Protein AF-A0A849WAS5-F1 (afdb_monomer)

Nearest PDB structures (foldseek):
  2dcj-assembly1_B  TM=5.323E-01  e=9.219E-03  Bacillus sp. 41M-1
  6kka-assembly2_B  TM=5.221E-01  e=2.713E-02  Bacillus sp. 41M-1
  7uvl-assembly1_H  TM=2.691E-01  e=4.162E-03  Homo sapiens
  8ema-assembly1_A  TM=2.869E-01  e=2.633E-01  Mus musculus

Sequence (795 aa):
MKKNVLWMLIVFSLVPLLAQEYVEVNFEKNPFATNPSQWKTGGTKNWQWNSGILISGAIENSSETWMEFEANVGDGKFSFGYSISSEKSCDLLIFSIDNQDMFVTSGENQDRLEFSIAITKGQHKFRWLYKKDLTKSEGDDKVHILWIKYPIIASTHSTSFTPTNSTTVSNIRFGLLQYQDNESLFSWGNDDHIVNTFETIFVNGIFEDTQEDITIEPALPAHIFLVNGLSFSLNTKEKKASFSFSFIVGPQYNQAKVFFPIHVKKNTKILKTYNFEAPFDKVDISRRYLQQEKILSSKKFNYASQEELDSFLDKFPDSEFAPVVFRFRLEYCRNFRDEILKKLPAEQEAREKELIKAINVYNEFIKKYPGKLLTRIAIHECFELYTMVGRISFYNNFIQRYPYMEHSLVAKEHIKMLLYSLVCTENTVDAYEKFIQIYPEESFYRTRCIALAQQKAIEEEQNQIDQILKKALAKNTVPSIQPLIEENTRNKRANAILSEIYKIIEEYNKMQVSEKVQKYLTDNRIERITQIIRTVYPDTSAMSAILLIQRLQDIIQLTQETQKMMQKLHDETLHTMGNYFQTLNNDLKKNFQSVEDRLTQINQNINSLHEHLNAVHLDIQKRFDNVDQKLEKINADVQNINQKLDIIDNRLQDIDKKVQEGFAQVNKKLDTGMEKIGTYFQTLHGDLENINQGMLKLDNGLAQLNTQNKEFLRQNAQIYTQLEKMNSLYAGYQKYDSSSDLKCSIGNTVGNLLELGVSSIPVAGPILSKVAAPVLGWLGNKVTDGASALWNKIF

Mean predicted aligned error: 24.7 Å

Radius of gyration: 73.23 Å; Cα contacts (8 Å, |Δi|>4): 700; chains: 1; bounding box: 164×85×246 Å

Structure (mmCIF, N/CA/C/O backbone):
data_AF-A0A849WAS5-F1
#
_entry.id   AF-A0A849WAS5-F1
#
loop_
_atom_site.group_PDB
_atom_site.id
_atom_site.type_symbol
_atom_site.label_atom_id
_atom_site.label_alt_id
_atom_site.label_comp_id
_atom_site.label_asym_id
_atom_site.label_entity_id
_atom_site.label_seq_id
_atom_site.pdbx_PDB_ins_code
_atom_site.Cartn_x
_atom_site.Cartn_y
_atom_site.Cartn_z
_atom_site.occupancy
_atom_site.B_iso_or_equiv
_atom_site.auth_seq_id
_atom_site.auth_comp_id
_atom_site.auth_asym_id
_atom_site.auth_atom_id
_atom_site.pdbx_PDB_model_num
ATOM 1 N N . MET A 1 1 ? -52.855 14.511 -8.056 1.00 36.88 1 MET A N 1
ATOM 2 C CA . MET A 1 1 ? -52.023 13.603 -8.885 1.00 36.88 1 MET A CA 1
ATOM 3 C C . MET A 1 1 ? -50.645 14.244 -8.993 1.00 36.88 1 MET A C 1
ATOM 5 O O . MET A 1 1 ? -50.593 15.370 -9.436 1.00 36.88 1 MET A O 1
ATOM 9 N N . LYS A 1 2 ? -49.510 13.711 -8.549 1.00 33.03 2 LYS A N 1
ATOM 10 C CA . LYS A 1 2 ? -49.072 12.331 -8.365 1.00 33.03 2 LYS A CA 1
ATOM 11 C C . LYS A 1 2 ? -48.227 12.266 -7.083 1.00 33.03 2 LYS A C 1
ATOM 13 O O . LYS A 1 2 ? -47.079 12.689 -7.070 1.00 33.03 2 LYS A O 1
ATOM 18 N N . LYS A 1 3 ? -48.791 11.667 -6.034 1.00 30.19 3 LYS A N 1
ATOM 19 C CA . LYS A 1 3 ? -48.075 11.165 -4.848 1.00 30.19 3 LYS A CA 1
ATOM 20 C C . LYS A 1 3 ? -47.324 9.843 -5.141 1.00 30.19 3 LYS A C 1
ATOM 22 O O . LYS A 1 3 ? -46.893 9.179 -4.215 1.00 30.19 3 LYS A O 1
ATOM 27 N N . ASN A 1 4 ? -47.125 9.494 -6.422 1.00 36.72 4 ASN A N 1
ATOM 28 C CA . ASN A 1 4 ? -46.640 8.180 -6.876 1.00 36.72 4 ASN A CA 1
ATOM 29 C C . ASN A 1 4 ? -45.385 8.230 -7.774 1.00 36.72 4 ASN A C 1
ATOM 31 O O . ASN A 1 4 ? -45.127 7.274 -8.490 1.00 36.72 4 ASN A O 1
ATOM 35 N N . VAL A 1 5 ? -44.599 9.314 -7.776 1.00 30.38 5 VAL A N 1
ATOM 36 C CA . VAL A 1 5 ? -43.290 9.321 -8.485 1.00 30.38 5 VAL A CA 1
ATOM 37 C C . VAL A 1 5 ? -42.114 9.494 -7.519 1.00 30.38 5 VAL A C 1
ATOM 39 O O . VAL A 1 5 ? -41.016 9.021 -7.788 1.00 30.38 5 VAL A O 1
ATOM 42 N N . LEU A 1 6 ? -42.363 10.036 -6.322 1.00 27.62 6 LEU A N 1
ATOM 43 C CA . LEU A 1 6 ? -41.356 10.148 -5.262 1.00 27.62 6 LEU A CA 1
ATOM 44 C C . LEU A 1 6 ? -40.989 8.786 -4.631 1.00 27.62 6 LEU A C 1
ATOM 46 O O . LEU A 1 6 ? -39.930 8.657 -4.036 1.00 27.62 6 LEU A O 1
ATOM 50 N N . TRP A 1 7 ? -41.817 7.754 -4.834 1.00 26.08 7 TRP A N 1
ATOM 51 C CA . TRP A 1 7 ? -41.510 6.362 -4.474 1.00 26.08 7 TRP A CA 1
ATOM 52 C C . TRP A 1 7 ? -40.754 5.584 -5.568 1.00 26.08 7 TRP A C 1
ATOM 54 O O . TRP A 1 7 ? -40.262 4.496 -5.298 1.00 26.08 7 TRP A O 1
ATOM 64 N N . MET A 1 8 ? -40.603 6.137 -6.781 1.00 25.42 8 MET A N 1
ATOM 65 C CA . MET A 1 8 ? -39.796 5.526 -7.854 1.00 25.42 8 MET A CA 1
ATOM 66 C C . MET A 1 8 ? -38.346 6.037 -7.876 1.00 25.42 8 MET A C 1
ATOM 68 O O . MET A 1 8 ? -37.469 5.366 -8.406 1.00 25.42 8 MET A O 1
ATOM 72 N N . LEU A 1 9 ? -38.073 7.190 -7.253 1.00 26.81 9 LEU A N 1
ATOM 73 C CA . LEU A 1 9 ? -36.722 7.759 -7.133 1.00 26.81 9 LEU A CA 1
ATOM 74 C C . LEU A 1 9 ? -35.932 7.239 -5.919 1.00 26.81 9 LEU A C 1
ATOM 76 O O . LEU A 1 9 ? -34.750 7.534 -5.796 1.00 26.81 9 LEU A O 1
ATOM 80 N N . ILE A 1 10 ? -36.556 6.420 -5.066 1.00 29.23 10 ILE A N 1
ATOM 81 C CA . ILE A 1 10 ? -35.903 5.741 -3.930 1.00 29.23 10 ILE A CA 1
ATOM 82 C C . ILE A 1 10 ? -35.351 4.351 -4.333 1.00 29.23 10 ILE A C 1
ATOM 84 O O . ILE A 1 10 ? -34.718 3.683 -3.527 1.00 29.23 10 ILE A O 1
ATOM 88 N N . VAL A 1 11 ? -35.496 3.922 -5.597 1.00 28.52 11 VAL A N 1
ATOM 89 C CA . VAL A 1 11 ? -35.016 2.595 -6.055 1.00 28.52 11 VAL A CA 1
ATOM 90 C C . VAL A 1 11 ? -33.770 2.646 -6.961 1.00 28.52 11 VAL A C 1
ATOM 92 O O . VAL A 1 11 ? -33.215 1.604 -7.274 1.00 28.52 11 VAL A O 1
ATOM 95 N N . PHE A 1 12 ? -33.229 3.817 -7.318 1.00 26.47 12 PHE A N 1
ATOM 96 C CA . PHE A 1 12 ? -31.961 3.889 -8.079 1.00 26.47 12 PHE A CA 1
ATOM 97 C C . PHE A 1 12 ? -30.915 4.845 -7.488 1.00 26.47 12 PHE A C 1
ATOM 99 O O . PHE A 1 12 ? -30.078 5.398 -8.196 1.00 26.47 12 PHE A O 1
ATOM 106 N N . SER A 1 13 ? -30.907 5.005 -6.165 1.00 32.69 13 SER A N 1
ATOM 107 C CA . SER A 1 13 ? -29.723 5.483 -5.450 1.00 32.69 13 SER A CA 1
ATOM 108 C C . SER A 1 13 ? -28.845 4.292 -5.053 1.00 32.69 13 SER A C 1
ATOM 110 O O . SER A 1 13 ? -28.955 3.806 -3.932 1.00 32.69 13 SER A O 1
ATOM 112 N N . LEU A 1 14 ? -27.975 3.821 -5.950 1.00 22.94 14 LEU A N 1
ATOM 113 C CA . LEU A 1 14 ? -26.760 3.091 -5.571 1.00 22.94 14 LEU A CA 1
ATOM 114 C C . LEU A 1 14 ? -25.696 3.203 -6.678 1.00 22.94 14 LEU A C 1
ATOM 116 O O . LEU A 1 14 ? -25.778 2.558 -7.714 1.00 22.94 14 LEU A O 1
ATOM 120 N N . VAL A 1 15 ? -24.669 3.991 -6.346 1.00 26.61 15 VAL A N 1
ATOM 121 C CA . VAL A 1 15 ? -23.248 3.826 -6.703 1.00 26.61 15 VAL A CA 1
ATOM 122 C C . VAL A 1 15 ? -22.805 4.232 -8.124 1.00 26.61 15 VAL A C 1
ATOM 124 O O . VAL A 1 15 ? -23.206 3.616 -9.109 1.00 26.61 15 VAL A O 1
ATOM 127 N N . PRO A 1 16 ? -21.875 5.206 -8.245 1.00 35.78 16 PRO A N 1
ATOM 128 C CA . PRO A 1 16 ? -21.085 5.384 -9.453 1.00 35.78 16 PRO A CA 1
ATOM 129 C C . PRO A 1 16 ? -20.049 4.255 -9.495 1.00 35.78 16 PRO A C 1
ATOM 131 O O . PRO A 1 16 ? -19.127 4.220 -8.681 1.00 35.78 16 PRO A O 1
ATOM 134 N N . LEU A 1 17 ? -20.212 3.295 -10.400 1.00 30.91 17 LEU A N 1
ATOM 135 C CA . LEU A 1 17 ? -19.246 2.217 -10.578 1.00 30.91 17 LEU A CA 1
ATOM 136 C C . LEU A 1 17 ? -18.384 2.553 -11.795 1.00 30.91 17 LEU A C 1
ATOM 138 O O . LEU A 1 17 ? -18.863 2.537 -12.928 1.00 30.91 17 LEU A O 1
ATOM 142 N N . LEU A 1 18 ? -17.108 2.874 -11.558 1.00 35.34 18 LEU A N 1
ATOM 143 C CA . LEU A 1 18 ? -16.064 2.691 -12.563 1.00 35.34 18 LEU A CA 1
ATOM 144 C C . LEU A 1 18 ? -16.228 1.262 -13.088 1.00 35.34 18 LEU A C 1
ATOM 146 O O . LEU A 1 18 ? -15.991 0.305 -12.349 1.00 35.34 18 LEU A O 1
ATOM 150 N N . ALA A 1 19 ? -16.698 1.112 -14.326 1.00 36.06 19 ALA A N 1
ATOM 151 C CA . ALA A 1 19 ? -16.753 -0.182 -14.982 1.00 36.06 19 ALA A CA 1
ATOM 152 C C . ALA A 1 19 ? -15.321 -0.552 -15.371 1.00 36.06 19 ALA A C 1
ATOM 154 O O . ALA A 1 19 ? -14.907 -0.444 -16.519 1.00 36.06 19 ALA A O 1
ATOM 155 N N . GLN A 1 20 ? -14.538 -0.942 -14.371 1.00 44.69 20 GLN A N 1
ATOM 156 C CA . GLN A 1 20 ? -13.465 -1.883 -14.588 1.00 44.69 20 GLN A CA 1
ATOM 157 C C . GLN A 1 20 ? -14.068 -3.044 -15.383 1.00 44.69 20 GLN A C 1
ATOM 159 O O . GLN A 1 20 ? -15.071 -3.616 -14.958 1.00 44.69 20 GLN A O 1
ATOM 164 N N . GLU A 1 21 ? -13.550 -3.313 -16.582 1.00 58.25 21 GLU A N 1
ATOM 165 C CA . GLU A 1 21 ? -14.054 -4.431 -17.370 1.00 58.25 21 GLU A CA 1
ATOM 166 C C . GLU A 1 21 ? -13.728 -5.713 -16.606 1.00 58.25 21 GLU A C 1
ATOM 168 O O . GLU A 1 21 ? -12.573 -6.057 -16.342 1.00 58.25 21 GLU A O 1
ATOM 173 N N . TYR A 1 22 ? -14.787 -6.374 -16.168 1.00 68.62 22 TYR A N 1
ATOM 174 C CA . TYR A 1 22 ? -14.714 -7.656 -15.509 1.00 68.62 22 TYR A CA 1
ATOM 175 C C . TYR A 1 22 ? -15.138 -8.712 -16.516 1.00 68.62 22 TYR A C 1
ATOM 177 O O . TYR A 1 22 ? -16.160 -8.557 -17.185 1.00 68.62 22 TYR A O 1
ATOM 185 N N . VAL A 1 23 ? -14.386 -9.802 -16.594 1.00 78.88 23 VAL A N 1
ATOM 186 C CA . VAL A 1 23 ? -14.912 -11.024 -17.193 1.00 78.88 23 VAL A CA 1
ATOM 187 C C . VAL A 1 23 ? -15.805 -11.673 -16.156 1.00 78.88 23 VAL A C 1
ATOM 189 O O . VAL A 1 23 ? -15.359 -11.972 -15.050 1.00 78.88 23 VAL A O 1
ATOM 192 N N . GLU A 1 24 ? -17.064 -11.869 -16.527 1.00 84.19 24 GLU A N 1
ATOM 193 C CA . GLU A 1 24 ? -18.030 -12.640 -15.759 1.00 84.19 24 GLU A CA 1
ATOM 194 C C . GLU A 1 24 ? -18.212 -14.007 -16.425 1.00 84.19 24 GLU A C 1
ATOM 196 O O . GLU A 1 24 ? -18.535 -14.115 -17.608 1.00 84.19 24 GLU A O 1
ATOM 201 N N . VAL A 1 25 ? -17.953 -15.063 -15.664 1.00 84.50 25 VAL A N 1
ATOM 202 C CA . VAL A 1 25 ? -18.056 -16.458 -16.078 1.00 84.50 25 VAL A CA 1
ATOM 203 C C . VAL A 1 25 ? -19.276 -17.055 -15.388 1.00 84.50 25 VAL A C 1
ATOM 205 O O . VAL A 1 25 ? -19.214 -17.383 -14.209 1.00 84.50 25 VAL A O 1
ATOM 208 N N . ASN A 1 26 ? -20.363 -17.230 -16.142 1.00 83.62 26 ASN A N 1
ATOM 209 C CA . ASN A 1 26 ? -21.644 -17.781 -15.666 1.00 83.62 26 ASN A CA 1
ATOM 210 C C . ASN A 1 26 ? -21.848 -19.264 -16.045 1.00 83.62 26 ASN A C 1
ATOM 212 O O . ASN A 1 26 ? -22.972 -19.751 -16.120 1.00 83.62 26 ASN A O 1
ATOM 216 N N . PHE A 1 27 ? -20.755 -19.970 -16.359 1.00 87.00 27 PHE A N 1
ATOM 217 C CA . PHE A 1 27 ? -20.713 -21.401 -16.702 1.00 87.00 27 PHE A CA 1
ATOM 218 C C . PHE A 1 27 ? -21.778 -21.885 -17.705 1.00 87.00 27 PHE A C 1
ATOM 220 O O . PHE A 1 27 ? -22.221 -23.028 -17.625 1.00 87.00 27 PHE A O 1
ATOM 227 N N . GLU A 1 28 ? -22.167 -21.068 -18.690 1.00 83.94 28 GLU A N 1
ATOM 228 C CA . GLU A 1 28 ? -23.179 -21.438 -19.703 1.00 83.94 28 GLU A CA 1
ATOM 229 C C . GLU A 1 28 ? -22.836 -22.732 -20.466 1.00 83.94 28 GLU A C 1
ATOM 231 O O . GLU A 1 28 ? -23.716 -23.441 -20.952 1.00 83.94 28 GLU A O 1
ATOM 236 N N . LYS A 1 29 ? -21.542 -23.056 -20.559 1.00 83.94 29 LYS A N 1
ATOM 237 C CA . LYS A 1 29 ? -21.003 -24.299 -21.121 1.00 83.94 29 LYS A CA 1
ATOM 238 C C . LYS A 1 29 ? -20.084 -24.964 -20.101 1.00 83.94 29 LYS A C 1
ATOM 240 O O . LYS A 1 29 ? -19.486 -24.273 -19.281 1.00 83.94 29 LYS A O 1
ATOM 245 N N . ASN A 1 30 ? -19.935 -26.287 -20.192 1.00 85.81 30 ASN A N 1
ATOM 246 C CA . ASN A 1 30 ? -19.057 -27.057 -19.308 1.00 85.81 30 ASN A CA 1
ATOM 247 C C . ASN A 1 30 ? -17.580 -26.622 -19.455 1.00 85.81 30 ASN A C 1
ATOM 249 O O . ASN A 1 30 ? -16.949 -26.993 -20.452 1.00 85.81 30 ASN A O 1
ATOM 253 N N . PRO A 1 31 ? -16.999 -25.912 -18.468 1.00 86.25 31 PRO A N 1
ATOM 254 C CA . PRO A 1 31 ? -15.658 -25.348 -18.592 1.00 86.25 31 PRO A CA 1
ATOM 255 C C . PRO A 1 31 ? -14.565 -26.424 -18.630 1.00 86.25 31 PRO A C 1
ATOM 257 O O . PRO A 1 31 ? -13.563 -26.244 -19.321 1.00 86.25 31 PRO A O 1
ATOM 260 N N . PHE A 1 32 ? -14.783 -27.569 -17.971 1.00 88.00 32 PHE A N 1
ATOM 261 C CA . PHE A 1 32 ? -13.842 -28.694 -17.959 1.00 88.00 32 PHE A CA 1
ATOM 262 C C . PHE A 1 32 ? -13.725 -29.381 -19.326 1.00 88.00 32 PHE A C 1
ATOM 264 O O . PHE A 1 32 ? -12.713 -30.014 -19.612 1.00 88.00 32 PHE A O 1
ATOM 271 N N . ALA A 1 33 ? -14.751 -29.256 -20.174 1.00 85.25 33 ALA A N 1
ATOM 272 C CA . ALA A 1 33 ? -14.742 -29.791 -21.533 1.00 85.25 33 ALA A CA 1
ATOM 273 C C . ALA A 1 33 ? -14.294 -28.746 -22.564 1.00 85.25 33 ALA A C 1
ATOM 275 O O . ALA A 1 33 ? -13.577 -29.085 -23.502 1.00 85.25 33 ALA A O 1
ATOM 276 N N . THR A 1 34 ? -14.711 -27.484 -22.411 1.00 83.00 34 THR A N 1
ATOM 277 C CA . THR A 1 34 ? -14.417 -26.440 -23.403 1.00 83.00 34 THR A CA 1
ATOM 278 C C . THR A 1 34 ? -13.013 -25.857 -23.259 1.00 83.00 34 THR A C 1
ATOM 280 O O . THR A 1 34 ? -12.379 -25.613 -24.279 1.00 83.00 34 THR A O 1
ATOM 283 N N . ASN A 1 35 ? -12.510 -25.676 -22.028 1.00 84.75 35 ASN A N 1
ATOM 284 C CA . ASN A 1 35 ? -11.208 -25.051 -21.749 1.00 84.75 35 ASN A CA 1
ATOM 285 C C . ASN A 1 35 ? -10.365 -25.867 -20.733 1.00 84.75 35 ASN A C 1
ATOM 287 O O . ASN A 1 35 ? -9.981 -25.331 -19.690 1.00 84.75 35 ASN A O 1
ATOM 291 N N . PRO A 1 36 ? -10.011 -27.137 -21.018 1.00 83.44 36 PRO A N 1
ATOM 292 C CA . PRO A 1 36 ? -9.303 -28.013 -20.070 1.00 83.44 36 PRO A CA 1
ATOM 293 C C . PRO A 1 36 ? -7.872 -27.557 -19.722 1.00 83.44 36 PRO A C 1
ATOM 295 O O . PRO A 1 36 ? -7.270 -28.048 -18.769 1.00 83.44 36 PRO A O 1
ATOM 298 N N . SER A 1 37 ? -7.294 -26.628 -20.492 1.00 78.19 37 SER A N 1
ATOM 299 C CA . SER A 1 37 ? -5.993 -26.020 -20.185 1.00 78.19 37 SER A CA 1
ATOM 300 C C . SER A 1 37 ? -6.072 -24.973 -19.069 1.00 78.19 37 SER A C 1
ATOM 302 O O . SER A 1 37 ? -5.115 -24.838 -18.309 1.00 78.19 37 SER A O 1
ATOM 304 N N . GLN A 1 38 ? -7.199 -24.261 -18.959 1.00 84.12 38 GLN A N 1
ATOM 305 C CA . GLN A 1 38 ? -7.446 -23.228 -17.944 1.00 84.12 38 GLN A CA 1
ATOM 306 C C . GLN A 1 38 ? -8.209 -23.766 -16.735 1.00 84.12 38 GLN A C 1
ATOM 308 O O . GLN A 1 38 ? -8.024 -23.269 -15.629 1.00 84.12 38 GLN A O 1
ATOM 313 N N . TRP A 1 39 ? -9.066 -24.765 -16.950 1.00 91.06 39 TRP A N 1
ATOM 314 C CA . TRP A 1 39 ? -9.923 -25.356 -15.933 1.00 91.06 39 TRP A CA 1
ATOM 315 C C . TRP A 1 39 ? -9.514 -26.791 -15.646 1.00 91.06 39 TRP A C 1
ATOM 317 O O . TRP A 1 39 ? -9.527 -27.642 -16.534 1.00 91.06 39 TRP A O 1
ATOM 327 N N . LYS A 1 40 ? -9.188 -27.070 -14.387 1.00 92.50 40 LYS A N 1
ATOM 328 C CA . LYS A 1 40 ? -8.793 -28.395 -13.904 1.00 92.50 40 LYS A CA 1
ATOM 329 C C . LYS A 1 40 ? -9.674 -28.795 -12.731 1.00 92.50 40 LYS A C 1
ATOM 331 O O . LYS A 1 40 ? -10.183 -27.953 -12.002 1.00 92.50 40 LYS A O 1
ATOM 336 N N . THR A 1 41 ? -9.847 -30.091 -12.529 1.00 95.25 41 THR A N 1
ATOM 337 C CA . THR A 1 41 ? -10.504 -30.636 -11.340 1.00 95.25 41 THR A CA 1
ATOM 338 C C . THR A 1 41 ? -9.859 -31.963 -10.964 1.00 95.25 41 THR A C 1
ATOM 340 O O . THR A 1 41 ? -9.296 -32.637 -11.829 1.00 95.25 41 THR A O 1
ATOM 343 N N . GLY A 1 42 ? -9.884 -32.302 -9.678 1.00 89.31 42 GLY A N 1
ATOM 344 C CA . GLY A 1 42 ? -9.255 -33.501 -9.144 1.00 89.31 42 GLY A CA 1
ATOM 345 C C . GLY A 1 42 ? -9.608 -33.748 -7.679 1.00 89.31 42 GLY A C 1
ATOM 346 O O . GLY A 1 42 ? -10.555 -33.176 -7.141 1.00 89.31 42 GLY A O 1
ATOM 347 N N . GLY A 1 43 ? -8.838 -34.624 -7.036 1.00 90.81 43 GLY A N 1
ATOM 348 C CA . GLY A 1 43 ? -9.133 -35.164 -5.709 1.00 90.81 43 GLY A CA 1
ATOM 349 C C . GLY A 1 43 ? -9.765 -36.551 -5.811 1.00 90.81 43 GLY A C 1
ATOM 350 O O . GLY A 1 43 ? -9.559 -37.265 -6.791 1.00 90.81 43 GLY A O 1
ATOM 351 N N . THR A 1 44 ? -10.538 -36.935 -4.798 1.00 90.00 44 THR A N 1
ATOM 352 C CA . THR A 1 44 ? -11.144 -38.277 -4.699 1.00 90.00 44 THR A CA 1
ATOM 353 C C . THR A 1 44 ? -12.243 -38.482 -5.743 1.00 90.00 44 THR A C 1
ATOM 355 O O . THR A 1 44 ? -12.392 -39.569 -6.300 1.00 90.00 44 THR A O 1
ATOM 358 N N . LYS A 1 45 ? -12.992 -37.418 -6.056 1.00 91.75 45 LYS A N 1
ATOM 359 C CA . LYS A 1 45 ? -13.889 -37.333 -7.216 1.00 91.75 45 LYS A CA 1
ATOM 360 C C . LYS A 1 45 ? -13.790 -35.951 -7.845 1.00 91.75 45 LYS A C 1
ATOM 362 O O . LYS A 1 45 ? -13.557 -34.980 -7.136 1.00 91.75 45 LYS A O 1
ATOM 367 N N . ASN A 1 46 ? -14.002 -35.861 -9.153 1.00 92.88 46 ASN A N 1
ATOM 368 C CA . ASN A 1 46 ? -13.991 -34.590 -9.878 1.00 92.88 46 ASN A CA 1
ATOM 369 C C . ASN A 1 46 ? -15.261 -33.774 -9.610 1.00 92.88 46 ASN A C 1
ATOM 371 O O . ASN A 1 46 ? -16.341 -34.334 -9.406 1.00 92.88 46 ASN A O 1
ATOM 375 N N . TRP A 1 47 ? -15.124 -32.455 -9.693 1.00 93.69 47 TRP A N 1
ATOM 376 C CA . TRP A 1 47 ? -16.243 -31.526 -9.766 1.00 93.69 47 TRP A CA 1
ATOM 377 C C . TRP A 1 47 ? -17.013 -31.730 -11.070 1.00 93.69 47 TRP A C 1
ATOM 379 O O . TRP A 1 47 ? -16.450 -32.094 -12.107 1.00 93.69 47 TRP A O 1
ATOM 389 N N . GLN A 1 48 ? -18.318 -31.500 -11.015 1.00 92.62 48 GLN A N 1
ATOM 390 C CA . GLN A 1 48 ? -19.233 -31.728 -12.123 1.00 92.62 48 GLN A CA 1
ATOM 391 C C . GLN A 1 48 ? -19.899 -30.424 -12.532 1.00 92.62 48 GLN A C 1
ATOM 393 O O . GLN A 1 48 ? -20.325 -29.631 -11.698 1.00 92.62 48 GLN A O 1
ATOM 398 N N . TRP A 1 49 ? -20.016 -30.212 -13.837 1.00 93.06 49 TRP A N 1
ATOM 399 C CA . TRP A 1 49 ? -20.834 -29.135 -14.372 1.00 93.06 49 TRP A CA 1
ATOM 400 C C . TRP A 1 49 ? -22.280 -29.609 -14.511 1.00 93.06 49 TRP A C 1
ATOM 402 O O . TRP A 1 49 ? -22.536 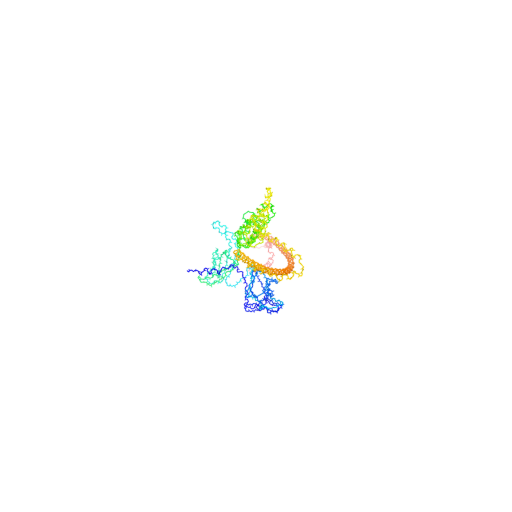-30.647 -15.123 1.00 93.06 49 TRP A O 1
ATOM 412 N N . ASN A 1 50 ? -23.221 -28.832 -13.981 1.00 88.44 50 ASN A N 1
ATOM 413 C CA . ASN A 1 50 ? -24.649 -29.050 -14.150 1.00 88.44 50 ASN A CA 1
ATOM 414 C C . ASN A 1 50 ? -25.338 -27.729 -14.507 1.00 88.44 50 ASN A C 1
ATOM 416 O O . ASN A 1 50 ? -25.593 -26.899 -13.637 1.00 88.44 50 ASN A O 1
ATOM 420 N N . SER A 1 51 ? -25.639 -27.554 -15.796 1.00 83.12 51 SER A N 1
ATOM 421 C CA . SER A 1 51 ? -26.541 -26.518 -16.323 1.00 83.12 51 SER A CA 1
ATOM 422 C C . SER A 1 51 ? -26.299 -25.107 -15.761 1.00 83.12 51 SER A C 1
ATOM 424 O O . SER A 1 51 ? -27.208 -24.489 -15.212 1.00 83.12 51 SER A O 1
ATOM 426 N N . GLY A 1 52 ? -25.070 -24.594 -15.892 1.00 83.19 52 GLY A N 1
ATOM 427 C CA . GLY A 1 52 ? -24.719 -23.241 -15.431 1.00 83.19 52 GLY A CA 1
ATOM 428 C C . GLY A 1 52 ? -24.108 -23.165 -14.031 1.00 83.19 52 GLY A C 1
ATOM 429 O O . GLY A 1 52 ? -23.812 -22.073 -13.565 1.00 83.19 52 GLY A O 1
ATOM 430 N N . ILE A 1 53 ? -23.912 -24.297 -13.347 1.00 88.69 53 ILE A N 1
ATOM 431 C CA . ILE A 1 53 ? -23.353 -24.348 -11.988 1.00 88.69 53 ILE A CA 1
ATOM 432 C C . ILE A 1 53 ? -22.285 -25.444 -11.915 1.00 88.69 53 ILE A C 1
ATOM 434 O O . ILE A 1 53 ? -22.426 -26.504 -12.529 1.00 88.69 53 ILE A O 1
ATOM 438 N N . LEU A 1 54 ? -21.218 -25.204 -11.152 1.00 91.69 54 LEU A N 1
ATOM 439 C CA . LEU A 1 54 ? -20.211 -26.212 -10.816 1.00 91.69 54 LEU A CA 1
ATOM 440 C C . LEU A 1 54 ? -20.504 -26.794 -9.437 1.00 91.69 54 LEU A C 1
ATOM 442 O O . LEU A 1 54 ? -20.673 -26.044 -8.483 1.00 91.69 54 LEU A O 1
ATOM 446 N N . ILE A 1 55 ? -20.570 -28.118 -9.341 1.00 92.75 55 ILE A N 1
ATOM 447 C CA . ILE A 1 55 ? -20.924 -28.860 -8.129 1.00 92.75 55 ILE A CA 1
ATOM 448 C C . ILE A 1 55 ? -19.723 -29.703 -7.703 1.00 92.75 55 ILE A C 1
ATOM 450 O O . ILE A 1 55 ? -19.094 -30.350 -8.547 1.00 92.75 55 ILE A O 1
ATOM 454 N N . SER A 1 56 ? -19.408 -29.714 -6.410 1.00 92.81 56 SER A N 1
ATOM 455 C CA . SER A 1 56 ? -18.360 -30.570 -5.857 1.00 92.81 56 SER A CA 1
ATOM 456 C C . SER A 1 56 ? -18.630 -32.056 -6.120 1.00 92.81 56 SER A C 1
ATOM 458 O O . SER A 1 56 ? -19.772 -32.506 -6.254 1.00 92.81 56 SER A O 1
ATOM 460 N N . GLY A 1 57 ? -17.556 -32.843 -6.211 1.00 87.69 57 GLY A N 1
ATOM 461 C CA . GLY A 1 57 ? -17.676 -34.295 -6.293 1.00 87.69 57 GLY A CA 1
ATOM 462 C C . GLY A 1 57 ? -18.258 -34.874 -4.999 1.00 87.69 57 GLY A C 1
ATOM 463 O O . GLY A 1 57 ? -17.883 -34.451 -3.911 1.00 87.69 57 GLY A O 1
ATOM 464 N N . ALA A 1 58 ? -19.137 -35.874 -5.105 1.00 87.69 58 ALA A N 1
ATOM 465 C CA . ALA A 1 58 ? -19.680 -36.577 -3.939 1.00 87.69 58 ALA A CA 1
ATOM 466 C C . ALA A 1 58 ? -18.602 -37.463 -3.287 1.00 87.69 58 ALA A C 1
ATOM 468 O O . ALA A 1 58 ? -18.330 -38.570 -3.769 1.00 87.69 58 ALA A O 1
ATOM 469 N N . ILE A 1 59 ? -17.975 -36.961 -2.229 1.00 86.00 59 ILE A N 1
ATOM 470 C CA . ILE A 1 59 ? -16.828 -37.569 -1.543 1.00 86.00 59 ILE A CA 1
ATOM 471 C C . ILE A 1 59 ? -17.223 -38.181 -0.191 1.00 86.00 59 ILE A C 1
ATOM 473 O O . ILE A 1 59 ? -18.205 -37.769 0.420 1.00 86.00 59 ILE A O 1
ATOM 477 N N . GLU A 1 60 ? -16.472 -39.189 0.257 1.00 82.25 60 GLU A N 1
ATOM 478 C CA . GLU A 1 60 ? -16.666 -39.840 1.562 1.00 82.25 60 GLU A CA 1
ATOM 479 C C . GLU A 1 60 ? -15.962 -39.061 2.690 1.00 82.25 60 GLU A C 1
ATOM 481 O O . GLU A 1 60 ? -15.226 -38.103 2.438 1.00 82.25 60 GLU A O 1
ATOM 486 N N . ASN A 1 61 ? -16.173 -39.465 3.945 1.00 79.94 61 ASN A N 1
ATOM 487 C CA . ASN A 1 61 ? -15.516 -38.850 5.102 1.00 79.94 61 ASN A CA 1
ATOM 488 C C . ASN A 1 61 ? -13.984 -38.903 4.963 1.00 79.94 61 ASN A C 1
ATOM 490 O O . ASN A 1 61 ? -13.427 -39.840 4.386 1.00 79.94 61 ASN A O 1
ATOM 494 N N . SER A 1 62 ? -13.295 -37.883 5.482 1.00 80.44 62 SER A N 1
ATOM 495 C CA . SER A 1 62 ? -11.835 -37.697 5.375 1.00 80.44 62 SER A CA 1
ATOM 496 C C . SER A 1 62 ? -11.278 -37.627 3.949 1.00 80.44 62 SER A C 1
ATOM 498 O O . SER A 1 62 ? -10.069 -37.754 3.750 1.00 80.44 62 SER A O 1
ATOM 500 N N . SER A 1 63 ? -12.139 -37.418 2.954 1.00 86.31 63 SER A N 1
ATOM 501 C CA . SER A 1 63 ? -11.744 -37.217 1.563 1.00 86.31 63 SER A CA 1
ATOM 502 C C . SER A 1 63 ? -11.850 -35.746 1.168 1.00 86.31 63 SER A C 1
ATOM 504 O O . SER A 1 63 ? -12.445 -34.921 1.864 1.00 86.31 63 SER A O 1
ATOM 506 N N . GLU A 1 64 ? -11.282 -35.416 0.012 1.00 91.44 64 GLU A N 1
ATOM 507 C CA . GLU A 1 64 ? -11.348 -34.074 -0.563 1.00 91.44 64 GLU A CA 1
ATOM 508 C C . GLU A 1 64 ? -11.546 -34.101 -2.083 1.00 91.44 64 GLU A C 1
ATOM 510 O O . GLU A 1 64 ? -11.216 -35.078 -2.769 1.00 91.44 64 GLU A O 1
ATOM 515 N N . THR A 1 65 ? -12.100 -33.013 -2.610 1.00 94.62 65 THR A N 1
ATOM 516 C CA . THR A 1 65 ? -12.330 -32.761 -4.036 1.00 94.62 65 THR A CA 1
ATOM 517 C C . THR A 1 65 ? -12.047 -31.300 -4.351 1.00 94.62 65 THR A C 1
ATOM 519 O O . THR A 1 65 ? -12.406 -30.416 -3.576 1.00 94.62 65 THR A O 1
ATOM 522 N N . TRP A 1 66 ? -11.437 -31.007 -5.496 1.00 95.12 66 TRP A N 1
ATOM 523 C CA . TRP A 1 66 ? -11.081 -29.640 -5.865 1.00 95.12 66 TRP A CA 1
ATOM 524 C C . TRP A 1 66 ? -11.310 -29.322 -7.339 1.00 95.12 66 TRP A C 1
ATOM 526 O O . TRP A 1 66 ? -11.302 -30.195 -8.214 1.00 95.12 66 TRP A O 1
ATOM 536 N N . MET A 1 67 ? -11.468 -28.034 -7.618 1.00 95.25 67 MET A N 1
ATOM 537 C CA . MET A 1 67 ? -11.368 -27.464 -8.955 1.00 95.25 67 MET A CA 1
ATOM 538 C C . MET A 1 67 ? -10.457 -26.240 -8.956 1.00 95.25 67 MET A C 1
ATOM 540 O O . MET A 1 67 ? -10.310 -25.557 -7.947 1.00 95.25 67 MET A O 1
ATOM 544 N N . GLU A 1 68 ? -9.833 -25.983 -10.096 1.00 94.75 68 GLU A N 1
ATOM 545 C CA . GLU A 1 68 ? -8.825 -24.953 -10.296 1.00 94.75 68 GLU A CA 1
ATOM 546 C C . GLU A 1 68 ? -9.081 -24.214 -11.611 1.00 94.75 68 GLU A C 1
ATOM 548 O O . GLU A 1 68 ? -9.358 -24.833 -12.639 1.00 94.75 68 GLU A O 1
ATOM 553 N N . PHE A 1 69 ? -8.957 -22.893 -11.560 1.00 92.69 69 PHE A N 1
ATOM 554 C CA . PHE A 1 69 ? -9.074 -21.968 -12.674 1.00 92.69 69 PHE A CA 1
ATOM 555 C C . PHE A 1 69 ? -7.817 -21.104 -12.748 1.00 92.69 69 PHE A C 1
ATOM 557 O O . PHE A 1 69 ? -7.429 -20.491 -11.757 1.00 92.69 69 PHE A O 1
ATOM 564 N N . GLU A 1 70 ? -7.181 -21.037 -13.912 1.00 92.44 70 GLU A N 1
ATOM 565 C CA . GLU A 1 70 ? -5.990 -20.215 -14.127 1.00 92.44 70 GLU A CA 1
ATOM 566 C C . GLU A 1 70 ? -6.273 -19.098 -15.138 1.00 92.44 70 GLU A C 1
ATOM 568 O O . GLU A 1 70 ? -6.684 -19.365 -16.273 1.00 92.44 70 GLU A O 1
ATOM 573 N N . ALA A 1 71 ? -6.048 -17.844 -14.739 1.00 85.56 71 ALA A N 1
ATOM 574 C CA . ALA A 1 71 ? -6.292 -16.684 -15.590 1.00 85.56 71 ALA A CA 1
ATOM 575 C C . ALA A 1 71 ? -5.322 -15.531 -15.331 1.00 85.56 71 ALA A C 1
ATOM 577 O O . ALA A 1 71 ? -4.870 -15.301 -14.212 1.00 85.56 71 ALA A O 1
ATOM 578 N N . ASN A 1 72 ? -5.056 -14.773 -16.396 1.00 86.25 72 ASN A N 1
ATOM 579 C CA . ASN A 1 72 ? -4.307 -13.526 -16.337 1.00 86.25 72 ASN A CA 1
ATOM 580 C C . ASN A 1 72 ? -5.283 -12.377 -16.064 1.00 86.25 72 ASN A C 1
ATOM 582 O O . ASN A 1 72 ? -6.122 -12.069 -16.916 1.00 86.25 72 ASN A O 1
ATOM 586 N N . VAL A 1 73 ? -5.202 -11.770 -14.884 1.00 86.44 73 VAL A N 1
ATOM 587 C CA . VAL A 1 73 ? -6.162 -10.762 -14.406 1.00 86.44 73 VAL A CA 1
ATOM 588 C C . VAL A 1 73 ? -5.489 -9.395 -14.253 1.00 86.44 73 VAL A C 1
ATOM 590 O O . VAL A 1 73 ? -4.267 -9.301 -14.142 1.00 86.44 73 VAL A O 1
ATOM 593 N N . GLY A 1 74 ? -6.270 -8.317 -14.321 1.00 81.94 74 GLY A N 1
ATOM 594 C CA . GLY A 1 74 ? -5.820 -6.945 -14.055 1.00 81.94 74 GLY A CA 1
ATOM 595 C C . GLY A 1 74 ? -5.847 -6.584 -12.565 1.00 81.94 74 GLY A C 1
ATOM 596 O O . GLY A 1 74 ? -6.308 -7.366 -11.742 1.00 81.94 74 GLY A O 1
ATOM 597 N N . ASP A 1 75 ? -5.390 -5.380 -12.211 1.00 79.62 75 ASP A N 1
ATOM 598 C CA . ASP A 1 75 ? -5.503 -4.860 -10.839 1.00 79.62 75 ASP A CA 1
ATOM 599 C C . ASP A 1 75 ? -6.963 -4.524 -10.530 1.00 79.62 75 ASP A C 1
ATOM 601 O O . ASP A 1 75 ? -7.485 -3.591 -11.132 1.00 79.62 75 ASP A O 1
ATOM 605 N N . GLY A 1 76 ? -7.644 -5.235 -9.628 1.00 83.88 76 GLY A N 1
ATOM 606 C CA . GLY A 1 76 ? -9.075 -5.017 -9.374 1.00 83.88 76 GLY A CA 1
ATOM 607 C C . GLY A 1 76 ? -9.709 -5.958 -8.356 1.00 83.88 76 GLY A C 1
ATOM 608 O O . GLY A 1 76 ? -9.040 -6.457 -7.461 1.00 83.88 76 GLY A O 1
ATOM 609 N N . LYS A 1 77 ? -11.022 -6.195 -8.469 1.00 85.62 77 LYS A N 1
ATOM 610 C CA . LYS A 1 77 ? -11.786 -7.047 -7.539 1.00 85.62 77 LYS A CA 1
ATOM 611 C C . LYS A 1 77 ? -12.124 -8.417 -8.144 1.00 85.62 77 LYS A C 1
ATOM 613 O O . LYS A 1 77 ? -12.892 -8.503 -9.092 1.00 85.62 77 LYS A O 1
ATOM 618 N N . PHE A 1 78 ? -11.619 -9.502 -7.575 1.00 90.94 78 PHE A N 1
ATOM 619 C CA . PHE A 1 78 ? -12.095 -10.850 -7.887 1.00 90.94 78 PHE A CA 1
ATOM 620 C C . PHE A 1 78 ? -13.311 -11.187 -7.011 1.00 90.94 78 PHE A C 1
ATOM 622 O O . PHE A 1 78 ? -13.278 -10.948 -5.803 1.00 90.94 78 PHE A O 1
ATOM 629 N N . SER A 1 79 ? -14.378 -11.748 -7.576 1.00 91.00 79 SER A N 1
ATOM 630 C CA . SER A 1 79 ? -15.516 -12.266 -6.809 1.00 91.00 79 SER A CA 1
ATOM 631 C C . SER A 1 79 ? -16.096 -13.547 -7.398 1.00 91.00 79 SER A C 1
ATOM 633 O O . SER A 1 79 ? -15.930 -13.831 -8.580 1.00 91.00 79 SER A O 1
ATOM 635 N N . PHE A 1 80 ? -16.759 -14.351 -6.570 1.00 93.25 80 PHE A N 1
ATOM 636 C CA . PHE A 1 80 ? -17.504 -15.522 -7.028 1.00 93.25 80 PHE A CA 1
ATOM 637 C C . PHE A 1 80 ? -18.737 -15.773 -6.163 1.00 93.25 80 PHE A C 1
ATOM 639 O O . PHE A 1 80 ? -18.740 -15.499 -4.960 1.00 93.25 80 PHE A O 1
ATOM 646 N N . GLY A 1 81 ? -19.776 -16.323 -6.789 1.00 91.12 81 GLY A N 1
ATOM 647 C CA . GLY A 1 81 ? -20.987 -16.773 -6.113 1.00 91.12 81 GLY A CA 1
ATOM 648 C C . GLY A 1 81 ? -20.877 -18.236 -5.696 1.00 91.12 81 GLY A C 1
ATOM 649 O O . GLY A 1 81 ? -20.462 -19.069 -6.505 1.00 91.12 81 GLY A O 1
ATOM 650 N N . TYR A 1 82 ? -21.282 -18.570 -4.472 1.00 92.19 82 TYR A N 1
ATOM 651 C CA . TYR A 1 82 ? -21.283 -19.941 -3.965 1.00 92.19 82 TYR A CA 1
ATOM 652 C C . TYR A 1 82 ? -22.506 -20.258 -3.095 1.00 92.19 82 TYR A C 1
ATOM 654 O O . TYR A 1 82 ? -23.155 -19.365 -2.553 1.00 92.19 82 TYR A O 1
ATOM 662 N N . SER A 1 83 ? -22.807 -21.545 -2.945 1.00 88.44 83 SER A N 1
ATOM 663 C CA . SER A 1 83 ? -23.680 -22.064 -1.888 1.00 88.44 83 SER A CA 1
ATOM 664 C C . SER A 1 83 ? -23.097 -23.360 -1.337 1.00 88.44 83 SER A C 1
ATOM 666 O O . SER A 1 83 ? -22.427 -24.108 -2.054 1.00 88.44 83 SER A O 1
ATOM 668 N N . ILE A 1 84 ? -23.326 -23.614 -0.054 1.00 84.50 84 ILE A N 1
ATOM 669 C CA . ILE A 1 84 ? -22.812 -24.786 0.651 1.00 84.50 84 ILE A CA 1
ATOM 670 C C . ILE A 1 84 ? -23.932 -25.368 1.509 1.00 84.50 84 ILE A C 1
ATOM 672 O O . ILE A 1 84 ? -24.621 -24.642 2.225 1.00 84.50 84 ILE A O 1
ATOM 676 N N . SER A 1 85 ? -24.133 -26.675 1.388 1.00 81.81 85 SER A N 1
ATOM 677 C CA . SER A 1 85 ? -24.995 -27.456 2.271 1.00 81.81 85 SER A CA 1
ATOM 678 C C . SER A 1 85 ? -24.118 -28.541 2.871 1.00 81.81 85 SER A C 1
ATOM 680 O O . SER A 1 85 ? -23.823 -29.541 2.215 1.00 81.81 85 SER A O 1
ATOM 682 N N . SER A 1 86 ? -23.601 -28.258 4.064 1.00 74.94 86 SER A N 1
ATOM 683 C CA . SER A 1 86 ? -22.703 -29.144 4.795 1.00 74.94 86 SER A CA 1
ATOM 684 C C . SER A 1 86 ? -22.815 -28.921 6.306 1.00 74.94 86 SER A C 1
ATOM 686 O O . SER A 1 86 ? -23.422 -27.947 6.760 1.00 74.94 86 SER A O 1
ATOM 688 N N . GLU A 1 87 ? -22.207 -29.795 7.104 1.00 68.75 87 GLU A N 1
ATOM 689 C CA . GLU A 1 87 ? -22.143 -29.643 8.559 1.00 68.75 87 GLU A CA 1
ATOM 690 C C . GLU A 1 87 ? -21.356 -28.391 8.981 1.00 68.75 87 GLU A C 1
ATOM 692 O O . GLU A 1 87 ? -20.272 -28.084 8.469 1.00 68.75 87 GLU A O 1
ATOM 697 N N . LYS A 1 88 ? -21.895 -27.646 9.954 1.00 69.81 88 LYS A N 1
ATOM 698 C CA . LYS A 1 88 ? -21.275 -26.408 10.444 1.00 69.81 88 LYS A CA 1
ATOM 699 C C . LYS A 1 88 ? -19.994 -26.719 11.217 1.00 69.81 88 LYS A C 1
ATOM 701 O O . LYS A 1 88 ? -20.031 -27.452 12.196 1.00 69.81 88 LYS A O 1
ATOM 706 N N . SER A 1 89 ? -18.894 -26.081 10.819 1.00 65.88 89 SER A N 1
ATOM 707 C CA . SER A 1 89 ? -17.546 -26.243 11.385 1.00 65.88 89 SER A CA 1
ATOM 708 C C . SER A 1 89 ? -16.871 -27.603 11.143 1.00 65.88 89 SER A C 1
ATOM 710 O O . SER A 1 89 ? -15.829 -27.853 11.745 1.00 65.88 89 SER A O 1
ATOM 712 N N . CYS A 1 90 ? -17.411 -28.440 10.252 1.00 73.94 90 CYS A N 1
ATOM 713 C CA . CYS A 1 90 ? -16.880 -29.772 9.939 1.00 73.94 90 CYS A CA 1
ATOM 714 C C . CYS A 1 90 ? -16.417 -29.846 8.481 1.00 73.94 90 CYS A C 1
ATOM 716 O O . CYS A 1 90 ? -15.221 -29.855 8.188 1.00 73.94 90 CYS A O 1
ATOM 718 N N . ASP A 1 91 ? -17.373 -29.803 7.560 1.00 80.62 91 ASP A N 1
ATOM 719 C CA . ASP A 1 91 ? -17.141 -29.894 6.125 1.00 80.62 91 ASP A CA 1
ATOM 720 C C . ASP A 1 91 ? -16.801 -28.524 5.537 1.00 80.62 91 ASP A C 1
ATOM 722 O O . ASP A 1 91 ? -17.643 -27.620 5.494 1.00 80.62 91 ASP A O 1
ATOM 726 N N . LEU A 1 92 ? -15.563 -28.371 5.067 1.00 84.94 92 LEU A N 1
ATOM 727 C CA . LEU A 1 92 ? -14.991 -27.072 4.726 1.00 84.94 92 LEU A CA 1
ATOM 728 C C . LEU A 1 92 ? -14.893 -26.878 3.214 1.00 84.94 92 LEU A C 1
ATOM 730 O O . LEU A 1 92 ? -14.289 -27.684 2.504 1.00 84.94 92 LEU A O 1
ATOM 734 N N . LEU A 1 93 ? -15.417 -25.748 2.739 1.00 90.75 93 LEU A N 1
ATOM 735 C CA . LEU A 1 93 ? -15.027 -25.144 1.471 1.00 90.75 93 LEU A CA 1
ATOM 736 C C . LEU A 1 93 ? -13.883 -24.165 1.723 1.00 90.75 93 LEU A C 1
ATOM 738 O O . LEU A 1 93 ? -14.051 -23.186 2.448 1.00 90.75 93 LEU A O 1
ATOM 742 N N . ILE A 1 94 ? -12.756 -24.407 1.069 1.00 91.81 94 ILE A N 1
ATOM 743 C CA . ILE A 1 94 ? -11.551 -23.586 1.108 1.00 91.81 94 ILE A CA 1
ATOM 744 C C . ILE A 1 94 ? -11.321 -23.025 -0.296 1.00 91.81 94 ILE A C 1
ATOM 746 O O . ILE A 1 94 ? -11.239 -23.775 -1.269 1.00 91.81 94 ILE A O 1
ATOM 750 N N . PHE A 1 95 ? -11.226 -21.705 -0.416 1.00 95.06 95 PHE A N 1
ATOM 751 C CA . PHE A 1 95 ? -10.850 -21.021 -1.648 1.00 95.06 95 PHE A CA 1
ATOM 752 C C . PHE A 1 95 ? -9.470 -20.386 -1.503 1.00 95.06 95 PHE A C 1
ATOM 754 O O . PHE A 1 95 ? -9.241 -19.600 -0.579 1.00 95.06 95 PHE A O 1
ATOM 761 N N . SER A 1 96 ? -8.577 -20.697 -2.440 1.00 91.81 96 SER A N 1
ATOM 762 C CA . SER A 1 96 ? -7.200 -20.214 -2.461 1.00 91.81 96 SER A CA 1
ATOM 763 C C . SER A 1 96 ? -6.811 -19.528 -3.767 1.00 91.81 96 SER A C 1
ATOM 765 O O . SER A 1 96 ? -7.309 -19.860 -4.845 1.00 91.81 96 SER A O 1
ATOM 767 N N . ILE A 1 97 ? -5.897 -18.563 -3.655 1.00 93.44 97 ILE A N 1
ATOM 768 C CA . ILE A 1 97 ? -5.255 -17.859 -4.772 1.00 93.44 97 ILE A CA 1
ATOM 769 C C . ILE A 1 97 ? -3.757 -18.159 -4.692 1.00 93.44 97 ILE A C 1
ATOM 771 O O . ILE A 1 97 ? -3.159 -17.974 -3.643 1.00 93.44 97 ILE A O 1
ATOM 775 N N . ASP A 1 98 ? -3.150 -18.681 -5.756 1.00 91.50 98 ASP A N 1
ATOM 776 C CA . ASP A 1 98 ? -1.723 -19.047 -5.810 1.00 91.50 98 ASP A CA 1
ATOM 777 C C . ASP A 1 98 ? -1.259 -19.943 -4.641 1.00 91.50 98 ASP A C 1
ATOM 779 O O . ASP A 1 98 ? -0.153 -19.812 -4.119 1.00 91.50 98 ASP A O 1
ATOM 783 N N . ASN A 1 99 ? -2.116 -20.902 -4.260 1.00 86.25 99 ASN A N 1
ATOM 784 C CA . ASN A 1 99 ? -1.963 -21.820 -3.118 1.00 86.25 99 ASN A CA 1
ATOM 785 C C . ASN A 1 99 ? -2.050 -21.162 -1.729 1.00 86.25 99 ASN A C 1
ATOM 787 O O . ASN A 1 99 ? -1.597 -21.745 -0.746 1.00 86.25 99 ASN A O 1
ATOM 791 N N . GLN A 1 100 ? -2.632 -19.969 -1.639 1.00 87.56 100 GLN A N 1
ATOM 792 C CA . GLN A 1 100 ? -2.863 -19.257 -0.388 1.00 87.56 100 GLN A CA 1
ATOM 793 C C . GLN A 1 100 ? -4.353 -19.200 -0.065 1.00 87.56 100 GLN A C 1
ATOM 795 O O . GLN A 1 100 ? -5.126 -18.673 -0.862 1.00 87.56 100 GLN A O 1
ATOM 800 N N . ASP A 1 101 ? -4.761 -19.728 1.088 1.00 90.69 101 ASP A N 1
ATOM 801 C CA . ASP A 1 101 ? -6.168 -19.765 1.498 1.00 90.69 101 ASP A CA 1
ATOM 802 C C . ASP A 1 101 ? -6.684 -18.357 1.821 1.00 90.69 101 ASP A C 1
ATOM 804 O O . ASP A 1 101 ? -6.208 -17.692 2.740 1.00 90.69 101 ASP A O 1
ATOM 808 N N . MET A 1 102 ? -7.675 -17.900 1.055 1.00 88.38 102 MET A N 1
ATOM 809 C CA . MET A 1 102 ? -8.265 -16.562 1.185 1.00 88.38 102 MET A CA 1
ATOM 810 C C . MET A 1 102 ? -9.650 -16.597 1.831 1.00 88.38 102 MET A C 1
ATOM 812 O O . MET A 1 102 ? -10.119 -15.587 2.356 1.00 88.38 102 MET A O 1
ATOM 816 N N . PHE A 1 103 ? -10.330 -17.742 1.756 1.00 88.62 103 PHE A N 1
ATOM 817 C CA . PHE A 1 103 ? -11.695 -17.906 2.233 1.00 88.62 103 PHE A CA 1
ATOM 818 C C . PHE A 1 103 ? -11.946 -19.345 2.681 1.00 88.62 103 PHE A C 1
ATOM 820 O O . PHE A 1 103 ? -11.648 -20.281 1.946 1.00 88.62 103 PHE A O 1
ATOM 827 N N . VAL A 1 104 ? -12.516 -19.506 3.876 1.00 89.12 104 VAL A N 1
ATOM 828 C CA . VAL A 1 104 ? -12.917 -20.800 4.440 1.00 89.12 104 VAL A CA 1
ATOM 829 C C . VAL A 1 104 ? -14.336 -20.677 4.983 1.00 89.12 104 VAL A C 1
ATOM 831 O O . VAL A 1 104 ? -14.635 -19.741 5.725 1.00 89.12 104 VAL A O 1
ATOM 834 N N . THR A 1 105 ? -15.213 -21.610 4.623 1.00 86.69 105 THR A N 1
ATOM 835 C CA . THR A 1 105 ? -16.593 -21.657 5.122 1.00 86.69 105 THR A CA 1
ATOM 836 C C . THR A 1 105 ? -17.076 -23.092 5.309 1.00 86.69 105 THR A C 1
ATOM 838 O O . THR A 1 105 ? -16.535 -24.019 4.714 1.00 86.69 105 THR A O 1
ATOM 841 N N . SER A 1 106 ? -18.093 -23.264 6.146 1.00 84.00 106 SER A N 1
ATOM 842 C CA . SER A 1 106 ? -18.785 -24.529 6.429 1.00 84.00 106 SER A CA 1
ATOM 843 C C . SER A 1 106 ? -20.209 -24.239 6.898 1.00 84.00 106 SER A C 1
ATOM 845 O O . SER A 1 106 ? -20.529 -23.102 7.267 1.00 84.00 106 SER A O 1
ATOM 847 N N . GLY A 1 107 ? -21.050 -25.268 6.944 1.00 75.81 107 GLY A N 1
ATOM 848 C CA . GLY A 1 107 ? -22.422 -25.153 7.420 1.00 75.81 107 GLY A CA 1
ATOM 849 C C . GLY A 1 107 ? -23.444 -25.051 6.300 1.00 75.81 107 GLY A C 1
ATOM 850 O O . GLY A 1 107 ? -23.117 -24.940 5.120 1.00 75.81 107 GLY A O 1
ATOM 851 N N . GLU A 1 108 ? -24.711 -25.081 6.692 1.00 73.94 108 GLU A N 1
ATOM 852 C CA . GLU A 1 108 ? -25.825 -25.050 5.761 1.00 73.94 108 GLU A CA 1
ATOM 853 C C . GLU A 1 108 ? -26.272 -23.611 5.496 1.00 73.94 108 GLU A C 1
ATOM 855 O O . GLU A 1 108 ? -26.737 -22.909 6.394 1.00 73.94 108 GLU A O 1
ATOM 860 N N . ASN A 1 109 ? -26.137 -23.177 4.244 1.00 65.06 109 ASN A N 1
ATOM 861 C CA . ASN A 1 109 ? -26.671 -21.913 3.758 1.00 65.06 109 ASN A CA 1
ATOM 862 C C . ASN A 1 109 ? -27.487 -22.176 2.490 1.00 65.06 109 ASN A C 1
ATOM 864 O O . ASN A 1 109 ? -26.938 -22.488 1.433 1.00 65.06 109 ASN A O 1
ATOM 868 N N . GLN A 1 110 ? -28.810 -22.030 2.600 1.00 58.12 110 GLN A N 1
ATOM 869 C CA . GLN A 1 110 ? -29.741 -22.187 1.474 1.00 58.12 110 GLN A CA 1
ATOM 870 C C . GLN A 1 110 ? -29.666 -21.015 0.475 1.00 58.12 110 GLN A C 1
ATOM 872 O O . GLN A 1 110 ? -30.129 -21.137 -0.660 1.00 58.12 110 GLN A O 1
ATOM 877 N N . ASP A 1 111 ? -29.048 -19.899 0.874 1.00 68.19 111 ASP A N 1
ATOM 878 C CA . ASP A 1 111 ? -28.918 -18.690 0.065 1.00 68.19 111 ASP A CA 1
ATOM 879 C C . ASP A 1 111 ? -27.649 -18.685 -0.803 1.00 68.19 111 ASP A C 1
ATOM 881 O O . ASP A 1 111 ? -26.598 -19.219 -0.442 1.00 68.19 111 ASP A O 1
ATOM 885 N N . ARG A 1 112 ? -27.735 -18.024 -1.964 1.00 80.62 112 ARG A N 1
ATOM 886 C CA . ARG A 1 112 ? -26.583 -17.757 -2.839 1.00 80.62 112 ARG A CA 1
ATOM 887 C C . ARG A 1 112 ? -25.739 -16.640 -2.225 1.00 80.62 112 ARG A C 1
ATOM 889 O O . ARG A 1 112 ? -26.178 -15.493 -2.189 1.00 80.62 112 ARG A O 1
ATOM 896 N N . LEU A 1 113 ? -24.536 -16.973 -1.772 1.00 84.81 113 LEU A N 1
ATOM 897 C CA . LEU A 1 113 ? -23.598 -16.045 -1.142 1.00 84.81 113 LEU A CA 1
ATOM 898 C C . LEU A 1 113 ? -22.531 -15.580 -2.141 1.00 84.81 113 LEU A C 1
ATOM 900 O O . LEU A 1 113 ? -22.242 -16.263 -3.121 1.00 84.81 113 LEU A O 1
ATOM 904 N N . GLU A 1 114 ? -21.931 -14.417 -1.888 1.00 88.50 114 GLU A N 1
ATOM 905 C CA . GLU A 1 114 ? -20.827 -13.866 -2.684 1.00 88.50 114 GLU A CA 1
ATOM 906 C C . GLU A 1 114 ? -19.579 -13.714 -1.810 1.00 88.50 114 GLU A C 1
ATOM 908 O O . GLU A 1 114 ? -19.638 -13.147 -0.717 1.00 88.50 114 GLU A O 1
ATOM 913 N N . PHE A 1 115 ? -18.437 -14.187 -2.310 1.00 88.56 115 PHE A N 1
ATOM 914 C CA . PHE A 1 115 ? -17.125 -13.840 -1.773 1.00 88.56 115 PHE A CA 1
ATOM 915 C C . PHE A 1 115 ? -16.421 -12.862 -2.710 1.00 88.56 115 PHE A C 1
ATOM 917 O O . PHE A 1 115 ? -16.526 -12.984 -3.932 1.00 88.56 115 PHE A O 1
ATOM 924 N N . SER A 1 116 ? -15.670 -11.908 -2.150 1.00 88.12 116 SER A N 1
ATOM 925 C CA . SER A 1 116 ? -14.920 -10.960 -2.964 1.00 88.12 116 SER A CA 1
ATOM 926 C C . SER A 1 116 ? -13.640 -10.439 -2.323 1.00 88.12 116 SER A C 1
ATOM 928 O O . SER A 1 116 ? -13.624 -10.162 -1.125 1.00 88.12 116 SER A O 1
ATOM 930 N N . ILE A 1 117 ? -12.604 -10.237 -3.139 1.00 85.62 117 ILE A N 1
ATOM 931 C CA . ILE A 1 117 ? -11.266 -9.833 -2.704 1.00 85.62 117 ILE A CA 1
ATOM 932 C C . ILE A 1 117 ? -10.560 -8.952 -3.744 1.00 85.62 117 ILE A C 1
ATOM 934 O O . ILE A 1 117 ? -10.836 -9.049 -4.938 1.00 85.62 117 ILE A O 1
ATOM 938 N N . ALA A 1 118 ? -9.655 -8.075 -3.302 1.00 86.94 118 ALA A N 1
ATOM 939 C CA . ALA A 1 118 ? -8.780 -7.326 -4.203 1.00 86.94 118 ALA A CA 1
ATOM 940 C C . ALA A 1 118 ? -7.656 -8.231 -4.734 1.00 86.94 118 ALA A C 1
ATOM 942 O O . ALA A 1 118 ? -7.060 -8.989 -3.971 1.00 86.94 118 ALA A O 1
ATOM 943 N N . ILE A 1 119 ? -7.363 -8.137 -6.027 1.00 84.25 119 ILE A N 1
ATOM 944 C CA . ILE A 1 119 ? -6.323 -8.893 -6.719 1.00 84.25 119 ILE A CA 1
ATOM 945 C C . ILE A 1 119 ? -5.428 -7.949 -7.518 1.00 84.25 119 ILE A C 1
ATOM 947 O O . ILE A 1 119 ? -5.899 -6.966 -8.093 1.00 84.25 119 ILE A O 1
ATOM 951 N N . THR A 1 120 ? -4.131 -8.237 -7.526 1.00 85.62 120 THR A N 1
ATOM 952 C CA . THR A 1 120 ? -3.142 -7.511 -8.326 1.00 85.62 120 THR A CA 1
ATOM 953 C C . THR A 1 120 ? -3.092 -8.045 -9.752 1.00 85.62 120 THR A C 1
ATOM 955 O O . THR A 1 120 ? -3.457 -9.186 -10.016 1.00 85.62 120 THR A O 1
ATOM 958 N N . LYS A 1 121 ? -2.588 -7.240 -10.681 1.00 85.19 121 LYS A N 1
ATOM 959 C CA . LYS A 1 121 ? -2.358 -7.636 -12.064 1.00 85.19 121 LYS A CA 1
ATOM 960 C C . LYS A 1 121 ? -1.344 -8.778 -12.136 1.00 85.19 121 LYS A C 1
ATOM 962 O O . LYS A 1 121 ? -0.214 -8.640 -11.667 1.00 85.19 121 LYS A O 1
ATOM 967 N N . GLY A 1 122 ? -1.702 -9.857 -12.824 1.00 82.75 122 GLY A N 1
ATOM 968 C CA . GLY A 1 122 ? -0.813 -10.995 -13.029 1.00 82.75 122 GLY A CA 1
ATOM 969 C C . GLY A 1 122 ? -1.536 -12.279 -13.415 1.00 82.75 122 GLY A C 1
ATOM 970 O O . GLY A 1 122 ? -2.764 -12.343 -13.457 1.00 82.75 122 GLY A O 1
ATOM 971 N N . GLN A 1 123 ? -0.747 -13.314 -13.699 1.00 90.25 123 GLN A N 1
ATOM 972 C CA . GLN A 1 123 ? -1.252 -14.672 -13.870 1.00 90.25 123 GLN A CA 1
ATOM 973 C C . GLN A 1 123 ? -1.522 -15.252 -12.483 1.00 90.25 123 GLN A C 1
ATOM 975 O O . GLN A 1 123 ? -0.589 -15.369 -11.691 1.00 90.25 123 GLN A O 1
ATOM 980 N N . HIS A 1 124 ? -2.773 -15.618 -12.219 1.00 91.94 124 HIS A N 1
ATOM 981 C CA . HIS A 1 124 ? -3.204 -16.154 -10.934 1.00 91.94 124 HIS A CA 1
ATOM 982 C C . HIS A 1 124 ? -3.911 -17.499 -11.096 1.00 91.94 124 HIS A C 1
ATOM 984 O O . HIS A 1 124 ? -4.588 -17.769 -12.096 1.00 91.94 124 HIS A O 1
ATOM 990 N N . LYS A 1 125 ? -3.761 -18.339 -10.073 1.00 94.44 125 LYS A N 1
ATOM 991 C CA . LYS A 1 125 ? -4.396 -19.648 -9.948 1.00 94.44 125 LYS A CA 1
ATOM 992 C C . LYS A 1 125 ? -5.421 -19.626 -8.822 1.00 94.44 125 LYS A C 1
ATOM 994 O O . LYS A 1 125 ? -5.062 -19.480 -7.661 1.00 94.44 125 LYS A O 1
ATOM 999 N N . PHE A 1 126 ? -6.682 -19.832 -9.164 1.00 94.62 126 PHE A N 1
ATOM 1000 C CA . PHE A 1 126 ? -7.822 -19.835 -8.254 1.00 94.62 126 PHE A CA 1
ATOM 1001 C C . PHE A 1 126 ? -8.271 -21.271 -8.003 1.00 94.62 126 PHE A C 1
ATOM 1003 O O . PHE A 1 126 ? -8.575 -21.983 -8.959 1.00 94.62 126 PHE A O 1
ATOM 1010 N N . ARG A 1 127 ? -8.332 -21.720 -6.749 1.00 95.62 127 ARG A N 1
ATOM 1011 C CA . ARG A 1 127 ? -8.714 -23.096 -6.411 1.00 95.62 127 ARG A CA 1
ATOM 1012 C C . ARG A 1 127 ? -9.830 -23.126 -5.376 1.00 95.62 127 ARG A C 1
ATOM 1014 O O . ARG A 1 127 ? -9.748 -22.447 -4.365 1.00 95.62 127 ARG A O 1
ATOM 1021 N N . TRP A 1 128 ? -10.833 -23.968 -5.614 1.00 96.31 128 TRP A N 1
ATOM 1022 C CA . TRP A 1 128 ? -11.880 -24.322 -4.655 1.00 96.31 128 TRP A CA 1
ATOM 1023 C C . TRP A 1 128 ? -11.679 -25.774 -4.235 1.00 96.31 128 TRP A C 1
ATOM 1025 O O . TRP A 1 128 ? -11.711 -26.667 -5.081 1.00 96.31 128 TRP A O 1
ATOM 1035 N N . LEU A 1 129 ? -11.463 -26.002 -2.946 1.00 93.81 129 LEU A N 1
ATOM 1036 C CA . LEU A 1 129 ? -11.275 -27.303 -2.315 1.00 93.81 129 LEU A CA 1
ATOM 1037 C C . LEU A 1 129 ? -12.436 -27.545 -1.349 1.00 93.81 129 LEU A C 1
ATOM 1039 O O . LEU A 1 129 ? -12.682 -26.730 -0.469 1.00 93.81 129 LEU A O 1
ATOM 1043 N N . TYR A 1 130 ? -13.137 -28.660 -1.505 1.00 92.25 130 TYR A N 1
ATOM 1044 C CA . TYR A 1 130 ? -14.127 -29.137 -0.547 1.00 92.25 130 TYR A CA 1
ATOM 1045 C C . TYR A 1 130 ? -13.582 -30.380 0.155 1.00 92.25 130 TYR A C 1
ATOM 1047 O O . TYR A 1 130 ? -13.161 -31.331 -0.512 1.00 92.25 130 TYR A O 1
ATOM 1055 N N . LYS A 1 131 ? -13.556 -30.353 1.488 1.00 90.31 131 LYS A N 1
ATOM 1056 C CA . LYS A 1 131 ? -12.955 -31.390 2.330 1.00 90.31 131 LYS A CA 1
ATOM 1057 C C . LYS A 1 131 ? -13.905 -31.784 3.456 1.00 90.31 131 LYS A C 1
ATOM 1059 O O . LYS A 1 131 ? -14.402 -30.906 4.159 1.00 90.31 131 LYS A O 1
ATOM 1064 N N . LYS A 1 132 ? -14.098 -33.095 3.632 1.00 85.56 132 LYS A N 1
ATOM 1065 C CA . LYS A 1 132 ? -14.931 -33.666 4.698 1.00 85.56 132 LYS A CA 1
ATOM 1066 C C . LYS A 1 132 ? -14.117 -34.084 5.916 1.00 85.56 132 LYS A C 1
ATOM 1068 O O . LYS A 1 132 ? -12.957 -34.488 5.783 1.00 85.56 132 LYS A O 1
ATOM 1073 N N . ASP A 1 133 ? -14.737 -34.029 7.089 1.00 78.56 133 ASP A N 1
ATOM 1074 C CA . ASP A 1 133 ? -14.128 -34.460 8.348 1.00 78.56 133 ASP A CA 1
ATOM 1075 C C . ASP A 1 133 ? -14.309 -35.976 8.622 1.00 78.56 133 ASP A C 1
ATOM 1077 O O . ASP A 1 133 ? -14.574 -36.767 7.710 1.00 78.56 133 ASP A O 1
ATOM 1081 N N . LEU A 1 134 ? -14.051 -36.420 9.859 1.00 68.25 134 LEU A N 1
ATOM 1082 C CA . LEU A 1 134 ? -14.050 -37.834 10.251 1.00 68.25 134 LEU A CA 1
ATOM 1083 C C . LEU A 1 134 ? -15.447 -38.413 10.558 1.00 68.25 134 LEU A C 1
ATOM 1085 O O . LEU A 1 134 ? -15.572 -39.641 10.574 1.00 68.25 134 LEU A O 1
ATOM 1089 N N . THR A 1 135 ? -16.494 -37.617 10.817 1.00 61.59 135 THR A N 1
ATOM 1090 C CA . THR A 1 135 ? -17.743 -38.148 11.408 1.00 61.59 135 THR A CA 1
ATOM 1091 C C . THR A 1 135 ? -19.018 -37.460 10.935 1.00 61.59 135 THR A C 1
ATOM 1093 O O . THR A 1 135 ? -19.073 -36.248 10.923 1.00 61.59 135 THR A O 1
ATOM 1096 N N . LYS A 1 136 ? -20.077 -38.268 10.731 1.00 56.50 136 LYS A N 1
ATOM 1097 C CA . LYS A 1 136 ? -21.448 -37.863 10.350 1.00 56.50 136 LYS A CA 1
ATOM 1098 C C . LYS A 1 136 ? -21.551 -37.118 9.006 1.00 56.50 136 LYS A C 1
ATOM 1100 O O . LYS A 1 136 ? -20.579 -36.961 8.279 1.00 56.50 136 LYS A O 1
ATOM 1105 N N . SER A 1 137 ? -22.787 -36.965 8.547 1.00 58.09 137 SER A N 1
ATOM 1106 C CA . SER A 1 137 ? -23.165 -36.277 7.314 1.00 58.09 137 SER A CA 1
ATOM 1107 C C . SER A 1 137 ? -24.550 -35.682 7.567 1.00 58.09 137 SER A C 1
ATOM 1109 O O . SER A 1 137 ? -25.508 -36.429 7.794 1.00 58.09 137 SER A O 1
ATOM 1111 N N . GLU A 1 138 ? -24.648 -34.358 7.583 1.00 57.38 138 GLU A N 1
ATOM 1112 C CA . GLU A 1 138 ? -25.887 -33.584 7.660 1.00 57.38 138 GLU A CA 1
ATOM 1113 C C . GLU A 1 138 ? -25.879 -32.552 6.519 1.00 57.38 138 GLU A C 1
ATOM 1115 O O . GLU A 1 138 ? -24.864 -31.910 6.248 1.00 57.38 138 GLU A O 1
ATOM 1120 N N . GLY A 1 139 ? -27.022 -32.389 5.846 1.00 59.81 139 GLY A N 1
ATOM 1121 C CA . GLY A 1 139 ? -27.124 -31.620 4.600 1.00 59.81 139 GLY A CA 1
ATOM 1122 C C . GLY A 1 139 ? -26.883 -32.471 3.344 1.00 59.81 139 GLY A C 1
ATOM 1123 O O . GLY A 1 139 ? -26.894 -33.701 3.396 1.00 59.81 139 GLY A O 1
ATOM 1124 N N . ASP A 1 140 ? -26.714 -31.812 2.195 1.00 68.75 140 ASP A N 1
ATOM 1125 C CA . ASP A 1 140 ? -26.522 -32.471 0.889 1.00 68.75 140 ASP A CA 1
ATOM 1126 C C . ASP A 1 140 ? -25.052 -32.834 0.579 1.00 68.75 140 ASP A C 1
ATOM 1128 O O . ASP A 1 140 ? -24.781 -33.400 -0.489 1.00 68.75 140 ASP A O 1
ATOM 1132 N N . ASP A 1 141 ? -24.119 -32.499 1.481 1.00 74.62 141 ASP A N 1
ATOM 1133 C CA . ASP A 1 141 ? -22.659 -32.670 1.378 1.00 74.62 141 ASP A CA 1
ATOM 1134 C C . ASP A 1 141 ? -22.067 -32.128 0.072 1.00 74.62 141 ASP A C 1
ATOM 1136 O O . ASP A 1 141 ? -21.270 -32.775 -0.624 1.00 74.62 141 ASP A O 1
ATOM 1140 N N . LYS A 1 142 ? -22.528 -30.940 -0.323 1.00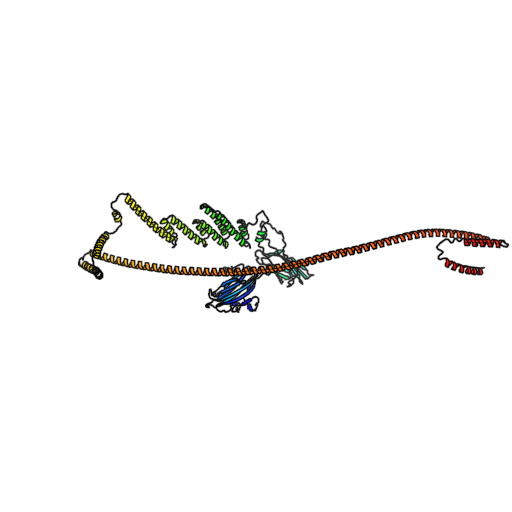 83.88 142 LYS A N 1
ATOM 1141 C CA . LYS A 1 142 ? -22.190 -30.345 -1.617 1.00 83.88 142 LYS A CA 1
ATOM 1142 C C . LYS A 1 142 ? -21.897 -28.866 -1.515 1.00 83.88 142 LYS A C 1
ATOM 1144 O O . LYS A 1 142 ? -22.527 -28.102 -0.782 1.00 83.88 142 LYS A O 1
ATOM 1149 N N . VAL A 1 143 ? -20.968 -28.464 -2.370 1.00 87.94 143 VAL A N 1
ATOM 1150 C CA . VAL A 1 143 ? -20.642 -27.076 -2.655 1.00 87.94 143 VAL A CA 1
ATOM 1151 C C . VAL A 1 143 ? -20.999 -26.784 -4.098 1.00 87.94 143 VAL A C 1
ATOM 1153 O O . VAL A 1 143 ? -20.708 -27.572 -4.998 1.00 87.94 143 VAL A O 1
ATOM 1156 N N . HIS A 1 144 ? -21.585 -25.615 -4.315 1.00 90.38 144 HIS A N 1
ATOM 1157 C CA . HIS A 1 144 ? -21.909 -25.097 -5.628 1.00 90.38 144 HIS A CA 1
ATOM 1158 C C . HIS A 1 144 ? -21.161 -23.788 -5.861 1.00 90.38 144 HIS A C 1
ATOM 1160 O O . HIS A 1 144 ? -21.213 -22.903 -5.011 1.00 90.38 144 HIS A O 1
ATOM 1166 N N . ILE A 1 145 ? -20.524 -23.638 -7.022 1.00 92.06 145 ILE A N 1
ATOM 1167 C CA . ILE A 1 145 ? -19.997 -22.361 -7.519 1.00 92.06 145 ILE A CA 1
ATOM 1168 C C . ILE A 1 145 ? -20.833 -21.932 -8.721 1.00 92.06 145 ILE A C 1
ATOM 1170 O O . ILE A 1 145 ? -21.016 -22.682 -9.682 1.00 92.06 145 ILE A O 1
ATOM 1174 N N . LEU A 1 146 ? -21.382 -20.727 -8.624 1.00 88.31 146 LEU A N 1
ATOM 1175 C CA . LEU A 1 146 ? -22.458 -20.229 -9.478 1.00 88.31 146 LEU A CA 1
ATOM 1176 C C . LEU A 1 146 ? -21.925 -19.356 -10.610 1.00 88.31 146 LEU A C 1
ATOM 1178 O O . LEU A 1 146 ? -22.381 -19.461 -11.741 1.00 88.31 146 LEU A O 1
ATOM 1182 N N . TRP A 1 147 ? -20.967 -18.489 -10.292 1.00 89.06 147 TRP A N 1
ATOM 1183 C CA . TRP A 1 147 ? -20.343 -17.571 -11.235 1.00 89.06 147 TRP A CA 1
ATOM 1184 C C . TRP A 1 147 ? -19.010 -17.079 -10.679 1.00 89.06 147 TRP A C 1
ATOM 1186 O O . TRP A 1 147 ? -18.792 -17.119 -9.467 1.00 89.06 147 TRP A O 1
ATOM 1196 N N . ILE A 1 148 ? -18.133 -16.592 -11.553 1.00 89.62 148 ILE A N 1
ATOM 1197 C CA . ILE A 1 148 ? -16.875 -15.929 -11.182 1.00 89.62 148 ILE A CA 1
ATOM 1198 C C . ILE A 1 148 ? -16.765 -14.616 -11.938 1.00 89.62 148 ILE A C 1
ATOM 1200 O O . ILE A 1 148 ? -17.107 -14.543 -13.111 1.00 89.62 148 ILE A O 1
ATOM 1204 N N . LYS A 1 149 ? -16.239 -13.589 -11.285 1.00 90.94 149 LYS A N 1
ATOM 1205 C CA . LYS A 1 149 ? -16.008 -12.269 -11.846 1.00 90.94 149 LYS A CA 1
ATOM 1206 C C . LYS A 1 149 ? -14.587 -11.818 -11.537 1.00 90.94 149 LYS A C 1
ATOM 1208 O O . LYS A 1 149 ? -14.189 -11.799 -10.377 1.00 90.94 149 LYS A O 1
ATOM 1213 N N . TYR A 1 150 ? -13.812 -11.453 -12.554 1.00 86.94 150 TYR A N 1
ATOM 1214 C CA . TYR A 1 150 ? -12.422 -11.027 -12.363 1.00 86.94 150 TYR A CA 1
ATOM 1215 C C . TYR A 1 150 ? -12.013 -9.908 -13.324 1.00 86.94 150 TYR A C 1
ATOM 1217 O O . TYR A 1 150 ? -12.539 -9.838 -14.436 1.00 86.94 150 TYR A O 1
ATOM 1225 N N . PRO A 1 151 ? -11.120 -8.995 -12.905 1.00 83.81 151 PRO A N 1
ATOM 1226 C CA . PRO A 1 151 ? -10.722 -7.849 -13.717 1.00 83.81 151 PRO A CA 1
ATOM 1227 C C . PRO A 1 151 ? -9.866 -8.303 -14.901 1.00 83.81 151 PRO A C 1
ATOM 1229 O O . PRO A 1 151 ? -8.961 -9.121 -14.733 1.00 83.81 151 PRO A O 1
ATOM 1232 N N . ILE A 1 152 ? -10.097 -7.766 -16.098 1.00 75.50 152 ILE A N 1
ATOM 1233 C CA . ILE A 1 152 ? -9.207 -8.045 -17.234 1.00 75.50 152 ILE A CA 1
ATOM 1234 C C . ILE A 1 152 ? -7.949 -7.186 -17.177 1.00 75.50 152 ILE A C 1
ATOM 1236 O O . ILE A 1 152 ? -7.950 -6.065 -16.666 1.00 75.50 152 ILE A O 1
ATOM 1240 N N . ILE A 1 153 ? -6.866 -7.689 -17.766 1.00 62.53 153 ILE A N 1
ATOM 1241 C CA . ILE A 1 153 ? -5.716 -6.848 -18.084 1.00 62.53 153 ILE A CA 1
ATOM 1242 C C . ILE A 1 153 ? -6.147 -5.911 -19.201 1.00 62.53 153 ILE A C 1
ATOM 1244 O O . ILE A 1 153 ? -6.373 -6.357 -20.325 1.00 62.53 153 ILE A O 1
ATOM 1248 N N . ALA A 1 154 ? -6.225 -4.613 -18.904 1.00 47.69 154 ALA A N 1
ATOM 1249 C CA . ALA A 1 154 ? -6.263 -3.601 -19.946 1.00 47.69 154 ALA A CA 1
ATOM 1250 C C . ALA A 1 154 ? -5.045 -3.843 -20.843 1.00 47.69 154 ALA A C 1
ATOM 1252 O O . ALA A 1 154 ? -3.903 -3.692 -20.400 1.00 47.69 154 ALA A O 1
ATOM 1253 N N . SER A 1 155 ? -5.272 -4.317 -22.070 1.00 32.59 155 SER A N 1
ATOM 1254 C CA . SER A 1 155 ? -4.200 -4.573 -23.021 1.00 32.59 155 SER A CA 1
ATOM 1255 C C . SER A 1 155 ? -3.524 -3.242 -23.331 1.00 32.59 155 SER A C 1
ATOM 1257 O O . SER A 1 155 ? -3.979 -2.484 -24.188 1.00 32.59 155 SER A O 1
ATOM 1259 N N . THR A 1 156 ? -2.439 -2.940 -22.626 1.00 28.92 156 THR A N 1
ATOM 1260 C CA . THR A 1 156 ? -1.489 -1.915 -23.028 1.00 28.92 156 THR A CA 1
ATOM 1261 C C . THR A 1 156 ? -0.834 -2.428 -24.302 1.00 28.92 156 THR A C 1
ATOM 1263 O O . THR A 1 156 ? 0.149 -3.165 -24.249 1.00 28.92 156 THR A O 1
ATOM 1266 N N . HIS A 1 157 ? -1.399 -2.081 -25.459 1.00 29.12 157 HIS A N 1
ATOM 1267 C CA . HIS A 1 157 ? -0.636 -2.067 -26.699 1.00 29.12 157 HIS A CA 1
ATOM 1268 C C . HIS A 1 157 ? 0.427 -0.976 -26.549 1.00 29.12 157 HIS A C 1
ATOM 1270 O O . HIS A 1 157 ? 0.251 0.159 -26.978 1.00 29.12 157 HIS A O 1
ATOM 1276 N N . SER A 1 158 ? 1.542 -1.311 -25.902 1.00 27.92 158 SER A N 1
ATOM 1277 C CA . SER A 1 158 ? 2.794 -0.598 -26.093 1.00 27.92 158 SER A CA 1
ATOM 1278 C C . SER A 1 158 ? 3.330 -0.999 -27.466 1.00 27.92 158 SER A C 1
ATOM 1280 O O . SER A 1 158 ? 4.186 -1.873 -27.586 1.00 27.92 158 SER A O 1
ATOM 1282 N N . THR A 1 159 ? 2.784 -0.405 -28.521 1.00 25.27 159 THR A N 1
ATOM 1283 C CA . THR A 1 159 ? 3.468 -0.351 -29.810 1.00 25.27 159 THR A CA 1
ATOM 1284 C C . THR A 1 159 ? 4.265 0.937 -29.839 1.00 25.27 159 THR A C 1
ATOM 1286 O O . THR A 1 159 ? 3.707 2.029 -29.938 1.00 25.27 159 THR A O 1
ATOM 1289 N N . SER A 1 160 ? 5.586 0.795 -29.766 1.00 23.36 160 SER A N 1
ATOM 1290 C CA . SER A 1 160 ? 6.491 1.742 -30.396 1.00 23.36 160 SER A CA 1
ATOM 1291 C C . SER A 1 160 ? 5.992 1.998 -31.820 1.00 23.36 160 SER A C 1
ATOM 1293 O O . SER A 1 160 ? 5.851 1.078 -32.627 1.00 23.36 160 SER A O 1
ATOM 1295 N N . PHE A 1 161 ? 5.668 3.255 -32.114 1.00 25.80 161 PHE A N 1
ATOM 1296 C CA . PHE A 1 161 ? 5.287 3.678 -33.453 1.00 25.80 161 PHE A CA 1
ATOM 1297 C C . PHE A 1 161 ? 6.520 3.576 -34.361 1.00 25.80 161 PHE A C 1
ATOM 1299 O O . PHE A 1 161 ? 7.370 4.460 -34.403 1.00 25.80 161 PHE A O 1
ATOM 1306 N N . THR A 1 162 ? 6.616 2.474 -35.097 1.00 22.97 162 THR A N 1
ATOM 1307 C CA . THR A 1 162 ? 7.134 2.511 -36.466 1.00 22.97 162 THR A CA 1
ATOM 1308 C C . THR A 1 162 ? 5.913 2.664 -37.375 1.00 22.97 162 THR A C 1
ATOM 1310 O O . THR A 1 162 ? 4.895 2.010 -37.130 1.00 22.97 162 THR A O 1
ATOM 1313 N N . PRO A 1 163 ? 5.924 3.571 -38.367 1.00 33.47 163 PRO A N 1
ATOM 1314 C CA . PRO A 1 163 ? 4.730 3.902 -39.129 1.00 33.47 163 PRO A CA 1
ATOM 1315 C C . PRO A 1 163 ? 4.475 2.829 -40.187 1.00 33.47 163 PRO A C 1
ATOM 1317 O O . PRO A 1 163 ? 4.682 3.070 -41.366 1.00 33.47 163 PRO A O 1
ATOM 1320 N N . THR A 1 164 ? 4.021 1.646 -39.780 1.00 29.86 164 THR A N 1
ATOM 1321 C CA . THR A 1 164 ? 3.522 0.612 -40.694 1.00 29.86 164 THR A CA 1
ATOM 1322 C C . THR A 1 164 ? 2.766 -0.455 -39.907 1.00 29.86 164 THR A C 1
ATOM 1324 O O . THR A 1 164 ? 3.346 -1.423 -39.431 1.00 29.86 164 THR A O 1
ATOM 1327 N N . ASN A 1 165 ? 1.450 -0.295 -39.764 1.00 29.09 165 ASN A N 1
ATOM 1328 C CA . ASN A 1 165 ? 0.491 -1.176 -40.434 1.00 29.09 165 ASN A CA 1
ATOM 1329 C C . ASN A 1 165 ? -0.951 -0.768 -40.117 1.00 29.09 165 ASN A C 1
ATOM 1331 O O . ASN A 1 165 ? -1.399 -0.718 -38.978 1.00 29.09 165 ASN A O 1
ATOM 1335 N N . SER A 1 166 ? -1.654 -0.477 -41.207 1.00 32.22 166 SER A N 1
ATOM 1336 C CA . SER A 1 166 ? -3.096 -0.331 -41.315 1.00 32.22 166 SER A CA 1
ATOM 1337 C C . SER A 1 166 ? -3.799 -1.597 -40.821 1.00 32.22 166 SER A C 1
ATOM 1339 O O . SER A 1 166 ? -3.617 -2.666 -41.399 1.00 32.22 166 SER A O 1
ATOM 1341 N N . THR A 1 167 ? -4.680 -1.471 -39.830 1.00 28.69 167 THR A N 1
ATOM 1342 C CA . THR A 1 167 ? -5.859 -2.338 -39.744 1.00 28.69 167 THR A CA 1
ATOM 1343 C C . THR A 1 167 ? -6.859 -1.830 -40.772 1.00 28.69 167 THR A C 1
ATOM 1345 O O . THR A 1 167 ? -7.537 -0.821 -40.589 1.00 28.69 167 THR A O 1
ATOM 1348 N N . THR A 1 168 ? -6.897 -2.496 -41.921 1.00 30.67 168 THR A N 1
ATOM 1349 C CA . THR A 1 168 ? -7.888 -2.250 -42.964 1.00 30.67 168 THR A CA 1
ATOM 1350 C C . THR A 1 168 ? -9.203 -2.881 -42.526 1.00 30.67 168 THR A C 1
ATOM 1352 O O . THR A 1 168 ? -9.479 -4.045 -42.791 1.00 30.67 168 THR A O 1
ATOM 1355 N N . VAL A 1 169 ? -10.046 -2.090 -41.872 1.00 34.84 169 VAL A N 1
ATOM 1356 C CA . VAL A 1 169 ? -11.491 -2.242 -42.020 1.00 34.84 169 VAL A CA 1
ATOM 1357 C C . VAL A 1 169 ? -12.005 -0.867 -42.423 1.00 34.84 169 VAL A C 1
ATOM 1359 O O . VAL A 1 169 ? -12.025 0.057 -41.621 1.00 34.84 169 VAL A O 1
ATOM 1362 N N . SER A 1 170 ? -12.400 -0.740 -43.693 1.00 41.62 170 SER A N 1
ATOM 1363 C CA . SER A 1 170 ? -13.085 0.407 -44.312 1.00 41.62 170 SER A CA 1
ATOM 1364 C C . SER A 1 170 ? -12.328 1.739 -44.444 1.00 41.62 170 SER A C 1
ATOM 1366 O O . SER A 1 170 ? -12.282 2.486 -43.488 1.00 41.62 170 SER A O 1
ATOM 1368 N N . ASN A 1 171 ? -11.847 2.040 -45.662 1.00 49.28 171 ASN A N 1
ATOM 1369 C CA . ASN A 1 171 ? -11.570 3.323 -46.360 1.00 49.28 171 ASN A CA 1
ATOM 1370 C C . ASN A 1 171 ? -11.197 4.618 -45.594 1.00 49.28 171 ASN A C 1
ATOM 1372 O O . ASN A 1 171 ? -11.100 5.654 -46.242 1.00 49.28 171 ASN A O 1
ATOM 1376 N N . ILE A 1 172 ? -10.966 4.607 -44.282 1.00 48.97 172 ILE A N 1
ATOM 1377 C CA . ILE A 1 172 ? -10.559 5.753 -43.469 1.00 48.97 172 ILE A CA 1
ATOM 1378 C C . ILE A 1 172 ? -9.294 5.395 -42.714 1.00 48.97 172 ILE A C 1
ATOM 1380 O O . ILE A 1 172 ? -9.235 4.374 -42.031 1.00 48.97 172 ILE A O 1
ATOM 1384 N N . ARG A 1 173 ? -8.308 6.285 -42.765 1.00 55.41 173 ARG A N 1
ATOM 1385 C CA . ARG A 1 173 ? -7.200 6.298 -41.809 1.00 55.41 173 ARG A CA 1
ATOM 1386 C C . ARG A 1 173 ? -7.402 7.452 -40.847 1.00 55.41 173 ARG A C 1
ATOM 1388 O O . ARG A 1 173 ? -7.443 8.593 -41.294 1.00 55.41 173 ARG A O 1
ATOM 1395 N N . PHE A 1 174 ? -7.512 7.156 -39.556 1.00 52.53 174 PHE A N 1
ATOM 1396 C CA . PHE A 1 174 ? -7.444 8.164 -38.502 1.00 52.53 174 PHE A CA 1
ATOM 1397 C C . PHE A 1 174 ? -5.981 8.348 -38.089 1.00 52.53 174 PHE A C 1
ATOM 1399 O O . PHE A 1 174 ? -5.283 7.375 -37.813 1.00 52.53 174 PHE A O 1
ATOM 1406 N N . GLY A 1 175 ? -5.514 9.590 -38.070 1.00 49.34 175 GLY A N 1
ATOM 1407 C CA . GLY A 1 175 ? -4.260 9.994 -37.451 1.00 49.34 175 GLY A CA 1
ATOM 1408 C C . GLY A 1 175 ? -4.562 10.751 -36.164 1.00 49.34 175 GLY A C 1
ATOM 1409 O O . GLY A 1 175 ? -5.252 11.771 -36.197 1.00 49.34 175 GLY A O 1
ATOM 1410 N N . LEU A 1 176 ? -4.040 10.259 -35.042 1.00 46.38 176 LEU A N 1
ATOM 1411 C CA . LEU A 1 176 ? -3.995 11.003 -33.788 1.00 46.38 176 LEU A CA 1
ATOM 1412 C C . LEU A 1 176 ? -2.687 11.805 -33.774 1.00 46.38 176 LEU A C 1
ATOM 1414 O O . LEU A 1 176 ? -1.610 11.217 -33.867 1.00 46.38 176 LEU A O 1
ATOM 1418 N N . LEU A 1 177 ? -2.769 13.131 -33.677 1.00 43.94 177 LEU A N 1
ATOM 1419 C CA . LEU A 1 177 ? -1.611 13.966 -33.349 1.00 43.94 177 LEU A CA 1
ATOM 1420 C C . LEU A 1 177 ? -1.714 14.314 -31.869 1.00 43.94 177 LEU A C 1
ATOM 1422 O O . LEU A 1 177 ? -2.640 15.004 -31.447 1.00 43.94 177 LEU A O 1
ATOM 1426 N N . GLN A 1 178 ? -0.789 13.774 -31.083 1.00 44.59 178 GLN A N 1
ATOM 1427 C CA . GLN A 1 178 ? -0.726 14.004 -29.649 1.00 44.59 178 GLN A CA 1
ATOM 1428 C C . GLN A 1 178 ? 0.219 15.173 -29.341 1.00 44.59 178 GLN A C 1
ATOM 1430 O O . GLN A 1 178 ? 1.329 15.233 -29.867 1.00 44.59 178 GLN A O 1
ATOM 1435 N N . TYR A 1 179 ? -0.260 16.043 -28.451 1.00 49.44 179 TYR A N 1
ATOM 1436 C CA . TYR A 1 179 ? 0.450 17.085 -27.706 1.00 49.44 179 TYR A CA 1
ATOM 1437 C C . TYR A 1 179 ? 1.029 18.245 -28.518 1.00 49.44 179 TYR A C 1
ATOM 1439 O O . TYR A 1 179 ? 2.152 18.202 -29.012 1.00 49.44 179 TYR A O 1
ATOM 1447 N N . GLN A 1 180 ? 0.286 19.352 -28.534 1.00 35.69 180 GLN A N 1
ATOM 1448 C CA . GLN A 1 180 ? 0.904 20.663 -28.651 1.00 35.69 180 GLN A CA 1
ATOM 1449 C C . GLN A 1 180 ? 0.742 21.369 -27.308 1.00 35.69 180 GLN A C 1
ATOM 1451 O O . GLN A 1 180 ? -0.377 21.641 -26.870 1.00 35.69 180 GLN A O 1
ATOM 1456 N N . ASP A 1 181 ? 1.878 21.593 -26.649 1.00 37.81 181 ASP A N 1
ATOM 1457 C CA . ASP A 1 181 ? 2.022 22.449 -25.478 1.00 37.81 181 ASP A CA 1
ATOM 1458 C C . ASP A 1 181 ? 1.746 23.881 -25.951 1.00 37.81 181 ASP A C 1
ATOM 1460 O O . ASP A 1 181 ? 2.647 24.642 -26.305 1.00 37.81 181 ASP A O 1
ATOM 1464 N N . ASN A 1 182 ? 0.470 24.225 -26.104 1.00 34.66 182 ASN A N 1
ATOM 1465 C CA . ASN A 1 182 ? 0.109 25.608 -26.334 1.00 34.66 182 ASN A CA 1
ATOM 1466 C C . ASN A 1 182 ? 0.223 26.292 -24.978 1.00 34.66 182 ASN A C 1
ATOM 1468 O O . ASN A 1 182 ? -0.733 26.324 -24.201 1.00 34.66 182 ASN A O 1
ATOM 1472 N N . GLU A 1 183 ? 1.411 26.833 -24.697 1.00 36.56 183 GLU A N 1
ATOM 1473 C CA . GLU A 1 183 ? 1.530 27.959 -23.784 1.00 36.56 183 GLU A CA 1
ATOM 1474 C C . GLU A 1 183 ? 0.422 28.956 -24.149 1.00 36.56 183 GLU A C 1
ATOM 1476 O O . GLU A 1 183 ? 0.419 29.526 -25.235 1.00 36.56 183 GLU A O 1
ATOM 1481 N N . SER A 1 184 ? -0.559 29.097 -23.255 1.00 42.91 184 SER A N 1
ATOM 1482 C CA . SER A 1 184 ? -1.476 30.233 -23.168 1.00 42.91 184 SER A CA 1
ATOM 1483 C C . SER A 1 184 ? -2.001 30.793 -24.502 1.00 42.91 184 SER A C 1
ATOM 1485 O O . SER A 1 184 ? -1.450 31.753 -25.039 1.00 42.91 184 SER A O 1
ATOM 1487 N N . LEU A 1 185 ? -3.182 30.356 -24.944 1.00 29.39 185 LEU A N 1
ATOM 1488 C CA . LEU A 1 185 ? -4.005 31.159 -25.856 1.00 29.39 185 LEU A CA 1
ATOM 1489 C C . LEU A 1 185 ? -5.478 31.060 -25.453 1.00 29.39 185 LEU A C 1
ATOM 1491 O O . LEU A 1 185 ? -6.191 30.195 -25.940 1.00 29.39 185 LEU A O 1
ATOM 1495 N N . PHE A 1 186 ? -5.879 31.902 -24.493 1.00 28.98 186 PHE A N 1
ATOM 1496 C CA . PHE A 1 186 ? -7.120 32.699 -24.442 1.00 28.98 186 PHE A CA 1
ATOM 1497 C C . PHE A 1 186 ? -7.388 33.140 -22.994 1.00 28.98 186 PHE A C 1
ATOM 1499 O O . PHE A 1 186 ? -8.172 32.535 -22.268 1.00 28.98 186 PHE A O 1
ATOM 1506 N N . SER A 1 187 ? -6.753 34.240 -22.579 1.00 31.97 187 SER A N 1
ATOM 1507 C CA . SER A 1 187 ? -7.318 35.101 -21.544 1.00 31.97 187 SER A CA 1
ATOM 1508 C C . SER A 1 187 ? -8.391 35.975 -22.199 1.00 31.97 187 SER A C 1
ATOM 1510 O O . SER A 1 187 ? -8.094 36.911 -22.937 1.00 31.97 187 SER A O 1
ATOM 1512 N N . TRP A 1 188 ? -9.659 35.662 -21.945 1.00 27.12 188 TRP A N 1
ATOM 1513 C CA . TRP A 1 188 ? -10.706 36.681 -21.995 1.00 27.12 188 TRP A CA 1
ATOM 1514 C C . TRP A 1 188 ? -10.992 37.081 -20.553 1.00 27.12 188 TRP A C 1
ATOM 1516 O O . TRP A 1 188 ? -11.244 36.232 -19.704 1.00 27.12 188 TRP A O 1
ATOM 1526 N N . GLY A 1 189 ? -10.788 38.369 -20.283 1.00 33.16 189 GLY A N 1
ATOM 1527 C CA . GLY A 1 189 ? -10.569 38.926 -18.956 1.00 33.16 189 GLY A CA 1
ATOM 1528 C C . GLY A 1 189 ? -11.672 38.677 -17.930 1.00 33.16 189 GLY A C 1
ATOM 1529 O O . GLY A 1 189 ? -12.859 38.745 -18.244 1.00 33.16 189 GLY A O 1
ATOM 1530 N N . ASN A 1 190 ? -11.202 38.430 -16.705 1.00 28.22 190 ASN A N 1
ATOM 1531 C CA . ASN A 1 190 ? -11.656 38.910 -15.393 1.00 28.22 190 ASN A CA 1
ATOM 1532 C C . ASN A 1 190 ? -11.297 37.832 -14.358 1.00 28.22 190 ASN A C 1
ATOM 1534 O O . ASN A 1 190 ? -11.973 36.817 -14.301 1.00 28.22 190 ASN A O 1
ATOM 1538 N N . ASP A 1 191 ? -10.207 38.043 -13.611 1.00 33.53 191 ASP A N 1
ATOM 1539 C CA . ASP A 1 191 ? -9.841 37.498 -12.284 1.00 33.53 191 ASP A CA 1
ATOM 1540 C C . ASP A 1 191 ? -10.161 36.039 -11.865 1.00 33.53 191 ASP A C 1
ATOM 1542 O O . ASP A 1 191 ? -9.977 35.697 -10.698 1.00 33.53 191 ASP A O 1
ATOM 1546 N N . ASP A 1 192 ? -10.505 35.129 -12.774 1.00 30.00 192 ASP A N 1
ATOM 1547 C CA . ASP A 1 192 ? -10.626 33.698 -12.478 1.00 30.00 192 ASP A CA 1
ATOM 1548 C C . ASP A 1 192 ? -9.329 32.962 -12.850 1.00 30.00 192 ASP A C 1
ATOM 1550 O O . ASP A 1 192 ? -9.135 32.468 -13.963 1.00 30.00 192 ASP A O 1
ATOM 1554 N N . HIS A 1 193 ? -8.419 32.852 -11.879 1.00 34.41 193 HIS A N 1
ATOM 1555 C CA . HIS A 1 193 ? -7.194 32.041 -11.950 1.00 34.41 193 HIS A CA 1
ATOM 1556 C C . HIS A 1 193 ? -7.456 30.519 -11.921 1.00 34.41 193 HIS A C 1
ATOM 1558 O O . HIS A 1 193 ? -6.737 29.766 -11.267 1.00 34.41 193 HIS A O 1
ATOM 1564 N N . ILE A 1 194 ? -8.458 30.038 -12.657 1.00 34.81 194 ILE A N 1
ATOM 1565 C CA . ILE A 1 194 ? -8.614 28.622 -13.007 1.00 34.81 194 ILE A CA 1
ATOM 1566 C C . ILE A 1 194 ? -9.036 28.555 -14.476 1.00 34.81 194 ILE A C 1
ATOM 1568 O O . ILE A 1 194 ? -10.169 28.224 -14.822 1.00 34.81 194 ILE A O 1
ATOM 1572 N N . VAL A 1 195 ? -8.106 28.873 -15.380 1.00 33.78 195 VAL A N 1
ATOM 1573 C CA . VAL A 1 195 ? -8.248 28.419 -16.765 1.00 33.78 195 VAL A CA 1
ATOM 1574 C C . VAL A 1 195 ? -8.043 26.911 -16.726 1.00 33.78 195 VAL A C 1
ATOM 1576 O O . VAL A 1 195 ? -6.920 26.428 -16.570 1.00 33.78 195 VAL A O 1
ATOM 1579 N N . ASN A 1 196 ? -9.149 26.172 -16.797 1.00 40.00 196 ASN A N 1
ATOM 1580 C CA . ASN A 1 196 ? -9.146 24.725 -16.938 1.00 40.00 196 ASN A CA 1
ATOM 1581 C C . ASN A 1 196 ? -8.263 24.341 -18.132 1.00 40.00 196 ASN A C 1
ATOM 1583 O O . ASN A 1 196 ? -8.662 24.479 -19.289 1.00 40.00 196 ASN A O 1
ATOM 1587 N N . THR A 1 197 ? -7.059 23.853 -17.857 1.00 41.62 197 THR A N 1
ATOM 1588 C CA . THR A 1 197 ? -6.178 23.261 -18.863 1.00 41.62 197 THR A CA 1
ATOM 1589 C C . THR A 1 197 ? -6.693 21.860 -19.179 1.00 41.62 197 THR A C 1
ATOM 1591 O O . THR A 1 197 ? -6.147 20.856 -18.727 1.00 41.62 197 THR A O 1
ATOM 1594 N N . PHE A 1 198 ? -7.795 21.786 -19.928 1.00 49.16 198 PHE A N 1
ATOM 1595 C CA . PHE A 1 198 ? -8.214 20.535 -20.548 1.00 49.16 198 PHE A CA 1
ATOM 1596 C C . PHE A 1 198 ? -7.259 20.221 -21.700 1.00 49.16 198 PHE A C 1
ATOM 1598 O O . PHE A 1 198 ? -6.990 21.070 -22.552 1.00 49.16 198 PHE A O 1
ATOM 1605 N N . GLU A 1 199 ? -6.738 18.998 -21.728 1.00 54.16 199 GLU A N 1
ATOM 1606 C CA . GLU A 1 199 ? -5.922 18.528 -22.844 1.00 54.16 199 GLU A CA 1
ATOM 1607 C C . GLU A 1 199 ? -6.772 18.512 -24.121 1.00 54.16 199 GLU A C 1
ATOM 1609 O O . GLU A 1 199 ? -7.851 17.918 -24.159 1.00 54.16 199 GLU A O 1
ATOM 1614 N N . THR A 1 200 ? -6.312 19.214 -25.160 1.00 59.06 200 THR A N 1
ATOM 1615 C CA . THR A 1 200 ? -6.992 19.266 -26.460 1.00 59.06 200 THR A CA 1
ATOM 1616 C C . THR A 1 200 ? -6.529 18.099 -27.323 1.00 59.06 200 THR A C 1
ATOM 1618 O O . THR A 1 200 ? -5.335 17.945 -27.580 1.00 59.06 200 THR A O 1
ATOM 1621 N N . ILE A 1 201 ? -7.473 17.291 -27.801 1.00 65.69 201 ILE A N 1
ATOM 1622 C CA . ILE A 1 201 ? -7.206 16.145 -28.673 1.00 65.69 201 ILE A CA 1
ATOM 1623 C C . ILE A 1 201 ? -7.426 16.566 -30.124 1.00 65.69 201 ILE A C 1
ATOM 1625 O O . ILE A 1 201 ? -8.492 17.081 -30.464 1.00 65.69 201 ILE A O 1
ATOM 1629 N N . PHE A 1 202 ? -6.435 16.317 -30.984 1.00 66.44 202 PHE A N 1
ATOM 1630 C CA . PHE A 1 202 ? -6.515 16.573 -32.422 1.00 66.44 202 PHE A CA 1
ATOM 1631 C C . PHE A 1 202 ? -6.789 15.280 -33.187 1.00 66.44 202 PHE A C 1
ATOM 1633 O O . PHE A 1 202 ? -6.060 14.292 -33.062 1.00 66.44 202 PHE A O 1
ATOM 1640 N N . VAL A 1 203 ? -7.828 15.310 -34.018 1.00 71.94 203 VAL A N 1
ATOM 1641 C CA . VAL A 1 203 ? -8.229 14.194 -34.871 1.00 71.94 203 VAL A CA 1
ATOM 1642 C C . VAL A 1 203 ? -8.059 14.601 -36.318 1.00 71.94 203 VAL A C 1
ATOM 1644 O O . VAL A 1 203 ? -8.708 15.541 -36.771 1.00 71.94 203 VAL A O 1
ATOM 1647 N N . ASN A 1 204 ? -7.241 13.850 -37.050 1.00 72.12 204 ASN A N 1
ATOM 1648 C CA . ASN A 1 204 ? -7.135 13.947 -38.499 1.00 72.12 204 ASN A CA 1
ATOM 1649 C C . ASN A 1 204 ? -7.635 12.648 -39.124 1.00 72.12 204 ASN A C 1
ATOM 1651 O O . ASN A 1 204 ? -7.387 11.565 -38.596 1.00 72.12 204 ASN A O 1
ATOM 1655 N N . GLY A 1 205 ? -8.300 12.724 -40.271 1.00 72.19 205 GLY A N 1
ATOM 1656 C CA . GLY A 1 205 ? -8.680 11.530 -41.009 1.00 72.19 205 GLY A CA 1
ATOM 1657 C C . GLY A 1 205 ? -8.648 11.715 -42.516 1.00 72.19 205 GLY A C 1
ATOM 1658 O O . GLY A 1 205 ? -8.883 12.808 -43.028 1.00 72.19 205 GLY A O 1
ATOM 1659 N N . ILE A 1 206 ? -8.337 10.631 -43.228 1.00 70.62 206 ILE A N 1
ATOM 1660 C CA . ILE A 1 206 ? -8.293 10.587 -44.693 1.00 70.62 206 ILE A CA 1
ATOM 1661 C C . ILE A 1 206 ? -9.171 9.441 -45.181 1.00 70.62 206 ILE A C 1
ATOM 1663 O O . ILE A 1 206 ? -8.973 8.298 -44.773 1.00 70.62 206 ILE A O 1
ATOM 1667 N N . PHE A 1 207 ? -10.099 9.761 -46.074 1.00 70.69 207 PHE A N 1
ATOM 1668 C CA . PHE A 1 207 ? -10.925 8.841 -46.837 1.00 70.69 207 PHE A CA 1
ATOM 1669 C C . PHE A 1 207 ? -10.304 8.555 -48.202 1.00 70.69 207 PHE A C 1
ATOM 1671 O O . PHE A 1 207 ? -9.995 9.490 -48.941 1.00 70.69 207 PHE A O 1
ATOM 1678 N N . GLU A 1 208 ? -10.182 7.277 -48.554 1.00 65.75 208 GLU A N 1
ATOM 1679 C CA . GLU A 1 208 ? -9.715 6.825 -49.870 1.00 65.75 208 GLU A CA 1
ATOM 1680 C C . GLU A 1 208 ? -10.873 6.246 -50.705 1.00 65.75 208 GLU A C 1
ATOM 1682 O O . GLU A 1 208 ? -11.783 5.601 -50.176 1.00 65.75 208 GLU A O 1
ATOM 1687 N N . ASP A 1 209 ? -10.815 6.476 -52.020 1.00 58.91 209 ASP A N 1
ATOM 1688 C CA . ASP A 1 209 ? -11.769 6.017 -53.040 1.00 58.91 209 ASP A CA 1
ATOM 1689 C C . ASP A 1 209 ? -13.163 6.675 -52.955 1.00 58.91 209 ASP A C 1
ATOM 1691 O O . ASP A 1 209 ? -14.212 6.031 -53.042 1.00 58.91 209 ASP A O 1
ATOM 1695 N N . THR A 1 210 ? -13.187 7.999 -52.778 1.00 61.03 210 THR A N 1
ATOM 1696 C CA . THR A 1 210 ? -14.424 8.790 -52.781 1.00 61.03 210 THR A CA 1
ATOM 1697 C C . THR A 1 210 ? -14.895 9.056 -54.217 1.00 61.03 210 THR A C 1
ATOM 1699 O O . THR A 1 210 ? -14.220 9.715 -55.006 1.00 61.03 210 THR A O 1
ATOM 1702 N N . GLN A 1 211 ? -16.065 8.518 -54.579 1.00 53.25 211 GLN A N 1
ATOM 1703 C CA . GLN A 1 211 ? -16.667 8.672 -55.917 1.00 53.25 211 GLN A CA 1
ATOM 1704 C C . GLN A 1 211 ? -17.815 9.698 -55.958 1.00 53.25 211 GLN A C 1
ATOM 1706 O O . GLN A 1 211 ? -18.367 9.958 -57.024 1.00 53.25 211 GLN A O 1
ATOM 1711 N N . GLU A 1 212 ? -18.170 10.296 -54.815 1.00 59.59 212 GLU A N 1
ATOM 1712 C CA . GLU A 1 212 ? -19.313 11.204 -54.665 1.00 59.59 212 GLU A CA 1
ATOM 1713 C C . GLU A 1 212 ? -19.002 12.391 -53.735 1.00 59.59 212 GLU A C 1
ATOM 1715 O O . GLU A 1 212 ? -18.055 12.340 -52.949 1.00 59.59 212 GLU A O 1
ATOM 1720 N N . ASP A 1 213 ? -19.832 13.439 -53.810 1.00 68.19 213 ASP A N 1
ATOM 1721 C CA . ASP A 1 213 ? -19.818 14.590 -52.898 1.00 68.19 213 ASP A CA 1
ATOM 1722 C C . ASP A 1 213 ? -20.393 14.185 -51.526 1.00 68.19 213 ASP A C 1
ATOM 1724 O O . ASP A 1 213 ? -21.568 13.814 -51.416 1.00 68.19 213 ASP A O 1
ATOM 1728 N N . ILE A 1 214 ? -19.543 14.177 -50.497 1.00 74.12 214 ILE A N 1
ATOM 1729 C CA . ILE A 1 214 ? -19.846 13.688 -49.143 1.00 74.12 214 ILE A CA 1
ATOM 1730 C C . ILE A 1 214 ? -19.502 14.749 -48.096 1.00 74.12 214 ILE A C 1
ATOM 1732 O O . ILE A 1 214 ? -18.557 15.515 -48.261 1.00 74.12 214 ILE A O 1
ATOM 1736 N N . THR A 1 215 ? -20.228 14.746 -46.980 1.00 74.19 215 THR A N 1
ATOM 1737 C CA . THR A 1 215 ? -19.942 15.550 -45.786 1.00 74.19 215 THR A CA 1
ATOM 1738 C C . THR A 1 215 ? -19.673 14.649 -44.584 1.00 74.19 215 THR A C 1
ATOM 1740 O O . THR A 1 215 ? -20.141 13.510 -44.519 1.00 74.19 215 THR A O 1
ATOM 1743 N N . ILE A 1 216 ? -18.889 15.145 -43.626 1.00 76.88 216 ILE A N 1
ATOM 1744 C CA . ILE A 1 216 ? -18.516 14.419 -42.407 1.00 76.88 216 ILE A CA 1
ATOM 1745 C C . ILE A 1 216 ? -19.079 15.174 -41.209 1.00 76.88 216 ILE A C 1
ATOM 1747 O O . ILE A 1 216 ? -18.976 16.393 -41.147 1.00 76.88 216 ILE A O 1
ATOM 1751 N N . GLU A 1 217 ? -19.667 14.455 -40.258 1.00 81.94 217 GLU A N 1
ATOM 1752 C CA . GLU A 1 217 ? -20.240 15.046 -39.051 1.00 81.94 217 GLU A CA 1
ATOM 1753 C C . GLU A 1 217 ? -19.943 14.167 -37.824 1.00 81.94 217 GLU A C 1
ATOM 1755 O O . GLU A 1 217 ? -20.474 13.054 -37.732 1.00 81.94 217 GLU A O 1
ATOM 1760 N N . PRO A 1 218 ? -19.096 14.624 -36.881 1.00 81.50 218 PRO A N 1
ATOM 1761 C CA . PRO A 1 218 ? -18.904 13.945 -35.606 1.00 81.50 218 PRO A CA 1
ATOM 1762 C C . PRO A 1 218 ? -20.123 14.174 -34.701 1.00 81.50 218 PRO A C 1
ATOM 1764 O O . PRO A 1 218 ? -20.495 15.309 -34.409 1.00 81.50 218 PRO A O 1
ATOM 1767 N N . ALA A 1 219 ? -20.741 13.094 -34.231 1.00 83.75 219 ALA A N 1
ATOM 1768 C CA . ALA A 1 219 ? -21.850 13.137 -33.285 1.00 83.75 219 ALA A CA 1
ATOM 1769 C C . ALA A 1 219 ? -21.305 13.115 -31.851 1.00 83.75 219 ALA A C 1
ATOM 1771 O O . ALA A 1 219 ? -21.178 12.065 -31.222 1.00 83.75 219 ALA A O 1
ATOM 1772 N N . LEU A 1 220 ? -20.940 14.299 -31.360 1.00 81.50 220 LEU A N 1
ATOM 1773 C CA . LEU A 1 220 ? -20.264 14.469 -30.078 1.00 81.50 220 LEU A CA 1
ATOM 1774 C C . LEU A 1 220 ? -21.241 14.356 -28.890 1.00 81.50 220 LEU A C 1
ATOM 1776 O O . LEU A 1 220 ? -22.256 15.055 -28.860 1.00 81.50 220 LEU A O 1
ATOM 1780 N N . PRO A 1 221 ? -20.947 13.504 -27.893 1.00 77.94 221 PRO A N 1
ATOM 1781 C CA . PRO A 1 221 ? -21.661 13.461 -26.623 1.00 77.94 221 PRO A CA 1
ATOM 1782 C C . PRO A 1 221 ? -21.591 14.787 -25.854 1.00 77.94 221 PRO A C 1
ATOM 1784 O O . PRO A 1 221 ? -20.641 15.550 -25.986 1.00 77.94 221 PRO A O 1
ATOM 1787 N N . ALA A 1 222 ? -22.541 15.008 -24.941 1.00 72.62 222 ALA A N 1
ATOM 1788 C CA . ALA A 1 222 ? -22.670 16.250 -24.164 1.00 72.62 222 ALA A CA 1
ATOM 1789 C C . ALA A 1 222 ? -21.465 16.614 -23.264 1.00 72.62 222 ALA A C 1
ATOM 1791 O O . ALA A 1 222 ? -21.414 17.714 -22.723 1.00 72.62 222 ALA A O 1
ATOM 1792 N N . HIS A 1 223 ? -20.520 15.694 -23.060 1.00 70.94 223 HIS A N 1
ATOM 1793 C CA . HIS A 1 223 ? -19.300 15.898 -22.272 1.00 70.94 223 HIS A CA 1
ATOM 1794 C C . HIS A 1 223 ? -18.050 16.104 -23.146 1.00 70.94 223 HIS A C 1
ATOM 1796 O O . HIS A 1 223 ? -16.945 16.128 -22.612 1.00 70.94 223 HIS A O 1
ATOM 1802 N N . ILE A 1 224 ? -18.210 16.231 -24.467 1.00 75.31 224 ILE A N 1
ATOM 1803 C CA . ILE A 1 224 ? -17.133 16.509 -25.419 1.00 75.31 224 ILE A CA 1
ATOM 1804 C C . ILE A 1 224 ? -17.436 17.828 -26.122 1.00 75.31 224 ILE A C 1
ATOM 1806 O O . ILE A 1 224 ? -18.504 17.996 -26.708 1.00 75.31 224 ILE A O 1
ATOM 1810 N N . PHE A 1 225 ? -16.486 18.757 -26.086 1.00 71.31 225 PHE A N 1
ATOM 1811 C CA . PHE A 1 225 ? -16.655 20.094 -26.647 1.00 71.31 225 PHE A CA 1
ATOM 1812 C C . PHE A 1 225 ? -15.639 20.323 -27.763 1.00 71.31 225 PHE A C 1
ATOM 1814 O O . PHE A 1 225 ? -14.444 20.114 -27.564 1.00 71.31 225 PHE A O 1
ATOM 1821 N N . LEU A 1 226 ? -16.101 20.756 -28.938 1.00 73.69 226 LEU A N 1
ATOM 1822 C CA . LEU A 1 226 ? -15.209 21.167 -30.027 1.00 73.69 226 LEU A CA 1
ATOM 1823 C C . LEU A 1 226 ? -14.435 22.418 -29.617 1.00 73.69 226 LEU A C 1
ATOM 1825 O O . LEU A 1 226 ? -15.024 23.391 -29.154 1.00 73.69 226 LEU A O 1
ATOM 1829 N N . VAL A 1 227 ? -13.124 22.379 -29.832 1.00 66.00 227 VAL A N 1
ATOM 1830 C CA . VAL A 1 227 ? -12.220 23.516 -29.634 1.00 66.00 227 VAL A CA 1
ATOM 1831 C C . VAL A 1 227 ? -12.025 24.225 -30.968 1.00 66.00 227 VAL A C 1
ATOM 1833 O O . VAL A 1 227 ? -12.315 25.411 -31.083 1.00 66.00 227 VAL A O 1
ATOM 1836 N N . ASN A 1 228 ? -11.623 23.476 -32.000 1.00 68.88 228 ASN A N 1
ATOM 1837 C CA . ASN A 1 228 ? -11.597 23.946 -33.381 1.00 68.88 228 ASN A CA 1
ATOM 1838 C C . ASN A 1 228 ? -12.653 23.199 -34.198 1.00 68.88 228 ASN A C 1
ATOM 1840 O O . ASN A 1 228 ? -12.768 21.973 -34.115 1.00 68.88 228 ASN A O 1
ATOM 1844 N N . GLY A 1 229 ? -13.415 23.949 -34.999 1.00 68.00 229 GLY A N 1
ATOM 1845 C CA . GLY A 1 229 ? -14.442 23.395 -35.881 1.00 68.00 229 GLY A CA 1
ATOM 1846 C C . GLY A 1 229 ? -13.878 22.409 -36.909 1.00 68.00 229 GLY A C 1
ATOM 1847 O O . GLY A 1 229 ? -12.688 22.422 -37.223 1.00 68.00 229 GLY A O 1
ATOM 1848 N N . LEU A 1 230 ? -14.751 21.552 -37.441 1.00 76.69 230 LEU A N 1
ATOM 1849 C CA . LEU A 1 230 ? -14.388 20.561 -38.451 1.00 76.69 230 LEU A CA 1
ATOM 1850 C C . LEU A 1 230 ? -13.932 21.239 -39.748 1.00 76.69 230 LEU A C 1
ATOM 1852 O O . LEU A 1 230 ? -14.722 21.898 -40.422 1.00 76.69 230 LEU A O 1
ATOM 1856 N N . SER A 1 231 ? -12.671 21.031 -40.116 1.00 74.50 231 SER A N 1
ATOM 1857 C CA . SER A 1 231 ? -12.147 21.363 -41.435 1.00 74.50 231 SER A CA 1
ATOM 1858 C C . SER A 1 231 ? -12.278 20.149 -42.357 1.00 74.50 231 SER A C 1
ATOM 1860 O O . SER A 1 231 ? -12.036 19.016 -41.939 1.00 74.50 231 SER A O 1
ATOM 1862 N N . PHE A 1 232 ? -12.703 20.371 -43.601 1.00 77.44 232 PHE A N 1
ATOM 1863 C CA . PHE A 1 232 ? -12.922 19.319 -44.593 1.00 77.44 232 PHE A CA 1
ATOM 1864 C C . PHE A 1 232 ? -12.414 19.767 -45.961 1.00 77.44 232 PHE A C 1
ATOM 1866 O O . PHE A 1 232 ? -12.668 20.895 -46.386 1.00 77.44 232 PHE A O 1
ATOM 1873 N N . SER A 1 233 ? -11.720 18.877 -46.665 1.00 74.62 233 SER A N 1
ATOM 1874 C CA . SER A 1 233 ? -11.236 19.107 -48.023 1.00 74.62 233 SER A CA 1
ATOM 1875 C C . SER A 1 233 ? -11.418 17.863 -48.893 1.00 74.62 233 SER A C 1
ATOM 1877 O O . SER A 1 233 ? -11.153 16.738 -48.471 1.00 74.62 233 SER A O 1
ATOM 1879 N N . LEU A 1 234 ? -11.872 18.068 -50.131 1.00 71.56 234 LEU A N 1
ATOM 1880 C CA . LEU A 1 234 ? -12.135 17.007 -51.104 1.00 71.56 234 LEU A CA 1
ATOM 1881 C C . LEU A 1 234 ? -11.212 17.169 -52.318 1.00 71.56 234 LEU A C 1
ATOM 1883 O O . LEU A 1 234 ? -11.244 18.195 -52.995 1.00 71.56 234 LEU A O 1
ATOM 1887 N N . ASN A 1 235 ? -10.417 16.141 -52.620 1.00 68.38 235 ASN A N 1
ATOM 1888 C CA . ASN A 1 235 ? -9.610 16.051 -53.833 1.00 68.38 235 ASN A CA 1
ATOM 1889 C C . ASN A 1 235 ? -10.246 15.050 -54.809 1.00 68.38 235 ASN A C 1
ATOM 1891 O O . ASN A 1 235 ? -10.043 13.836 -54.727 1.00 68.38 235 ASN A O 1
ATOM 1895 N N . THR A 1 236 ? -11.011 15.580 -55.762 1.00 61.03 236 THR A N 1
ATOM 1896 C CA . THR A 1 236 ? -11.765 14.794 -56.749 1.00 61.03 236 THR A CA 1
ATOM 1897 C C . THR A 1 236 ? -10.883 14.097 -57.790 1.00 61.03 236 THR A C 1
ATOM 1899 O O . THR A 1 236 ? -11.303 13.085 -58.344 1.00 61.03 236 THR A O 1
ATOM 1902 N N . LYS A 1 237 ? -9.654 14.578 -58.043 1.00 61.16 237 LYS A N 1
ATOM 1903 C CA . LYS A 1 237 ? -8.712 13.939 -58.987 1.00 61.16 237 LYS A CA 1
ATOM 1904 C C . LYS A 1 237 ? -8.071 12.682 -58.408 1.00 61.16 237 LYS A C 1
ATOM 1906 O O . LYS A 1 237 ? -7.858 11.716 -59.132 1.00 61.16 237 LYS A O 1
ATOM 1911 N N . GLU A 1 238 ? -7.783 12.697 -57.111 1.00 62.62 238 GLU A N 1
ATOM 1912 C CA . GLU A 1 238 ? -7.158 11.574 -56.400 1.00 62.62 238 GLU A CA 1
ATOM 1913 C C . GLU A 1 238 ? -8.174 10.658 -55.706 1.00 62.62 238 GLU A C 1
ATOM 1915 O O . GLU A 1 238 ? -7.774 9.674 -55.088 1.00 62.62 238 GLU A O 1
ATOM 1920 N N . LYS A 1 239 ? -9.478 10.968 -55.807 1.00 68.00 239 LYS A N 1
ATOM 1921 C CA . LYS A 1 239 ? -10.570 10.286 -55.088 1.00 68.00 239 LYS A CA 1
ATOM 1922 C C . LYS A 1 239 ? -10.304 10.195 -53.581 1.00 68.00 239 LYS A C 1
ATOM 1924 O O . LYS A 1 239 ? -10.446 9.131 -52.976 1.00 68.00 239 LYS A O 1
ATOM 1929 N N . LYS A 1 240 ? -9.865 11.302 -52.977 1.00 72.81 240 LYS A N 1
ATOM 1930 C CA . LYS A 1 240 ? -9.546 11.378 -51.545 1.00 72.81 240 LYS A CA 1
ATOM 1931 C C . LYS A 1 240 ? -10.277 12.530 -50.880 1.00 72.81 240 LYS A C 1
ATOM 1933 O O . LYS A 1 240 ? -10.387 13.607 -51.460 1.00 72.81 240 LYS A O 1
ATOM 1938 N N . ALA A 1 241 ? -10.733 12.327 -49.650 1.00 72.62 241 ALA A N 1
ATOM 1939 C CA . ALA A 1 241 ? -11.247 13.400 -48.800 1.00 72.62 241 ALA A CA 1
ATOM 1940 C C . ALA A 1 241 ? -10.498 13.411 -47.468 1.00 72.62 241 ALA A C 1
ATOM 1942 O O . ALA A 1 241 ? -10.236 12.352 -46.910 1.00 72.62 241 ALA A O 1
ATOM 1943 N N . SER A 1 242 ? -10.157 14.580 -46.941 1.00 75.81 242 SER A N 1
ATOM 1944 C CA . SER A 1 242 ? -9.495 14.719 -45.642 1.00 75.81 242 SER A CA 1
ATOM 1945 C C . SER A 1 242 ? -10.283 15.626 -44.714 1.00 75.81 242 SER A C 1
ATOM 1947 O O . SER A 1 242 ? -10.922 16.577 -45.159 1.00 75.81 242 SER A O 1
ATOM 1949 N N . PHE A 1 243 ? -10.232 15.331 -43.419 1.00 79.31 243 PHE A N 1
ATOM 1950 C CA . PHE A 1 243 ? -10.851 16.150 -42.386 1.00 79.31 243 PHE A CA 1
ATOM 1951 C C . PHE A 1 243 ? -9.960 16.276 -41.158 1.00 79.31 243 PHE A C 1
ATOM 1953 O O . PHE A 1 243 ? -9.168 15.378 -40.860 1.00 79.31 243 PHE A O 1
ATOM 1960 N N . SER A 1 244 ? -10.126 17.378 -40.431 1.00 78.44 244 SER A N 1
ATOM 1961 C CA . SER A 1 244 ? -9.525 17.559 -39.115 1.00 78.44 244 SER A CA 1
ATOM 1962 C C . SER A 1 244 ? -10.423 18.346 -38.174 1.00 78.44 244 SER A C 1
ATOM 1964 O O . SER A 1 244 ? -11.157 19.235 -38.600 1.00 78.44 244 SER A O 1
ATOM 1966 N N . PHE A 1 245 ? -10.372 18.025 -36.888 1.00 75.50 245 PHE A N 1
ATOM 1967 C CA . PHE A 1 245 ? -11.013 18.801 -35.828 1.00 75.50 245 PHE A CA 1
ATOM 1968 C C . PHE A 1 245 ? -10.279 18.583 -34.507 1.00 75.50 245 PHE A C 1
ATOM 1970 O O . PHE A 1 245 ? -9.482 17.650 -34.374 1.00 75.50 245 PHE A O 1
ATOM 1977 N N . SER A 1 246 ? -10.557 19.432 -33.521 1.00 74.19 246 SER A N 1
ATOM 1978 C CA . SER A 1 246 ? -10.051 19.232 -32.166 1.00 74.19 246 SER A CA 1
ATOM 1979 C C . SER A 1 246 ? -11.142 19.388 -31.125 1.00 74.19 246 SER A C 1
ATOM 1981 O O . SER A 1 246 ? -12.082 20.164 -31.301 1.00 74.19 246 SER A O 1
ATOM 1983 N N . PHE A 1 247 ? -11.023 18.640 -30.035 1.00 74.06 247 PHE A N 1
ATOM 1984 C CA . PHE A 1 247 ? -12.003 18.651 -28.959 1.00 74.06 247 PHE A CA 1
ATOM 1985 C C . PHE A 1 247 ? -11.338 18.539 -27.585 1.00 74.06 247 PHE A C 1
ATOM 1987 O O . PHE A 1 247 ? -10.227 18.027 -27.456 1.00 74.06 247 PHE A O 1
ATOM 1994 N N . ILE A 1 248 ? -12.047 19.008 -26.563 1.00 70.94 248 ILE A N 1
ATOM 1995 C CA . ILE A 1 248 ? -11.746 18.785 -25.148 1.00 70.94 248 ILE A CA 1
ATOM 1996 C C . ILE A 1 248 ? -12.819 17.904 -24.531 1.00 70.94 248 ILE A C 1
ATOM 1998 O O . ILE A 1 248 ? -13.963 17.841 -24.992 1.00 70.94 248 ILE A O 1
ATOM 2002 N N . VAL A 1 249 ? -12.438 17.248 -23.449 1.00 69.81 249 VAL A N 1
ATOM 2003 C CA . VAL A 1 249 ? -13.307 16.369 -22.685 1.00 69.81 249 VAL A CA 1
ATOM 2004 C C . VAL A 1 249 ? -13.596 17.026 -21.339 1.00 69.81 249 VAL A C 1
ATOM 2006 O O . VAL A 1 249 ? -12.681 17.475 -20.653 1.00 69.81 249 VAL A O 1
ATOM 2009 N N . GLY A 1 250 ? -14.873 17.114 -20.973 1.00 58.88 250 GLY A N 1
ATOM 2010 C CA . GLY A 1 250 ? -15.309 17.738 -19.727 1.00 58.88 250 GLY A CA 1
ATOM 2011 C C . GLY A 1 250 ? -14.857 16.973 -18.470 1.00 58.88 250 GLY A C 1
ATOM 2012 O O . GLY A 1 250 ? -14.626 15.764 -18.527 1.00 58.88 250 GLY A O 1
ATOM 2013 N N . PRO A 1 251 ? -14.798 17.645 -17.306 1.00 54.88 251 PRO A N 1
ATOM 2014 C CA . PRO A 1 251 ? -14.246 17.096 -16.058 1.00 54.88 251 PRO A CA 1
ATOM 2015 C C . PRO A 1 251 ? -15.026 15.891 -15.503 1.00 54.88 251 PRO A C 1
ATOM 2017 O O . PRO A 1 251 ? -14.482 15.081 -14.753 1.00 54.88 251 PRO A O 1
ATOM 2020 N N . GLN A 1 252 ? -16.294 15.747 -15.889 1.00 54.44 252 GLN A N 1
ATOM 2021 C CA . GLN A 1 252 ? -17.148 14.608 -15.556 1.00 54.44 252 GLN A CA 1
ATOM 2022 C C . GLN A 1 252 ? -16.796 13.317 -16.318 1.00 54.44 252 GLN A C 1
ATOM 2024 O O . GLN A 1 252 ? -17.365 12.265 -16.023 1.00 54.44 252 GLN A O 1
ATOM 2029 N N . TYR A 1 253 ? -15.891 13.368 -17.302 1.00 64.25 253 TYR A N 1
ATOM 2030 C CA . TYR A 1 253 ? -15.483 12.182 -18.045 1.00 64.25 253 TYR A CA 1
ATOM 2031 C C . TYR A 1 253 ? -14.445 11.375 -17.269 1.00 64.25 253 TYR A C 1
ATOM 2033 O O . TYR A 1 253 ? -13.375 11.868 -16.921 1.00 64.25 253 TYR A O 1
ATOM 2041 N N . ASN A 1 254 ? -14.780 10.120 -16.982 1.00 57.53 254 ASN A N 1
ATOM 2042 C CA . ASN A 1 254 ? -13.989 9.247 -16.114 1.00 57.53 254 ASN A CA 1
ATOM 2043 C C . ASN A 1 254 ? -13.643 7.914 -16.797 1.00 57.53 254 ASN A C 1
ATOM 2045 O O . ASN A 1 254 ? -13.451 6.903 -16.127 1.00 57.53 254 ASN A O 1
ATOM 2049 N N . GLN A 1 255 ? -13.651 7.896 -18.133 1.00 63.69 255 GLN A N 1
ATOM 2050 C CA . GLN A 1 255 ? -13.370 6.713 -18.944 1.00 63.69 255 GLN A CA 1
ATOM 2051 C C . GLN A 1 255 ? -11.964 6.810 -19.537 1.00 63.69 255 GLN A C 1
ATOM 2053 O O . GLN A 1 255 ? -11.540 7.887 -19.941 1.00 63.69 255 GLN A O 1
ATOM 2058 N N . ALA A 1 256 ? -11.274 5.670 -19.631 1.00 58.56 256 ALA A N 1
ATOM 2059 C CA . ALA A 1 256 ? -9.903 5.569 -20.146 1.00 58.56 256 ALA A CA 1
ATOM 2060 C C . ALA A 1 256 ? -9.787 5.774 -21.668 1.00 58.56 256 ALA A C 1
ATOM 2062 O O . ALA A 1 256 ? -8.696 5.739 -22.234 1.00 58.56 256 ALA A O 1
ATOM 2063 N N . LYS A 1 257 ? -10.918 5.909 -22.361 1.00 66.81 257 LYS A N 1
ATOM 2064 C CA . LYS A 1 257 ? -10.987 6.126 -23.801 1.00 66.81 257 LYS A CA 1
ATOM 2065 C C . LYS A 1 257 ? -12.130 7.065 -24.100 1.00 66.81 257 LYS A C 1
ATOM 2067 O O . LYS A 1 257 ? -13.190 6.887 -23.518 1.00 66.81 257 LYS A O 1
ATOM 2072 N N . VAL A 1 258 ? -11.923 7.987 -25.028 1.00 71.56 258 VAL A N 1
ATOM 2073 C CA . VAL A 1 258 ? -12.967 8.806 -25.636 1.00 71.56 258 VAL A CA 1
ATOM 2074 C C . VAL A 1 258 ? -13.552 8.067 -26.827 1.00 71.56 258 VAL A C 1
ATOM 2076 O O . VAL A 1 258 ? -12.807 7.663 -27.721 1.00 71.56 258 VAL A O 1
ATOM 2079 N N . PHE A 1 259 ? -14.879 7.940 -26.865 1.00 78.44 259 PHE A N 1
ATOM 2080 C CA . PHE A 1 259 ? -15.587 7.342 -27.991 1.00 78.44 259 PHE A CA 1
ATOM 2081 C C . PHE A 1 259 ? -16.732 8.230 -28.483 1.00 78.44 259 PHE A C 1
ATOM 2083 O O . PHE A 1 259 ? -17.498 8.778 -27.690 1.00 78.44 259 PHE A O 1
ATOM 2090 N N . PHE A 1 260 ? -16.876 8.351 -29.802 1.00 80.06 260 PHE A N 1
ATOM 2091 C CA . PHE A 1 260 ? -18.058 8.950 -30.424 1.00 80.06 260 PHE A CA 1
ATOM 2092 C C . PHE A 1 260 ? -18.184 8.550 -31.903 1.00 80.06 260 PHE A C 1
ATOM 2094 O O . PHE A 1 260 ? -17.177 8.292 -32.569 1.00 80.06 260 PHE A O 1
ATOM 2101 N N . PRO A 1 261 ? -19.408 8.480 -32.453 1.00 81.06 261 PRO A N 1
ATOM 2102 C CA . PRO A 1 261 ? -19.604 8.168 -33.860 1.00 81.06 261 PRO A CA 1
ATOM 2103 C C . PRO A 1 261 ? -19.298 9.366 -34.767 1.00 81.06 261 PRO A C 1
ATOM 2105 O O . PRO A 1 261 ? -19.595 10.516 -34.455 1.00 81.06 261 PRO A O 1
ATOM 2108 N N . ILE A 1 262 ? -18.747 9.075 -35.941 1.00 81.62 262 ILE A N 1
ATOM 2109 C CA . ILE A 1 262 ? -18.526 10.001 -37.048 1.00 81.62 262 ILE A CA 1
ATOM 2110 C C . ILE A 1 262 ? -19.373 9.525 -38.224 1.00 81.62 262 ILE A C 1
ATOM 2112 O O . ILE A 1 262 ? -19.192 8.422 -38.750 1.00 81.62 262 ILE A O 1
ATOM 2116 N N . HIS A 1 263 ? -20.318 10.359 -38.642 1.00 83.00 263 HIS A N 1
ATOM 2117 C CA . HIS A 1 263 ? -21.228 10.061 -39.737 1.00 83.00 263 HIS A CA 1
ATOM 2118 C C . HIS A 1 263 ? -20.700 10.634 -41.049 1.00 83.00 263 HIS A C 1
ATOM 2120 O O . HIS A 1 263 ? -20.378 11.815 -41.138 1.00 83.00 263 HIS A O 1
ATOM 2126 N N . VAL A 1 264 ? -20.680 9.803 -42.089 1.00 80.19 264 VAL A N 1
ATOM 2127 C CA . VAL A 1 264 ? -20.497 10.229 -43.477 1.00 80.19 264 VAL A CA 1
ATOM 2128 C C . VAL A 1 264 ? -21.873 10.374 -44.096 1.00 80.19 264 VAL A C 1
ATOM 2130 O O . VAL A 1 264 ? -22.637 9.404 -44.173 1.00 80.19 264 VAL A O 1
ATOM 2133 N N . LYS A 1 265 ? -22.202 11.589 -44.516 1.00 78.62 265 LYS A N 1
ATOM 2134 C CA . LYS A 1 265 ? -23.513 11.956 -45.039 1.00 78.62 265 LYS A CA 1
ATOM 2135 C C . LYS A 1 265 ? -23.398 12.411 -46.490 1.00 78.62 265 LYS A C 1
ATOM 2137 O O . LYS A 1 265 ? -22.362 12.890 -46.937 1.00 78.62 265 LYS A O 1
ATOM 2142 N N . LYS A 1 266 ? -24.498 12.271 -47.223 1.00 79.44 266 LYS A N 1
ATOM 2143 C CA . LYS A 1 266 ? -24.739 12.982 -48.480 1.00 79.44 266 LYS A CA 1
ATOM 2144 C C . LYS A 1 266 ? -26.047 13.728 -48.318 1.00 79.44 266 LYS A C 1
ATOM 2146 O O . LYS A 1 266 ? -27.089 13.110 -48.073 1.00 79.44 266 LYS A O 1
ATOM 2151 N N . ASN A 1 267 ? -25.983 15.052 -48.392 1.00 75.00 267 ASN A N 1
ATOM 2152 C CA . ASN A 1 267 ? -27.058 15.938 -47.951 1.00 75.00 267 ASN A CA 1
ATOM 2153 C C . ASN A 1 267 ? -27.454 15.618 -46.494 1.00 75.00 267 ASN A C 1
ATOM 2155 O O . ASN A 1 267 ? -26.682 15.865 -45.575 1.00 75.00 267 ASN A O 1
ATOM 2159 N N . THR A 1 268 ? -28.627 15.016 -46.280 1.00 70.44 268 THR A N 1
ATOM 2160 C CA . THR A 1 268 ? -29.165 14.662 -44.955 1.00 70.44 268 THR A CA 1
ATOM 2161 C C . THR A 1 268 ? -29.141 13.161 -44.654 1.00 70.44 268 THR A C 1
ATOM 2163 O O . THR A 1 268 ? -29.442 12.758 -43.531 1.00 70.44 268 THR A O 1
ATOM 2166 N N . LYS A 1 269 ? -28.781 12.309 -45.625 1.00 75.12 269 LYS A N 1
ATOM 2167 C CA . LYS A 1 269 ? -28.805 10.850 -45.459 1.00 75.12 269 LYS A CA 1
ATOM 2168 C C . LYS A 1 269 ? -27.443 10.340 -44.994 1.00 75.12 269 LYS A C 1
ATOM 2170 O O . LYS A 1 269 ? -26.436 10.576 -45.660 1.00 75.12 269 LYS A O 1
ATOM 2175 N N . ILE A 1 270 ? -27.423 9.603 -43.880 1.00 78.56 270 ILE A N 1
ATOM 2176 C CA . ILE A 1 270 ? -26.227 8.902 -43.392 1.00 78.56 270 ILE A CA 1
ATOM 2177 C C . ILE A 1 270 ? -25.941 7.737 -44.339 1.00 78.56 270 ILE A C 1
ATOM 2179 O O . ILE A 1 270 ? -26.748 6.817 -44.467 1.00 78.56 270 ILE A O 1
ATOM 2183 N N . LEU A 1 271 ? -24.801 7.802 -45.020 1.00 74.50 271 LEU A N 1
ATOM 2184 C CA . LEU A 1 271 ? -24.312 6.736 -45.888 1.00 74.50 271 LEU A CA 1
ATOM 2185 C C . LEU A 1 271 ? -23.571 5.680 -45.073 1.00 74.50 271 LEU A C 1
ATOM 2187 O O . LEU A 1 271 ? -23.720 4.486 -45.325 1.00 74.50 271 LEU A O 1
ATOM 2191 N N . LYS A 1 272 ? -22.769 6.118 -44.094 1.00 75.19 272 LYS A N 1
ATOM 2192 C CA . LYS A 1 272 ? -21.984 5.228 -43.238 1.00 75.19 272 LYS A CA 1
ATOM 2193 C C . LYS A 1 272 ? -21.607 5.894 -41.918 1.00 75.19 272 LYS A C 1
ATOM 2195 O O . LYS A 1 272 ? -21.407 7.104 -41.875 1.00 75.19 272 LYS A O 1
ATOM 2200 N N . THR A 1 273 ? -21.477 5.097 -40.864 1.00 78.38 273 THR A N 1
ATOM 2201 C CA . THR A 1 273 ? -21.029 5.542 -39.538 1.00 78.38 273 THR A CA 1
ATOM 2202 C C . THR A 1 273 ? -19.733 4.835 -39.183 1.00 78.38 273 THR A C 1
ATOM 2204 O O . THR A 1 273 ? -19.623 3.622 -39.363 1.00 78.38 273 THR A O 1
ATOM 2207 N N . TYR A 1 274 ? -18.774 5.596 -38.673 1.00 76.12 274 TYR A N 1
ATOM 2208 C CA . TYR A 1 274 ? -17.492 5.110 -38.185 1.00 76.12 274 TYR A CA 1
ATOM 2209 C C . TYR A 1 274 ? -17.358 5.482 -36.717 1.00 76.12 274 TYR A C 1
ATOM 2211 O O . TYR A 1 274 ? -17.639 6.616 -36.350 1.00 76.12 274 TYR A O 1
ATOM 2219 N N . ASN A 1 275 ? -16.938 4.546 -35.876 1.00 76.94 275 ASN A N 1
ATOM 2220 C CA . ASN A 1 275 ? -16.761 4.822 -34.456 1.00 76.94 275 ASN A CA 1
ATOM 2221 C C . ASN A 1 275 ? -15.329 5.295 -34.225 1.00 76.94 275 ASN A C 1
ATOM 2223 O O . ASN A 1 275 ? -14.386 4.560 -34.513 1.00 76.94 275 ASN A O 1
ATOM 2227 N N . PHE A 1 276 ? -15.180 6.528 -33.749 1.00 76.81 276 PHE A N 1
ATOM 2228 C CA . PHE A 1 276 ? -13.900 7.030 -33.279 1.00 76.81 276 PHE A CA 1
ATOM 2229 C C . PHE A 1 276 ? -13.675 6.551 -31.848 1.00 76.81 276 PHE A C 1
ATOM 2231 O O . PHE A 1 276 ? -14.579 6.647 -31.016 1.00 76.81 276 PHE A O 1
ATOM 2238 N N . GLU A 1 277 ? -12.472 6.053 -31.580 1.00 71.38 277 GLU A N 1
ATOM 2239 C CA . GLU A 1 277 ? -12.027 5.597 -30.268 1.00 71.38 277 GLU A CA 1
ATOM 2240 C C . GLU A 1 277 ? -10.568 6.026 -30.074 1.00 71.38 277 GLU A C 1
ATOM 2242 O O . GLU A 1 277 ? -9.715 5.727 -30.912 1.00 71.38 277 GLU A O 1
ATOM 2247 N N . ALA A 1 278 ? -10.276 6.732 -28.982 1.00 64.44 278 ALA A N 1
ATOM 2248 C CA . ALA A 1 278 ? -8.918 7.141 -28.625 1.00 64.44 278 ALA A CA 1
ATOM 2249 C C . ALA A 1 278 ? -8.683 7.004 -27.115 1.00 64.44 278 ALA A C 1
ATOM 2251 O O . ALA A 1 278 ? -9.604 7.280 -26.348 1.00 64.44 278 ALA A O 1
ATOM 2252 N N . PRO A 1 279 ? -7.480 6.601 -26.663 1.00 59.78 279 PRO A N 1
ATOM 2253 C CA . PRO A 1 279 ? -7.150 6.578 -25.241 1.00 59.78 279 PRO A CA 1
ATOM 2254 C C . PRO A 1 279 ? -7.209 7.991 -24.643 1.00 59.78 279 PRO A C 1
ATOM 2256 O O . PRO A 1 279 ? -6.835 8.967 -25.294 1.00 59.78 279 PRO A O 1
ATOM 2259 N N . PHE A 1 280 ? -7.689 8.089 -23.407 1.00 58.41 280 PHE A N 1
ATOM 2260 C CA . PHE A 1 280 ? -7.800 9.324 -22.641 1.00 58.41 280 PHE A CA 1
ATOM 2261 C C . PHE A 1 280 ? -7.428 9.049 -21.189 1.00 58.41 280 PHE A C 1
ATOM 2263 O O . PHE A 1 280 ? -8.168 8.384 -20.465 1.00 58.41 280 PHE A O 1
ATOM 2270 N N . ASP A 1 281 ? -6.285 9.582 -20.770 1.00 55.31 281 ASP A N 1
ATOM 2271 C CA . ASP A 1 281 ? -5.866 9.532 -19.378 1.00 55.31 281 ASP A CA 1
ATOM 2272 C C . ASP A 1 281 ? -6.383 10.780 -18.669 1.00 55.31 281 ASP A C 1
ATOM 2274 O O . ASP A 1 281 ? -6.012 11.910 -18.989 1.00 55.31 281 ASP A O 1
ATOM 2278 N N . LYS A 1 282 ? -7.260 10.581 -17.682 1.00 55.09 282 LYS A N 1
ATOM 2279 C CA . LYS A 1 282 ? -7.710 11.674 -16.823 1.00 55.09 282 LYS A CA 1
ATOM 2280 C C . LYS A 1 282 ? -6.518 12.167 -16.007 1.00 55.09 282 LYS A C 1
ATOM 2282 O O . LYS A 1 282 ? -6.072 11.499 -15.078 1.00 55.09 282 LYS A O 1
ATOM 2287 N N . VAL A 1 283 ? -6.012 13.348 -16.334 1.00 55.44 283 VAL A N 1
ATOM 2288 C CA . VAL A 1 283 ? -4.956 13.982 -15.544 1.00 55.44 283 VAL A CA 1
ATOM 2289 C C . VAL A 1 283 ? -5.575 14.579 -14.282 1.00 55.44 283 VAL A C 1
ATOM 2291 O O . VAL A 1 283 ? -6.346 15.536 -14.358 1.00 55.44 283 VAL A O 1
ATOM 2294 N N . ASP A 1 284 ? -5.248 14.017 -13.113 1.00 57.62 284 ASP A N 1
ATOM 2295 C CA . ASP A 1 284 ? -5.603 14.625 -11.830 1.00 57.62 284 ASP A CA 1
ATOM 2296 C C . ASP A 1 284 ? -4.861 15.965 -11.692 1.00 57.62 284 ASP A C 1
ATOM 2298 O O . ASP A 1 284 ? -3.633 16.034 -11.597 1.00 57.62 284 ASP A O 1
ATOM 2302 N N . ILE A 1 285 ? -5.625 17.053 -11.694 1.00 59.06 285 ILE A N 1
ATOM 2303 C CA . ILE A 1 285 ? -5.139 18.428 -11.537 1.00 59.06 285 ILE A CA 1
ATOM 2304 C C . ILE A 1 285 ? -4.351 18.639 -10.240 1.00 59.06 285 ILE A C 1
ATOM 2306 O O . ILE A 1 285 ? -3.441 19.467 -10.217 1.00 59.06 285 ILE A O 1
ATOM 2310 N N . SER A 1 286 ? -4.613 17.858 -9.188 1.00 62.16 286 SER A N 1
ATOM 2311 C CA . SER A 1 286 ? -3.825 17.897 -7.953 1.00 62.16 286 SER A CA 1
ATOM 2312 C C . SER A 1 286 ? -2.391 17.394 -8.156 1.00 62.16 286 SER A C 1
ATOM 2314 O O . SER A 1 286 ? -1.469 17.872 -7.497 1.00 62.16 286 SER A O 1
ATOM 2316 N N . ARG A 1 287 ? -2.158 16.497 -9.126 1.00 63.53 287 ARG A N 1
ATOM 2317 C CA . ARG A 1 287 ? -0.813 16.053 -9.517 1.00 63.53 287 ARG A CA 1
ATOM 2318 C C . ARG A 1 287 ? -0.015 17.209 -10.099 1.00 63.53 287 ARG A C 1
ATOM 2320 O O . ARG A 1 287 ? 1.142 17.398 -9.738 1.00 63.53 287 ARG A O 1
ATOM 2327 N N . ARG A 1 288 ? -0.657 18.017 -10.951 1.00 59.16 288 ARG A N 1
ATOM 2328 C CA . ARG A 1 288 ? -0.069 19.260 -11.458 1.00 59.16 288 ARG A CA 1
ATOM 2329 C C . ARG A 1 288 ? 0.084 20.286 -10.344 1.00 59.1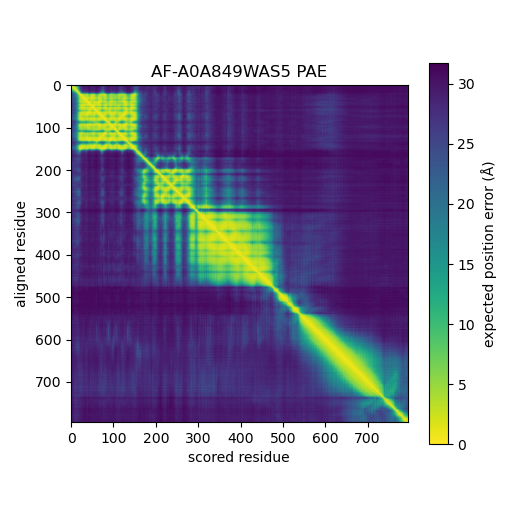6 288 ARG A C 1
ATOM 2331 O O . ARG A 1 288 ? 1.140 20.882 -10.289 1.00 59.16 288 ARG A O 1
ATOM 2338 N N . TYR A 1 289 ? -0.857 20.426 -9.410 1.00 64.25 289 TYR A N 1
ATOM 2339 C CA . TYR A 1 289 ? -0.696 21.299 -8.237 1.00 64.25 289 TYR A CA 1
ATOM 2340 C C . TYR A 1 289 ? 0.554 20.950 -7.409 1.00 64.25 289 TYR A C 1
ATOM 2342 O O . TYR A 1 289 ? 1.353 21.825 -7.091 1.00 64.25 289 TYR A O 1
ATOM 2350 N N . LEU A 1 290 ? 0.788 19.659 -7.148 1.00 63.59 290 LEU A N 1
ATOM 2351 C CA . LEU A 1 290 ? 1.991 19.177 -6.455 1.00 63.59 290 LEU A CA 1
ATOM 2352 C C . LEU A 1 290 ? 3.278 19.331 -7.291 1.00 63.59 290 LEU A C 1
ATOM 2354 O O . LEU A 1 290 ? 4.370 19.371 -6.727 1.00 63.59 290 LEU A O 1
ATOM 2358 N N . GLN A 1 291 ? 3.168 19.404 -8.622 1.00 57.50 291 GLN A N 1
ATOM 2359 C CA . GLN A 1 291 ? 4.296 19.540 -9.555 1.00 57.50 291 GLN A CA 1
ATOM 2360 C C . GLN A 1 291 ? 4.586 20.995 -9.980 1.00 57.50 291 GLN A C 1
ATOM 2362 O O . GLN A 1 291 ? 5.726 21.295 -10.332 1.00 57.50 291 GLN A O 1
ATOM 2367 N N . GLN A 1 292 ? 3.589 21.888 -9.973 1.00 54.34 292 GLN A N 1
ATOM 2368 C CA . GLN A 1 292 ? 3.639 23.223 -10.584 1.00 54.34 292 GLN A CA 1
ATOM 2369 C C . GLN A 1 292 ? 4.120 24.338 -9.651 1.00 54.34 292 GLN A C 1
ATOM 2371 O O . GLN A 1 292 ? 4.445 25.403 -10.160 1.00 54.34 292 GLN A O 1
ATOM 2376 N N . GLU A 1 293 ? 4.271 24.151 -8.338 1.00 46.44 293 GLU A N 1
ATOM 2377 C CA . GLU A 1 293 ? 4.756 25.243 -7.472 1.00 46.44 293 GLU A CA 1
ATOM 2378 C C . GLU A 1 293 ? 6.296 25.381 -7.461 1.00 46.44 293 GLU A C 1
ATOM 2380 O O . GLU A 1 293 ? 6.995 25.209 -6.463 1.00 46.44 293 GLU A O 1
ATOM 2385 N N . LYS A 1 294 ? 6.838 25.788 -8.612 1.00 47.22 294 LYS A N 1
ATOM 2386 C CA . LYS A 1 294 ? 7.735 26.950 -8.660 1.00 47.22 294 LYS A CA 1
ATOM 2387 C C . LYS A 1 294 ? 6.850 28.139 -9.041 1.00 47.22 294 LYS A C 1
ATOM 2389 O O . LYS A 1 294 ? 6.087 27.983 -9.978 1.00 47.22 294 LYS A O 1
ATOM 2394 N N . ILE A 1 295 ? 7.044 29.304 -8.400 1.00 36.81 295 ILE A N 1
ATOM 2395 C CA . ILE A 1 295 ? 6.307 30.594 -8.538 1.00 36.81 295 ILE A CA 1
ATOM 2396 C C . ILE A 1 295 ? 5.292 30.733 -7.375 1.00 36.81 295 ILE A C 1
ATOM 2398 O O . ILE A 1 295 ? 4.185 30.242 -7.474 1.00 36.81 295 ILE A O 1
ATOM 2402 N N . LEU A 1 296 ? 5.576 31.315 -6.200 1.00 35.25 296 LEU A N 1
ATOM 2403 C CA . LEU A 1 296 ? 6.463 32.419 -5.818 1.00 35.25 296 LEU A CA 1
ATOM 2404 C C . LEU A 1 296 ? 7.056 32.184 -4.406 1.00 35.25 296 LEU A C 1
ATOM 2406 O O . LEU A 1 296 ? 6.331 31.966 -3.444 1.00 35.25 296 LEU A O 1
ATOM 2410 N N . SER A 1 297 ? 8.383 32.295 -4.279 1.00 40.69 297 SER A N 1
ATOM 2411 C CA . SER A 1 297 ? 9.167 32.357 -3.024 1.00 40.69 297 SER A CA 1
ATOM 2412 C C . SER A 1 297 ? 9.045 31.198 -1.998 1.00 40.69 297 SER A C 1
ATOM 2414 O O . SER A 1 297 ? 8.161 31.153 -1.155 1.00 40.69 297 SER A O 1
ATOM 2416 N N . SER A 1 298 ? 10.065 30.330 -2.019 1.00 47.19 298 SER A N 1
ATOM 2417 C CA . SER A 1 298 ? 10.688 29.609 -0.883 1.00 47.19 298 SER A CA 1
ATOM 2418 C C . SER A 1 298 ? 9.961 28.531 -0.056 1.00 47.19 298 SER A C 1
ATOM 2420 O O . SER A 1 298 ? 10.630 27.956 0.806 1.00 47.19 298 SER A O 1
ATOM 2422 N N . LYS A 1 299 ? 8.711 28.129 -0.311 1.00 52.03 299 LYS A N 1
ATOM 2423 C CA . LYS A 1 299 ? 8.111 26.985 0.416 1.00 52.03 299 LYS A CA 1
ATOM 2424 C C . LYS A 1 299 ? 7.886 25.757 -0.469 1.00 52.03 299 LYS A C 1
ATOM 2426 O O . LYS A 1 299 ? 7.112 25.794 -1.412 1.00 52.03 299 LYS A O 1
ATOM 2431 N N . LYS A 1 300 ? 8.575 24.653 -0.149 1.00 59.72 300 LYS A N 1
ATOM 2432 C CA . LYS A 1 300 ? 8.171 23.301 -0.573 1.00 59.72 300 LYS A CA 1
ATOM 2433 C C . LYS A 1 300 ? 6.870 22.955 0.157 1.00 59.72 300 LYS A C 1
ATOM 2435 O O . LYS A 1 300 ? 6.812 23.239 1.353 1.00 59.72 300 LYS A O 1
ATOM 2440 N N . PHE A 1 301 ? 5.909 22.311 -0.517 1.00 61.25 301 PHE A N 1
ATOM 2441 C CA . PHE A 1 301 ? 4.703 21.778 0.132 1.00 61.25 301 PHE A CA 1
ATOM 2442 C C . PHE A 1 301 ? 5.110 20.930 1.340 1.00 61.25 301 PHE A C 1
ATOM 2444 O O . PHE A 1 301 ? 5.819 19.924 1.220 1.00 61.25 301 PHE A O 1
ATOM 2451 N N . ASN A 1 302 ? 4.737 21.403 2.517 1.00 69.12 302 ASN A N 1
ATOM 2452 C CA . ASN A 1 302 ? 5.193 20.902 3.788 1.00 69.12 302 ASN A CA 1
ATOM 2453 C C . ASN A 1 302 ? 4.112 20.017 4.397 1.00 69.12 302 ASN A C 1
ATOM 2455 O O . ASN A 1 302 ? 3.153 20.494 5.002 1.00 69.12 302 ASN A O 1
ATOM 2459 N N . TYR A 1 303 ? 4.336 18.708 4.330 1.00 71.94 303 TYR A N 1
ATOM 2460 C CA . TYR A 1 303 ? 3.475 17.702 4.954 1.00 71.94 303 TYR A CA 1
ATOM 2461 C C . TYR A 1 303 ? 3.410 17.796 6.491 1.00 71.94 303 TYR A C 1
ATOM 2463 O O . TYR A 1 303 ? 2.643 17.066 7.109 1.00 71.94 303 TYR A O 1
ATOM 2471 N N . ALA A 1 304 ? 4.193 18.681 7.116 1.00 74.88 304 ALA A N 1
ATOM 2472 C CA . ALA A 1 304 ? 4.111 18.998 8.539 1.00 74.88 304 ALA A CA 1
ATOM 2473 C C . ALA A 1 304 ? 3.300 20.274 8.844 1.00 74.88 304 ALA A C 1
ATOM 2475 O O . ALA A 1 304 ? 3.173 20.634 10.010 1.00 74.88 304 ALA A O 1
ATOM 2476 N N . SER A 1 305 ? 2.772 20.983 7.840 1.00 84.00 305 SER A N 1
ATOM 2477 C CA . SER A 1 305 ? 1.959 22.189 8.043 1.00 84.00 305 SER A CA 1
ATOM 2478 C C . SER A 1 305 ? 0.468 21.854 8.040 1.00 84.00 305 SER A C 1
ATOM 2480 O O . SER A 1 305 ? -0.062 21.379 7.037 1.00 84.00 305 SER A O 1
ATOM 2482 N N . GLN A 1 306 ? -0.231 22.156 9.139 1.00 87.06 306 GLN A N 1
ATOM 2483 C CA . GLN A 1 306 ? -1.689 22.016 9.221 1.00 87.06 306 GLN A CA 1
ATOM 2484 C C . GLN A 1 306 ? -2.402 22.795 8.103 1.00 87.06 306 GLN A C 1
ATOM 2486 O O . GLN A 1 306 ? -3.285 22.239 7.455 1.00 87.06 306 GLN A O 1
ATOM 2491 N N . GLU A 1 307 ? -2.006 24.047 7.853 1.00 86.44 307 GLU A N 1
ATOM 2492 C CA . GLU A 1 307 ? -2.656 24.939 6.881 1.00 86.44 307 GLU A CA 1
ATOM 2493 C C . GLU A 1 307 ? -2.525 24.434 5.439 1.00 86.44 307 GLU A C 1
ATOM 2495 O O . GLU A 1 307 ? -3.478 24.508 4.667 1.00 86.44 307 GLU A O 1
ATOM 2500 N N . GLU A 1 308 ? -1.360 23.894 5.073 1.00 81.62 308 GLU A N 1
ATOM 2501 C CA . GLU A 1 308 ? -1.106 23.419 3.707 1.00 81.62 308 GLU A CA 1
ATOM 2502 C C . GLU A 1 308 ? -1.836 22.100 3.427 1.00 81.62 308 GLU A C 1
ATOM 2504 O O . GLU A 1 308 ? -2.443 21.947 2.366 1.00 81.62 308 GLU A O 1
ATOM 2509 N N . LEU A 1 309 ? -1.858 21.182 4.402 1.00 85.62 309 LEU A N 1
ATOM 2510 C CA . LEU A 1 309 ? -2.633 19.940 4.318 1.00 85.62 309 LEU A CA 1
ATOM 2511 C C . LEU A 1 309 ? -4.135 20.224 4.204 1.00 85.62 309 LEU A C 1
ATOM 2513 O O . LEU A 1 309 ? -4.824 19.629 3.378 1.00 85.62 309 LEU A O 1
ATOM 2517 N N . ASP A 1 310 ? -4.631 21.156 5.017 1.00 87.69 310 ASP A N 1
ATOM 2518 C CA . ASP A 1 310 ? -6.031 21.562 5.022 1.00 87.69 310 ASP A CA 1
ATOM 2519 C C . ASP A 1 310 ? -6.425 22.274 3.712 1.00 87.69 310 ASP A C 1
ATOM 2521 O O . ASP A 1 310 ? -7.465 21.965 3.137 1.00 87.69 310 ASP A O 1
ATOM 2525 N N . SER A 1 311 ? -5.571 23.164 3.196 1.00 84.06 311 SER A N 1
ATOM 2526 C CA . S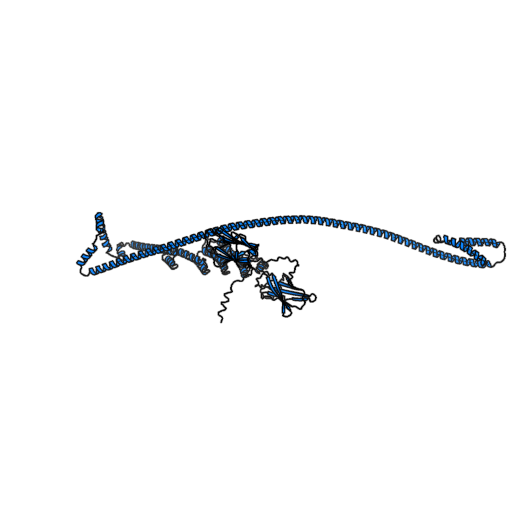ER A 1 311 ? -5.764 23.849 1.908 1.00 84.06 311 SER A CA 1
ATOM 2527 C C . SER A 1 311 ? -5.806 22.871 0.730 1.00 84.06 311 SER A C 1
ATOM 2529 O O . SER A 1 311 ? -6.637 23.016 -0.167 1.00 84.06 311 SER A O 1
ATOM 2531 N N . PHE A 1 312 ? -4.953 21.839 0.737 1.00 82.88 312 PHE A N 1
ATOM 2532 C CA . PHE A 1 312 ? -4.971 20.803 -0.296 1.00 82.88 312 PHE A CA 1
ATOM 2533 C C . PHE A 1 312 ? -6.286 20.017 -0.286 1.00 82.88 312 PHE A C 1
ATOM 2535 O O . PHE A 1 312 ? -6.895 19.835 -1.338 1.00 82.88 312 PHE A O 1
ATOM 2542 N N . LEU A 1 313 ? -6.736 19.567 0.890 1.00 83.88 313 LEU A N 1
ATOM 2543 C CA . LEU A 1 313 ? -7.971 18.788 1.026 1.00 83.88 313 LEU A CA 1
ATOM 2544 C C . LEU A 1 313 ? -9.220 19.605 0.668 1.00 83.88 313 LEU A C 1
ATOM 2546 O O . LEU A 1 313 ? -10.157 19.047 0.101 1.00 83.88 313 LEU A O 1
ATOM 2550 N N . ASP A 1 314 ? -9.219 20.910 0.951 1.00 82.88 314 ASP A N 1
ATOM 2551 C CA . ASP A 1 314 ? -10.309 21.815 0.570 1.00 82.88 314 ASP A CA 1
ATOM 2552 C C . ASP A 1 314 ? -10.346 22.055 -0.950 1.00 82.88 314 ASP A C 1
ATOM 2554 O O . ASP A 1 314 ? -11.422 22.087 -1.548 1.00 82.88 314 ASP A O 1
ATOM 2558 N N . LYS A 1 315 ? -9.178 22.208 -1.592 1.00 76.12 315 LYS A N 1
ATOM 2559 C CA . LYS A 1 315 ? -9.072 22.441 -3.044 1.00 76.12 315 LYS A CA 1
ATOM 2560 C C . LYS A 1 315 ? -9.307 21.180 -3.875 1.00 76.12 315 LYS A C 1
ATOM 2562 O O . LYS A 1 315 ? -9.863 21.270 -4.966 1.00 76.12 315 LYS A O 1
ATOM 2567 N N . PHE A 1 316 ? -8.874 20.020 -3.382 1.00 77.19 316 PHE A N 1
ATOM 2568 C CA . PHE A 1 316 ? -8.883 18.759 -4.126 1.00 77.19 316 PHE A CA 1
ATOM 2569 C C . PHE A 1 316 ? -9.499 17.600 -3.315 1.00 77.19 316 PHE A C 1
ATOM 2571 O O . PHE A 1 316 ? -8.830 16.593 -3.069 1.00 77.19 316 PHE A O 1
ATOM 2578 N N . PRO A 1 317 ? -10.780 17.695 -2.907 1.00 74.38 317 PRO A N 1
ATOM 2579 C CA . PRO A 1 317 ? -11.419 16.695 -2.044 1.00 74.38 317 PRO A CA 1
ATOM 2580 C C . PRO A 1 317 ? -11.556 15.307 -2.693 1.00 74.38 317 PRO A C 1
ATOM 2582 O O . PRO A 1 317 ? -11.543 14.301 -1.983 1.00 74.38 317 PRO A O 1
ATOM 2585 N N . ASP A 1 318 ? -11.647 15.255 -4.025 1.00 70.69 318 ASP A N 1
ATOM 2586 C CA . ASP A 1 318 ? -11.817 14.028 -4.818 1.00 70.69 318 ASP A CA 1
ATOM 2587 C C . ASP A 1 318 ? -10.513 13.563 -5.499 1.00 70.69 318 ASP A C 1
ATOM 2589 O O . ASP A 1 318 ? -10.543 12.717 -6.394 1.00 70.69 318 ASP A O 1
ATOM 2593 N N . SER A 1 319 ? -9.368 14.131 -5.103 1.00 75.62 319 SER A N 1
ATOM 2594 C CA . SER A 1 319 ? -8.050 13.754 -5.627 1.00 75.62 319 SER A CA 1
ATOM 2595 C C . SER A 1 319 ? -7.682 12.313 -5.276 1.00 75.62 319 SER A C 1
ATOM 2597 O O . SER A 1 319 ? -7.982 11.827 -4.181 1.00 75.62 319 SER A O 1
ATOM 2599 N N . GLU A 1 320 ? -6.918 11.661 -6.156 1.00 69.06 320 GLU A N 1
ATOM 2600 C CA . GLU A 1 320 ? -6.299 10.361 -5.867 1.00 69.06 320 GLU A CA 1
ATOM 2601 C C . GLU A 1 320 ? -5.348 10.415 -4.653 1.00 69.06 320 GLU A C 1
ATOM 2603 O O . GLU A 1 320 ? -5.175 9.425 -3.939 1.00 69.06 320 GLU A O 1
ATOM 2608 N N . PHE A 1 321 ? -4.782 11.591 -4.362 1.00 73.69 321 PHE A N 1
ATOM 2609 C CA . PHE A 1 321 ? -3.899 11.835 -3.221 1.00 73.69 321 PHE A CA 1
ATOM 2610 C C . PHE A 1 321 ? -4.650 12.227 -1.944 1.00 73.69 321 PHE A C 1
ATOM 2612 O O . PHE A 1 321 ? -4.056 12.195 -0.862 1.00 73.69 321 PHE A O 1
ATOM 2619 N N . ALA A 1 322 ? -5.944 12.562 -2.020 1.00 78.75 322 ALA A N 1
ATOM 2620 C CA . ALA A 1 322 ? -6.720 13.004 -0.862 1.00 78.75 322 ALA A CA 1
ATOM 2621 C C . ALA A 1 322 ? -6.676 12.005 0.316 1.00 78.75 322 ALA A C 1
ATOM 2623 O O . ALA A 1 322 ? -6.435 12.452 1.439 1.00 78.75 322 ALA A O 1
ATOM 2624 N N . PRO A 1 323 ? -6.791 10.668 0.130 1.00 76.56 323 PRO A N 1
ATOM 2625 C CA . PRO A 1 323 ? -6.673 9.713 1.238 1.00 76.56 323 PRO A CA 1
ATOM 2626 C C . PRO A 1 323 ? -5.310 9.754 1.944 1.00 76.56 323 PRO A C 1
ATOM 2628 O O . PRO A 1 323 ? -5.233 9.610 3.166 1.00 76.56 323 PRO A O 1
ATOM 2631 N N . VAL A 1 324 ? -4.234 9.977 1.183 1.00 77.81 324 VAL A N 1
ATOM 2632 C CA . VAL A 1 324 ? -2.862 10.053 1.703 1.00 77.81 324 VAL A CA 1
ATOM 2633 C C . VAL A 1 324 ? -2.661 11.349 2.488 1.00 77.81 324 VAL A C 1
ATOM 2635 O O . VAL A 1 324 ? -2.177 11.317 3.619 1.00 77.81 324 VAL A O 1
ATOM 2638 N N . VAL A 1 325 ? -3.104 12.484 1.943 1.00 83.19 325 VAL A N 1
ATOM 2639 C CA . VAL A 1 325 ? -3.023 13.790 2.620 1.00 83.19 325 VAL A CA 1
ATOM 2640 C C . VAL A 1 325 ? -3.881 13.807 3.890 1.00 83.19 325 VAL A C 1
ATOM 2642 O O . VAL A 1 325 ? -3.455 14.321 4.924 1.00 83.19 325 VAL A O 1
ATOM 2645 N N . PHE A 1 326 ? -5.042 13.150 3.869 1.00 82.88 326 PHE A N 1
ATOM 2646 C CA . PHE A 1 326 ? -5.898 12.985 5.043 1.00 82.88 326 PHE A CA 1
ATOM 2647 C C . PHE A 1 326 ? -5.214 12.192 6.167 1.00 82.88 326 PHE A C 1
ATOM 2649 O O . PHE A 1 326 ? -5.353 12.524 7.346 1.00 82.88 326 PHE A O 1
ATOM 2656 N N . ARG A 1 327 ? -4.426 11.166 5.813 1.00 83.50 327 ARG A N 1
ATOM 2657 C CA . ARG A 1 327 ? -3.597 10.412 6.765 1.00 83.50 327 ARG A CA 1
ATOM 2658 C C . ARG A 1 327 ? -2.506 11.293 7.374 1.00 83.50 327 ARG A C 1
ATOM 2660 O O . ARG A 1 327 ? -2.358 11.282 8.594 1.00 83.50 327 ARG A O 1
ATOM 2667 N N . PHE A 1 328 ? -1.798 12.083 6.564 1.00 86.25 328 PHE A N 1
ATOM 2668 C CA . PHE A 1 328 ? -0.785 13.020 7.071 1.00 86.25 328 PHE A CA 1
ATOM 2669 C C . PHE A 1 328 ? -1.380 14.067 8.013 1.00 86.25 328 PHE A C 1
ATOM 2671 O O . PHE A 1 328 ? -0.781 14.400 9.033 1.00 86.25 328 PHE A O 1
ATOM 2678 N N . ARG A 1 329 ? -2.603 14.532 7.741 1.00 90.38 329 ARG A N 1
ATOM 2679 C CA . ARG A 1 329 ? -3.292 15.485 8.615 1.00 90.38 329 ARG A CA 1
ATOM 2680 C C . ARG A 1 329 ? -3.632 14.912 9.995 1.00 90.38 329 ARG A C 1
ATOM 2682 O O . ARG A 1 329 ? -3.544 15.652 10.976 1.00 90.38 329 ARG A O 1
ATOM 2689 N N . LEU A 1 330 ? -3.971 13.622 10.087 1.00 88.56 330 LEU A N 1
ATOM 2690 C CA . LEU A 1 330 ? -4.133 12.917 11.368 1.00 88.56 330 LEU A CA 1
ATOM 2691 C C . LEU A 1 330 ? -2.780 12.677 12.059 1.00 88.56 330 LEU A C 1
ATOM 2693 O O . LEU A 1 330 ? -2.665 12.821 13.274 1.00 88.56 330 LEU A O 1
ATOM 2697 N N . GLU A 1 331 ? -1.743 12.338 11.294 1.00 89.88 331 GLU A N 1
ATOM 2698 C CA . GLU A 1 331 ? -0.384 12.155 11.814 1.00 89.88 331 GLU A CA 1
ATOM 2699 C C . GLU A 1 331 ? 0.175 13.449 12.424 1.00 89.88 331 GLU A C 1
ATOM 2701 O O . GLU A 1 331 ? 0.799 13.410 13.482 1.00 89.88 331 GLU A O 1
ATOM 2706 N N . TYR A 1 332 ? -0.158 14.609 11.852 1.00 91.38 332 TYR A N 1
ATOM 2707 C CA . TYR A 1 332 ? 0.113 15.909 12.465 1.00 91.38 332 TYR A CA 1
ATOM 2708 C C . TYR A 1 332 ? -0.520 16.042 13.863 1.00 91.38 332 TYR A C 1
ATOM 2710 O O . TYR A 1 332 ? 0.162 16.443 14.807 1.00 91.38 332 TYR A O 1
ATOM 2718 N N . CYS A 1 333 ? -1.793 15.654 14.036 1.00 91.12 333 CYS A N 1
ATOM 2719 C CA . CYS A 1 333 ? -2.454 15.665 15.350 1.00 91.12 333 CYS A CA 1
ATOM 2720 C C . CYS A 1 333 ? -1.730 14.762 16.365 1.00 91.12 333 CYS A C 1
ATOM 2722 O O . CYS A 1 333 ? -1.569 15.143 17.527 1.00 91.12 333 CYS A O 1
ATOM 2724 N N . ARG A 1 334 ? -1.265 13.582 15.930 1.00 92.56 334 ARG A N 1
ATOM 2725 C CA . ARG A 1 334 ? -0.505 12.638 16.768 1.00 92.56 334 ARG A CA 1
ATOM 2726 C C . ARG A 1 334 ? 0.851 13.196 17.176 1.00 92.56 334 ARG A C 1
ATOM 2728 O O . ARG A 1 334 ? 1.168 13.186 18.360 1.00 92.56 334 ARG A O 1
ATOM 2735 N N . ASN A 1 335 ? 1.598 13.762 16.233 1.00 91.56 335 ASN A N 1
ATOM 2736 C CA . ASN A 1 335 ? 2.891 14.380 16.515 1.00 91.56 335 ASN A CA 1
ATOM 2737 C C . ASN A 1 335 ? 2.747 15.544 17.506 1.00 91.56 335 ASN A C 1
ATOM 2739 O O . ASN A 1 335 ? 3.475 15.603 18.494 1.00 91.56 335 ASN A O 1
ATOM 2743 N N . PHE A 1 336 ? 1.751 16.413 17.305 1.00 91.94 336 PHE A N 1
ATOM 2744 C CA . PHE A 1 336 ? 1.471 17.525 18.215 1.00 91.94 336 PHE A CA 1
ATOM 2745 C C . PHE A 1 336 ? 1.111 17.047 19.632 1.00 91.94 336 PHE A C 1
ATOM 2747 O O . PHE A 1 336 ? 1.600 17.582 20.629 1.00 91.94 336 PHE A O 1
ATOM 2754 N N . ARG A 1 337 ? 0.284 15.998 19.735 1.00 92.50 337 ARG A N 1
ATOM 2755 C CA . ARG A 1 337 ? -0.037 15.346 21.011 1.00 92.50 337 ARG A CA 1
ATOM 2756 C C . ARG A 1 337 ? 1.217 14.813 21.693 1.00 92.50 337 ARG A C 1
ATOM 2758 O O . ARG A 1 337 ? 1.432 15.098 22.867 1.00 92.50 337 ARG A O 1
ATOM 2765 N N . ASP A 1 338 ? 2.031 14.045 20.980 1.00 92.56 338 ASP A N 1
ATOM 2766 C CA . ASP A 1 338 ? 3.197 13.372 21.551 1.00 92.56 338 ASP A CA 1
ATOM 2767 C C . ASP A 1 338 ? 4.265 14.380 22.010 1.00 92.56 338 ASP A C 1
ATOM 2769 O O . ASP A 1 338 ? 4.933 14.163 23.024 1.00 92.56 338 ASP A O 1
ATOM 2773 N N . GLU A 1 339 ? 4.391 15.522 21.328 1.00 91.94 339 GLU A N 1
ATOM 2774 C CA . GLU A 1 339 ? 5.221 16.642 21.784 1.00 91.94 339 GLU A CA 1
ATOM 2775 C C . GLU A 1 339 ? 4.729 17.256 23.099 1.00 91.94 339 GLU A C 1
ATOM 2777 O O . GLU A 1 339 ? 5.545 17.546 23.979 1.00 91.94 339 GLU A O 1
ATOM 2782 N N . ILE A 1 340 ? 3.412 17.419 23.258 1.00 91.25 340 ILE A N 1
ATOM 2783 C CA . ILE A 1 340 ? 2.807 17.897 24.507 1.00 91.25 340 ILE A CA 1
ATOM 2784 C C . ILE A 1 340 ? 3.026 16.885 25.631 1.00 91.25 340 ILE A C 1
ATOM 2786 O O . ILE A 1 340 ? 3.467 17.266 26.716 1.00 91.25 340 ILE A O 1
ATOM 2790 N N . LEU A 1 341 ? 2.778 15.597 25.373 1.00 89.06 341 LEU A N 1
ATOM 2791 C CA . LEU A 1 341 ? 2.914 14.538 26.377 1.00 89.06 341 LEU A CA 1
ATOM 2792 C C . LEU A 1 341 ? 4.346 14.436 26.928 1.00 89.06 341 LEU A C 1
ATOM 2794 O O . LEU A 1 341 ? 4.523 14.196 28.121 1.00 89.06 341 LEU A O 1
ATOM 2798 N N . LYS A 1 342 ? 5.371 14.696 26.103 1.00 90.94 342 LYS A N 1
ATOM 2799 C CA . LYS A 1 342 ? 6.782 14.740 26.535 1.00 90.94 342 LYS A CA 1
ATOM 2800 C C . LYS A 1 342 ? 7.110 15.899 27.481 1.00 90.94 342 LYS A C 1
ATOM 2802 O O . LYS A 1 342 ? 8.095 15.816 28.208 1.00 90.94 342 LYS A O 1
ATOM 2807 N N . LYS A 1 343 ? 6.335 16.986 27.447 1.00 90.00 343 LYS A N 1
ATOM 2808 C CA . LYS A 1 343 ? 6.605 18.236 28.180 1.00 90.00 343 LYS A CA 1
ATOM 2809 C C . LYS A 1 343 ? 5.550 18.534 29.252 1.00 90.00 343 LYS A C 1
ATOM 2811 O O . LYS A 1 343 ? 5.394 19.690 29.641 1.00 90.00 343 LYS A O 1
ATOM 2816 N N . LEU A 1 344 ? 4.819 17.521 29.725 1.00 89.25 344 LEU A N 1
ATOM 2817 C CA . LEU A 1 344 ? 3.754 17.731 30.705 1.00 89.25 344 LEU A CA 1
ATOM 2818 C C . LEU A 1 344 ? 4.316 18.230 32.050 1.00 89.25 344 LEU A C 1
ATOM 2820 O O . LEU A 1 344 ? 5.167 17.561 32.641 1.00 89.25 344 LEU A O 1
ATOM 2824 N N . PRO A 1 345 ? 3.834 19.375 32.563 1.00 86.75 345 PRO A N 1
ATOM 2825 C CA . PRO A 1 345 ? 4.233 19.878 33.871 1.00 86.75 345 PRO A CA 1
ATOM 2826 C C . PRO A 1 345 ? 3.635 19.024 35.001 1.00 86.75 345 PRO A C 1
ATOM 2828 O O . PRO A 1 345 ? 2.586 18.397 34.843 1.00 86.75 345 PRO A O 1
ATOM 2831 N N . ALA A 1 346 ? 4.302 19.016 36.160 1.00 81.44 346 ALA A N 1
ATOM 2832 C CA . ALA A 1 346 ? 3.846 18.286 37.348 1.00 81.44 346 ALA A CA 1
ATOM 2833 C C . ALA A 1 346 ? 2.639 18.952 38.036 1.00 81.44 346 ALA A C 1
ATOM 2835 O O . ALA A 1 346 ? 1.840 18.279 38.683 1.00 81.44 346 ALA A O 1
ATOM 2836 N N . GLU A 1 347 ? 2.501 20.272 37.893 1.00 90.38 347 GLU A N 1
ATOM 2837 C CA . GLU A 1 347 ? 1.380 21.040 38.430 1.00 90.38 347 GLU A CA 1
ATOM 2838 C C . GLU A 1 347 ? 0.088 20.747 37.655 1.00 90.38 347 GLU A C 1
ATOM 2840 O O . GLU A 1 347 ? 0.049 20.835 36.425 1.00 90.38 347 GLU A O 1
ATOM 2845 N N . GLN A 1 348 ? -0.986 20.422 38.379 1.00 82.06 348 GLN A N 1
ATOM 2846 C CA . GLN A 1 348 ? -2.238 19.934 37.798 1.00 82.06 348 GLN A CA 1
ATOM 2847 C C . GLN A 1 348 ? -2.907 20.952 36.860 1.00 82.06 348 GLN A C 1
ATOM 2849 O O . GLN A 1 348 ? -3.303 20.585 35.756 1.00 82.06 348 GLN A O 1
ATOM 2854 N N . GLU A 1 349 ? -2.982 22.231 37.239 1.00 85.44 349 GLU A N 1
ATOM 2855 C CA . GLU A 1 349 ? -3.599 23.269 36.396 1.00 85.44 349 GLU A CA 1
ATOM 2856 C C . GLU A 1 349 ? -2.797 23.534 35.114 1.00 85.44 349 GLU A C 1
ATOM 2858 O O . GLU A 1 349 ? -3.362 23.643 34.021 1.00 85.44 349 GLU A O 1
ATOM 2863 N N . ALA A 1 350 ? -1.465 23.575 35.219 1.00 86.12 350 ALA A N 1
ATOM 2864 C CA . ALA A 1 350 ? -0.588 23.728 34.064 1.00 86.12 350 ALA A CA 1
ATOM 2865 C C . ALA A 1 350 ? -0.678 22.511 33.126 1.00 86.12 350 ALA A C 1
ATOM 2867 O O . ALA A 1 350 ? -0.689 22.663 31.902 1.00 86.12 350 ALA A O 1
ATOM 2868 N N . ARG A 1 351 ? -0.803 21.303 33.690 1.00 88.06 351 ARG A N 1
ATOM 2869 C CA . ARG A 1 351 ? -0.935 20.048 32.938 1.00 88.06 351 ARG A CA 1
ATOM 2870 C C . ARG A 1 351 ? -2.224 20.024 32.129 1.00 88.06 351 ARG A C 1
ATOM 2872 O O . ARG A 1 351 ? -2.207 19.683 30.947 1.00 88.06 351 ARG A O 1
ATOM 2879 N N . GLU A 1 352 ? -3.330 20.422 32.748 1.00 89.62 352 GLU A N 1
ATOM 2880 C CA . GLU A 1 352 ? -4.628 20.529 32.083 1.00 89.62 352 GLU A CA 1
ATOM 2881 C C . GLU A 1 352 ? -4.584 21.519 30.918 1.00 89.62 352 GLU A C 1
ATOM 2883 O O . GLU A 1 352 ? -5.059 21.204 29.827 1.00 89.62 352 GLU A O 1
ATOM 2888 N N . LYS A 1 353 ? -3.954 22.684 31.110 1.00 89.69 353 LYS A N 1
ATOM 2889 C CA . LYS A 1 353 ? -3.818 23.703 30.063 1.00 89.69 353 LYS A CA 1
ATOM 2890 C C . LYS A 1 353 ? -3.096 23.181 28.819 1.00 89.69 353 LYS A C 1
ATOM 2892 O O . LYS A 1 353 ? -3.512 23.494 27.704 1.00 89.69 353 LYS A O 1
ATOM 2897 N N . GLU A 1 354 ? -2.043 22.385 28.991 1.00 90.81 354 GLU A N 1
ATOM 2898 C CA . GLU A 1 354 ? -1.327 21.780 27.863 1.00 90.81 354 GLU A CA 1
ATOM 2899 C C . GLU A 1 354 ? -2.148 20.670 27.187 1.00 90.81 354 GLU A C 1
ATOM 2901 O O . GLU A 1 354 ? -2.246 20.644 25.960 1.00 90.81 354 GLU A O 1
ATOM 2906 N N . LEU A 1 355 ? -2.833 19.814 27.955 1.00 91.06 355 LEU A N 1
ATOM 2907 C CA . LEU A 1 355 ? -3.713 18.777 27.395 1.00 91.06 355 LEU A CA 1
ATOM 2908 C C . LEU A 1 355 ? -4.876 19.368 26.580 1.00 91.06 355 LEU A C 1
ATOM 2910 O O . LEU A 1 355 ? -5.220 18.833 25.525 1.00 91.06 355 LEU A O 1
ATOM 2914 N N . ILE A 1 356 ? -5.437 20.506 27.004 1.00 91.62 356 ILE A N 1
ATOM 2915 C CA . ILE A 1 356 ? -6.487 21.223 26.260 1.00 91.62 356 ILE A CA 1
ATOM 2916 C C . ILE A 1 356 ? -6.012 21.617 24.856 1.00 91.62 356 ILE A C 1
ATOM 2918 O O . ILE A 1 356 ? -6.792 21.534 23.906 1.00 91.62 356 ILE A O 1
ATOM 2922 N N . LYS A 1 357 ? -4.741 22.011 24.688 1.00 92.62 357 LYS A N 1
ATOM 2923 C CA . LYS A 1 357 ? -4.199 22.349 23.361 1.00 92.62 357 LYS A CA 1
ATOM 2924 C C . LYS A 1 357 ? -4.230 21.139 22.431 1.00 92.62 357 LYS A C 1
ATOM 2926 O O . LYS A 1 357 ? -4.721 21.257 21.312 1.00 92.62 357 LYS A O 1
ATOM 2931 N N . ALA A 1 358 ? -3.774 19.976 22.905 1.00 93.12 358 ALA A N 1
ATOM 2932 C CA . ALA A 1 358 ? -3.821 18.735 22.130 1.00 93.12 358 ALA A CA 1
ATOM 2933 C C . ALA A 1 358 ? -5.268 18.348 21.782 1.00 93.12 358 ALA A C 1
ATOM 2935 O O . ALA A 1 358 ? -5.576 18.054 20.628 1.00 93.12 358 ALA A O 1
ATOM 2936 N N . ILE A 1 359 ? -6.176 18.427 22.760 1.00 92.81 359 ILE A N 1
ATOM 2937 C CA . ILE A 1 359 ? -7.610 18.169 22.573 1.00 92.81 359 ILE A CA 1
ATOM 2938 C C . ILE A 1 359 ? -8.200 19.081 21.486 1.00 92.81 359 ILE A C 1
ATOM 2940 O O . ILE A 1 359 ? -8.967 18.618 20.641 1.00 92.81 359 ILE A O 1
ATOM 2944 N N . ASN A 1 360 ? -7.853 20.369 21.473 1.00 93.31 360 ASN A N 1
ATOM 2945 C CA . ASN A 1 360 ? -8.366 21.315 20.482 1.00 93.31 360 ASN A CA 1
ATOM 2946 C C . ASN A 1 360 ? -7.920 20.968 19.057 1.00 93.31 360 ASN A C 1
ATOM 2948 O O . ASN A 1 360 ? -8.761 20.986 18.164 1.00 93.31 360 ASN A O 1
ATOM 2952 N N . VAL A 1 361 ? -6.666 20.553 18.856 1.00 93.31 361 VAL A N 1
ATOM 2953 C CA . VAL A 1 361 ? -6.160 20.143 17.532 1.00 93.31 361 VAL A CA 1
ATOM 2954 C C . VAL A 1 361 ? -6.925 18.935 16.976 1.00 93.31 361 VAL A C 1
ATOM 2956 O O . VAL A 1 361 ? -7.279 18.916 15.795 1.00 93.31 361 VAL A O 1
ATOM 2959 N N . TYR A 1 362 ? -7.252 17.944 17.814 1.00 93.00 362 TYR A N 1
ATOM 2960 C CA . TYR A 1 362 ? -8.119 16.835 17.393 1.00 93.00 362 TYR A CA 1
ATOM 2961 C C . TYR A 1 362 ? -9.548 17.297 17.103 1.00 93.00 362 TYR A C 1
ATOM 2963 O O . TYR A 1 362 ? -10.130 16.890 16.101 1.00 93.00 362 TYR A O 1
ATOM 2971 N N . ASN A 1 363 ? -10.122 18.162 17.943 1.00 91.94 363 ASN A N 1
ATOM 2972 C CA . ASN A 1 363 ? -11.478 18.669 17.723 1.00 91.94 363 ASN A CA 1
ATOM 2973 C C . ASN A 1 363 ? -11.592 19.494 16.431 1.00 91.94 363 ASN A C 1
ATOM 2975 O O . ASN A 1 363 ? -12.609 19.395 15.749 1.00 91.94 363 ASN A O 1
ATOM 2979 N N . GLU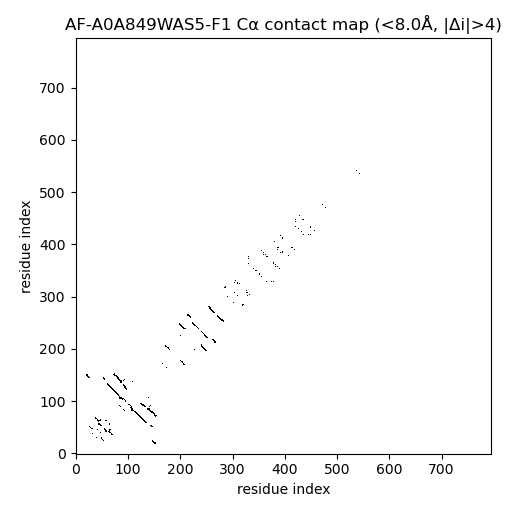 A 1 364 ? -10.572 20.276 16.072 1.00 91.56 364 GLU A N 1
ATOM 2980 C CA . GLU A 1 364 ? -10.518 20.987 14.789 1.00 91.56 364 GLU A CA 1
ATOM 2981 C C . GLU A 1 364 ? -10.523 20.014 13.611 1.00 91.56 364 GLU A C 1
ATOM 2983 O O . GLU A 1 364 ? -11.342 20.160 12.703 1.00 91.56 364 GLU A O 1
ATOM 2988 N N . PHE A 1 365 ? -9.678 18.980 13.665 1.00 92.06 365 PHE A N 1
ATOM 2989 C CA . PHE A 1 365 ? -9.642 17.926 12.653 1.00 92.06 365 PHE A CA 1
ATOM 2990 C C . PHE A 1 365 ? -10.999 17.219 12.512 1.00 92.06 365 PHE A C 1
ATOM 2992 O O . PHE A 1 365 ? -11.529 17.086 11.409 1.00 92.06 365 PHE A O 1
ATOM 2999 N N . ILE A 1 366 ? -11.606 16.824 13.635 1.00 90.81 366 ILE A N 1
ATOM 3000 C CA . ILE A 1 366 ? -12.898 16.127 13.660 1.00 90.81 366 ILE A CA 1
ATOM 3001 C C . ILE A 1 366 ? -14.018 17.011 13.105 1.00 90.81 366 ILE A C 1
ATOM 3003 O O . ILE A 1 366 ? -14.853 16.541 12.330 1.00 90.81 366 ILE A O 1
ATOM 3007 N N . LYS A 1 367 ? -14.029 18.294 13.482 1.00 90.50 367 LYS A N 1
ATOM 3008 C CA . LYS A 1 367 ? -15.024 19.267 13.024 1.00 90.50 367 LYS A CA 1
ATOM 3009 C C . LYS A 1 367 ? -14.904 19.535 11.528 1.00 90.50 367 LYS A C 1
ATOM 3011 O O . LYS A 1 367 ? -15.929 19.664 10.864 1.00 90.50 367 LYS A O 1
ATOM 3016 N N . LYS A 1 368 ? -13.678 19.648 11.012 1.00 87.31 368 LYS A N 1
ATOM 3017 C CA . LYS A 1 368 ? -13.435 19.953 9.600 1.00 87.31 368 LYS A CA 1
ATOM 3018 C C . LYS A 1 368 ? -13.792 18.778 8.691 1.00 87.31 368 LYS A C 1
ATOM 3020 O O . LYS A 1 368 ? -14.306 18.993 7.598 1.00 87.31 368 LYS A O 1
ATOM 3025 N N . TYR A 1 369 ? -13.605 17.547 9.165 1.00 86.81 369 TYR A N 1
ATOM 3026 C CA . TYR A 1 369 ? -13.816 16.354 8.351 1.00 86.81 369 TYR A CA 1
ATOM 3027 C C . TYR A 1 369 ? -14.788 15.344 8.989 1.00 86.81 369 TYR A C 1
ATOM 3029 O O . TYR A 1 369 ? -14.393 14.236 9.374 1.00 86.81 369 TYR A O 1
ATOM 3037 N N . PRO A 1 370 ? -16.085 15.681 9.101 1.00 82.31 370 PRO A N 1
ATOM 3038 C CA . PRO A 1 370 ? -17.071 14.800 9.715 1.00 82.31 370 PRO A CA 1
ATOM 3039 C C . PRO A 1 370 ? -17.334 13.543 8.866 1.00 82.31 370 PRO A C 1
ATOM 3041 O O . PRO A 1 370 ? -17.293 13.568 7.638 1.00 82.31 370 PRO A O 1
ATOM 3044 N N . GLY A 1 371 ? -17.630 12.418 9.526 1.00 75.25 371 GLY A N 1
ATOM 3045 C CA . GLY A 1 371 ? -18.116 11.193 8.869 1.00 75.25 371 GLY A CA 1
ATOM 3046 C C . GLY A 1 371 ? -17.067 10.334 8.147 1.00 75.25 371 GLY A C 1
ATOM 3047 O O . GLY A 1 371 ? -17.420 9.285 7.611 1.00 75.25 371 GLY A O 1
ATOM 3048 N N . LYS A 1 372 ? -15.785 10.718 8.147 1.00 79.69 372 LYS A N 1
ATOM 3049 C CA . LYS A 1 372 ? -14.696 9.895 7.590 1.00 79.69 372 LYS A CA 1
ATOM 3050 C C . LYS A 1 372 ? -14.243 8.822 8.593 1.00 79.69 372 LYS A C 1
ATOM 3052 O O . LYS A 1 372 ? -14.344 9.005 9.805 1.00 79.69 372 LYS A O 1
ATOM 3057 N N . LEU A 1 373 ? -13.711 7.696 8.102 1.00 74.25 373 LEU A N 1
ATOM 3058 C CA . LEU A 1 373 ? -13.260 6.581 8.954 1.00 74.25 373 LEU A CA 1
ATOM 3059 C C . LEU A 1 373 ? -12.167 7.016 9.944 1.00 74.25 373 LEU A C 1
ATOM 3061 O O . LEU A 1 373 ? -12.259 6.738 11.136 1.00 74.25 373 LEU A O 1
ATOM 3065 N N . LEU A 1 374 ? -11.172 7.764 9.461 1.00 78.31 374 LEU A N 1
ATOM 3066 C CA . LEU A 1 374 ? -10.068 8.277 10.278 1.00 78.31 374 LEU A CA 1
ATOM 3067 C C . LEU A 1 374 ? -10.530 9.296 11.338 1.00 78.31 374 LEU A C 1
ATOM 3069 O O . LEU A 1 374 ? -9.891 9.432 12.377 1.00 78.31 374 LEU A O 1
ATOM 3073 N N . THR A 1 375 ? -11.686 9.935 11.150 1.00 85.19 375 THR A N 1
ATOM 3074 C CA . THR A 1 375 ? -12.303 10.804 12.163 1.00 85.19 375 THR A CA 1
ATOM 3075 C C . THR A 1 375 ? -12.757 10.013 13.388 1.00 85.19 375 THR A C 1
ATOM 3077 O O . THR A 1 375 ? -12.665 10.509 14.507 1.00 85.19 375 THR A O 1
ATOM 3080 N N . ARG A 1 376 ? -13.183 8.752 13.222 1.00 84.00 376 ARG A N 1
ATOM 3081 C CA . ARG A 1 376 ? -13.512 7.879 14.364 1.00 84.00 376 ARG A CA 1
ATOM 3082 C C . ARG A 1 376 ? -12.274 7.548 15.195 1.00 84.00 376 ARG A C 1
ATOM 3084 O O . ARG A 1 376 ? -12.355 7.552 16.419 1.00 84.00 376 ARG A O 1
ATOM 3091 N N . ILE A 1 377 ? -11.140 7.326 14.529 1.00 85.50 377 ILE A N 1
ATOM 3092 C CA . ILE A 1 377 ? -9.844 7.102 15.187 1.00 85.50 377 ILE A CA 1
ATOM 3093 C C . ILE A 1 377 ? -9.425 8.357 15.958 1.00 85.50 377 ILE A C 1
ATOM 3095 O O . ILE A 1 377 ? -9.084 8.270 17.133 1.00 85.50 377 ILE A O 1
ATOM 3099 N N . ALA A 1 378 ? -9.547 9.534 15.339 1.00 89.31 378 ALA A N 1
ATOM 3100 C CA . ALA A 1 378 ? -9.276 10.808 15.998 1.00 89.31 378 ALA A CA 1
ATOM 3101 C C . ALA A 1 378 ? -10.144 11.028 17.251 1.00 89.31 378 ALA A C 1
ATOM 3103 O O . ALA A 1 378 ? -9.645 11.532 18.250 1.00 89.31 378 ALA A O 1
ATOM 3104 N N . ILE A 1 379 ? -11.425 10.633 17.231 1.00 88.56 379 ILE A N 1
ATOM 3105 C CA . ILE A 1 379 ? -12.308 10.729 18.408 1.00 88.56 379 ILE A CA 1
ATOM 3106 C C . ILE A 1 379 ? -11.832 9.805 19.540 1.00 88.56 379 ILE A C 1
ATOM 3108 O O . ILE A 1 379 ? -11.836 10.231 20.693 1.00 88.56 379 ILE A O 1
ATOM 3112 N N . HIS A 1 380 ? -11.409 8.574 19.226 1.00 88.88 380 HIS A N 1
ATOM 3113 C CA . HIS A 1 380 ? -10.846 7.645 20.215 1.00 88.88 380 HIS A CA 1
ATOM 3114 C C . HIS A 1 380 ? -9.578 8.225 20.860 1.00 88.88 380 HIS A C 1
ATOM 3116 O O . HIS A 1 380 ? -9.497 8.347 22.078 1.00 88.88 380 HIS A O 1
ATOM 3122 N N . GLU A 1 381 ? -8.616 8.665 20.045 1.00 91.00 381 GLU A N 1
ATOM 3123 C CA . GLU A 1 381 ? -7.364 9.271 20.527 1.00 91.00 381 GLU A CA 1
ATOM 3124 C C . GLU A 1 381 ? -7.611 10.573 21.305 1.00 91.00 381 GLU A C 1
ATOM 3126 O O . GLU A 1 381 ? -6.920 10.873 22.277 1.00 91.00 381 GLU A O 1
ATOM 3131 N N . CYS A 1 382 ? -8.630 11.344 20.919 1.00 91.50 382 CYS A N 1
ATOM 3132 C CA . CYS A 1 382 ? -9.052 12.520 21.666 1.00 91.50 382 CYS A CA 1
ATOM 3133 C C . CYS A 1 382 ? -9.615 12.131 23.041 1.00 91.50 382 CYS A C 1
ATOM 3135 O O . CYS A 1 382 ? -9.274 12.773 24.032 1.00 91.50 382 CYS A O 1
ATOM 3137 N N . PHE A 1 383 ? -10.426 11.070 23.134 1.00 92.69 383 PHE A N 1
ATOM 3138 C CA . PHE A 1 383 ? -10.997 10.602 24.401 1.00 92.69 383 PHE A CA 1
ATOM 3139 C C . PHE A 1 383 ? -9.926 10.195 25.424 1.00 92.69 383 PHE A C 1
ATOM 3141 O O . PHE A 1 383 ? -10.073 10.506 26.605 1.00 92.69 383 PHE A O 1
ATOM 3148 N N . GLU A 1 384 ? -8.816 9.597 24.987 1.00 91.38 384 GLU A N 1
ATOM 3149 C CA . GLU A 1 384 ? -7.667 9.307 25.861 1.00 91.38 384 GLU A CA 1
ATOM 3150 C C . GLU A 1 384 ? -7.098 10.576 26.519 1.00 91.38 384 GLU A C 1
ATOM 3152 O O . GLU A 1 384 ? -6.700 10.568 27.680 1.00 91.38 384 GLU A O 1
ATOM 3157 N N . LEU A 1 385 ? -7.107 11.714 25.821 1.00 91.31 385 LEU A N 1
ATOM 3158 C CA . LEU A 1 385 ? -6.675 12.986 26.408 1.00 91.31 385 LEU A CA 1
ATOM 3159 C C . LEU A 1 385 ? -7.685 13.514 27.432 1.00 91.31 385 LEU A C 1
ATOM 3161 O O . LEU A 1 385 ? -7.289 14.047 28.469 1.00 91.31 385 LEU A O 1
ATOM 3165 N N . TYR A 1 386 ? -8.985 13.332 27.181 1.00 89.94 386 TYR A N 1
ATOM 3166 C CA . TYR A 1 386 ? -10.028 13.645 28.164 1.00 89.94 386 TYR A CA 1
ATOM 3167 C C . TYR A 1 386 ? -9.878 12.788 29.431 1.00 89.94 386 TYR A C 1
ATOM 3169 O O . TYR A 1 386 ? -10.057 13.306 30.538 1.00 89.94 386 TYR A O 1
ATOM 3177 N N . THR A 1 387 ? -9.497 11.512 29.298 1.00 89.69 387 THR A N 1
ATOM 3178 C CA . THR A 1 387 ? -9.295 10.632 30.458 1.00 89.69 387 THR A CA 1
ATOM 3179 C C . THR A 1 387 ? -8.054 11.007 31.265 1.00 89.69 387 THR A C 1
ATOM 3181 O O . THR A 1 387 ? -8.099 10.959 32.495 1.00 89.69 387 THR A O 1
ATOM 3184 N N . MET A 1 388 ? -6.992 11.489 30.609 1.00 88.25 388 MET A N 1
ATOM 3185 C CA . MET A 1 388 ? -5.804 12.032 31.282 1.00 88.25 388 MET A CA 1
ATOM 3186 C C . MET A 1 388 ? -6.085 13.303 32.096 1.00 88.25 388 MET A C 1
ATOM 3188 O O . MET A 1 388 ? -5.415 13.522 33.106 1.00 88.25 388 MET A O 1
ATOM 3192 N N . VAL A 1 389 ? -7.048 14.136 31.675 1.00 88.19 389 VAL A N 1
ATOM 3193 C CA . VAL A 1 389 ? -7.502 15.311 32.446 1.00 88.19 389 VAL A CA 1
ATOM 3194 C C . VAL A 1 389 ? -8.306 14.879 33.674 1.00 88.19 389 VAL A C 1
ATOM 3196 O O . VAL A 1 389 ? -8.129 15.432 34.755 1.00 88.19 389 VAL A O 1
ATOM 3199 N N . GLY A 1 390 ? -9.196 13.893 33.520 1.00 85.62 390 GLY A N 1
ATOM 3200 C CA . GLY A 1 390 ? -9.876 13.258 34.652 1.00 85.62 390 GLY A CA 1
ATOM 3201 C C . GLY A 1 390 ? -10.874 14.150 35.403 1.00 85.62 390 GLY A C 1
ATOM 3202 O O . GLY A 1 390 ? -11.139 13.906 36.577 1.00 85.62 390 GLY A O 1
ATOM 3203 N N . ARG A 1 391 ? -11.450 15.175 34.755 1.00 87.00 391 ARG A N 1
ATOM 3204 C CA . ARG A 1 391 ? -12.474 16.057 35.353 1.00 87.00 391 ARG A CA 1
ATOM 3205 C C . ARG A 1 391 ? -13.875 15.775 34.817 1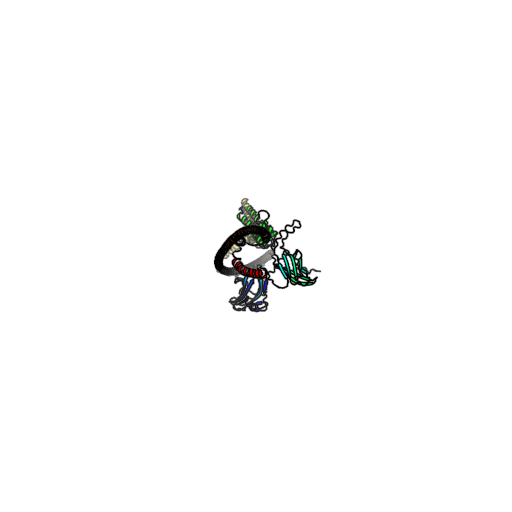.00 87.00 391 ARG A C 1
ATOM 3207 O O . ARG A 1 391 ? -14.074 15.594 33.618 1.00 87.00 391 ARG A O 1
ATOM 3214 N N . ILE A 1 392 ? -14.874 15.867 35.698 1.00 87.94 392 ILE A N 1
ATOM 3215 C CA . ILE A 1 392 ? -16.298 15.691 35.355 1.00 87.94 392 ILE A CA 1
ATOM 3216 C C . ILE A 1 392 ? -16.739 16.665 34.249 1.00 87.94 392 ILE A C 1
ATOM 3218 O O . ILE A 1 392 ? -17.423 16.265 33.308 1.00 87.94 392 ILE A O 1
ATOM 3222 N N . SER A 1 393 ? -16.320 17.934 34.319 1.00 89.00 393 SER A N 1
ATOM 3223 C CA . SER A 1 393 ? -16.660 18.954 33.314 1.00 89.00 393 SER A CA 1
ATOM 3224 C C . SER A 1 393 ? -16.168 18.594 31.908 1.00 89.00 393 SER A C 1
ATOM 3226 O O . SER A 1 393 ? -16.868 18.845 30.928 1.00 89.00 393 SER A O 1
ATOM 3228 N N . PHE A 1 394 ? -15.004 17.954 31.806 1.00 89.62 394 PHE A N 1
ATOM 3229 C CA . PHE A 1 394 ? -14.416 17.512 30.545 1.00 89.62 394 PHE A CA 1
ATOM 3230 C C . PHE A 1 394 ? -15.164 16.315 29.963 1.00 89.62 394 PHE A C 1
ATOM 3232 O O . PHE A 1 394 ? -15.520 16.339 28.788 1.00 89.62 394 PHE A O 1
ATOM 3239 N N . TYR A 1 395 ? -15.492 15.312 30.777 1.00 90.62 395 TYR A N 1
ATOM 3240 C CA . TYR A 1 395 ? -16.328 14.199 30.321 1.00 90.62 395 TYR A CA 1
ATOM 3241 C C . TYR A 1 395 ? -17.715 14.666 29.865 1.00 90.62 395 TYR A C 1
ATOM 3243 O O . TYR A 1 395 ? -18.194 14.230 28.820 1.00 90.62 395 TYR A O 1
ATOM 3251 N N . ASN A 1 396 ? -18.329 15.616 30.576 1.00 90.19 396 ASN A N 1
ATOM 3252 C CA . ASN A 1 396 ? -19.584 16.233 30.141 1.00 90.19 396 ASN A CA 1
ATOM 3253 C C . ASN A 1 396 ? -19.429 16.966 28.803 1.00 90.19 396 ASN A C 1
ATOM 3255 O O . ASN A 1 396 ? -20.275 16.815 27.923 1.00 90.19 396 ASN A O 1
ATOM 3259 N N . ASN A 1 397 ? -18.339 17.714 28.615 1.00 90.00 397 ASN A N 1
ATOM 3260 C CA . ASN A 1 397 ? -18.040 18.362 27.339 1.00 90.00 397 ASN A CA 1
ATOM 3261 C C . ASN A 1 397 ? -17.872 17.343 26.198 1.00 90.00 397 ASN A C 1
ATOM 3263 O O . ASN A 1 397 ? -18.385 17.565 25.102 1.00 90.00 397 ASN A O 1
ATOM 3267 N N . PHE A 1 398 ? -17.207 16.215 26.462 1.00 90.81 398 PHE A N 1
ATOM 3268 C CA . PHE A 1 398 ? -17.060 15.130 25.495 1.00 90.81 398 PHE A CA 1
ATOM 3269 C C . PHE A 1 398 ? -18.417 14.523 25.118 1.00 90.81 398 PHE A C 1
ATOM 3271 O O . PHE A 1 398 ? -18.729 14.425 23.934 1.00 90.81 398 PHE A O 1
ATOM 3278 N N . ILE A 1 399 ? -19.260 14.191 26.103 1.00 90.50 399 ILE A N 1
ATOM 3279 C CA . ILE A 1 399 ? -20.603 13.629 25.874 1.00 90.50 399 ILE A CA 1
ATOM 3280 C C . ILE A 1 399 ? -21.478 14.603 25.076 1.00 90.50 399 ILE A C 1
ATOM 3282 O O . ILE A 1 399 ? -22.201 14.180 24.178 1.00 90.50 399 ILE A O 1
ATOM 3286 N N . GLN A 1 400 ? -21.403 15.905 25.367 1.00 89.94 400 GLN A N 1
ATOM 3287 C CA . GLN A 1 400 ? -22.143 16.928 24.622 1.00 89.94 400 GLN A CA 1
ATOM 3288 C C . GLN A 1 400 ? -21.703 17.018 23.158 1.00 89.94 400 GLN A C 1
ATOM 3290 O O . GLN A 1 400 ? -22.539 17.212 22.279 1.00 89.94 400 GLN A O 1
ATOM 3295 N N . ARG A 1 401 ? -20.401 16.877 22.886 1.00 86.88 401 ARG A N 1
ATOM 3296 C CA . ARG A 1 401 ? -19.855 16.923 21.522 1.00 86.88 401 ARG A CA 1
ATOM 3297 C C . ARG A 1 401 ? -20.085 15.624 20.752 1.00 86.88 401 ARG A C 1
ATOM 3299 O O . ARG A 1 401 ? -20.323 15.676 19.548 1.00 86.88 401 ARG A O 1
ATOM 3306 N N . TYR A 1 402 ? -20.040 14.477 21.430 1.00 86.88 402 TYR A N 1
ATOM 3307 C CA . TYR A 1 402 ? -20.034 13.149 20.810 1.00 86.88 402 TYR A CA 1
ATOM 3308 C C . TYR A 1 402 ? -21.074 12.177 21.411 1.00 86.88 402 TYR A C 1
ATOM 3310 O O . TYR A 1 402 ? -20.734 11.046 21.763 1.00 86.88 402 TYR A O 1
ATOM 3318 N N . PRO A 1 403 ? -22.364 12.544 21.508 1.00 83.38 403 PRO A N 1
ATOM 3319 C CA . PRO A 1 403 ? -23.356 11.818 22.313 1.00 83.38 403 PRO A CA 1
ATOM 3320 C C . PRO A 1 403 ? -23.614 10.368 21.875 1.00 83.38 403 PRO A C 1
ATOM 3322 O O . PRO A 1 403 ? -23.993 9.545 22.704 1.00 83.38 403 PRO A O 1
ATOM 3325 N N . TYR A 1 404 ? -23.381 10.044 20.599 1.00 80.88 404 TYR A N 1
ATOM 3326 C CA . TYR A 1 404 ? -23.650 8.725 20.008 1.00 80.88 404 TYR A CA 1
ATOM 3327 C C . TYR A 1 404 ? -22.407 7.832 19.860 1.00 80.88 404 TYR A C 1
ATOM 3329 O O . TYR A 1 404 ? -22.477 6.787 19.219 1.00 80.88 404 TYR A O 1
ATOM 3337 N N . MET A 1 405 ? -21.259 8.238 20.410 1.00 81.44 405 MET A N 1
ATOM 3338 C CA . MET A 1 405 ? -20.030 7.438 20.374 1.00 81.44 405 MET A CA 1
ATOM 3339 C C . MET A 1 405 ? -19.959 6.486 21.573 1.00 81.44 405 MET A C 1
ATOM 3341 O O . MET A 1 405 ? -20.359 6.852 22.674 1.00 81.44 405 MET A O 1
ATOM 3345 N N . GLU A 1 406 ? -19.378 5.298 21.391 1.00 81.19 406 GLU A N 1
ATOM 3346 C CA . GLU A 1 406 ? -19.169 4.298 22.460 1.00 81.19 406 GLU A CA 1
ATOM 3347 C C . GLU A 1 406 ? -18.470 4.896 23.692 1.00 81.19 406 GLU A C 1
ATOM 3349 O O . GLU A 1 406 ? -18.881 4.682 24.832 1.00 81.19 406 GLU A O 1
ATOM 3354 N N . HIS A 1 407 ? -17.484 5.763 23.455 1.00 85.25 407 HIS A N 1
ATOM 3355 C CA . HIS A 1 407 ? -16.759 6.508 24.483 1.00 85.25 407 HIS A CA 1
ATOM 3356 C C . HIS A 1 407 ? -17.654 7.377 25.378 1.00 85.25 407 HIS A C 1
ATOM 3358 O O . HIS A 1 407 ? -17.282 7.665 26.510 1.00 85.25 407 HIS A O 1
ATOM 3364 N N . SER A 1 408 ? -18.846 7.778 24.928 1.00 86.50 408 SER A N 1
ATOM 3365 C CA . SER A 1 408 ? -19.785 8.547 25.753 1.00 86.50 408 SER A CA 1
ATOM 3366 C C . SER A 1 408 ? -20.433 7.702 26.846 1.00 86.50 408 SER A C 1
ATOM 3368 O O . SER A 1 408 ? -20.775 8.237 27.899 1.00 86.50 408 SER A O 1
ATOM 3370 N N . LEU A 1 409 ? -20.568 6.386 26.644 1.00 83.44 409 LEU A N 1
ATOM 3371 C CA . LEU A 1 409 ? -20.964 5.457 27.707 1.00 83.44 409 LEU A CA 1
ATOM 3372 C C . LEU A 1 409 ? -19.838 5.326 28.737 1.00 83.44 409 LEU A C 1
ATOM 3374 O O . LEU A 1 409 ? -20.077 5.453 29.936 1.00 83.44 409 LEU A O 1
ATOM 3378 N N . VAL A 1 410 ? -18.600 5.181 28.261 1.00 87.00 410 VAL A N 1
ATOM 3379 C CA . VAL A 1 410 ? -17.403 5.102 29.112 1.00 87.00 410 VAL A CA 1
ATOM 3380 C C . VAL A 1 410 ? -17.214 6.392 29.925 1.00 87.00 410 VAL A C 1
ATOM 3382 O O . VAL A 1 410 ? -16.971 6.345 31.129 1.00 87.00 410 VAL A O 1
ATOM 3385 N N . ALA A 1 411 ? -17.417 7.559 29.307 1.00 87.81 411 ALA A N 1
ATOM 3386 C CA . ALA A 1 411 ? -17.369 8.861 29.970 1.00 87.81 411 ALA A CA 1
ATOM 3387 C C . ALA A 1 411 ? -18.381 8.974 31.126 1.00 87.81 411 ALA A C 1
ATOM 3389 O O . ALA A 1 411 ? -18.047 9.509 32.183 1.00 87.81 411 ALA A O 1
ATOM 3390 N N . LYS A 1 412 ? -19.604 8.448 30.956 1.00 86.88 412 LYS A N 1
ATOM 3391 C CA . LYS A 1 412 ? -20.631 8.433 32.014 1.00 86.88 412 LYS A CA 1
ATOM 3392 C C . LYS A 1 412 ? -20.204 7.591 33.216 1.00 86.88 412 LYS A C 1
ATOM 3394 O O . LYS A 1 412 ? -20.418 8.016 34.350 1.00 86.88 412 LYS A O 1
ATOM 3399 N N . GLU A 1 413 ? -19.565 6.445 32.987 1.00 85.94 413 GLU A N 1
ATOM 3400 C CA . GLU A 1 413 ? -19.034 5.617 34.077 1.00 85.94 413 GLU A CA 1
ATOM 3401 C C . GLU A 1 413 ? -17.857 6.293 34.796 1.00 85.94 413 GLU A C 1
ATOM 3403 O O . GLU A 1 413 ? -17.812 6.290 36.026 1.00 85.94 413 GLU A O 1
ATOM 3408 N N . HIS A 1 414 ? -16.965 6.981 34.072 1.00 87.44 414 HIS A N 1
ATOM 3409 C CA . HIS A 1 414 ? -15.917 7.788 34.709 1.00 87.44 414 HIS A CA 1
ATOM 3410 C C . HIS A 1 414 ? -16.485 8.926 35.566 1.00 87.44 414 HIS A C 1
ATOM 3412 O O . HIS A 1 414 ? -15.988 9.160 36.668 1.00 87.44 414 HIS A O 1
ATOM 3418 N N . ILE A 1 415 ? -17.538 9.614 35.107 1.00 88.56 415 ILE A N 1
ATOM 3419 C CA . ILE A 1 415 ? -18.229 10.637 35.909 1.00 88.56 415 ILE A CA 1
ATOM 3420 C C . ILE A 1 415 ? -18.791 10.018 37.193 1.00 88.56 415 ILE A C 1
ATOM 3422 O O . ILE A 1 415 ? -18.576 10.568 38.272 1.00 88.56 415 ILE A O 1
ATOM 3426 N N . LYS A 1 416 ? -19.463 8.865 37.090 1.00 87.50 416 LYS A N 1
ATOM 3427 C CA . LYS A 1 416 ? -20.024 8.145 38.243 1.00 87.50 416 LYS A CA 1
ATOM 3428 C C . LYS A 1 416 ? -18.937 7.773 39.258 1.00 87.50 416 LYS A C 1
ATOM 3430 O O . LYS A 1 416 ? -19.113 8.010 40.449 1.00 87.50 416 LYS A O 1
ATOM 3435 N N . MET A 1 417 ? -17.794 7.271 38.789 1.00 87.75 417 MET A N 1
ATOM 3436 C CA . MET A 1 417 ? -16.638 6.942 39.630 1.00 87.75 417 MET A CA 1
ATOM 3437 C C . MET A 1 417 ? -16.053 8.176 40.341 1.00 87.75 417 MET A C 1
ATOM 3439 O O . MET A 1 417 ? -15.751 8.115 41.532 1.00 87.75 417 MET A O 1
ATOM 3443 N N . LEU A 1 418 ? -15.903 9.303 39.636 1.00 89.00 418 LEU A N 1
ATOM 3444 C CA . LEU A 1 418 ? -15.386 10.547 40.219 1.00 89.00 418 LEU A CA 1
ATOM 3445 C C . LEU A 1 418 ? -16.349 11.141 41.255 1.00 89.00 418 LEU A C 1
ATOM 3447 O O . LEU A 1 418 ? -15.911 11.566 42.321 1.00 89.00 418 LEU A O 1
ATOM 3451 N N . LEU A 1 419 ? -17.654 11.129 40.971 1.00 88.00 419 LEU A N 1
ATOM 3452 C CA . LEU A 1 419 ? -18.683 11.557 41.922 1.00 88.00 419 LEU A CA 1
ATOM 3453 C C . LEU A 1 419 ? -18.697 10.672 43.168 1.00 88.00 419 LEU A C 1
ATOM 3455 O O . LEU A 1 419 ? -18.759 11.189 44.278 1.00 88.00 419 LEU A O 1
ATOM 3459 N N . TYR A 1 420 ? -18.571 9.354 42.999 1.00 87.31 420 TYR A N 1
ATOM 3460 C CA . TYR A 1 420 ? -18.444 8.426 44.119 1.00 87.31 420 TYR A CA 1
ATOM 3461 C C . TYR A 1 420 ? -17.230 8.768 44.997 1.00 87.31 420 TYR A C 1
ATOM 3463 O O . TYR A 1 420 ? -17.346 8.817 46.221 1.00 87.31 420 TYR A O 1
ATOM 3471 N N . SER A 1 421 ? -16.078 9.063 44.384 1.00 88.06 421 SER A N 1
ATOM 3472 C CA . SER A 1 421 ? -14.884 9.491 45.121 1.00 88.06 421 SER A CA 1
ATOM 3473 C C . SER A 1 421 ? -15.121 10.786 45.900 1.00 88.06 421 SER A C 1
ATOM 3475 O O . SER A 1 421 ? -14.695 10.874 47.047 1.00 88.06 421 SER A O 1
ATOM 3477 N N . LEU A 1 422 ? -15.800 11.772 45.306 1.00 88.19 422 LEU A N 1
ATOM 3478 C CA . LEU A 1 422 ? -16.112 13.045 45.964 1.00 88.19 422 LEU A CA 1
ATOM 3479 C C . LEU A 1 422 ? -17.019 12.836 47.185 1.00 88.19 422 LEU A C 1
ATOM 3481 O O . LEU A 1 422 ? -16.752 13.344 48.272 1.00 88.19 422 LEU A O 1
ATOM 3485 N N . VAL A 1 423 ? -18.046 12.009 47.032 1.00 87.88 423 VAL A N 1
ATOM 3486 C CA . VAL A 1 423 ? -18.976 11.664 48.110 1.00 87.88 423 VAL A CA 1
ATOM 3487 C C . VAL A 1 423 ? -18.259 10.917 49.242 1.00 87.88 423 VAL A C 1
ATOM 3489 O O . VAL A 1 423 ? -18.483 11.210 50.414 1.00 87.88 423 VAL A O 1
ATOM 3492 N N . CYS A 1 424 ? -17.321 10.024 48.910 1.00 84.69 424 CYS A N 1
ATOM 3493 C CA . CYS A 1 424 ? -16.468 9.370 49.905 1.00 84.69 424 CYS A CA 1
ATOM 3494 C C . CYS A 1 424 ? -15.538 10.351 50.636 1.00 84.69 424 CYS A C 1
ATOM 3496 O O . CYS A 1 424 ? -15.195 10.103 51.789 1.00 84.69 424 CYS A O 1
ATOM 3498 N N . THR A 1 425 ? -15.109 11.442 49.988 1.00 89.25 425 THR A N 1
ATOM 3499 C CA . THR A 1 425 ? -14.298 12.480 50.648 1.00 89.25 425 THR A CA 1
ATOM 3500 C C . THR A 1 425 ? -15.120 13.389 51.555 1.00 89.25 425 THR A C 1
ATOM 3502 O O . THR A 1 425 ? -14.634 13.756 52.620 1.00 89.25 425 THR A O 1
ATOM 3505 N N . GLU A 1 426 ? -16.357 13.726 51.173 1.00 89.31 426 GLU A N 1
ATOM 3506 C CA . GLU A 1 426 ? -17.279 14.471 52.042 1.00 89.31 426 GLU A CA 1
ATOM 3507 C C . GLU A 1 426 ? -17.682 13.635 53.264 1.00 89.31 426 GLU A C 1
ATOM 3509 O O . GLU A 1 426 ? -17.744 14.158 54.374 1.00 89.31 426 GLU A O 1
ATOM 3514 N N . ASN A 1 427 ? -17.887 12.327 53.068 1.00 84.69 427 ASN A N 1
ATOM 3515 C CA . ASN A 1 427 ? -18.132 11.328 54.110 1.00 84.69 427 ASN A CA 1
ATOM 3516 C C . ASN A 1 427 ? -19.267 11.684 55.093 1.00 84.69 427 ASN A C 1
ATOM 3518 O O . ASN A 1 427 ? -19.143 11.483 56.305 1.00 84.69 427 ASN A O 1
ATOM 3522 N N . THR A 1 428 ? -20.376 12.204 54.567 1.00 81.62 428 THR A N 1
ATOM 3523 C CA . THR A 1 428 ? -21.603 12.512 55.318 1.00 81.62 428 THR A CA 1
ATOM 3524 C C . THR A 1 428 ? -22.769 11.668 54.813 1.00 81.62 428 THR A C 1
ATOM 3526 O O . THR A 1 428 ? -22.797 11.283 53.641 1.00 81.62 428 THR A O 1
ATOM 3529 N N . VAL A 1 429 ? -23.753 11.398 55.678 1.00 75.56 429 VAL A N 1
ATOM 3530 C CA . VAL A 1 429 ? -24.976 10.667 55.297 1.00 75.56 429 VAL A CA 1
ATOM 3531 C C . VAL A 1 429 ? -25.689 11.375 54.137 1.00 75.56 429 VAL A C 1
ATOM 3533 O O . VAL A 1 429 ? -25.955 10.747 53.113 1.00 75.56 429 VAL A O 1
ATOM 3536 N N . ASP A 1 430 ? -25.863 12.698 54.227 1.00 80.12 430 ASP A N 1
ATOM 3537 C CA . ASP A 1 430 ? -26.488 13.527 53.187 1.00 80.12 430 ASP A CA 1
ATOM 3538 C C . ASP A 1 430 ? -25.801 13.409 51.813 1.00 80.12 430 ASP A C 1
ATOM 3540 O O . ASP A 1 430 ? -26.470 13.402 50.775 1.00 80.12 430 ASP A O 1
ATOM 3544 N N . ALA A 1 431 ? -24.465 13.342 51.773 1.00 76.31 431 ALA A N 1
ATOM 3545 C CA . ALA A 1 431 ? -23.717 13.209 50.522 1.00 76.31 431 ALA A CA 1
ATOM 3546 C C . ALA A 1 431 ? -23.934 11.829 49.879 1.00 76.31 431 ALA A C 1
ATOM 3548 O O . ALA A 1 431 ? -24.163 11.737 48.668 1.00 76.31 431 ALA A O 1
ATOM 3549 N N . TYR A 1 432 ? -23.914 10.759 50.683 1.00 81.50 432 TYR A N 1
ATOM 3550 C CA . TYR A 1 432 ? -24.194 9.402 50.209 1.00 81.50 432 TYR A CA 1
ATOM 3551 C C . TYR A 1 432 ? -25.645 9.249 49.734 1.00 81.50 432 TYR A C 1
ATOM 3553 O O . TYR A 1 432 ? -25.880 8.664 48.675 1.00 81.50 432 TYR A O 1
ATOM 3561 N N . GLU A 1 433 ? -26.613 9.819 50.453 1.00 80.19 433 GLU A N 1
ATOM 3562 C CA . GLU A 1 433 ? -28.026 9.800 50.060 1.00 80.19 433 GLU A CA 1
ATOM 3563 C C . GLU A 1 433 ? -28.269 10.530 48.736 1.00 80.19 433 GLU A C 1
ATOM 3565 O O . GLU A 1 433 ? -28.936 9.990 47.849 1.00 80.19 433 GLU A O 1
ATOM 3570 N N . LYS A 1 434 ? -27.672 11.714 48.546 1.00 83.44 434 LYS A N 1
ATOM 3571 C CA . LYS A 1 434 ? -27.748 12.448 47.271 1.00 83.44 434 LYS A CA 1
ATOM 3572 C C . LYS A 1 434 ? -27.189 11.631 46.107 1.00 83.44 434 LYS A C 1
ATOM 3574 O O . LYS A 1 434 ? -27.779 11.631 45.028 1.00 83.44 434 LYS A O 1
ATOM 3579 N N . PHE A 1 435 ? -26.088 10.905 46.306 1.00 85.06 435 PHE A N 1
ATOM 3580 C CA . PHE A 1 435 ? -25.531 10.028 45.273 1.00 85.06 435 PHE A CA 1
ATOM 3581 C C . PHE A 1 435 ? -26.495 8.894 44.895 1.00 85.06 435 PHE A C 1
ATOM 3583 O O . PHE A 1 435 ? -26.713 8.642 43.710 1.00 85.06 435 PHE A O 1
ATOM 3590 N N . ILE A 1 436 ? -27.109 8.248 45.892 1.00 84.12 436 ILE A N 1
ATOM 3591 C CA . ILE A 1 436 ? -28.092 7.171 45.691 1.00 84.12 436 ILE A CA 1
ATOM 3592 C C . ILE A 1 436 ? -29.341 7.693 44.964 1.00 84.12 436 ILE A C 1
ATOM 3594 O O . ILE A 1 436 ? -29.891 6.996 44.115 1.00 84.12 436 ILE A O 1
ATOM 3598 N N . GLN A 1 437 ? -29.773 8.925 45.252 1.00 84.44 437 GLN A N 1
ATOM 3599 C CA . GLN A 1 437 ? -30.905 9.560 44.569 1.00 84.44 437 GLN A CA 1
ATOM 3600 C C . GLN A 1 437 ? -30.604 9.880 43.098 1.00 84.44 437 GLN A C 1
ATOM 3602 O O . GLN A 1 437 ? -31.467 9.692 42.243 1.00 84.44 437 GLN A O 1
ATOM 3607 N N . ILE A 1 438 ? -29.390 10.351 42.789 1.00 82.81 438 ILE A N 1
ATOM 3608 C CA . ILE A 1 438 ? -28.972 10.663 41.411 1.00 82.81 438 ILE A CA 1
ATOM 3609 C C . ILE A 1 438 ? -28.784 9.378 40.585 1.00 82.81 438 ILE A C 1
ATOM 3611 O O . ILE A 1 438 ? -29.059 9.375 39.384 1.00 82.81 438 ILE A O 1
ATOM 3615 N N . TYR A 1 439 ? -28.349 8.284 41.219 1.00 82.69 439 TYR A N 1
ATOM 3616 C CA . TYR A 1 439 ? -28.119 6.985 40.582 1.00 82.69 439 TYR A CA 1
ATOM 3617 C C . TYR A 1 439 ? -28.973 5.885 41.239 1.00 82.69 439 TYR A C 1
ATOM 3619 O O . TYR A 1 439 ? -28.445 5.081 42.011 1.00 82.69 439 TYR A O 1
ATOM 3627 N N . PRO A 1 440 ? -30.285 5.824 40.932 1.00 71.56 440 PRO A N 1
ATOM 3628 C CA . PRO A 1 440 ? -31.216 4.909 41.594 1.00 71.56 440 PRO A CA 1
ATOM 3629 C C . PRO A 1 440 ? -31.000 3.433 41.224 1.00 71.56 440 PRO A C 1
ATOM 3631 O O . PRO A 1 440 ? -31.358 2.556 42.008 1.00 71.56 440 PRO A O 1
ATOM 3634 N N . GLU A 1 441 ? -30.399 3.167 40.063 1.00 75.75 441 GLU A N 1
ATOM 3635 C CA . GLU A 1 441 ? -30.131 1.821 39.547 1.00 75.75 441 GLU A CA 1
ATOM 3636 C C . GLU A 1 441 ? -29.060 1.077 40.360 1.00 75.75 441 GLU A C 1
ATOM 3638 O O . GLU A 1 441 ? -28.056 1.663 40.786 1.00 75.75 441 GLU A O 1
ATOM 3643 N N . GLU A 1 442 ? -29.240 -0.238 40.538 1.00 68.19 442 GLU A N 1
ATOM 3644 C CA . GLU A 1 442 ? -28.264 -1.071 41.247 1.00 68.19 442 GLU A CA 1
ATOM 3645 C C . GLU A 1 442 ? -26.907 -1.066 40.534 1.00 68.19 442 GLU A C 1
ATOM 3647 O O . GLU A 1 442 ? -26.771 -1.419 39.363 1.00 68.19 442 GLU A O 1
ATOM 3652 N N . SER A 1 443 ? -25.878 -0.642 41.263 1.00 76.50 443 SER A N 1
ATOM 3653 C CA . SER A 1 443 ? -24.501 -0.576 40.784 1.00 76.50 443 SER A CA 1
ATOM 3654 C C . SER A 1 443 ? -23.537 -0.762 41.948 1.00 76.50 443 SER A C 1
ATOM 3656 O O . SER A 1 443 ? -23.863 -0.447 43.092 1.00 76.50 443 SER A O 1
ATOM 3658 N N . PHE A 1 444 ? -22.316 -1.212 41.650 1.00 80.31 444 PHE A N 1
ATOM 3659 C CA . PHE A 1 444 ? -21.269 -1.414 42.657 1.00 80.31 444 PHE A CA 1
ATOM 3660 C C . PHE A 1 444 ? -21.072 -0.188 43.569 1.00 80.31 444 PHE A C 1
ATOM 3662 O O . PHE A 1 444 ? -20.993 -0.320 44.791 1.00 80.31 444 PHE A O 1
ATOM 3669 N N . TYR A 1 445 ? -21.041 1.015 42.984 1.00 78.88 445 TYR A N 1
ATOM 3670 C CA . TYR A 1 445 ? -20.880 2.267 43.728 1.00 78.88 445 TYR A CA 1
ATOM 3671 C C . TYR A 1 445 ? -22.078 2.561 44.636 1.00 78.88 445 TYR A C 1
ATOM 3673 O O . TYR A 1 445 ? -21.887 2.987 45.771 1.00 78.88 445 TYR A O 1
ATOM 3681 N N . ARG A 1 446 ? -23.304 2.273 44.182 1.00 77.38 446 ARG A N 1
ATOM 3682 C CA . ARG A 1 446 ? -24.529 2.470 44.967 1.00 77.38 446 ARG A CA 1
ATOM 3683 C C . ARG A 1 446 ? -24.566 1.564 46.193 1.00 77.38 446 ARG A C 1
ATOM 3685 O O . ARG A 1 446 ? -24.763 2.061 47.298 1.00 77.38 446 ARG A O 1
ATOM 3692 N N . THR A 1 447 ? -24.332 0.261 46.024 1.00 76.62 447 THR A N 1
ATOM 3693 C CA . THR A 1 447 ? -24.311 -0.695 47.146 1.00 76.62 447 THR A CA 1
ATOM 3694 C C . THR A 1 447 ? -23.279 -0.282 48.194 1.00 76.62 447 THR A C 1
ATOM 3696 O O . THR A 1 447 ? -23.538 -0.336 49.397 1.00 76.62 447 THR A O 1
ATOM 3699 N N . ARG A 1 448 ? -22.118 0.203 47.739 1.00 79.88 448 ARG A N 1
ATOM 3700 C CA . ARG A 1 448 ? -21.060 0.681 48.625 1.00 79.88 448 ARG A CA 1
ATOM 3701 C C . ARG A 1 448 ? -21.429 1.987 49.337 1.00 79.88 448 ARG A C 1
ATOM 3703 O O . ARG A 1 448 ? -21.174 2.092 50.531 1.00 79.88 448 ARG A O 1
ATOM 3710 N N . CYS A 1 449 ? -22.079 2.934 48.657 1.00 75.88 449 CYS A N 1
ATOM 3711 C CA . CYS A 1 449 ? -22.622 4.140 49.292 1.00 75.88 449 CYS A CA 1
ATOM 3712 C C . CYS A 1 449 ? -23.682 3.820 50.352 1.00 75.88 449 CYS A C 1
ATOM 3714 O O . CYS A 1 449 ? -23.664 4.447 51.401 1.00 75.88 449 CYS A O 1
ATOM 3716 N N . ILE A 1 450 ? -24.564 2.838 50.125 1.00 72.56 450 ILE A N 1
ATOM 3717 C CA . ILE A 1 450 ? -25.579 2.428 51.115 1.00 72.56 450 ILE A CA 1
ATOM 3718 C C . ILE A 1 450 ? -24.912 1.906 52.389 1.00 72.56 450 ILE A C 1
ATOM 3720 O O . ILE A 1 450 ? -25.261 2.335 53.486 1.00 72.56 450 ILE A O 1
ATOM 3724 N N . ALA A 1 451 ? -23.926 1.016 52.248 1.00 74.75 451 ALA A N 1
ATOM 3725 C CA . ALA A 1 451 ? -23.198 0.476 53.393 1.00 74.75 451 ALA A CA 1
ATOM 3726 C C . ALA A 1 451 ? -22.456 1.577 54.174 1.00 74.75 451 ALA A C 1
ATOM 3728 O O . ALA A 1 451 ? -22.518 1.612 55.402 1.00 74.75 451 ALA A O 1
ATOM 3729 N N . LEU A 1 452 ? -21.800 2.505 53.466 1.00 76.56 452 LEU A N 1
ATOM 3730 C CA . LEU A 1 452 ? -21.095 3.633 54.083 1.00 76.56 452 LEU A CA 1
ATOM 3731 C C . LEU A 1 452 ? -22.056 4.618 54.766 1.00 76.56 452 LEU A C 1
ATOM 3733 O O . LEU A 1 452 ? -21.765 5.069 55.870 1.00 76.56 452 LEU A O 1
ATOM 3737 N N . ALA A 1 453 ? -23.215 4.904 54.165 1.00 73.69 453 ALA A N 1
ATOM 3738 C CA . ALA A 1 453 ? -24.249 5.750 54.761 1.00 73.69 453 ALA A CA 1
ATOM 3739 C C . ALA A 1 453 ? -24.796 5.145 56.061 1.00 73.69 453 ALA A C 1
ATOM 3741 O O . ALA A 1 453 ? -24.885 5.839 57.070 1.00 73.69 453 ALA A O 1
ATOM 3742 N N . GLN A 1 454 ? -25.099 3.842 56.060 1.00 72.50 454 GLN A N 1
ATOM 3743 C CA . GLN A 1 454 ? -25.567 3.124 57.250 1.00 72.50 454 GLN A CA 1
ATOM 3744 C C . GLN A 1 454 ? -24.527 3.148 58.371 1.00 72.50 454 GLN A C 1
ATOM 3746 O O . GLN A 1 454 ? -24.860 3.449 59.515 1.00 72.50 454 GLN A O 1
ATOM 3751 N N . GLN A 1 455 ? -23.261 2.872 58.046 1.00 76.94 455 GLN A N 1
ATOM 3752 C CA . GLN A 1 455 ? -22.179 2.934 59.023 1.00 76.94 455 GLN A CA 1
ATOM 3753 C C . GLN A 1 455 ? -22.040 4.345 59.612 1.00 76.94 455 GLN A C 1
ATOM 3755 O O . GLN A 1 455 ? -21.943 4.496 60.829 1.00 76.94 455 GLN A O 1
ATOM 3760 N N . LYS A 1 456 ? -22.066 5.378 58.762 1.00 77.19 456 LYS A N 1
ATOM 3761 C CA . LYS A 1 456 ? -21.919 6.768 59.197 1.00 77.19 456 LYS A CA 1
ATOM 3762 C C . LYS A 1 456 ? -23.087 7.234 60.067 1.00 77.19 456 LYS A C 1
ATOM 3764 O O . LYS A 1 456 ? -22.847 7.881 61.081 1.00 77.19 456 LYS A O 1
ATOM 3769 N N . ALA A 1 457 ? -24.316 6.846 59.731 1.00 70.94 457 ALA A N 1
ATOM 3770 C CA . ALA A 1 457 ? -25.499 7.146 60.535 1.00 70.94 457 ALA A CA 1
ATOM 3771 C C . ALA A 1 457 ? -25.395 6.545 61.948 1.00 70.94 457 ALA A C 1
ATOM 3773 O O . ALA A 1 457 ? -25.654 7.232 62.934 1.00 70.94 457 ALA A O 1
ATOM 3774 N N . ILE A 1 458 ? -24.925 5.296 62.061 1.00 71.12 458 ILE A N 1
ATOM 3775 C CA . ILE A 1 458 ? -24.685 4.645 63.359 1.00 71.12 458 ILE A CA 1
ATOM 3776 C C . ILE A 1 458 ? -23.607 5.395 64.159 1.00 71.12 458 ILE A C 1
ATOM 3778 O O . ILE A 1 458 ? -23.779 5.627 65.356 1.00 71.12 458 ILE A O 1
ATOM 3782 N N . GLU A 1 459 ? -22.503 5.799 63.520 1.00 71.75 459 GLU A N 1
ATOM 3783 C CA . GLU A 1 459 ? -21.449 6.594 64.170 1.00 71.75 459 GLU A CA 1
ATOM 3784 C C . GLU A 1 459 ? -21.967 7.957 64.667 1.00 71.75 459 GLU A C 1
ATOM 3786 O O . GLU A 1 459 ? -21.586 8.416 65.747 1.00 71.75 459 GLU A O 1
ATOM 3791 N N . GLU A 1 460 ? -22.820 8.633 63.893 1.00 76.12 460 GLU A N 1
ATOM 3792 C CA . GLU A 1 460 ? -23.417 9.919 64.269 1.00 76.12 460 GLU A CA 1
ATOM 3793 C C . GLU A 1 460 ? -24.383 9.775 65.455 1.00 76.12 460 GLU A C 1
ATOM 3795 O O . GLU A 1 460 ? -24.295 10.561 66.403 1.00 76.12 460 GLU A O 1
ATOM 3800 N N . GLU A 1 461 ? -25.231 8.742 65.468 1.00 68.88 461 GLU A N 1
ATOM 3801 C CA . GLU A 1 461 ? -26.114 8.427 66.601 1.00 68.88 461 GLU A CA 1
ATOM 3802 C C . GLU A 1 461 ? -25.322 8.112 67.877 1.00 68.88 461 GLU A C 1
ATOM 3804 O O . GLU A 1 461 ? -25.616 8.657 68.944 1.00 68.88 461 GLU A O 1
ATOM 3809 N N . GLN A 1 462 ? -24.273 7.288 67.777 1.00 68.69 462 GLN A N 1
ATOM 3810 C CA . GLN A 1 462 ? -23.400 6.964 68.911 1.00 68.69 462 GLN A CA 1
ATOM 3811 C C . GLN A 1 462 ? -22.734 8.218 69.489 1.00 68.69 462 GLN A C 1
ATOM 3813 O O . GLN A 1 462 ? -22.746 8.427 70.702 1.00 68.69 462 GLN A O 1
ATOM 3818 N N . ASN A 1 463 ? -22.223 9.105 68.630 1.00 69.69 463 ASN A N 1
ATOM 3819 C CA . ASN A 1 463 ? -21.628 10.368 69.063 1.00 69.69 463 ASN A CA 1
ATOM 3820 C C . ASN A 1 463 ? -22.652 11.313 69.715 1.00 69.69 463 ASN A C 1
ATOM 3822 O O . ASN A 1 463 ? -22.312 12.009 70.675 1.00 69.69 463 ASN A O 1
ATOM 3826 N N . GLN A 1 464 ? -23.899 11.351 69.233 1.00 69.75 464 GLN A N 1
ATOM 3827 C CA . GLN A 1 464 ? -24.967 12.130 69.870 1.00 69.75 464 GLN A CA 1
ATOM 3828 C C . GLN A 1 464 ? -25.310 11.587 71.260 1.00 69.75 464 GLN A C 1
ATOM 3830 O O . GLN A 1 464 ? -25.404 12.368 72.211 1.00 69.75 464 GLN A O 1
ATOM 3835 N N . ILE A 1 465 ? -25.435 10.264 71.402 1.00 63.06 465 ILE A N 1
ATOM 3836 C CA . ILE A 1 465 ? -25.658 9.599 72.692 1.00 63.06 465 ILE A CA 1
ATOM 3837 C C . ILE A 1 465 ? -24.513 9.931 73.659 1.00 63.06 465 ILE A C 1
ATOM 3839 O O . ILE A 1 465 ? -24.764 10.381 74.779 1.00 63.06 465 ILE A O 1
ATOM 3843 N N . ASP A 1 466 ? -23.261 9.830 73.214 1.00 66.12 466 ASP A N 1
ATOM 3844 C CA . ASP A 1 466 ? -22.084 10.165 74.022 1.00 66.12 466 ASP A CA 1
ATOM 3845 C C . ASP A 1 466 ? -22.033 11.645 74.429 1.00 66.12 466 ASP A C 1
ATOM 3847 O O . ASP A 1 466 ? -21.636 11.979 75.550 1.00 66.12 466 ASP A O 1
ATOM 3851 N N . GLN A 1 467 ? -22.452 12.564 73.554 1.00 67.69 467 GLN A N 1
ATOM 3852 C CA . GLN A 1 467 ? -22.552 13.987 73.888 1.00 67.69 467 GLN A CA 1
ATOM 3853 C C . GLN A 1 467 ? -23.659 14.272 74.908 1.00 67.69 467 GLN A C 1
ATOM 3855 O O . GLN A 1 467 ? -23.459 15.098 75.805 1.00 67.69 467 GLN A O 1
ATOM 3860 N N . ILE A 1 468 ? -24.809 13.600 74.795 1.00 65.81 468 ILE A N 1
ATOM 3861 C CA . ILE A 1 468 ? -25.902 13.681 75.773 1.00 65.81 468 ILE A CA 1
ATOM 3862 C C . ILE A 1 468 ? -25.411 13.171 77.132 1.00 65.81 468 ILE A C 1
ATOM 3864 O O . ILE A 1 468 ? -25.579 13.862 78.140 1.00 65.81 468 ILE A O 1
ATOM 3868 N N . LEU A 1 469 ? -24.719 12.029 77.154 1.00 58.16 469 LEU A N 1
ATOM 3869 C CA . LEU A 1 469 ? -24.126 11.450 78.360 1.00 58.16 469 LEU A CA 1
ATOM 3870 C C . LEU A 1 469 ? -23.076 12.382 78.989 1.00 58.16 469 LEU A C 1
ATOM 3872 O O . LEU A 1 469 ? -23.123 12.640 80.192 1.00 58.16 469 LEU A O 1
ATOM 3876 N N . LYS A 1 470 ? -22.174 12.973 78.194 1.00 65.31 470 LYS A N 1
ATOM 3877 C CA . LYS A 1 470 ? -21.170 13.941 78.681 1.00 65.31 470 LYS A CA 1
ATOM 3878 C C . LYS A 1 470 ? -21.795 15.231 79.220 1.00 65.31 470 LYS A C 1
ATOM 3880 O O . LYS A 1 470 ? -21.350 15.732 80.253 1.00 65.31 470 LYS A O 1
ATOM 3885 N N . LYS A 1 471 ? -22.836 15.768 78.570 1.00 61.62 471 LYS A N 1
ATOM 3886 C CA . LYS A 1 471 ? -23.587 16.939 79.069 1.00 61.62 471 LYS A CA 1
ATOM 3887 C C . LYS A 1 471 ? -24.337 16.633 80.367 1.00 61.62 471 LYS A C 1
ATOM 3889 O O . LYS A 1 471 ? -24.408 17.506 81.231 1.00 61.62 471 LYS A O 1
ATOM 3894 N N . ALA A 1 472 ? -24.872 15.420 80.510 1.00 53.47 472 ALA A N 1
ATOM 3895 C CA . ALA A 1 472 ? -25.505 14.961 81.743 1.00 53.47 472 ALA A CA 1
ATOM 3896 C C . ALA A 1 472 ? -24.483 14.838 82.891 1.00 53.47 472 ALA A C 1
ATOM 3898 O O . ALA A 1 472 ? -24.742 15.310 83.995 1.00 53.47 472 ALA A O 1
ATOM 3899 N N . LEU A 1 473 ? -23.287 14.308 82.611 1.00 53.81 473 LEU A N 1
ATOM 3900 C CA . LEU A 1 473 ? -22.192 14.181 83.582 1.00 53.81 473 LEU A CA 1
ATOM 3901 C C . LEU A 1 473 ? -21.609 15.541 84.026 1.00 53.81 473 LEU A C 1
ATOM 3903 O O . LEU A 1 473 ? -21.295 15.719 85.200 1.00 53.81 473 LEU A O 1
ATOM 3907 N N . ALA A 1 474 ? -21.504 16.530 83.129 1.00 53.81 474 ALA A N 1
ATOM 3908 C CA . ALA A 1 474 ? -20.918 17.845 83.428 1.00 53.81 474 ALA A CA 1
ATOM 3909 C C . ALA A 1 474 ? -21.788 18.758 84.322 1.00 53.81 474 ALA A C 1
ATOM 3911 O O . ALA A 1 474 ? -21.275 19.713 84.904 1.00 53.81 474 ALA A O 1
ATOM 3912 N N . LYS A 1 475 ? -23.094 18.487 84.460 1.00 57.25 475 LYS A N 1
ATOM 3913 C CA . LYS A 1 475 ? -24.021 19.297 85.280 1.00 57.25 475 LYS A CA 1
ATOM 3914 C C . LYS A 1 475 ? -24.054 18.923 86.769 1.00 57.25 475 LYS A C 1
ATOM 3916 O O . LYS A 1 475 ? -24.868 19.482 87.500 1.00 57.25 475 LYS A O 1
ATOM 3921 N N . ASN A 1 476 ? -23.205 17.989 87.212 1.00 49.75 476 ASN A N 1
ATOM 3922 C CA . ASN A 1 476 ? -23.075 17.491 88.593 1.00 49.75 476 ASN A CA 1
ATOM 3923 C C . ASN A 1 476 ? -24.407 17.334 89.356 1.00 49.75 476 ASN A C 1
ATOM 3925 O O . ASN A 1 476 ? -24.511 17.562 90.559 1.00 49.75 476 ASN A O 1
ATOM 3929 N N . THR A 1 477 ? -25.444 16.939 88.627 1.00 44.09 477 THR A N 1
ATOM 3930 C CA . THR A 1 477 ? -26.733 16.516 89.151 1.00 44.09 477 THR A CA 1
ATOM 3931 C C . THR A 1 477 ? -26.796 15.031 88.868 1.00 44.09 477 THR A C 1
ATOM 3933 O O . THR A 1 477 ? -27.317 14.594 87.850 1.00 44.09 477 THR A O 1
ATOM 3936 N N . VAL A 1 478 ? -26.211 14.244 89.769 1.00 53.00 478 VAL A N 1
ATOM 3937 C CA . VAL A 1 478 ? -26.523 12.818 89.847 1.00 53.00 478 VAL A CA 1
ATOM 3938 C C . VAL A 1 478 ? -27.606 12.649 90.909 1.00 53.00 478 VAL A C 1
ATOM 3940 O O . VAL A 1 478 ? -27.311 12.372 92.069 1.00 53.00 478 VAL A O 1
ATOM 3943 N N . PRO A 1 479 ? -28.879 12.803 90.525 1.00 43.59 479 PRO A N 1
ATOM 3944 C CA . PRO A 1 479 ? -29.888 11.913 91.047 1.00 43.59 479 PRO A CA 1
ATOM 3945 C C . PRO A 1 479 ? -30.474 11.126 89.882 1.00 43.59 479 PRO A C 1
ATOM 3947 O O . PRO A 1 479 ? -31.257 11.656 89.109 1.00 43.59 479 PRO A O 1
ATOM 3950 N N . SER A 1 480 ? -30.096 9.845 89.832 1.00 46.72 480 SER A N 1
ATOM 3951 C CA . SER A 1 480 ? -30.800 8.760 89.149 1.00 46.72 480 SER A CA 1
ATOM 3952 C C . SER A 1 480 ? -31.029 8.949 87.642 1.00 46.72 480 SER A C 1
ATOM 3954 O O . SER A 1 480 ? -31.782 9.800 87.204 1.00 46.72 480 SER A O 1
ATOM 3956 N N . ILE A 1 481 ? -30.461 8.075 86.814 1.00 45.59 481 ILE A N 1
ATOM 3957 C CA . ILE A 1 481 ? -30.766 8.014 85.368 1.00 45.59 481 ILE A CA 1
ATOM 3958 C C . ILE A 1 481 ? -32.185 7.421 85.136 1.00 45.59 481 ILE A C 1
ATOM 3960 O O . ILE A 1 481 ? -32.673 7.334 84.013 1.00 45.59 481 ILE A O 1
ATOM 3964 N N . GLN A 1 482 ? -32.901 7.069 86.210 1.00 42.28 482 GLN A N 1
ATOM 3965 C CA . GLN A 1 482 ? -34.245 6.498 86.175 1.00 42.28 482 GLN A CA 1
ATOM 3966 C C . GLN A 1 482 ? -35.333 7.449 85.621 1.00 42.28 482 GLN A C 1
ATOM 3968 O O . GLN A 1 482 ? -36.104 6.982 84.791 1.00 42.28 482 GLN A O 1
ATOM 3973 N N . PRO A 1 483 ? -35.406 8.762 85.936 1.00 47.88 483 PRO A N 1
ATOM 3974 C CA . PRO A 1 483 ? -36.523 9.601 85.492 1.00 47.88 483 PRO A CA 1
ATOM 3975 C C . PRO A 1 483 ? -36.487 9.966 84.001 1.00 47.88 483 PRO A C 1
ATOM 3977 O O . PRO A 1 483 ? -37.512 10.342 83.448 1.00 47.88 483 PRO A O 1
ATOM 3980 N N . LEU A 1 484 ? -35.334 9.842 83.329 1.00 42.91 484 LEU A N 1
ATOM 3981 C CA . LEU A 1 484 ? -35.220 10.067 81.877 1.00 42.91 484 LEU A CA 1
ATOM 3982 C C . LEU A 1 484 ? -35.447 8.783 81.065 1.00 42.91 484 LEU A C 1
ATOM 3984 O O . LEU A 1 484 ? -35.834 8.847 79.902 1.00 42.91 484 LEU A O 1
ATOM 3988 N N . ILE A 1 485 ? -35.279 7.616 81.693 1.00 44.81 485 ILE A N 1
ATOM 3989 C CA . ILE A 1 485 ? -35.747 6.329 81.163 1.00 44.81 485 ILE A CA 1
ATOM 3990 C C . ILE A 1 485 ? -37.258 6.162 81.431 1.00 44.81 485 ILE A C 1
ATOM 3992 O O . ILE A 1 485 ? -37.963 5.543 80.635 1.00 44.81 485 ILE A O 1
ATOM 3996 N N . GLU A 1 486 ? -37.789 6.778 82.492 1.00 44.50 486 GLU A N 1
ATOM 3997 C CA . GLU A 1 486 ? -39.212 6.733 82.865 1.00 44.50 486 GLU A CA 1
ATOM 3998 C C . GLU A 1 486 ? -40.133 7.622 82.019 1.00 44.50 486 GLU A C 1
ATOM 4000 O O . GLU A 1 486 ? -41.344 7.404 82.047 1.00 44.50 486 GLU A O 1
ATOM 4005 N N . GLU A 1 487 ? -39.608 8.521 81.182 1.00 42.16 487 GLU A N 1
ATOM 4006 C CA . GLU A 1 487 ? -40.416 9.122 80.108 1.00 42.16 487 GLU A CA 1
ATOM 4007 C C . GLU A 1 487 ? -40.455 8.239 78.842 1.00 42.16 487 GLU A C 1
ATOM 4009 O O . GLU A 1 487 ? -41.252 8.479 77.938 1.00 42.16 487 GLU A O 1
ATOM 4014 N N . ASN A 1 488 ? -39.669 7.152 78.786 1.00 47.91 488 ASN A N 1
ATOM 4015 C CA . ASN A 1 488 ? -39.667 6.247 77.638 1.00 47.91 488 ASN A CA 1
ATOM 4016 C C . ASN A 1 488 ? -39.379 4.771 77.966 1.00 47.91 488 ASN A C 1
ATOM 4018 O O . ASN A 1 488 ? -38.558 4.137 77.312 1.00 47.91 488 ASN A O 1
ATOM 4022 N N . THR A 1 489 ? -40.071 4.165 78.939 1.00 38.12 489 THR A N 1
ATOM 4023 C CA . THR A 1 489 ? -40.203 2.694 78.960 1.00 38.12 489 THR A CA 1
ATOM 4024 C C . THR A 1 489 ? -41.461 2.194 79.661 1.00 38.12 489 THR A C 1
ATOM 4026 O O . THR A 1 489 ? -41.845 2.591 80.758 1.00 38.12 489 THR A O 1
ATOM 4029 N N . ARG A 1 490 ? -42.110 1.249 78.985 1.00 36.75 490 ARG A N 1
ATOM 4030 C CA . ARG A 1 490 ? -43.327 0.564 79.401 1.00 36.75 490 ARG A CA 1
ATOM 4031 C C . ARG A 1 490 ? -43.084 -0.403 80.572 1.00 36.75 490 ARG A C 1
ATOM 4033 O O . ARG A 1 490 ? -42.223 -1.268 80.510 1.00 36.75 490 ARG A O 1
ATOM 4040 N N . ASN A 1 491 ? -44.067 -0.402 81.474 1.00 40.59 491 ASN A N 1
ATOM 4041 C CA . ASN A 1 491 ? -44.665 -1.566 82.145 1.00 40.59 491 ASN A CA 1
ATOM 4042 C C . ASN A 1 491 ? -43.992 -2.168 83.399 1.00 40.59 491 ASN A C 1
ATOM 4044 O O . ASN A 1 491 ? -43.188 -3.096 83.341 1.00 40.59 491 ASN A O 1
ATOM 4048 N N . LYS A 1 492 ? -44.572 -1.820 84.559 1.00 40.50 492 LYS A N 1
ATOM 4049 C CA . LYS A 1 492 ? -44.452 -2.495 85.871 1.00 40.50 492 LYS A CA 1
ATOM 4050 C C . LYS A 1 492 ? -44.830 -3.996 85.880 1.00 40.50 492 LYS A C 1
ATOM 4052 O O . LYS A 1 492 ? -44.719 -4.642 86.915 1.00 40.50 492 LYS A O 1
ATOM 4057 N N . ARG A 1 493 ? -45.252 -4.578 84.751 1.00 40.97 493 ARG A N 1
ATOM 4058 C CA . ARG A 1 493 ? -45.539 -6.018 84.601 1.00 40.97 493 ARG A CA 1
ATOM 4059 C C . ARG A 1 493 ? -44.304 -6.876 84.305 1.00 40.97 493 ARG A C 1
ATOM 4061 O O . ARG A 1 493 ? -44.299 -8.035 84.700 1.00 40.97 493 ARG A O 1
ATOM 4068 N N . ALA A 1 494 ? -43.256 -6.335 83.678 1.00 38.81 494 ALA A N 1
ATOM 4069 C CA . ALA A 1 494 ? -42.064 -7.122 83.335 1.00 38.81 494 ALA A CA 1
ATOM 4070 C C . ALA A 1 494 ? -41.254 -7.536 84.581 1.00 38.81 494 ALA A C 1
ATOM 4072 O O . ALA A 1 494 ? -40.794 -8.671 84.675 1.00 38.81 494 ALA A O 1
ATOM 4073 N N . ASN A 1 495 ? -41.182 -6.662 85.589 1.00 42.22 495 ASN A N 1
ATOM 4074 C CA . ASN A 1 495 ? -40.415 -6.922 86.812 1.00 42.22 495 ASN A CA 1
ATOM 4075 C C . ASN A 1 495 ? -41.100 -7.914 87.774 1.00 42.22 495 ASN A C 1
ATOM 4077 O O . ASN A 1 495 ? -40.413 -8.615 88.509 1.00 42.22 495 ASN A O 1
ATOM 4081 N N . ALA A 1 496 ? -42.433 -8.040 87.737 1.00 43.34 496 ALA A N 1
ATOM 4082 C CA . ALA A 1 496 ? -43.157 -9.063 88.504 1.00 43.34 496 ALA A CA 1
ATOM 4083 C C . ALA A 1 496 ? -43.053 -10.461 87.860 1.00 43.34 496 ALA A C 1
ATOM 4085 O O . ALA A 1 496 ? -43.016 -11.468 88.560 1.00 43.34 496 ALA A O 1
ATOM 4086 N N . ILE A 1 497 ? -42.956 -10.521 86.527 1.00 41.66 497 ILE A N 1
ATOM 4087 C CA . ILE A 1 497 ? -42.816 -11.771 85.764 1.00 41.66 497 ILE A CA 1
ATOM 4088 C C . ILE A 1 497 ? -41.393 -12.337 85.890 1.00 41.66 497 ILE A C 1
ATOM 4090 O O . ILE A 1 497 ? -41.229 -13.540 86.073 1.00 41.66 497 ILE A O 1
ATOM 4094 N N . LEU A 1 498 ? -40.367 -11.478 85.878 1.00 42.41 498 LEU A N 1
ATOM 4095 C CA . LEU A 1 498 ? -38.973 -11.879 86.107 1.00 42.41 498 LEU A CA 1
ATOM 4096 C C . LEU A 1 498 ? -38.763 -12.505 87.498 1.00 42.41 498 LEU A C 1
ATOM 4098 O O . LEU A 1 498 ? -38.074 -13.512 87.603 1.00 42.41 498 LEU A O 1
ATOM 4102 N N . SER A 1 499 ? -39.413 -11.978 88.542 1.00 44.22 499 SER A N 1
ATOM 4103 C CA . SER A 1 499 ? -39.381 -12.531 89.910 1.00 44.22 499 SER A CA 1
ATOM 4104 C C . SER A 1 499 ? -39.900 -13.975 89.993 1.00 44.22 499 SER A C 1
ATOM 4106 O O . SER A 1 499 ? -39.287 -14.824 90.639 1.00 44.22 499 SER A O 1
ATOM 4108 N N . GLU A 1 500 ? -41.010 -14.276 89.317 1.00 44.84 500 GLU A N 1
ATOM 4109 C CA . GLU A 1 500 ? -41.675 -15.580 89.437 1.00 44.84 500 GLU A CA 1
ATOM 4110 C C . GLU A 1 500 ? -41.029 -16.663 88.558 1.00 44.84 500 GLU A C 1
ATOM 4112 O O . GLU A 1 500 ? -41.047 -17.845 88.902 1.00 44.84 500 GLU A O 1
ATOM 4117 N N . ILE A 1 501 ? -40.361 -16.256 87.473 1.00 43.28 501 ILE A N 1
ATOM 4118 C CA . ILE A 1 501 ? -39.554 -17.139 86.619 1.00 43.28 501 ILE A CA 1
ATOM 4119 C C . ILE A 1 501 ? -38.315 -17.657 87.371 1.00 43.28 501 ILE A C 1
ATOM 4121 O O . ILE A 1 501 ? -37.978 -18.835 87.241 1.00 43.28 501 ILE A O 1
ATOM 4125 N N . TYR A 1 502 ? -37.679 -16.839 88.218 1.00 43.47 502 TYR A N 1
ATOM 4126 C CA . TYR A 1 502 ? -36.507 -17.273 88.993 1.00 43.47 502 TYR A CA 1
ATOM 4127 C C . TYR A 1 502 ? -36.835 -18.328 90.069 1.00 43.47 502 TYR A C 1
ATOM 4129 O O . TYR A 1 502 ? -36.042 -19.248 90.259 1.00 43.47 502 TYR A O 1
ATOM 4137 N N . LYS A 1 503 ? -38.025 -18.289 90.693 1.00 48.81 503 LYS A N 1
ATOM 4138 C CA . LYS A 1 503 ? -38.482 -19.328 91.647 1.00 48.81 503 LYS A CA 1
ATOM 4139 C C . LYS A 1 503 ? -38.734 -20.688 90.989 1.00 48.81 503 LYS A C 1
ATOM 4141 O O . LYS A 1 503 ? -38.403 -21.726 91.554 1.00 48.81 503 LYS A O 1
ATOM 4146 N N . ILE A 1 504 ? -39.292 -20.687 89.778 1.00 45.38 504 ILE A N 1
ATOM 4147 C CA . ILE A 1 504 ? -39.621 -21.914 89.034 1.00 45.38 504 ILE A CA 1
ATOM 4148 C C . ILE A 1 504 ? -38.346 -22.625 88.547 1.00 45.38 504 ILE A C 1
ATOM 4150 O O . ILE A 1 504 ? -38.272 -23.855 88.558 1.00 45.38 504 ILE A O 1
ATOM 4154 N N . ILE A 1 505 ? -37.314 -21.861 88.172 1.00 47.16 505 ILE A N 1
ATOM 4155 C CA . ILE A 1 505 ? -35.999 -22.391 87.777 1.00 47.16 505 ILE A CA 1
ATOM 4156 C C . ILE A 1 505 ? -35.296 -23.077 88.963 1.00 47.16 505 ILE A C 1
ATOM 4158 O O . ILE A 1 505 ? -34.650 -24.113 88.792 1.00 47.16 505 ILE A O 1
ATOM 4162 N N . GLU A 1 506 ? -35.458 -22.552 90.178 1.00 44.81 506 GLU A N 1
ATOM 4163 C CA . GLU A 1 506 ? -34.832 -23.093 91.389 1.00 44.81 506 GLU A CA 1
ATOM 4164 C C . GLU A 1 506 ? -35.471 -24.415 91.866 1.00 44.81 506 GLU A C 1
ATOM 4166 O O . GLU A 1 506 ? -34.764 -25.323 92.313 1.00 44.81 506 GLU A O 1
ATOM 4171 N N . GLU A 1 507 ? -36.790 -24.577 91.708 1.00 50.56 507 GLU A N 1
ATOM 4172 C CA . GLU A 1 507 ? -37.501 -25.833 92.010 1.00 50.56 507 GLU A CA 1
ATOM 4173 C C . GLU A 1 507 ? -37.238 -26.931 90.962 1.00 50.56 507 GLU A C 1
ATOM 4175 O O . GLU A 1 507 ? -37.110 -28.108 91.308 1.00 50.56 507 GLU A O 1
ATOM 4180 N N . TYR A 1 508 ? -37.067 -26.560 89.687 1.00 45.06 508 TYR A N 1
ATOM 4181 C CA . TYR A 1 508 ? -36.760 -27.493 88.593 1.00 45.06 508 TYR A CA 1
ATOM 4182 C C . TYR A 1 508 ? -35.361 -28.131 88.712 1.00 45.06 508 TYR A C 1
ATOM 4184 O O . TYR A 1 508 ? -35.140 -29.286 88.319 1.00 45.06 508 TYR A O 1
ATOM 4192 N N . ASN A 1 509 ? -34.407 -27.413 89.306 1.00 46.00 509 ASN A N 1
ATOM 4193 C CA . ASN A 1 509 ? -33.039 -27.891 89.514 1.00 46.00 509 ASN A CA 1
ATOM 4194 C C . ASN A 1 509 ? -32.908 -28.935 90.642 1.00 46.00 509 ASN A C 1
ATOM 4196 O O . ASN A 1 509 ? -31.888 -29.618 90.703 1.00 46.00 509 ASN A O 1
ATOM 4200 N N . LYS A 1 510 ? -33.936 -29.125 91.487 1.00 45.56 510 LYS A N 1
ATOM 4201 C CA . LYS A 1 510 ? -33.917 -30.059 92.635 1.00 45.56 510 LYS A CA 1
ATOM 4202 C C . LYS A 1 510 ? -34.545 -31.444 92.370 1.00 45.56 510 LYS A C 1
ATOM 4204 O O . LYS A 1 510 ? -34.482 -32.301 93.245 1.00 45.56 510 LYS A O 1
ATOM 4209 N N . MET A 1 511 ? -35.128 -31.698 91.193 1.00 46.88 511 MET A N 1
ATOM 4210 C CA . MET A 1 511 ? -35.812 -32.971 90.870 1.00 46.88 511 MET A CA 1
ATOM 4211 C C . MET A 1 511 ? -34.903 -34.021 90.199 1.00 46.88 511 MET A C 1
ATOM 4213 O O . MET A 1 511 ? -34.126 -33.691 89.297 1.00 46.88 511 MET A O 1
ATOM 4217 N N . GLN A 1 512 ? -35.051 -35.294 90.594 1.00 48.66 512 GLN A N 1
ATOM 4218 C CA . GLN A 1 512 ? -34.354 -36.456 90.017 1.00 48.66 512 GLN A CA 1
ATOM 4219 C C . GLN A 1 512 ? -34.861 -36.803 88.602 1.00 48.66 512 GLN A C 1
ATOM 4221 O O . GLN A 1 512 ? -36.018 -36.578 88.249 1.00 48.66 512 GLN A O 1
ATOM 4226 N N . VAL A 1 513 ? -33.969 -37.354 87.771 1.00 45.47 513 VAL A N 1
ATOM 4227 C CA . VAL A 1 513 ? -34.128 -37.450 86.305 1.00 45.47 513 VAL A CA 1
ATOM 4228 C C . VAL A 1 513 ? -35.296 -38.350 85.866 1.00 45.47 513 VAL A C 1
ATOM 4230 O O . VAL A 1 513 ? -35.899 -38.079 84.828 1.00 45.47 513 VAL A O 1
ATOM 4233 N N . SER A 1 514 ? -35.692 -39.352 86.658 1.00 38.22 514 SER A N 1
ATOM 4234 C CA . SER A 1 514 ? -36.829 -40.228 86.327 1.00 38.22 514 SER A CA 1
ATOM 4235 C C . SER A 1 514 ? -38.206 -39.573 86.529 1.00 38.22 514 SER A C 1
ATOM 4237 O O . SER A 1 514 ? -39.153 -39.962 85.851 1.00 38.22 514 SER A O 1
ATOM 4239 N N . GLU A 1 515 ? -38.328 -38.529 87.360 1.00 47.97 515 GLU A N 1
ATOM 4240 C CA . GLU A 1 515 ? -39.579 -37.760 87.523 1.00 47.97 515 GLU A CA 1
ATOM 4241 C C . GLU A 1 515 ? -39.728 -36.617 86.502 1.00 47.97 515 GLU A C 1
ATOM 4243 O O . GLU A 1 515 ? -40.846 -36.184 86.209 1.00 47.97 515 GLU A O 1
ATOM 4248 N N . LYS A 1 516 ? -38.628 -36.148 85.894 1.00 46.84 516 LYS A N 1
ATOM 4249 C CA . LYS A 1 516 ? -38.658 -35.075 84.878 1.00 46.84 516 LYS A CA 1
ATOM 4250 C C . LYS A 1 516 ? -39.311 -35.510 83.563 1.00 46.84 516 LYS A C 1
ATOM 4252 O O . LYS A 1 516 ? -39.962 -34.700 82.907 1.00 46.84 516 LYS A O 1
ATOM 4257 N N . VAL A 1 517 ? -39.185 -36.784 83.194 1.00 43.25 517 VAL A N 1
ATOM 4258 C CA . VAL A 1 517 ? -39.698 -37.307 81.914 1.00 43.25 517 VAL A CA 1
ATOM 4259 C C . VAL A 1 517 ? -41.203 -37.599 81.975 1.00 43.25 517 VAL A C 1
ATOM 4261 O O . VAL A 1 517 ? -41.912 -37.383 80.996 1.00 43.25 517 VAL A O 1
ATOM 4264 N N . GLN A 1 518 ? -41.731 -38.011 83.131 1.00 40.06 518 GLN A N 1
ATOM 4265 C CA . GLN A 1 518 ? -43.140 -38.408 83.262 1.00 40.06 518 GLN A CA 1
ATOM 4266 C C . GLN A 1 518 ? -44.109 -37.223 83.454 1.00 40.06 518 GLN A C 1
ATOM 4268 O O . GLN A 1 518 ? -45.295 -37.336 83.147 1.00 40.06 518 GLN A O 1
ATOM 4273 N N . LYS A 1 519 ? -43.620 -36.054 83.897 1.00 44.03 519 LYS A N 1
ATOM 4274 C CA . LYS A 1 519 ? -44.453 -34.853 84.109 1.00 44.03 519 LYS A CA 1
ATOM 4275 C C . LYS A 1 519 ? -44.586 -33.950 82.874 1.00 44.03 519 LYS A C 1
ATOM 4277 O O . LYS A 1 519 ? -45.542 -33.187 82.784 1.00 44.03 519 LYS A O 1
ATOM 4282 N N . TYR A 1 520 ? -43.695 -34.082 81.889 1.00 41.75 520 TYR A N 1
ATOM 4283 C CA . TYR A 1 520 ? -43.782 -33.345 80.619 1.00 41.75 520 TYR A CA 1
ATOM 4284 C C . TYR A 1 520 ? -44.936 -33.835 79.725 1.00 41.75 520 TYR A C 1
ATOM 4286 O O . TYR A 1 520 ? -45.424 -33.100 78.873 1.00 41.75 520 TYR A O 1
ATOM 4294 N N . LEU A 1 521 ? -45.402 -35.069 79.942 1.00 39.75 521 LEU A N 1
ATOM 4295 C CA . LEU A 1 521 ? -46.447 -35.703 79.135 1.00 39.75 521 LEU A CA 1
ATOM 4296 C C . LEU A 1 521 ? -47.879 -35.459 79.642 1.00 39.75 521 LEU A C 1
ATOM 4298 O O . LEU A 1 521 ? -48.820 -35.843 78.952 1.00 39.75 521 LEU A O 1
ATOM 4302 N N . THR A 1 522 ? -48.082 -34.827 80.808 1.00 47.25 522 THR A N 1
ATOM 4303 C CA . THR A 1 522 ? -49.401 -34.890 81.474 1.00 47.25 522 THR A CA 1
ATOM 4304 C C . THR A 1 522 ? -49.861 -33.635 82.225 1.00 47.25 522 THR A C 1
ATOM 4306 O O . THR A 1 522 ? -50.650 -33.753 83.160 1.00 47.25 522 THR A O 1
ATOM 4309 N N . ASP A 1 523 ? -49.450 -32.418 81.853 1.00 42.31 523 ASP A N 1
ATOM 4310 C CA . ASP A 1 523 ? -49.893 -31.216 82.587 1.00 42.31 523 ASP A CA 1
ATOM 4311 C C . ASP A 1 523 ? -51.157 -30.555 82.005 1.00 42.31 523 ASP A C 1
ATOM 4313 O O . ASP A 1 523 ? -51.159 -29.506 81.365 1.00 42.31 523 ASP A O 1
ATOM 4317 N N . ASN A 1 524 ? -52.275 -31.173 82.396 1.00 48.62 524 ASN A N 1
ATOM 4318 C CA . ASN A 1 524 ? -53.677 -30.744 82.355 1.00 48.62 524 ASN A CA 1
ATOM 4319 C C . ASN A 1 524 ? -53.973 -29.517 83.266 1.00 48.62 524 ASN A C 1
ATOM 4321 O O . ASN A 1 524 ? -55.018 -29.405 83.916 1.00 48.62 524 ASN A O 1
ATOM 4325 N N . ARG A 1 525 ? -53.003 -28.601 83.400 1.00 47.47 525 ARG A N 1
ATOM 4326 C CA . ARG A 1 525 ? -53.041 -27.497 84.379 1.00 47.47 525 ARG A CA 1
ATOM 4327 C C . ARG A 1 525 ? -53.845 -26.304 83.883 1.00 47.47 525 ARG A C 1
ATOM 4329 O O . ARG A 1 525 ? -54.534 -25.675 84.680 1.00 47.47 525 ARG A O 1
ATOM 4336 N N . ILE A 1 526 ? -53.827 -26.040 82.578 1.00 47.94 526 ILE A N 1
ATOM 4337 C CA . ILE A 1 526 ? -54.601 -24.946 81.976 1.00 47.94 526 ILE A CA 1
ATOM 4338 C C . ILE A 1 526 ? -56.104 -25.234 82.084 1.00 47.94 526 ILE A C 1
ATOM 4340 O O . ILE A 1 526 ? -56.879 -24.344 82.429 1.00 47.94 526 ILE A O 1
ATOM 4344 N N . GLU A 1 527 ? -56.522 -26.486 81.900 1.00 48.28 527 GLU A N 1
ATOM 4345 C CA . GLU A 1 527 ? -57.938 -26.865 81.911 1.00 48.28 527 GLU A CA 1
ATOM 4346 C C . GLU A 1 527 ? -58.540 -26.875 83.329 1.00 48.28 527 GLU A C 1
ATOM 4348 O O . GLU A 1 527 ? -59.645 -26.371 83.545 1.00 48.28 527 GLU A O 1
ATOM 4353 N N . ARG A 1 528 ? -57.768 -27.305 84.340 1.00 46.84 528 ARG A N 1
ATOM 4354 C CA . ARG A 1 528 ? -58.169 -27.200 85.757 1.00 46.84 528 ARG A CA 1
ATOM 4355 C C . ARG A 1 528 ? -58.237 -25.758 86.261 1.00 46.84 528 ARG A C 1
ATOM 4357 O O . ARG A 1 528 ? -59.175 -25.414 86.975 1.00 46.84 528 ARG A O 1
ATOM 4364 N N . ILE A 1 529 ? -57.287 -24.906 85.870 1.00 45.50 529 ILE A N 1
ATOM 4365 C CA . ILE A 1 529 ? -57.316 -23.475 86.212 1.00 45.50 529 ILE A CA 1
ATOM 4366 C C . ILE A 1 529 ? -58.517 -22.792 85.532 1.00 45.50 529 ILE A C 1
ATOM 4368 O O . ILE A 1 529 ? -59.203 -21.986 86.157 1.00 45.50 529 ILE A O 1
ATOM 4372 N N . THR A 1 530 ? -58.849 -23.191 84.301 1.00 46.56 530 THR A N 1
ATOM 4373 C CA . THR A 1 530 ? -60.011 -22.680 83.553 1.00 46.56 530 THR A CA 1
ATOM 4374 C C . THR A 1 530 ? -61.347 -23.057 84.205 1.00 46.56 530 THR A C 1
ATOM 4376 O O . THR A 1 530 ? -62.259 -22.232 84.256 1.00 46.56 530 THR A O 1
ATOM 4379 N N . GLN A 1 531 ? -61.476 -24.276 84.740 1.00 50.44 531 GLN A N 1
ATOM 4380 C CA . GLN A 1 531 ? -62.694 -24.719 85.429 1.00 50.44 531 GLN A CA 1
ATOM 4381 C C . GLN A 1 531 ? -62.915 -24.016 86.775 1.00 50.44 531 GLN A C 1
ATOM 4383 O O . GLN A 1 531 ? -64.041 -23.626 87.059 1.00 50.44 531 GLN A O 1
ATOM 4388 N N . ILE A 1 532 ? -61.857 -23.799 87.565 1.00 46.88 532 ILE A N 1
ATOM 4389 C CA . ILE A 1 532 ? -61.944 -23.140 88.882 1.00 46.88 532 ILE A CA 1
ATOM 4390 C C . ILE A 1 532 ? -62.277 -21.645 88.742 1.00 46.88 532 ILE A C 1
ATOM 4392 O O . ILE A 1 532 ? -63.028 -21.094 89.542 1.00 46.88 532 ILE A O 1
ATOM 4396 N N . ILE A 1 533 ? -61.769 -20.981 87.699 1.00 45.75 533 ILE A N 1
ATOM 4397 C CA . ILE A 1 533 ? -62.063 -19.562 87.441 1.00 45.75 533 ILE A CA 1
ATOM 4398 C C . ILE A 1 533 ? -63.530 -19.359 87.023 1.00 45.75 533 ILE A C 1
ATOM 4400 O O . ILE A 1 533 ? -64.138 -18.360 87.404 1.00 45.75 533 ILE A O 1
ATOM 4404 N N . ARG A 1 534 ? -64.126 -20.320 86.298 1.00 46.03 534 ARG A N 1
ATOM 4405 C CA . ARG A 1 534 ? -65.534 -20.262 85.858 1.00 46.03 534 ARG A CA 1
ATOM 4406 C C . ARG A 1 534 ? -66.550 -20.430 86.992 1.00 46.03 534 ARG A C 1
ATOM 4408 O O . ARG A 1 534 ? -67.669 -19.953 86.848 1.00 46.03 534 ARG A O 1
ATOM 4415 N N . THR A 1 535 ? -66.191 -21.081 88.097 1.00 46.44 535 THR A N 1
ATOM 4416 C CA 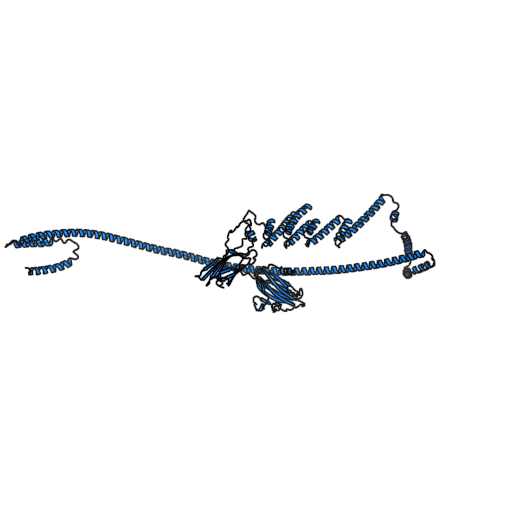. THR A 1 535 ? -67.105 -21.323 89.228 1.00 46.44 535 THR A CA 1
ATOM 4417 C C . THR A 1 535 ? -67.093 -20.227 90.294 1.00 46.44 535 THR A C 1
ATOM 4419 O O . THR A 1 535 ? -68.032 -20.169 91.081 1.00 46.44 535 THR A O 1
ATOM 4422 N N . VAL A 1 536 ? -66.072 -19.360 90.341 1.00 42.25 536 VAL A N 1
ATOM 4423 C CA . VAL A 1 536 ? -65.847 -18.464 91.498 1.00 42.25 536 VAL A CA 1
ATOM 4424 C C . VAL A 1 536 ? -66.198 -16.988 91.242 1.00 42.25 536 VAL A C 1
ATOM 4426 O O . VAL A 1 536 ? -66.509 -16.283 92.196 1.00 42.25 536 VAL A O 1
ATOM 4429 N N . TYR A 1 537 ? -66.219 -16.498 89.995 1.00 44.34 537 TYR A N 1
ATOM 4430 C CA . TYR A 1 537 ? -66.440 -15.065 89.718 1.00 44.34 537 TYR A CA 1
ATOM 4431 C C . TYR A 1 537 ? -67.516 -14.810 88.646 1.00 44.34 537 TYR A C 1
ATOM 4433 O O . TYR A 1 537 ? -67.180 -14.733 87.464 1.00 44.34 537 TYR A O 1
ATOM 4441 N N . PRO A 1 538 ? -68.796 -14.629 89.031 1.00 45.75 538 PRO A N 1
ATOM 4442 C CA . PRO A 1 538 ? -69.870 -14.340 88.080 1.00 45.75 538 PRO A CA 1
ATOM 4443 C C . PRO A 1 538 ? -69.923 -12.889 87.575 1.00 45.75 538 PRO A C 1
ATOM 4445 O O . PRO A 1 538 ? -70.591 -12.655 86.575 1.00 45.75 538 PRO A O 1
ATOM 4448 N N . ASP A 1 539 ? -69.243 -11.918 88.203 1.00 46.16 539 ASP A N 1
ATOM 4449 C CA . ASP A 1 539 ? -69.528 -10.497 87.938 1.00 46.16 539 ASP A CA 1
ATOM 4450 C C . ASP A 1 539 ? -68.359 -9.653 87.393 1.00 46.16 539 ASP A C 1
ATOM 4452 O O . ASP A 1 539 ? -67.312 -9.463 88.013 1.00 46.16 539 ASP A O 1
ATOM 4456 N N . THR A 1 540 ? -68.626 -9.086 86.210 1.00 47.47 540 THR A N 1
ATOM 4457 C CA . THR A 1 540 ? -68.092 -7.892 85.508 1.00 47.47 540 THR A CA 1
ATOM 4458 C C . THR A 1 540 ? -66.583 -7.623 85.350 1.00 47.47 540 THR A C 1
ATOM 4460 O O . THR A 1 540 ? -66.207 -7.045 84.331 1.00 47.47 540 THR A O 1
ATOM 4463 N N . SER A 1 541 ? -65.680 -8.092 86.213 1.00 47.16 541 SER A N 1
ATOM 4464 C CA . SER A 1 541 ? -64.218 -7.961 85.996 1.00 47.16 541 SER A CA 1
ATOM 4465 C C . SER A 1 541 ? -63.643 -9.099 85.137 1.00 47.16 541 SER A C 1
ATOM 4467 O O . SER A 1 541 ? -62.664 -8.920 84.409 1.00 47.16 541 SER A O 1
ATOM 4469 N N . ALA A 1 542 ? -64.293 -10.267 85.168 1.00 46.84 542 ALA A N 1
ATOM 4470 C CA . ALA A 1 542 ? -63.911 -11.448 84.397 1.00 46.84 542 ALA A CA 1
ATOM 4471 C C . ALA A 1 542 ? -64.191 -11.291 82.892 1.00 46.84 542 ALA A C 1
ATOM 4473 O O . ALA A 1 542 ? -63.414 -11.785 82.084 1.00 46.84 542 ALA A O 1
ATOM 4474 N N . MET A 1 543 ? -65.233 -10.550 82.495 1.00 42.19 543 MET A N 1
ATOM 4475 C CA . MET A 1 543 ? -65.563 -10.336 81.078 1.00 42.19 543 MET A CA 1
ATOM 4476 C C . MET A 1 543 ? -64.487 -9.511 80.360 1.00 42.19 543 MET A C 1
ATOM 4478 O O . MET A 1 543 ? -64.085 -9.846 79.248 1.00 42.19 543 MET A O 1
ATOM 4482 N N . SER A 1 544 ? -63.950 -8.490 81.034 1.00 45.81 544 SER A N 1
ATOM 4483 C CA . SER A 1 544 ? -62.816 -7.693 80.555 1.00 45.81 544 SER A CA 1
ATOM 4484 C C . SER A 1 544 ? -61.535 -8.524 80.461 1.00 45.81 544 SER A C 1
ATOM 4486 O O . SER A 1 544 ? -60.787 -8.368 79.502 1.00 45.81 544 SER A O 1
ATOM 4488 N N . ALA A 1 545 ? -61.298 -9.442 81.407 1.00 47.28 545 ALA A N 1
ATOM 4489 C CA . ALA A 1 545 ? -60.169 -10.372 81.363 1.00 47.28 545 ALA A CA 1
ATOM 4490 C C . ALA A 1 545 ? -60.322 -11.434 80.257 1.00 47.28 545 ALA A C 1
ATOM 4492 O O . ALA A 1 545 ? -59.349 -11.720 79.569 1.00 47.28 545 ALA A O 1
ATOM 4493 N N . ILE A 1 546 ? -61.530 -11.957 80.023 1.00 49.59 546 ILE A N 1
ATOM 4494 C CA . ILE A 1 546 ? -61.852 -12.884 78.925 1.00 49.59 546 ILE A CA 1
ATOM 4495 C C . ILE A 1 546 ? -61.678 -12.192 77.567 1.00 49.59 546 ILE A C 1
ATOM 4497 O O . ILE A 1 546 ? -61.038 -12.752 76.686 1.00 49.59 546 ILE A O 1
ATOM 4501 N N . LEU A 1 547 ? -62.153 -10.951 77.407 1.00 48.16 547 LEU A N 1
ATOM 4502 C CA . LEU A 1 547 ? -61.920 -10.139 76.202 1.00 48.16 547 LEU A CA 1
ATOM 4503 C C . LEU A 1 547 ? -60.431 -9.842 75.975 1.00 48.16 547 LEU A C 1
ATOM 4505 O O . LEU A 1 547 ? -59.977 -9.817 74.832 1.00 48.16 547 LEU A O 1
ATOM 4509 N N . LEU A 1 548 ? -59.656 -9.634 77.044 1.00 49.50 548 LEU A N 1
ATOM 4510 C CA . LEU A 1 548 ? -58.207 -9.437 76.950 1.00 49.50 548 LEU A CA 1
ATOM 4511 C C . LEU A 1 548 ? -57.476 -10.734 76.581 1.00 49.50 548 LEU A C 1
ATOM 4513 O O . LEU A 1 548 ? -56.546 -10.688 75.784 1.00 49.50 548 LEU A O 1
ATOM 4517 N N . ILE A 1 549 ? -57.904 -11.878 77.124 1.00 55.38 549 ILE A N 1
ATOM 4518 C CA . ILE A 1 549 ? -57.375 -13.207 76.784 1.00 55.38 549 ILE A CA 1
ATOM 4519 C C . ILE A 1 549 ? -57.695 -13.550 75.326 1.00 55.38 549 ILE A C 1
ATOM 4521 O O . ILE A 1 549 ? -56.796 -13.980 74.611 1.00 55.38 549 ILE A O 1
ATOM 4525 N N . GLN A 1 550 ? -58.915 -13.261 74.862 1.00 52.53 550 GLN A N 1
ATOM 4526 C CA . GLN A 1 550 ? -59.317 -13.438 73.466 1.00 52.53 550 GLN A CA 1
ATOM 4527 C C . GLN A 1 550 ? -58.444 -12.585 72.531 1.00 52.53 550 GLN A C 1
ATOM 4529 O O . GLN A 1 550 ? -57.857 -13.106 71.592 1.00 52.53 550 GLN A O 1
ATOM 4534 N N . ARG A 1 551 ? -58.247 -11.294 72.847 1.00 50.53 551 ARG A N 1
ATOM 4535 C CA . ARG A 1 551 ? -57.355 -10.414 72.068 1.00 50.53 551 ARG A CA 1
ATOM 4536 C C . ARG A 1 551 ? -55.895 -10.865 72.101 1.00 50.53 551 ARG A C 1
ATOM 4538 O O . ARG A 1 551 ? -55.188 -10.700 71.115 1.00 50.53 551 ARG A O 1
ATOM 4545 N N . LEU A 1 552 ? -55.419 -11.411 73.221 1.00 50.91 552 LEU A N 1
ATOM 4546 C CA . LEU A 1 552 ? -54.068 -11.967 73.312 1.00 50.91 552 LEU A CA 1
ATOM 4547 C C . LEU A 1 552 ? -53.929 -13.249 72.480 1.00 50.91 552 LEU A C 1
ATOM 4549 O O . LEU A 1 552 ? -52.887 -13.437 71.860 1.00 50.91 552 LEU A O 1
ATOM 4553 N N . GLN A 1 553 ? -54.964 -14.088 72.409 1.00 56.22 553 GLN A N 1
ATOM 4554 C CA . GLN A 1 553 ? -55.001 -15.246 71.510 1.00 56.22 553 GLN A CA 1
ATOM 4555 C C . GLN A 1 553 ? -55.016 -14.824 70.039 1.00 56.22 553 GLN A C 1
ATOM 4557 O O . GLN A 1 553 ? -54.241 -15.375 69.260 1.00 56.22 553 GLN A O 1
ATOM 4562 N N . ASP A 1 554 ? -55.783 -13.793 69.680 1.00 54.59 554 ASP A N 1
ATOM 4563 C CA . ASP A 1 554 ? -55.787 -13.233 68.323 1.00 54.59 554 ASP A CA 1
ATOM 4564 C C . ASP A 1 554 ? -54.408 -12.654 67.947 1.00 54.59 554 ASP A C 1
ATOM 4566 O O . ASP A 1 554 ? -53.920 -12.862 66.838 1.00 54.59 554 ASP A O 1
ATOM 4570 N N . ILE A 1 555 ? -53.726 -11.980 68.884 1.00 56.34 555 ILE A N 1
ATOM 4571 C CA . ILE A 1 555 ? -52.358 -11.471 68.682 1.00 56.34 555 ILE A CA 1
ATOM 4572 C C . ILE A 1 555 ? -51.355 -12.622 68.524 1.00 56.34 555 ILE A C 1
ATOM 4574 O O . ILE A 1 555 ? -50.475 -12.543 67.667 1.00 56.34 555 ILE A O 1
ATOM 4578 N N . ILE A 1 556 ? -51.469 -13.698 69.308 1.00 62.41 556 ILE A N 1
ATOM 4579 C CA . ILE A 1 556 ? -50.607 -14.884 69.170 1.00 62.41 556 ILE A CA 1
ATOM 4580 C C . ILE A 1 556 ? -50.817 -15.538 67.799 1.00 62.41 556 ILE A C 1
ATOM 4582 O O . ILE A 1 556 ? -49.836 -15.857 67.129 1.00 62.41 556 ILE A O 1
ATOM 4586 N N . GLN A 1 557 ? -52.069 -15.669 67.355 1.00 61.66 557 GLN A N 1
ATOM 4587 C CA . GLN A 1 557 ? -52.421 -16.198 66.036 1.00 61.66 557 GLN A CA 1
ATOM 4588 C C . GLN A 1 557 ? -51.810 -15.339 64.912 1.00 61.66 557 GLN A C 1
ATOM 4590 O O . GLN A 1 557 ? -51.098 -15.860 64.054 1.00 61.66 557 GLN A O 1
ATOM 4595 N N . LEU A 1 558 ? -51.986 -14.014 64.972 1.00 59.81 558 LEU A N 1
ATOM 4596 C CA . LEU A 1 558 ? -51.394 -13.059 64.023 1.00 59.81 558 LEU A CA 1
ATOM 4597 C C . LEU A 1 558 ? -49.859 -13.106 64.016 1.00 59.81 558 LEU A C 1
ATOM 4599 O O . LEU A 1 558 ? -49.233 -12.984 62.962 1.00 59.81 558 LEU A O 1
ATOM 4603 N N . THR A 1 559 ? -49.234 -13.307 65.177 1.00 59.31 559 THR A N 1
ATOM 4604 C CA . THR A 1 559 ? -47.771 -13.423 65.291 1.00 59.31 559 THR A CA 1
ATOM 4605 C C . THR A 1 559 ? -47.276 -14.725 64.651 1.00 59.31 559 THR A C 1
ATOM 4607 O O . THR A 1 559 ? -46.272 -14.732 63.945 1.00 59.31 559 THR A O 1
ATOM 4610 N N . GLN A 1 560 ? -48.007 -15.831 64.816 1.00 70.44 560 GLN A N 1
ATOM 4611 C CA . GLN A 1 560 ? -47.673 -17.105 64.171 1.00 70.44 560 GLN A CA 1
ATOM 4612 C C . GLN A 1 560 ? -47.865 -17.053 62.649 1.00 70.44 560 GLN A C 1
ATOM 4614 O O . GLN A 1 560 ? -47.050 -17.598 61.902 1.00 70.44 560 GLN A O 1
ATOM 4619 N N . GLU A 1 561 ? -48.915 -16.385 62.171 1.00 68.12 561 GLU A N 1
ATOM 4620 C CA . GLU A 1 561 ? -49.167 -16.194 60.739 1.00 68.12 561 GLU A CA 1
ATOM 4621 C C . GLU A 1 561 ? -48.133 -15.271 60.083 1.00 68.12 561 GLU A C 1
ATOM 4623 O O . GLU A 1 561 ? -47.629 -15.587 59.004 1.00 68.12 561 GLU A O 1
ATOM 4628 N N . THR A 1 562 ? -47.743 -14.178 60.746 1.00 59.91 562 THR A N 1
ATOM 4629 C CA . THR A 1 562 ? -46.669 -13.291 60.262 1.00 59.91 562 THR A CA 1
ATOM 4630 C C . THR A 1 562 ? -45.313 -13.989 60.247 1.00 59.91 562 THR A C 1
ATOM 4632 O O . THR A 1 562 ? -44.553 -13.815 59.296 1.00 59.91 562 THR A O 1
ATOM 4635 N N . GLN A 1 563 ? -45.025 -14.847 61.228 1.00 68.00 563 GLN A N 1
ATOM 4636 C CA . GLN A 1 563 ? -43.795 -15.636 61.254 1.00 68.00 563 GLN A CA 1
ATOM 4637 C C . GLN A 1 563 ? -43.758 -16.680 60.125 1.00 68.00 563 GLN A C 1
ATOM 4639 O O . GLN A 1 563 ? -42.737 -16.807 59.451 1.00 68.00 563 GLN A O 1
ATOM 4644 N N . LYS A 1 564 ? -44.888 -17.340 59.827 1.00 78.06 564 LYS A N 1
ATOM 4645 C CA . LYS A 1 564 ? -45.025 -18.210 58.643 1.00 78.06 564 LYS A CA 1
ATOM 4646 C C . LYS A 1 564 ? -44.864 -17.442 57.329 1.00 78.06 564 LYS A C 1
ATOM 4648 O O . LYS A 1 564 ? -44.201 -17.942 56.425 1.00 78.06 564 LYS A O 1
ATOM 4653 N N . MET A 1 565 ? -45.440 -16.243 57.213 1.00 68.00 565 MET A N 1
ATOM 4654 C CA . MET A 1 565 ? -45.271 -15.398 56.023 1.00 68.00 565 MET A CA 1
ATOM 4655 C C . MET A 1 565 ? -43.824 -14.941 55.839 1.00 68.00 565 MET A C 1
ATOM 4657 O O . MET A 1 565 ? -43.318 -15.022 54.725 1.00 68.00 565 MET A O 1
ATOM 4661 N N . MET A 1 566 ? -43.136 -14.519 56.906 1.00 62.75 566 MET A N 1
ATOM 4662 C CA . MET A 1 566 ? -41.714 -14.166 56.829 1.00 62.75 566 MET A CA 1
ATOM 4663 C C . MET A 1 566 ? -40.850 -15.353 56.417 1.00 62.75 566 MET A C 1
ATOM 4665 O O . MET A 1 566 ? -39.935 -15.185 55.619 1.00 62.75 566 MET A O 1
ATOM 4669 N N . GLN A 1 567 ? -41.142 -16.547 56.932 1.00 75.81 567 GLN A N 1
ATOM 4670 C CA . GLN A 1 567 ? -40.391 -17.749 56.590 1.00 75.81 567 GLN A CA 1
ATOM 4671 C C . GLN A 1 567 ? -40.615 -18.146 55.125 1.00 75.81 567 GLN A C 1
ATOM 4673 O O . GLN A 1 567 ? -39.654 -18.374 54.400 1.00 75.81 567 GLN A O 1
ATOM 4678 N N . LYS A 1 568 ? -41.864 -18.085 54.649 1.00 81.31 568 LYS A N 1
ATOM 4679 C CA . LYS A 1 568 ? -42.192 -18.298 53.235 1.00 81.31 568 LYS A CA 1
ATOM 4680 C C . LYS A 1 568 ? -41.509 -17.275 52.320 1.00 81.31 568 LYS A C 1
ATOM 4682 O O . LYS A 1 568 ? -40.950 -17.658 51.299 1.00 81.31 568 LYS A O 1
AT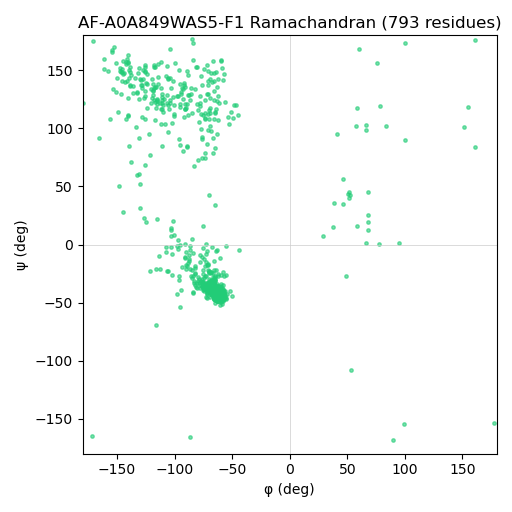OM 4687 N N . LEU A 1 569 ? -41.519 -15.994 52.697 1.00 74.69 569 LEU A N 1
ATOM 4688 C CA . LEU A 1 569 ? -40.837 -14.937 51.949 1.00 74.69 569 LEU A CA 1
ATOM 4689 C C . LEU A 1 569 ? -39.320 -15.172 51.927 1.00 74.69 569 LEU A C 1
ATOM 4691 O O . LEU A 1 569 ? -38.697 -15.028 50.880 1.00 74.69 569 LEU A O 1
ATOM 4695 N N . HIS A 1 570 ? -38.723 -15.563 53.055 1.00 77.50 570 HIS A N 1
ATOM 4696 C CA . HIS A 1 570 ? -37.301 -15.895 53.144 1.00 77.50 570 HIS A CA 1
ATOM 4697 C C . HIS A 1 570 ? -36.929 -17.054 52.210 1.00 77.50 570 HIS A C 1
ATOM 4699 O O . HIS A 1 570 ? -35.978 -16.929 51.437 1.00 77.50 570 HIS A O 1
ATOM 4705 N N . ASP A 1 571 ? -37.720 -18.128 52.216 1.00 80.69 571 ASP A N 1
ATOM 4706 C CA . ASP A 1 571 ? -37.509 -19.301 51.365 1.00 80.69 571 ASP A CA 1
ATOM 4707 C C . ASP A 1 571 ? -37.673 -18.962 49.873 1.00 80.69 571 ASP A C 1
ATOM 4709 O O . ASP A 1 571 ? -36.836 -19.346 49.055 1.00 80.69 571 ASP A O 1
ATOM 4713 N N . GLU A 1 572 ? -38.697 -18.182 49.506 1.00 83.19 572 GLU A N 1
ATOM 4714 C CA . GLU A 1 572 ? -38.891 -17.695 48.132 1.00 83.19 572 GLU A CA 1
ATOM 4715 C C . GLU A 1 572 ? -37.731 -16.795 47.683 1.00 83.19 572 GLU A C 1
ATOM 4717 O O . GLU A 1 572 ? -37.236 -16.929 46.560 1.00 83.19 572 GLU A O 1
ATOM 4722 N N . THR A 1 573 ? -37.238 -15.919 48.562 1.00 76.12 573 THR A N 1
ATOM 4723 C CA . THR A 1 573 ? -36.109 -15.030 48.252 1.00 76.12 573 THR A CA 1
ATOM 4724 C C . THR A 1 573 ? -34.829 -15.836 48.033 1.00 76.12 573 THR A C 1
ATOM 4726 O O . THR A 1 573 ? -34.148 -15.630 47.029 1.00 76.12 573 THR A O 1
ATOM 4729 N N . LEU A 1 574 ? -34.530 -16.801 48.913 1.00 78.94 574 LEU A N 1
ATOM 4730 C CA . LEU A 1 574 ? -33.389 -17.712 48.771 1.00 78.94 574 LEU A CA 1
ATOM 4731 C C . LEU A 1 574 ? -33.476 -18.550 47.493 1.00 78.94 574 LEU A C 1
ATOM 4733 O O . LEU A 1 574 ? -32.476 -18.703 46.791 1.00 78.94 574 LEU A O 1
ATOM 4737 N N . HIS A 1 575 ? -34.664 -19.057 47.159 1.00 84.38 575 HIS A N 1
ATOM 4738 C CA . HIS A 1 575 ? -34.879 -19.829 45.939 1.00 84.38 575 HIS A CA 1
ATOM 4739 C C . HIS A 1 575 ? -34.649 -18.979 44.681 1.00 84.38 575 HIS A C 1
ATOM 4741 O O . HIS A 1 575 ? -33.949 -19.395 43.757 1.00 84.38 575 HIS A O 1
ATOM 4747 N N . THR A 1 576 ? -35.167 -17.749 44.673 1.00 82.69 576 THR A N 1
ATOM 4748 C CA . THR A 1 576 ? -34.987 -16.810 43.558 1.00 82.69 576 THR A CA 1
ATOM 4749 C C . THR A 1 576 ? -33.513 -16.439 43.388 1.00 82.69 576 THR A C 1
ATOM 4751 O O . THR A 1 576 ? -32.991 -16.467 42.274 1.00 82.69 576 THR A O 1
ATOM 4754 N N . MET A 1 577 ? -32.808 -16.173 44.493 1.00 79.06 577 MET A N 1
ATOM 4755 C CA . MET A 1 577 ? -31.371 -15.893 44.481 1.00 79.06 577 MET A CA 1
ATOM 4756 C C . MET A 1 577 ? -30.567 -17.091 43.959 1.00 79.06 577 MET A C 1
ATOM 4758 O O . MET A 1 577 ? -29.681 -16.918 43.125 1.00 79.06 577 MET A O 1
ATOM 4762 N N . GLY A 1 578 ? -30.918 -18.312 44.378 1.00 86.62 578 GLY A N 1
ATOM 4763 C CA . GLY A 1 578 ? -30.311 -19.548 43.880 1.00 86.62 578 GLY A CA 1
ATOM 4764 C C . GLY A 1 578 ? -30.452 -19.714 42.364 1.00 86.62 578 GLY A C 1
ATOM 4765 O O . GLY A 1 578 ? -29.469 -20.017 41.685 1.00 86.62 578 GLY A O 1
ATOM 4766 N N . ASN A 1 579 ? -31.636 -19.429 41.817 1.00 86.88 579 ASN A N 1
ATOM 4767 C CA . ASN A 1 579 ? -31.891 -19.492 40.375 1.00 86.88 579 ASN A CA 1
ATOM 4768 C C . ASN A 1 579 ? -31.088 -18.432 39.598 1.00 86.88 579 ASN A C 1
ATOM 4770 O O . ASN A 1 579 ? -30.526 -18.730 38.538 1.00 86.88 579 ASN A O 1
ATOM 4774 N N . TYR A 1 580 ? -30.966 -17.214 40.138 1.00 86.56 580 TYR A N 1
ATOM 4775 C CA . TYR A 1 580 ? -30.112 -16.173 39.554 1.00 86.56 580 TYR A CA 1
ATOM 4776 C C . TYR A 1 580 ? -28.636 -16.577 39.547 1.00 86.56 580 TYR A C 1
ATOM 4778 O O . TYR A 1 580 ? -27.980 -16.451 38.513 1.00 86.56 580 TYR A O 1
ATOM 4786 N N . PHE A 1 581 ? -28.114 -17.116 40.653 1.00 87.69 581 PHE A N 1
ATOM 4787 C CA . PHE A 1 581 ? -26.726 -17.578 40.718 1.00 87.69 581 PHE A CA 1
ATOM 4788 C C . PHE A 1 581 ? -26.447 -18.734 39.754 1.00 87.69 581 PHE A C 1
ATOM 4790 O O . PHE A 1 581 ? -25.398 -18.748 39.111 1.00 87.69 581 PHE A O 1
ATOM 4797 N N . GLN A 1 582 ? -27.381 -19.677 39.597 1.00 87.19 582 GLN A N 1
ATOM 4798 C CA . GLN A 1 582 ? -27.248 -20.746 38.603 1.00 87.19 582 GLN A CA 1
ATOM 4799 C C . GLN A 1 582 ? -27.210 -20.205 37.175 1.00 87.19 582 GLN A C 1
ATOM 4801 O O . GLN A 1 582 ? -26.367 -20.627 36.385 1.00 87.19 582 GLN A O 1
ATOM 4806 N N . THR A 1 583 ? -28.096 -19.263 36.852 1.00 89.44 583 THR A N 1
ATOM 4807 C CA . THR A 1 583 ? -28.149 -18.644 35.522 1.00 89.44 583 THR A CA 1
ATOM 4808 C C . THR A 1 583 ? -26.850 -17.898 35.230 1.00 89.44 583 THR A C 1
ATOM 4810 O O . THR A 1 583 ? -26.204 -18.170 34.221 1.00 89.44 583 THR A O 1
ATOM 4813 N N . LEU A 1 584 ? -26.392 -17.068 36.173 1.00 88.56 584 LEU A N 1
ATOM 4814 C CA . LEU A 1 584 ? -25.127 -16.344 36.063 1.00 88.56 584 LEU A CA 1
ATOM 4815 C C . LEU A 1 584 ? -23.935 -17.292 35.873 1.00 88.56 584 LEU A C 1
ATOM 4817 O O . LEU A 1 584 ? -23.076 -17.045 35.031 1.00 88.56 584 LEU A O 1
ATOM 4821 N N . ASN A 1 585 ? -23.878 -18.390 36.629 1.00 89.00 585 ASN A N 1
ATOM 4822 C CA . ASN A 1 585 ? -22.803 -19.372 36.510 1.00 89.00 585 ASN A CA 1
ATOM 4823 C C . ASN A 1 585 ? -22.814 -20.079 35.142 1.00 89.00 585 ASN A C 1
ATOM 4825 O O . ASN A 1 585 ? -21.760 -20.304 34.547 1.00 89.00 585 ASN A O 1
ATOM 4829 N N . ASN A 1 586 ? -23.999 -20.398 34.619 1.00 90.25 586 ASN A N 1
ATOM 4830 C CA . ASN A 1 586 ? -24.145 -20.997 33.294 1.00 90.25 586 ASN A CA 1
ATOM 4831 C C . ASN A 1 586 ? -23.727 -20.027 32.180 1.00 90.25 586 ASN A C 1
ATOM 4833 O O . ASN A 1 586 ? -23.030 -20.436 31.249 1.00 90.25 586 ASN A O 1
ATOM 4837 N N . ASP A 1 587 ? -24.099 -18.753 32.292 1.00 91.75 587 ASP A N 1
ATOM 4838 C CA . ASP A 1 587 ? -23.720 -17.716 31.331 1.00 91.75 587 ASP A CA 1
ATOM 4839 C C . ASP A 1 587 ? -22.214 -17.439 31.367 1.00 91.75 587 ASP A C 1
ATOM 4841 O O . ASP A 1 587 ? -21.570 -17.376 30.319 1.00 91.75 587 ASP A O 1
ATOM 4845 N N . LEU A 1 588 ? -21.613 -17.378 32.562 1.00 91.62 588 LEU A N 1
ATOM 4846 C CA . LEU A 1 588 ? -20.160 -17.282 32.718 1.00 91.62 588 LEU A CA 1
ATOM 4847 C C . LEU A 1 588 ? -19.451 -18.464 32.053 1.00 91.62 588 LEU A C 1
ATOM 4849 O O . LEU A 1 588 ? -18.500 -18.260 31.303 1.00 91.62 588 LEU A O 1
ATOM 4853 N N . LYS A 1 589 ? -19.933 -19.692 32.268 1.00 91.44 589 LYS A N 1
ATOM 4854 C CA . LYS A 1 589 ? -19.335 -20.893 31.674 1.00 91.44 589 LYS A CA 1
ATOM 4855 C C . LYS A 1 589 ? -19.415 -20.883 30.146 1.00 91.44 589 LYS A C 1
ATOM 4857 O O . LYS A 1 589 ? -18.434 -21.217 29.487 1.00 91.44 589 LYS A O 1
ATOM 4862 N N . LYS A 1 590 ? -20.544 -20.446 29.579 1.00 91.12 590 LYS A N 1
ATOM 4863 C CA . LYS A 1 590 ? -20.690 -20.254 28.126 1.00 91.12 590 LYS A CA 1
ATOM 4864 C C . LYS A 1 590 ? -19.744 -19.184 27.590 1.00 91.12 590 LYS A C 1
ATOM 4866 O O . LYS A 1 590 ? -19.139 -19.388 26.542 1.00 91.12 590 LYS A O 1
ATOM 4871 N N . ASN A 1 591 ? -19.587 -18.073 28.306 1.00 92.50 591 ASN A N 1
ATOM 4872 C CA . ASN A 1 591 ? -18.680 -17.004 27.897 1.00 92.50 591 ASN A CA 1
ATOM 4873 C C . ASN A 1 591 ? -17.218 -17.462 27.917 1.00 92.50 591 ASN A C 1
ATOM 4875 O O . ASN A 1 591 ? -16.496 -17.191 26.962 1.00 92.50 591 ASN A O 1
ATOM 4879 N N . PHE A 1 592 ? -16.789 -18.194 28.951 1.00 92.75 592 PHE A N 1
ATOM 4880 C CA . PHE A 1 592 ? -15.442 -18.770 28.994 1.00 92.75 592 PHE A CA 1
ATOM 4881 C C . PHE A 1 592 ? -15.205 -19.751 27.848 1.00 92.75 592 PHE A C 1
ATOM 4883 O O . PHE A 1 592 ? -14.187 -19.633 27.172 1.00 92.75 592 PHE A O 1
ATOM 4890 N N . GLN A 1 593 ? -16.170 -20.631 27.561 1.00 90.69 593 GLN A N 1
ATOM 4891 C CA . GLN A 1 593 ? -16.071 -21.536 26.416 1.00 90.69 593 GLN A CA 1
ATOM 4892 C C . GLN A 1 593 ? -15.952 -20.761 25.098 1.00 90.69 593 GLN A C 1
ATOM 4894 O O . GLN A 1 593 ? -15.069 -21.035 24.297 1.00 90.69 593 GLN A O 1
ATOM 4899 N N . SER A 1 594 ? -16.772 -19.723 24.908 1.00 92.00 594 SER A N 1
ATOM 4900 C CA . SER A 1 594 ? -16.701 -18.882 23.710 1.00 92.00 594 SER A CA 1
ATOM 4901 C C . SER A 1 594 ? -15.345 -18.185 23.556 1.00 92.00 594 SER A C 1
ATOM 4903 O O . SER A 1 594 ? -14.846 -18.036 22.440 1.00 92.00 594 SER A O 1
ATOM 4905 N N . VAL A 1 595 ? -14.732 -17.747 24.660 1.00 91.50 595 VAL A N 1
ATOM 4906 C CA . VAL A 1 595 ? -13.385 -17.160 24.645 1.00 91.50 595 VAL A CA 1
ATOM 4907 C C . VAL A 1 595 ? -12.337 -18.209 24.283 1.00 91.50 595 VAL A C 1
ATOM 4909 O O . VAL A 1 595 ? -11.449 -17.917 23.486 1.00 91.50 595 VAL A O 1
ATOM 4912 N N . GLU A 1 596 ? -12.443 -19.420 24.819 1.00 92.62 596 GLU A N 1
ATOM 4913 C CA . GLU A 1 596 ? -11.515 -20.516 24.539 1.00 92.62 596 GLU A CA 1
ATOM 4914 C C . GLU A 1 596 ? -11.592 -20.981 23.076 1.00 92.62 596 GLU A C 1
ATOM 4916 O O . GLU A 1 596 ? -10.560 -21.140 22.417 1.00 92.62 596 GLU A O 1
ATOM 4921 N N . ASP A 1 597 ? -12.798 -21.055 22.514 1.00 93.00 597 ASP A N 1
ATOM 4922 C CA . ASP A 1 597 ? -13.016 -21.345 21.095 1.00 93.00 597 ASP A CA 1
ATOM 4923 C C . ASP A 1 597 ? -12.386 -20.251 20.212 1.00 93.00 597 ASP A C 1
ATOM 4925 O O . ASP A 1 597 ? -11.672 -20.540 19.247 1.00 93.00 597 ASP A O 1
ATOM 4929 N N . ARG A 1 598 ? -12.565 -18.972 20.582 1.00 93.25 598 ARG A N 1
ATOM 4930 C CA . ARG A 1 598 ? -11.942 -17.837 19.877 1.00 93.25 598 ARG A CA 1
ATOM 4931 C C . ARG A 1 598 ? -10.419 -17.866 19.963 1.00 93.25 598 ARG A C 1
ATOM 4933 O O . ARG A 1 598 ? -9.763 -17.575 18.966 1.00 93.25 598 ARG A O 1
ATOM 4940 N N . LEU A 1 599 ? -9.849 -18.200 21.121 1.00 92.19 599 LEU A N 1
ATOM 4941 C CA . LEU A 1 599 ? -8.399 -18.338 21.287 1.00 92.19 599 LEU A CA 1
ATOM 4942 C C . LEU A 1 599 ? -7.852 -19.475 20.423 1.00 92.19 599 LEU A C 1
ATOM 4944 O O . LEU A 1 599 ? -6.829 -19.303 19.762 1.00 92.19 599 LEU A O 1
ATOM 4948 N N . THR A 1 600 ? -8.566 -20.596 20.361 1.00 92.88 600 THR A N 1
ATOM 4949 C CA . THR A 1 600 ? -8.207 -21.737 19.513 1.00 92.88 600 THR A CA 1
ATOM 4950 C C . THR A 1 600 ? -8.205 -21.344 18.037 1.00 92.88 600 THR A C 1
ATOM 4952 O O . THR A 1 600 ? -7.242 -21.623 17.321 1.00 92.88 600 THR A O 1
ATOM 4955 N N . GLN A 1 601 ? -9.228 -20.610 17.593 1.00 92.44 601 GLN A N 1
ATOM 4956 C CA . GLN A 1 601 ? -9.321 -20.144 16.212 1.00 92.44 601 GLN A CA 1
ATOM 4957 C C . GLN A 1 601 ? -8.253 -19.099 15.864 1.00 92.44 601 GLN A C 1
ATOM 4959 O O . GLN A 1 601 ? -7.674 -19.142 14.780 1.00 92.44 601 GLN A O 1
ATOM 4964 N N . ILE A 1 602 ? -7.919 -18.197 16.794 1.00 92.81 602 ILE A N 1
ATOM 4965 C CA . ILE A 1 602 ? -6.781 -17.278 16.631 1.00 92.81 602 ILE A CA 1
ATOM 4966 C C . ILE A 1 602 ? -5.483 -18.069 16.446 1.00 92.81 602 ILE A C 1
ATOM 4968 O O . ILE A 1 602 ? -4.696 -17.744 15.560 1.00 92.81 602 ILE A O 1
ATOM 4972 N N . ASN A 1 603 ? -5.271 -19.121 17.234 1.00 90.94 603 ASN A N 1
ATOM 4973 C CA . ASN A 1 603 ? -4.059 -19.930 17.143 1.00 90.94 603 ASN A CA 1
ATOM 4974 C C . ASN A 1 603 ? -3.957 -20.664 15.793 1.00 90.94 603 ASN A C 1
ATOM 4976 O O . ASN A 1 603 ? -2.889 -20.711 15.186 1.00 90.94 603 ASN A O 1
ATOM 4980 N N . GLN A 1 604 ? -5.078 -21.175 15.277 1.00 92.31 604 GLN A N 1
ATOM 4981 C CA . GLN A 1 604 ? -5.144 -21.769 13.937 1.00 92.31 604 GLN A CA 1
ATOM 4982 C C . GLN A 1 604 ? -4.833 -20.743 12.840 1.00 92.31 604 GLN A C 1
ATOM 4984 O O . GLN A 1 604 ? -4.036 -21.026 11.946 1.00 92.31 604 GLN A O 1
ATOM 4989 N N . ASN A 1 605 ? -5.389 -19.532 12.942 1.00 94.06 605 ASN A N 1
ATOM 4990 C CA . ASN A 1 605 ? -5.112 -18.451 11.996 1.00 94.06 605 ASN A CA 1
ATOM 4991 C C . ASN A 1 605 ? -3.632 -18.037 12.016 1.00 94.06 605 ASN A C 1
ATOM 4993 O O . ASN A 1 605 ? -3.057 -17.783 10.961 1.00 94.06 605 ASN A O 1
ATOM 4997 N N . ILE A 1 606 ? -2.998 -17.994 13.194 1.00 92.25 606 ILE A N 1
ATOM 4998 C CA . ILE A 1 606 ? -1.560 -17.706 13.329 1.00 92.25 606 ILE A CA 1
ATOM 4999 C C . ILE A 1 606 ? -0.721 -18.788 12.639 1.00 92.25 606 ILE A C 1
ATOM 5001 O O . ILE A 1 606 ? 0.223 -18.456 11.923 1.00 92.25 606 ILE A O 1
ATOM 5005 N N . ASN A 1 607 ? -1.074 -20.064 12.802 1.00 91.44 607 ASN A N 1
ATOM 5006 C CA . ASN A 1 607 ? -0.362 -21.163 12.148 1.00 91.44 607 ASN A CA 1
ATOM 5007 C C . ASN A 1 607 ? -0.516 -21.115 10.621 1.00 91.44 607 ASN A C 1
ATOM 5009 O O . ASN A 1 607 ? 0.480 -21.206 9.908 1.00 91.44 607 ASN A O 1
ATOM 5013 N N . SER A 1 608 ? -1.734 -20.883 10.122 1.00 91.25 608 SER A N 1
ATOM 5014 C CA . SER A 1 608 ? -1.991 -20.713 8.685 1.00 91.25 608 SER A CA 1
ATOM 5015 C C . SER A 1 608 ? -1.220 -19.517 8.109 1.00 91.25 608 SER A C 1
ATOM 5017 O O . SER A 1 608 ? -0.582 -19.625 7.060 1.00 91.25 608 SER A O 1
ATOM 5019 N N . LEU A 1 609 ? -1.175 -18.395 8.838 1.00 92.88 609 LEU A N 1
ATOM 5020 C CA . LEU A 1 609 ? -0.372 -17.235 8.453 1.00 92.88 609 LEU A CA 1
ATOM 5021 C C . LEU A 1 609 ? 1.126 -17.568 8.406 1.00 92.88 609 LEU A C 1
ATOM 5023 O O . LEU A 1 609 ? 1.822 -17.125 7.494 1.00 92.88 609 LEU A O 1
ATOM 5027 N N . HIS A 1 610 ? 1.633 -18.346 9.364 1.00 91.88 610 HIS A N 1
ATOM 5028 C CA . HIS A 1 610 ? 3.033 -18.766 9.384 1.00 91.88 610 HIS A CA 1
ATOM 5029 C C . HIS A 1 610 ? 3.389 -19.634 8.167 1.00 91.88 610 HIS A C 1
ATOM 5031 O O . HIS A 1 610 ? 4.405 -19.396 7.513 1.00 91.88 610 HIS A O 1
ATOM 5037 N N . GLU A 1 611 ? 2.536 -20.596 7.812 1.00 91.62 611 GLU A N 1
ATOM 5038 C CA . GLU A 1 611 ? 2.719 -21.436 6.621 1.00 91.62 611 GLU A CA 1
ATOM 5039 C C . GLU A 1 611 ? 2.686 -20.614 5.330 1.00 91.62 611 GLU A C 1
ATOM 5041 O O . GLU A 1 611 ? 3.557 -20.761 4.469 1.00 91.62 611 GLU A O 1
ATOM 5046 N N . HIS A 1 612 ? 1.735 -19.687 5.225 1.00 92.06 612 HIS A N 1
ATOM 5047 C CA . HIS A 1 612 ? 1.625 -18.777 4.094 1.00 92.06 612 HIS A CA 1
ATOM 5048 C C . HIS A 1 612 ? 2.871 -17.895 3.941 1.00 92.06 612 HIS A C 1
ATOM 5050 O O . HIS A 1 612 ? 3.402 -17.761 2.839 1.00 92.06 612 HIS A O 1
ATOM 5056 N N . LEU A 1 613 ? 3.377 -17.315 5.035 1.00 92.69 613 LEU A N 1
ATOM 5057 C CA . LEU A 1 613 ? 4.596 -16.501 5.011 1.00 92.69 613 LEU A CA 1
ATOM 5058 C C . LEU A 1 613 ? 5.820 -17.316 4.573 1.00 92.69 613 LEU A C 1
ATOM 5060 O O . LEU A 1 613 ? 6.633 -16.820 3.791 1.00 92.69 613 LEU A O 1
ATOM 5064 N N . ASN A 1 614 ? 5.925 -18.576 5.001 1.00 92.62 614 ASN A N 1
ATOM 5065 C CA . ASN A 1 614 ? 6.984 -19.476 4.543 1.00 92.62 614 ASN A CA 1
ATOM 5066 C C . ASN A 1 614 ? 6.861 -19.784 3.040 1.00 92.62 614 ASN A C 1
ATOM 5068 O O . ASN A 1 614 ? 7.867 -19.789 2.327 1.00 92.62 614 ASN A O 1
ATOM 5072 N N . ALA A 1 615 ? 5.641 -19.987 2.534 1.00 90.25 615 ALA A N 1
ATOM 5073 C CA . ALA A 1 615 ? 5.397 -20.190 1.107 1.00 90.25 615 ALA A CA 1
ATOM 5074 C C . ALA A 1 615 ? 5.772 -18.950 0.275 1.00 90.25 615 ALA A C 1
ATOM 5076 O O . ALA A 1 615 ? 6.441 -19.083 -0.751 1.00 90.25 615 ALA A O 1
ATOM 5077 N N . VAL A 1 616 ? 5.418 -17.746 0.744 1.00 90.88 616 VAL A N 1
ATOM 5078 C CA . VAL A 1 616 ? 5.822 -16.476 0.112 1.00 90.88 616 VAL A CA 1
ATOM 5079 C C . VAL A 1 616 ? 7.340 -16.335 0.093 1.00 90.88 616 VAL A C 1
ATOM 5081 O O . VAL A 1 616 ? 7.907 -15.981 -0.939 1.00 90.88 616 VAL A O 1
ATOM 5084 N N . HIS A 1 617 ? 8.016 -16.639 1.203 1.00 90.75 617 HIS A N 1
ATOM 5085 C CA . HIS A 1 617 ? 9.475 -16.574 1.274 1.00 90.75 617 HIS A CA 1
ATOM 5086 C C . HIS A 1 617 ? 10.139 -17.505 0.245 1.00 90.75 617 HIS A C 1
ATOM 5088 O O . HIS A 1 617 ? 11.061 -17.092 -0.459 1.00 90.75 617 HIS A O 1
ATOM 5094 N N . LEU A 1 618 ? 9.622 -18.727 0.088 1.00 90.75 618 LEU A N 1
ATOM 5095 C CA . LEU A 1 618 ? 10.092 -19.680 -0.920 1.00 90.75 618 LEU A CA 1
ATOM 5096 C C . LEU A 1 618 ? 9.831 -19.212 -2.361 1.00 90.75 618 LEU A C 1
ATOM 5098 O O . LEU A 1 618 ? 10.683 -19.425 -3.225 1.00 90.75 618 LEU A O 1
ATOM 5102 N N . ASP A 1 619 ? 8.684 -18.587 -2.645 1.00 93.12 619 ASP A N 1
ATOM 5103 C CA . ASP A 1 619 ? 8.400 -18.034 -3.979 1.00 93.12 619 ASP A CA 1
ATOM 5104 C C . ASP A 1 619 ? 9.337 -16.867 -4.313 1.00 93.12 619 ASP A C 1
ATOM 5106 O O . ASP A 1 619 ? 9.915 -16.818 -5.400 1.00 93.12 619 ASP A O 1
ATOM 5110 N N . ILE A 1 620 ? 9.563 -15.969 -3.350 1.00 92.19 620 ILE A N 1
ATOM 5111 C CA . ILE A 1 620 ? 10.516 -14.863 -3.483 1.00 92.19 620 ILE A CA 1
ATOM 5112 C C . ILE A 1 620 ? 11.920 -15.401 -3.771 1.00 92.19 620 ILE A C 1
ATOM 5114 O O . ILE A 1 620 ? 12.571 -14.918 -4.698 1.00 92.19 620 ILE A O 1
ATOM 5118 N N . GLN A 1 621 ? 12.362 -16.429 -3.042 1.00 93.31 621 GLN A N 1
ATOM 5119 C CA . GLN A 1 621 ? 13.670 -17.041 -3.266 1.00 93.31 621 GLN A CA 1
ATOM 5120 C C . GLN A 1 621 ? 13.796 -17.596 -4.694 1.00 93.31 621 GLN A C 1
ATOM 5122 O O . GLN A 1 621 ? 14.753 -17.279 -5.393 1.00 93.31 621 GLN A O 1
ATOM 5127 N N . LYS A 1 622 ? 12.781 -18.320 -5.186 1.00 92.06 622 LYS A N 1
ATOM 5128 C CA . LYS A 1 622 ? 12.764 -18.832 -6.570 1.00 92.06 622 LYS A CA 1
ATOM 5129 C C . LYS A 1 622 ? 12.787 -17.720 -7.620 1.00 92.06 622 LYS A C 1
ATOM 5131 O O . LYS A 1 622 ? 13.391 -17.886 -8.681 1.00 92.06 622 LYS A O 1
ATOM 5136 N N . ARG A 1 623 ? 12.110 -16.594 -7.365 1.00 92.75 623 ARG A N 1
ATOM 5137 C CA . ARG A 1 623 ? 12.146 -15.431 -8.266 1.00 92.75 623 ARG A CA 1
ATOM 5138 C C . ARG A 1 623 ? 13.536 -14.807 -8.304 1.00 92.75 623 ARG A C 1
ATOM 5140 O O . ARG A 1 623 ? 13.980 -14.464 -9.397 1.00 92.75 623 ARG A O 1
ATOM 5147 N N . PHE A 1 624 ? 14.217 -14.697 -7.163 1.00 94.62 624 PHE A N 1
ATOM 5148 C CA . PHE A 1 624 ? 15.606 -14.238 -7.120 1.00 94.62 624 PHE A CA 1
ATOM 5149 C C . PHE A 1 624 ? 16.532 -15.179 -7.891 1.00 94.62 624 PHE A C 1
ATOM 5151 O O . PHE A 1 624 ? 17.232 -14.707 -8.781 1.00 94.62 624 PHE A O 1
ATOM 5158 N N . ASP A 1 625 ? 16.415 -16.495 -7.697 1.00 93.31 625 ASP A N 1
ATOM 5159 C CA . ASP A 1 625 ? 17.203 -17.474 -8.458 1.00 93.31 625 ASP A CA 1
ATOM 5160 C C . ASP A 1 625 ? 16.968 -17.341 -9.982 1.00 93.31 625 ASP A C 1
ATOM 5162 O O . ASP A 1 625 ? 17.892 -17.453 -10.789 1.00 93.31 625 ASP A O 1
ATOM 5166 N N . ASN A 1 626 ? 15.729 -17.061 -10.414 1.00 94.12 626 ASN A N 1
ATOM 5167 C CA . ASN A 1 626 ? 15.423 -16.821 -11.830 1.00 94.12 626 ASN A CA 1
ATOM 5168 C C . ASN A 1 626 ? 16.035 -15.517 -12.361 1.00 94.12 626 ASN A C 1
ATOM 5170 O O . ASN A 1 626 ? 16.455 -15.456 -13.521 1.00 94.12 626 ASN A O 1
ATOM 5174 N N . VAL A 1 627 ? 16.036 -14.464 -11.541 1.00 94.31 627 VAL A N 1
ATOM 5175 C CA . VAL A 1 627 ? 16.669 -13.186 -11.879 1.00 94.31 627 VAL A CA 1
ATOM 5176 C C . VAL A 1 627 ? 18.174 -13.381 -12.023 1.00 94.31 627 VAL A C 1
ATOM 5178 O O . VAL A 1 627 ? 18.723 -12.944 -13.032 1.00 94.31 627 VAL A O 1
ATOM 5181 N N . ASP A 1 628 ? 18.809 -14.106 -11.107 1.00 94.75 628 ASP A N 1
ATOM 5182 C CA . ASP A 1 628 ? 20.242 -14.397 -11.161 1.00 94.75 628 ASP A CA 1
ATOM 5183 C C . ASP A 1 628 ? 20.609 -15.163 -12.440 1.00 94.75 628 ASP A C 1
ATOM 5185 O O . ASP A 1 628 ? 21.491 -14.736 -13.184 1.00 94.75 628 ASP A O 1
ATOM 5189 N N . GLN A 1 629 ? 19.845 -16.200 -12.804 1.00 95.00 629 GLN A N 1
ATOM 5190 C CA . GLN A 1 629 ? 20.043 -16.923 -14.072 1.00 95.00 629 GLN A CA 1
ATOM 5191 C C . GLN A 1 629 ? 19.907 -16.020 -15.309 1.00 95.00 629 GLN A C 1
ATOM 5193 O O . GLN A 1 629 ? 20.651 -16.151 -16.286 1.00 95.00 629 GLN A O 1
ATOM 5198 N N . LYS A 1 630 ? 18.943 -15.090 -15.304 1.00 95.81 630 LYS A N 1
ATOM 5199 C CA . LYS A 1 630 ? 18.783 -14.121 -16.400 1.00 95.81 630 LYS A CA 1
ATOM 5200 C C . LYS A 1 630 ? 19.951 -13.144 -16.458 1.00 95.81 630 LYS A C 1
ATOM 5202 O O . LYS A 1 630 ? 20.393 -12.821 -17.559 1.00 95.81 630 LYS A O 1
ATOM 5207 N N . LEU A 1 631 ? 20.449 -12.689 -15.309 1.00 95.62 631 LEU A N 1
ATOM 5208 C CA . LEU A 1 631 ? 21.610 -11.807 -15.228 1.00 95.62 631 LEU A CA 1
ATOM 5209 C C . LEU A 1 631 ? 22.876 -12.502 -15.734 1.00 95.62 631 LEU A C 1
ATOM 5211 O O . LEU A 1 631 ? 23.619 -11.897 -16.504 1.00 95.62 631 LEU A O 1
ATOM 5215 N N . GLU A 1 632 ? 23.081 -13.778 -15.406 1.00 95.75 632 GLU A N 1
ATOM 5216 C CA . GLU A 1 632 ? 24.185 -14.574 -15.955 1.00 95.75 632 GLU A CA 1
ATOM 5217 C C . GLU A 1 632 ? 24.111 -14.677 -17.483 1.00 95.75 632 GLU A C 1
ATOM 5219 O O . GLU A 1 632 ? 25.112 -14.465 -18.173 1.00 95.75 632 GLU A O 1
ATOM 5224 N N . LYS A 1 633 ? 22.916 -14.928 -18.033 1.00 95.44 633 LYS A N 1
ATOM 5225 C CA . LYS A 1 633 ? 22.716 -14.972 -19.487 1.00 95.44 633 LYS A CA 1
ATOM 5226 C C . LYS A 1 633 ? 22.985 -13.618 -20.147 1.00 95.44 633 LYS A C 1
ATOM 5228 O O . LYS A 1 633 ? 23.684 -13.569 -21.155 1.00 95.44 633 LYS A O 1
ATOM 5233 N N . ILE A 1 634 ? 22.471 -12.527 -19.576 1.00 96.12 634 ILE A N 1
ATOM 5234 C CA . ILE A 1 634 ? 22.730 -11.167 -20.075 1.00 96.12 634 ILE A CA 1
ATOM 5235 C C . ILE A 1 634 ? 24.231 -10.876 -20.053 1.00 96.12 634 ILE A C 1
ATOM 5237 O O . ILE A 1 634 ? 24.763 -10.334 -21.019 1.00 96.12 634 ILE A O 1
ATOM 5241 N N . ASN A 1 635 ? 24.931 -11.267 -18.988 1.00 96.44 635 ASN A N 1
ATOM 5242 C CA . ASN A 1 635 ? 26.372 -11.083 -18.891 1.00 96.44 635 ASN A CA 1
ATOM 5243 C C . ASN A 1 635 ? 27.120 -11.848 -20.000 1.00 96.44 635 ASN A C 1
ATOM 5245 O O . ASN A 1 635 ? 28.017 -11.292 -20.633 1.00 96.44 635 ASN A O 1
ATOM 5249 N N . ALA A 1 636 ? 26.713 -13.086 -20.300 1.00 95.25 636 ALA A N 1
ATOM 5250 C CA . ALA A 1 636 ? 27.270 -13.858 -21.412 1.00 95.25 636 ALA A CA 1
ATOM 5251 C C . ALA A 1 636 ? 26.987 -13.212 -22.785 1.00 95.25 636 ALA A C 1
ATOM 5253 O O . ALA A 1 636 ? 27.884 -13.128 -23.629 1.00 95.25 636 ALA A O 1
ATOM 5254 N N . ASP A 1 637 ? 25.771 -12.703 -23.002 1.00 96.94 637 ASP A N 1
ATOM 5255 C CA . ASP A 1 637 ? 25.397 -12.006 -24.238 1.00 96.94 637 ASP A CA 1
ATOM 5256 C C . ASP A 1 637 ? 26.213 -10.711 -24.421 1.00 96.94 637 ASP A C 1
ATOM 5258 O O . ASP A 1 637 ? 26.712 -10.440 -25.516 1.00 96.94 637 ASP A O 1
ATOM 5262 N N . VAL A 1 638 ? 26.429 -9.943 -23.347 1.00 97.25 638 VAL A N 1
ATOM 5263 C CA . VAL A 1 638 ? 27.281 -8.740 -23.355 1.00 97.25 638 VAL A CA 1
ATOM 5264 C C . VAL A 1 638 ? 28.732 -9.091 -23.693 1.00 97.25 638 VAL A C 1
ATOM 5266 O O . VAL A 1 638 ? 29.351 -8.411 -24.512 1.00 97.25 638 VAL A O 1
ATOM 5269 N N . GLN A 1 639 ? 29.273 -10.178 -23.138 1.00 96.19 639 GLN A N 1
ATOM 5270 C CA . GLN A 1 639 ? 30.613 -10.650 -23.502 1.00 96.19 639 GLN A CA 1
ATOM 5271 C C . GLN A 1 639 ? 30.708 -11.024 -24.989 1.00 96.19 639 GLN A C 1
ATOM 5273 O O . GLN A 1 639 ? 31.690 -10.673 -25.645 1.00 96.19 639 GLN A O 1
ATOM 5278 N N . ASN A 1 640 ? 29.683 -11.674 -25.551 1.00 96.75 640 ASN A N 1
ATOM 5279 C CA . ASN A 1 640 ? 29.632 -11.990 -26.982 1.00 96.75 640 ASN A CA 1
ATOM 5280 C C . ASN A 1 640 ? 29.602 -10.723 -27.852 1.00 96.75 640 ASN A C 1
ATOM 5282 O O . ASN A 1 640 ? 30.283 -10.652 -28.877 1.00 96.75 640 ASN A O 1
ATOM 5286 N N . ILE A 1 641 ? 28.824 -9.715 -27.444 1.00 96.69 641 ILE A N 1
ATOM 5287 C CA . ILE A 1 641 ? 28.756 -8.422 -28.133 1.00 96.69 641 ILE A CA 1
ATOM 5288 C C . ILE A 1 641 ? 30.124 -7.741 -28.123 1.00 96.69 641 ILE A C 1
ATOM 5290 O O . ILE A 1 641 ? 30.571 -7.300 -29.179 1.00 96.69 641 ILE A O 1
ATOM 5294 N N . ASN A 1 642 ? 30.814 -7.718 -26.982 1.00 95.88 642 ASN A N 1
ATOM 5295 C CA . ASN A 1 642 ? 32.151 -7.130 -26.887 1.00 95.88 642 ASN A CA 1
ATOM 5296 C C . ASN A 1 642 ? 33.138 -7.820 -27.839 1.00 95.88 642 ASN A C 1
ATOM 5298 O O . ASN A 1 642 ? 33.792 -7.144 -28.625 1.00 95.88 642 ASN A O 1
ATOM 5302 N N . GLN A 1 643 ? 33.148 -9.156 -27.889 1.00 95.75 643 GLN A N 1
ATOM 5303 C CA . GLN A 1 643 ? 33.986 -9.898 -28.843 1.00 95.75 643 GLN A CA 1
ATOM 5304 C C . GLN A 1 643 ? 33.671 -9.546 -30.305 1.00 95.75 643 GLN A C 1
ATOM 5306 O O . GLN A 1 643 ? 34.571 -9.431 -31.138 1.00 95.75 643 GLN A O 1
ATOM 5311 N N . LYS A 1 644 ? 32.390 -9.368 -30.652 1.00 96.94 644 LYS A N 1
ATOM 5312 C CA . LYS A 1 644 ? 31.993 -8.943 -32.003 1.00 96.94 644 LYS A CA 1
ATOM 5313 C C . LYS A 1 644 ? 32.430 -7.515 -32.309 1.00 96.94 644 LYS A C 1
ATOM 5315 O O . LYS A 1 644 ? 32.830 -7.256 -33.443 1.00 96.94 644 LYS A O 1
ATOM 5320 N N . LEU A 1 645 ? 32.350 -6.610 -31.337 1.00 96.94 645 LEU A N 1
ATOM 5321 C CA . LEU A 1 645 ? 32.829 -5.238 -31.482 1.00 96.94 645 LEU A CA 1
ATOM 5322 C C . LEU A 1 645 ? 34.343 -5.207 -31.708 1.00 96.94 645 LEU A C 1
ATOM 5324 O O . LEU A 1 645 ? 34.777 -4.524 -32.629 1.00 96.94 645 LEU A O 1
ATOM 5328 N N . ASP A 1 646 ? 35.117 -6.029 -30.997 1.00 96.56 646 ASP A N 1
ATOM 5329 C CA . ASP A 1 646 ? 36.563 -6.160 -31.223 1.00 96.56 646 ASP A CA 1
ATOM 5330 C C . ASP A 1 646 ? 36.875 -6.648 -32.648 1.00 96.56 646 ASP A C 1
ATOM 5332 O O . ASP A 1 646 ? 37.779 -6.150 -33.321 1.00 96.56 646 ASP A O 1
ATOM 5336 N N . ILE A 1 647 ? 36.107 -7.616 -33.163 1.00 96.56 647 ILE A N 1
ATOM 5337 C CA . ILE A 1 647 ? 36.256 -8.087 -34.551 1.00 96.56 647 ILE A CA 1
ATOM 5338 C C . ILE A 1 647 ? 35.925 -6.969 -35.548 1.00 96.56 647 ILE A C 1
ATOM 5340 O O . ILE A 1 647 ? 36.607 -6.827 -36.565 1.00 96.56 647 ILE A O 1
ATOM 5344 N N . ILE A 1 648 ? 34.869 -6.192 -35.292 1.00 96.69 648 ILE A N 1
ATOM 5345 C CA . ILE A 1 648 ? 34.485 -5.063 -36.146 1.00 96.69 648 ILE A CA 1
ATOM 5346 C C . ILE A 1 648 ? 35.579 -3.995 -36.139 1.00 96.69 648 ILE A C 1
ATOM 5348 O O . ILE A 1 648 ? 35.940 -3.525 -37.216 1.00 96.69 648 ILE A O 1
ATOM 5352 N N . ASP A 1 649 ? 36.138 -3.663 -34.977 1.00 97.31 649 ASP A N 1
ATOM 5353 C CA . ASP A 1 649 ? 37.206 -2.671 -34.857 1.00 97.31 649 ASP A CA 1
ATOM 5354 C C . ASP A 1 649 ? 38.442 -3.083 -35.670 1.00 97.31 649 ASP A C 1
ATOM 5356 O O . ASP A 1 649 ? 38.912 -2.335 -36.527 1.00 97.31 649 ASP A O 1
ATOM 5360 N N . ASN A 1 650 ? 38.872 -4.343 -35.542 1.00 95.88 650 ASN A N 1
ATOM 5361 C CA . ASN A 1 650 ? 39.961 -4.894 -36.352 1.00 95.88 650 ASN A CA 1
ATOM 5362 C C . ASN A 1 650 ? 39.677 -4.815 -37.865 1.00 95.88 650 ASN A C 1
ATOM 5364 O O . ASN A 1 650 ? 40.565 -4.506 -38.661 1.00 95.88 650 ASN A O 1
ATOM 5368 N N . ARG A 1 651 ? 38.433 -5.079 -38.291 1.00 97.44 651 ARG A N 1
ATOM 5369 C CA . ARG A 1 651 ? 38.039 -4.960 -39.706 1.00 97.44 651 ARG A CA 1
ATOM 5370 C C . ARG A 1 651 ? 38.042 -3.513 -40.188 1.00 97.44 651 ARG A C 1
ATOM 5372 O O . ARG A 1 651 ? 38.400 -3.278 -41.338 1.00 97.44 651 ARG A O 1
ATOM 5379 N N . LEU A 1 652 ? 37.631 -2.563 -39.352 1.00 96.75 652 LEU A N 1
ATOM 5380 C CA . LEU A 1 652 ? 37.669 -1.141 -39.688 1.00 96.75 652 LEU A CA 1
ATOM 5381 C C . LEU A 1 652 ? 39.111 -0.648 -39.835 1.00 96.75 652 LEU A C 1
ATOM 5383 O O . LEU A 1 652 ? 39.396 0.057 -40.798 1.00 96.75 652 LEU A O 1
ATOM 5387 N N . GLN A 1 653 ? 40.024 -1.091 -38.969 1.00 96.19 653 GLN A N 1
ATOM 5388 C CA . GLN A 1 653 ? 41.455 -0.794 -39.095 1.00 96.19 653 GLN A CA 1
ATOM 5389 C C . GLN A 1 653 ? 42.057 -1.362 -40.394 1.00 96.19 653 GLN A C 1
ATOM 5391 O O . GLN A 1 653 ? 42.810 -0.674 -41.083 1.00 96.19 653 GLN A O 1
ATOM 5396 N N . ASP A 1 654 ? 41.699 -2.593 -40.781 1.00 96.88 654 ASP A N 1
ATOM 5397 C CA . ASP A 1 654 ? 42.139 -3.180 -42.059 1.00 96.88 654 ASP A CA 1
ATOM 5398 C C . ASP A 1 654 ? 41.574 -2.425 -43.273 1.00 96.88 654 ASP A C 1
ATOM 5400 O O . ASP A 1 654 ? 42.285 -2.195 -44.255 1.00 96.88 654 ASP A O 1
ATOM 5404 N N . ILE A 1 655 ? 40.307 -2.002 -43.207 1.00 96.19 655 ILE A N 1
ATOM 5405 C CA . ILE A 1 655 ? 39.693 -1.170 -44.248 1.00 96.19 655 ILE A CA 1
ATOM 5406 C C . ILE A 1 655 ? 40.430 0.165 -44.362 1.00 96.19 655 ILE A C 1
ATOM 5408 O O . ILE A 1 655 ? 40.781 0.549 -45.476 1.00 96.19 655 ILE A O 1
ATOM 5412 N N . ASP A 1 656 ? 40.697 0.843 -43.246 1.00 96.81 656 ASP A N 1
ATOM 5413 C CA . ASP A 1 656 ? 41.422 2.116 -43.243 1.00 96.81 656 ASP A CA 1
ATOM 5414 C C . ASP A 1 656 ? 42.808 1.963 -43.882 1.00 96.81 656 ASP A C 1
ATOM 5416 O O . ASP A 1 656 ? 43.155 2.694 -44.812 1.00 96.81 656 ASP A O 1
ATOM 5420 N N . LYS A 1 657 ? 43.552 0.916 -43.503 1.00 95.56 657 LYS A N 1
ATOM 5421 C CA . LYS A 1 657 ? 44.847 0.594 -44.112 1.00 95.56 657 LYS A CA 1
ATOM 5422 C C . LYS A 1 657 ? 44.740 0.379 -45.625 1.00 95.56 657 LYS A C 1
ATOM 5424 O O . LYS A 1 657 ? 45.507 0.971 -46.383 1.00 95.56 657 LYS A O 1
ATOM 5429 N N . LYS A 1 658 ? 43.782 -0.431 -46.088 1.00 95.38 658 LYS A N 1
ATOM 5430 C CA . LYS A 1 658 ? 43.570 -0.684 -47.526 1.00 95.38 658 LYS A CA 1
ATOM 5431 C C . LYS A 1 658 ? 43.192 0.581 -48.289 1.00 95.38 658 LYS A C 1
ATOM 5433 O O . LYS A 1 658 ? 43.628 0.759 -49.425 1.00 95.38 658 LYS A O 1
ATOM 5438 N N . VAL A 1 659 ? 42.393 1.455 -47.682 1.00 96.94 659 VAL A N 1
ATOM 5439 C CA . VAL A 1 659 ? 42.015 2.746 -48.267 1.00 96.94 659 VAL A CA 1
ATOM 5440 C C . VAL A 1 659 ? 43.242 3.649 -48.395 1.00 96.94 659 VAL A C 1
ATOM 5442 O O . VAL A 1 659 ? 43.479 4.188 -49.477 1.00 96.94 659 VAL A O 1
ATOM 5445 N N . GLN A 1 660 ? 44.063 3.761 -47.349 1.00 96.19 660 GLN A N 1
ATOM 5446 C CA . GLN A 1 660 ? 45.309 4.533 -47.384 1.00 96.19 660 GLN A CA 1
ATOM 5447 C C . GLN A 1 660 ? 46.285 4.001 -48.444 1.00 96.19 660 GLN A C 1
ATOM 5449 O O . GLN A 1 660 ? 46.808 4.773 -49.250 1.00 96.19 660 GLN A O 1
ATOM 5454 N N . GLU A 1 661 ? 46.488 2.682 -48.502 1.00 95.00 661 GLU A N 1
ATOM 5455 C CA . GLU A 1 661 ? 47.322 2.037 -49.523 1.00 95.00 661 GLU A CA 1
ATOM 5456 C C . GLU A 1 661 ? 46.769 2.269 -50.938 1.00 95.00 661 GLU A C 1
ATOM 5458 O O . GLU A 1 661 ? 47.530 2.562 -51.864 1.00 95.00 661 GLU A O 1
ATOM 5463 N N . GLY A 1 662 ? 45.447 2.194 -51.112 1.00 94.44 662 GLY A N 1
ATOM 5464 C CA . GLY A 1 662 ? 44.768 2.483 -52.373 1.00 94.44 662 GLY A CA 1
ATOM 5465 C C . GLY A 1 662 ? 44.998 3.920 -52.844 1.00 94.44 662 GLY A C 1
ATOM 5466 O O . GLY A 1 662 ? 45.408 4.132 -53.988 1.00 94.44 662 GLY A O 1
ATOM 5467 N N . PHE A 1 663 ? 44.814 4.907 -51.962 1.00 96.19 663 PHE A N 1
ATOM 5468 C CA . PHE A 1 663 ? 45.104 6.310 -52.272 1.00 96.19 663 PHE A CA 1
ATOM 5469 C C . PHE A 1 663 ? 46.582 6.535 -52.601 1.00 96.19 663 PHE A C 1
ATOM 5471 O O . PHE A 1 663 ? 46.887 7.227 -53.573 1.00 96.19 663 PHE A O 1
ATOM 5478 N N . ALA A 1 664 ? 47.505 5.906 -51.869 1.00 94.44 664 ALA A N 1
ATOM 5479 C CA . ALA A 1 664 ? 48.934 5.997 -52.160 1.00 94.44 664 ALA A CA 1
ATOM 5480 C C . ALA A 1 664 ? 49.278 5.445 -53.557 1.00 94.44 664 ALA A C 1
ATOM 5482 O O . ALA A 1 664 ? 50.055 6.053 -54.297 1.00 94.44 664 ALA A O 1
ATOM 5483 N N . GLN A 1 665 ? 48.669 4.324 -53.961 1.00 95.38 665 GLN A N 1
ATOM 5484 C CA . GLN A 1 665 ? 48.850 3.766 -55.305 1.00 95.38 665 GLN A CA 1
ATOM 5485 C C . GLN A 1 665 ? 48.281 4.673 -56.399 1.00 95.38 665 GLN A C 1
ATOM 5487 O O . GLN A 1 665 ? 48.912 4.833 -57.448 1.00 95.38 665 GLN A O 1
ATOM 5492 N N . VAL A 1 666 ? 47.099 5.254 -56.174 1.00 95.56 666 VAL A N 1
ATOM 5493 C CA . VAL A 1 666 ? 46.481 6.202 -57.112 1.00 95.56 666 VAL A CA 1
ATOM 5494 C C . VAL A 1 666 ? 47.363 7.435 -57.275 1.00 95.56 666 VAL A C 1
ATOM 5496 O O . VAL A 1 666 ? 47.683 7.780 -58.411 1.00 95.56 666 VAL A O 1
ATOM 5499 N N . ASN A 1 667 ? 47.829 8.030 -56.175 1.00 95.44 667 ASN A N 1
ATOM 5500 C CA . ASN A 1 667 ? 48.735 9.179 -56.213 1.00 95.44 667 ASN A CA 1
ATOM 5501 C C . ASN A 1 667 ? 50.020 8.845 -56.971 1.00 95.44 667 ASN A C 1
ATOM 5503 O O . ASN A 1 667 ? 50.369 9.550 -57.907 1.00 95.44 667 ASN A O 1
ATOM 5507 N N . LYS A 1 668 ? 50.649 7.696 -56.698 1.00 94.69 668 LYS A N 1
ATOM 5508 C CA . LYS A 1 668 ? 51.848 7.269 -57.434 1.00 94.69 668 LYS A CA 1
ATOM 5509 C C . LYS A 1 668 ? 51.604 7.131 -58.942 1.00 94.69 668 LYS A C 1
ATOM 5511 O O . LYS A 1 668 ? 52.458 7.513 -59.744 1.00 94.69 668 LYS A O 1
ATOM 5516 N N . LYS A 1 669 ? 50.462 6.560 -59.352 1.00 94.12 669 LYS A N 1
ATOM 5517 C CA . LYS A 1 669 ? 50.088 6.460 -60.775 1.00 94.12 669 LYS A CA 1
ATOM 5518 C C . LYS A 1 669 ? 49.860 7.838 -61.389 1.00 94.12 669 LYS A C 1
ATOM 5520 O O . LYS A 1 669 ? 50.282 8.050 -62.524 1.00 94.12 669 LYS A O 1
ATOM 5525 N N . LEU A 1 670 ? 49.213 8.741 -60.654 1.00 95.31 670 LEU A N 1
ATOM 5526 C CA . LEU A 1 670 ? 48.979 10.117 -61.078 1.00 95.31 670 LEU A CA 1
ATOM 5527 C C . LEU A 1 670 ? 50.305 10.861 -61.258 1.00 95.31 670 LEU A C 1
ATOM 5529 O O . LEU A 1 670 ? 50.532 11.406 -62.331 1.00 95.31 670 LEU A O 1
ATOM 5533 N N . ASP A 1 671 ? 51.205 10.787 -60.278 1.00 95.06 671 ASP A N 1
ATOM 5534 C CA . ASP A 1 671 ? 52.534 11.404 -60.319 1.00 95.06 671 ASP A CA 1
ATOM 5535 C C . ASP A 1 671 ? 53.344 10.887 -61.512 1.00 95.06 671 ASP A C 1
ATOM 5537 O O . ASP A 1 671 ? 53.852 11.668 -62.312 1.00 95.06 671 ASP A O 1
ATOM 5541 N N . THR A 1 672 ? 53.376 9.563 -61.707 1.00 94.12 672 THR A N 1
ATOM 5542 C CA . THR A 1 672 ? 54.058 8.941 -62.857 1.00 94.12 672 THR A CA 1
ATOM 5543 C C . THR A 1 672 ? 53.438 9.388 -64.188 1.00 94.12 672 THR A C 1
ATOM 5545 O O . THR A 1 672 ? 54.136 9.599 -65.179 1.00 94.12 672 THR A O 1
ATOM 5548 N N . GLY A 1 673 ? 52.107 9.500 -64.245 1.00 93.00 673 GLY A N 1
ATOM 5549 C CA . GLY A 1 673 ? 51.393 9.987 -65.423 1.00 93.00 673 GLY A CA 1
ATOM 5550 C C . GLY A 1 673 ? 51.729 11.445 -65.734 1.00 93.00 673 GLY A C 1
ATOM 5551 O O . GLY A 1 673 ? 52.019 11.771 -66.884 1.00 93.00 673 GLY A O 1
ATOM 5552 N N . MET A 1 674 ? 51.753 12.298 -64.710 1.00 94.31 674 MET A N 1
ATOM 5553 C CA . MET A 1 674 ? 52.111 13.711 -64.815 1.00 94.31 674 MET A CA 1
ATOM 5554 C C . MET A 1 674 ? 53.571 13.906 -65.226 1.00 94.31 674 MET A C 1
ATOM 5556 O O . MET A 1 674 ? 53.852 14.760 -66.062 1.00 94.31 674 MET A O 1
ATOM 5560 N N . GLU A 1 675 ? 54.489 13.081 -64.721 1.00 94.25 675 GLU A N 1
ATOM 5561 C CA . GLU A 1 675 ? 55.893 13.092 -65.136 1.00 94.25 675 GLU A CA 1
ATOM 5562 C C . GLU A 1 675 ? 56.032 12.753 -66.626 1.00 94.25 675 GLU A C 1
ATOM 5564 O O . GLU A 1 675 ? 56.661 13.500 -67.375 1.00 94.25 675 GLU A O 1
ATOM 5569 N N . LYS A 1 676 ? 55.357 11.693 -67.101 1.00 93.75 676 LYS A N 1
ATOM 5570 C CA . LYS A 1 676 ? 55.322 11.350 -68.534 1.00 93.75 676 LYS A CA 1
ATOM 5571 C C . LYS A 1 676 ? 54.747 12.482 -69.381 1.00 93.75 676 LYS A C 1
ATOM 5573 O O . LYS A 1 676 ? 55.323 12.819 -70.412 1.00 93.75 676 LYS A O 1
ATOM 5578 N N . ILE A 1 677 ? 53.644 13.090 -68.948 1.00 93.56 677 ILE A N 1
ATOM 5579 C CA . ILE A 1 677 ? 53.068 14.264 -69.616 1.00 93.56 677 ILE A CA 1
ATOM 5580 C C . ILE A 1 677 ? 54.099 15.399 -69.683 1.00 93.56 677 ILE A C 1
ATOM 5582 O O . ILE A 1 677 ? 54.288 15.982 -70.748 1.00 93.56 677 ILE A O 1
ATOM 5586 N N . GLY A 1 678 ? 54.820 15.658 -68.590 1.00 94.00 678 GLY A N 1
ATOM 5587 C CA . GLY A 1 678 ? 55.930 16.609 -68.554 1.00 94.00 678 GLY A CA 1
ATOM 5588 C C . GLY A 1 678 ? 57.007 16.299 -69.596 1.00 94.00 678 GLY A C 1
ATOM 5589 O O . GLY A 1 678 ? 57.393 17.190 -70.351 1.00 94.00 678 GLY A O 1
ATOM 5590 N N . THR A 1 679 ? 57.436 15.036 -69.709 1.00 92.81 679 THR A N 1
ATOM 5591 C CA . THR A 1 679 ? 58.418 14.627 -70.730 1.00 92.81 679 THR A CA 1
ATOM 5592 C C . THR A 1 679 ? 57.898 14.830 -72.155 1.00 92.81 679 THR A C 1
ATOM 5594 O O . THR A 1 679 ? 58.623 15.370 -72.987 1.00 92.81 679 THR A O 1
ATOM 5597 N N . TYR A 1 680 ? 56.631 14.499 -72.439 1.00 92.62 680 TYR A N 1
ATOM 5598 C CA . TYR A 1 680 ? 56.036 14.743 -73.757 1.00 92.62 680 TYR A CA 1
ATOM 5599 C C . TYR A 1 680 ? 55.985 16.230 -74.102 1.00 92.62 680 TYR A C 1
ATOM 5601 O O . TYR A 1 680 ? 56.300 16.597 -75.231 1.00 92.62 680 TYR A O 1
ATOM 5609 N N . PHE A 1 681 ? 55.637 17.094 -73.144 1.00 94.19 681 PHE A N 1
ATOM 5610 C CA . PHE A 1 681 ? 55.671 18.539 -73.361 1.00 94.19 681 PHE A CA 1
ATOM 5611 C C . PHE A 1 681 ? 57.089 19.057 -73.612 1.00 94.19 681 PHE A C 1
ATOM 5613 O O . PHE A 1 681 ? 57.262 19.920 -74.467 1.00 94.19 681 PHE A O 1
ATOM 5620 N N . GLN A 1 682 ? 58.105 18.521 -72.928 1.00 93.06 682 GLN A N 1
ATOM 5621 C CA . GLN A 1 682 ? 59.504 18.874 -73.189 1.00 93.06 682 GLN A CA 1
ATOM 5622 C C . GLN A 1 682 ? 59.953 18.449 -74.593 1.00 93.06 682 GLN A C 1
ATOM 5624 O O . GLN A 1 682 ? 60.573 19.245 -75.296 1.00 93.06 682 GLN A O 1
ATOM 5629 N N . THR A 1 683 ? 59.613 17.232 -75.029 1.00 93.12 683 THR A N 1
ATOM 5630 C CA . THR A 1 683 ? 59.907 16.768 -76.394 1.00 93.12 683 THR A CA 1
ATOM 5631 C C . THR A 1 683 ? 59.194 17.625 -77.431 1.00 93.12 683 THR A C 1
ATOM 5633 O O . THR A 1 683 ? 59.842 18.132 -78.340 1.00 93.12 683 THR A O 1
ATOM 5636 N N . LEU A 1 684 ? 57.890 17.866 -77.256 1.00 92.06 684 LEU A N 1
ATOM 5637 C CA . LEU A 1 684 ? 57.108 18.722 -78.147 1.00 92.06 684 LEU A CA 1
ATOM 5638 C C . LEU A 1 684 ? 57.702 20.132 -78.230 1.00 92.06 684 LEU A C 1
ATOM 5640 O O . LEU A 1 684 ? 57.783 20.703 -79.313 1.00 92.06 684 LEU A O 1
ATOM 5644 N N . HIS A 1 685 ? 58.135 20.690 -77.100 1.00 93.56 685 HIS A N 1
ATOM 5645 C CA . HIS A 1 685 ? 58.803 21.985 -77.072 1.00 93.56 685 HIS A CA 1
ATOM 5646 C C . HIS A 1 685 ? 60.103 21.972 -77.891 1.00 93.56 685 HIS A C 1
ATOM 5648 O O . HIS A 1 685 ? 60.322 22.876 -78.694 1.00 93.56 685 HIS A O 1
ATOM 5654 N N . GLY A 1 686 ? 60.925 20.926 -77.755 1.00 92.19 686 GLY A N 1
ATOM 5655 C CA . GLY A 1 686 ? 62.136 20.748 -78.560 1.00 92.19 686 GLY A CA 1
ATOM 5656 C C . GLY A 1 686 ? 61.856 20.588 -80.058 1.00 92.19 686 GLY A C 1
ATOM 5657 O O . GLY A 1 686 ? 62.539 21.196 -80.880 1.00 92.19 686 GLY A O 1
ATOM 5658 N N . ASP A 1 687 ? 60.829 19.822 -80.427 1.00 93.31 687 ASP A N 1
ATOM 5659 C CA . ASP A 1 687 ? 60.411 19.650 -81.823 1.00 93.31 687 ASP A CA 1
ATOM 5660 C C . ASP A 1 687 ? 59.911 20.966 -82.429 1.00 93.31 687 ASP A C 1
ATOM 5662 O O . ASP A 1 687 ? 60.290 21.315 -83.548 1.00 93.31 687 ASP A O 1
ATOM 5666 N N . LEU A 1 688 ? 59.110 21.733 -81.681 1.00 94.12 688 LEU A N 1
ATOM 5667 C CA . LEU A 1 688 ? 58.649 23.059 -82.096 1.00 94.12 688 LEU A CA 1
ATOM 5668 C C . LEU A 1 688 ? 59.816 24.036 -82.278 1.00 94.12 688 LEU A C 1
ATOM 5670 O O . LEU A 1 688 ? 59.827 24.780 -83.258 1.00 94.12 688 LEU A O 1
ATOM 5674 N N . GLU A 1 689 ? 60.819 24.005 -81.397 1.00 93.00 689 GLU A N 1
ATOM 5675 C CA . GLU A 1 689 ? 62.029 24.820 -81.546 1.00 93.00 689 GLU A CA 1
ATOM 5676 C C . GLU A 1 689 ? 62.826 24.411 -82.794 1.00 93.00 689 GLU A C 1
ATOM 5678 O O . GLU A 1 689 ? 63.210 25.263 -83.595 1.00 93.00 689 GLU A O 1
ATOM 5683 N N . ASN A 1 690 ? 63.004 23.110 -83.039 1.00 92.25 690 ASN A N 1
ATOM 5684 C CA . ASN A 1 690 ? 63.661 22.613 -84.250 1.00 92.25 690 ASN A CA 1
ATOM 5685 C C . ASN A 1 690 ? 62.918 23.031 -85.530 1.00 92.25 690 ASN A C 1
ATOM 5687 O O . ASN A 1 690 ? 63.556 23.443 -86.503 1.00 92.25 690 ASN A O 1
ATOM 5691 N N . ILE A 1 691 ? 61.582 22.958 -85.536 1.00 92.56 691 ILE A N 1
ATOM 5692 C CA . ILE A 1 691 ? 60.743 23.444 -86.642 1.00 92.56 691 ILE A CA 1
ATOM 5693 C C . ILE A 1 691 ? 60.951 24.947 -86.839 1.00 92.56 691 ILE A C 1
ATOM 5695 O O . ILE A 1 691 ? 61.153 25.386 -87.971 1.00 92.56 691 ILE A O 1
ATOM 5699 N N . ASN A 1 692 ? 60.958 25.728 -85.757 1.00 93.19 692 ASN A N 1
ATOM 5700 C CA . ASN A 1 692 ? 61.188 27.168 -85.806 1.00 93.19 692 ASN A CA 1
ATOM 5701 C C . ASN A 1 692 ? 62.561 27.505 -86.420 1.00 93.19 692 ASN A C 1
ATOM 5703 O O . ASN A 1 692 ? 62.650 28.290 -87.364 1.00 93.19 692 ASN A O 1
ATOM 5707 N N . GLN A 1 693 ? 63.625 26.827 -85.983 1.00 91.44 693 GLN A N 1
ATOM 5708 C CA . GLN A 1 693 ? 64.964 26.963 -86.570 1.00 91.44 693 GLN A CA 1
ATOM 5709 C C . GLN A 1 693 ? 65.006 26.535 -88.048 1.00 91.44 693 GLN A C 1
ATOM 5711 O O . GLN A 1 693 ? 65.691 27.155 -88.868 1.00 91.44 693 GLN A O 1
ATOM 5716 N N . GLY A 1 694 ? 64.267 25.485 -88.415 1.00 92.12 694 GLY A N 1
ATOM 5717 C CA . GLY A 1 694 ? 64.097 25.048 -89.800 1.00 92.12 694 GLY A CA 1
ATOM 5718 C C . GLY A 1 694 ? 63.422 26.108 -90.675 1.00 92.12 694 GLY A C 1
ATOM 5719 O O . GLY A 1 694 ? 63.918 26.398 -91.765 1.00 92.12 694 GLY A O 1
ATOM 5720 N N . MET A 1 695 ? 62.348 26.734 -90.183 1.00 92.25 695 MET A N 1
ATOM 5721 C CA . MET A 1 695 ? 61.669 27.841 -90.865 1.00 92.25 695 MET A CA 1
ATOM 5722 C C . MET A 1 695 ? 62.595 29.044 -91.054 1.00 92.25 695 MET A C 1
ATOM 5724 O O . MET A 1 695 ? 62.648 29.584 -92.154 1.00 92.25 695 MET A O 1
ATOM 5728 N N . LEU A 1 696 ? 63.395 29.410 -90.045 1.00 91.50 696 LEU A N 1
ATOM 5729 C CA . LEU A 1 696 ? 64.387 30.489 -90.167 1.00 91.50 696 LEU A CA 1
ATOM 5730 C C . LEU A 1 696 ? 65.441 30.195 -91.247 1.00 91.50 696 LEU A C 1
ATOM 5732 O O . LEU A 1 696 ? 65.834 31.081 -92.007 1.00 91.50 696 LEU A O 1
ATOM 5736 N N . LYS A 1 697 ? 65.915 28.947 -91.349 1.00 89.50 697 LYS A N 1
ATOM 5737 C CA . LYS A 1 697 ? 66.843 28.542 -92.420 1.00 89.50 697 LYS A CA 1
ATOM 5738 C C . LYS A 1 697 ? 66.184 28.588 -93.797 1.00 89.50 697 LYS A C 1
ATOM 5740 O O . LYS A 1 697 ? 66.824 29.037 -94.747 1.00 89.50 697 LYS A O 1
ATOM 5745 N N . LEU A 1 698 ? 64.937 28.128 -93.909 1.00 90.38 698 LEU A N 1
ATOM 5746 C CA . LEU A 1 698 ? 64.168 28.182 -95.151 1.00 90.38 698 LEU A CA 1
ATOM 5747 C C . LEU A 1 698 ? 63.965 29.632 -95.606 1.00 90.38 698 LEU A C 1
ATOM 5749 O O . LEU A 1 698 ? 64.206 29.932 -96.771 1.00 90.38 698 LEU A O 1
ATOM 5753 N N . ASP A 1 699 ? 63.585 30.520 -94.689 1.00 91.56 699 ASP A N 1
ATOM 5754 C CA . ASP A 1 699 ? 63.386 31.945 -94.956 1.00 91.56 699 ASP A CA 1
ATOM 5755 C C . ASP A 1 699 ? 64.675 32.604 -95.474 1.00 91.56 699 ASP A C 1
ATOM 5757 O O . ASP A 1 699 ? 64.691 33.217 -96.544 1.00 91.56 699 ASP A O 1
ATOM 5761 N N . ASN A 1 700 ? 65.807 32.344 -94.809 1.00 90.19 700 ASN A N 1
ATOM 5762 C CA . ASN A 1 700 ? 67.124 32.774 -95.286 1.00 90.19 700 ASN A CA 1
ATOM 5763 C C . ASN A 1 700 ? 67.466 32.203 -96.676 1.00 90.19 700 ASN A C 1
ATOM 5765 O O . ASN A 1 700 ? 67.981 32.921 -97.536 1.00 90.19 700 ASN A O 1
ATOM 5769 N N . GLY 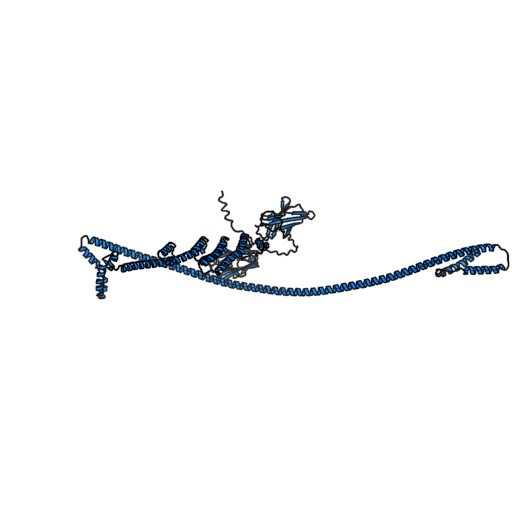A 1 701 ? 67.173 30.922 -96.920 1.00 90.75 701 GLY A N 1
ATOM 5770 C CA . GLY A 1 701 ? 67.381 30.276 -98.218 1.00 90.75 701 GLY A CA 1
ATOM 5771 C C . GLY A 1 701 ? 66.522 30.885 -99.333 1.00 90.75 701 GLY A C 1
ATOM 5772 O O . GLY A 1 701 ? 67.015 31.116 -100.438 1.00 90.75 701 GLY A O 1
ATOM 5773 N N . LEU A 1 702 ? 65.261 31.213 -99.043 1.00 90.69 702 LEU A N 1
ATOM 5774 C CA . LEU A 1 702 ? 64.360 31.913 -99.962 1.00 90.69 702 LEU A CA 1
ATOM 5775 C C . LEU A 1 702 ? 64.852 33.334 -100.258 1.00 90.69 702 LEU A C 1
ATOM 5777 O O . LEU A 1 702 ? 64.855 33.746 -101.419 1.00 90.69 702 LEU A O 1
ATOM 5781 N N . ALA A 1 703 ? 65.332 34.066 -99.249 1.00 87.94 703 ALA A N 1
ATOM 5782 C CA . ALA A 1 703 ? 65.928 35.388 -99.434 1.00 87.94 703 ALA A CA 1
ATOM 5783 C C . ALA A 1 703 ? 67.180 35.338 -100.334 1.00 87.94 703 ALA A C 1
ATOM 5785 O O . ALA A 1 703 ? 67.351 36.178 -101.229 1.00 87.94 703 ALA A O 1
ATOM 5786 N N . GLN A 1 704 ? 68.029 34.321 -100.157 1.00 87.31 704 GLN A N 1
ATOM 5787 C CA . GLN A 1 704 ? 69.187 34.078 -101.022 1.00 87.31 704 GLN A CA 1
ATOM 5788 C C . GLN A 1 704 ? 68.774 33.736 -102.457 1.00 87.31 704 GLN A C 1
ATOM 5790 O O . GLN A 1 704 ? 69.295 34.345 -103.390 1.00 87.31 704 GLN A O 1
ATOM 5795 N N . LEU A 1 705 ? 67.814 32.824 -102.652 1.00 86.69 705 LEU A N 1
ATOM 5796 C CA . LEU A 1 705 ? 67.286 32.480 -103.978 1.00 86.69 705 LEU A CA 1
ATOM 5797 C C . LEU A 1 705 ? 66.688 33.689 -104.689 1.00 86.69 705 LEU A C 1
ATOM 5799 O O . LEU A 1 705 ? 66.940 33.892 -105.873 1.00 86.69 705 LEU A O 1
ATOM 5803 N N . ASN A 1 706 ? 65.937 34.522 -103.971 1.00 88.62 706 ASN A N 1
ATOM 5804 C CA . ASN A 1 706 ? 65.397 35.762 -104.514 1.00 88.62 706 ASN A CA 1
ATOM 5805 C C . ASN A 1 706 ? 66.522 36.694 -105.000 1.00 88.62 706 ASN A C 1
ATOM 5807 O O . ASN A 1 706 ? 66.435 37.282 -106.077 1.00 88.62 706 ASN A O 1
ATOM 5811 N N . THR A 1 707 ? 67.618 36.781 -104.243 1.00 87.94 707 THR A N 1
ATOM 5812 C CA . THR A 1 707 ? 68.806 37.556 -104.630 1.00 87.94 707 THR A CA 1
ATOM 5813 C C . THR A 1 707 ? 69.493 36.962 -105.862 1.00 87.94 707 THR A C 1
ATOM 5815 O O . THR A 1 707 ? 69.781 37.688 -106.812 1.00 87.94 707 THR A O 1
ATOM 5818 N N . GLN A 1 708 ? 69.694 35.641 -105.895 1.00 84.81 708 GLN A N 1
ATOM 5819 C CA . GLN A 1 708 ? 70.260 34.941 -107.051 1.00 84.81 708 GLN A CA 1
ATOM 5820 C C . GLN A 1 708 ? 69.391 35.108 -108.302 1.00 84.81 708 GLN A C 1
ATOM 5822 O O . GLN A 1 708 ? 69.919 35.350 -109.381 1.00 84.81 708 GLN A O 1
ATOM 5827 N N . ASN A 1 709 ? 68.066 35.043 -108.167 1.00 87.06 709 ASN A N 1
ATOM 5828 C CA . ASN A 1 709 ? 67.141 35.232 -109.279 1.00 87.06 709 ASN A CA 1
ATOM 5829 C C . ASN A 1 709 ? 67.186 36.670 -109.820 1.00 87.06 709 ASN A C 1
ATOM 5831 O O . ASN A 1 709 ? 67.188 36.866 -111.032 1.00 87.06 709 ASN A O 1
ATOM 5835 N N . LYS A 1 710 ? 67.296 37.684 -108.946 1.00 87.94 710 LYS A N 1
ATOM 5836 C CA . LYS A 1 710 ? 67.537 39.074 -109.378 1.00 87.94 710 LYS A CA 1
ATOM 5837 C C . LYS A 1 710 ? 68.827 39.195 -110.193 1.00 87.94 710 LYS A C 1
ATOM 5839 O O . LYS A 1 710 ? 68.826 39.863 -111.224 1.00 87.94 710 LYS A O 1
ATOM 5844 N N . GLU A 1 711 ? 69.900 38.531 -109.766 1.00 81.62 711 GLU A N 1
ATOM 5845 C CA . GLU A 1 711 ? 71.176 38.546 -110.489 1.00 81.62 711 GLU A CA 1
ATOM 5846 C C . GLU A 1 711 ? 71.098 37.785 -111.821 1.00 81.62 711 GLU A C 1
ATOM 5848 O O . GLU A 1 711 ? 71.581 38.280 -112.834 1.00 81.62 711 GLU A O 1
ATOM 5853 N N . PHE A 1 712 ? 70.420 36.635 -111.864 1.00 80.25 712 PHE A N 1
ATOM 5854 C CA . PHE A 1 712 ? 70.156 35.896 -113.102 1.00 80.25 712 PHE A CA 1
ATOM 5855 C C . PHE A 1 712 ? 69.354 36.731 -114.109 1.00 80.25 712 PHE A C 1
ATOM 5857 O O . PHE A 1 712 ? 69.717 36.812 -115.282 1.00 80.25 712 PHE A O 1
ATOM 5864 N N . LEU A 1 713 ? 68.297 37.417 -113.656 1.00 81.31 713 LEU A N 1
ATOM 5865 C CA . LEU A 1 713 ? 67.532 38.344 -114.495 1.00 81.31 713 LEU A CA 1
ATOM 5866 C C . LEU A 1 713 ? 68.418 39.480 -115.033 1.00 81.31 713 LEU A C 1
ATOM 5868 O O . LEU A 1 713 ? 68.301 39.841 -116.205 1.00 81.31 713 LEU A O 1
ATOM 5872 N N . ARG A 1 714 ? 69.345 40.000 -114.216 1.00 79.19 714 ARG A N 1
ATOM 5873 C CA . ARG A 1 714 ? 70.331 41.012 -114.631 1.00 79.19 714 ARG A CA 1
ATOM 5874 C C . ARG A 1 714 ? 71.292 40.473 -115.693 1.00 79.19 714 ARG A C 1
ATOM 5876 O O . ARG A 1 714 ? 71.527 41.152 -116.691 1.00 79.19 714 ARG A O 1
ATOM 5883 N N . GLN A 1 715 ? 71.819 39.263 -115.508 1.00 78.31 715 GLN A N 1
ATOM 5884 C CA . GLN A 1 715 ? 72.706 38.602 -116.471 1.00 78.31 715 GLN A CA 1
ATOM 5885 C C . GLN A 1 715 ? 71.994 38.329 -117.799 1.00 78.31 715 GLN A C 1
ATOM 5887 O O . GLN A 1 715 ? 72.529 38.658 -118.855 1.00 78.31 715 GLN A O 1
ATOM 5892 N N . ASN A 1 716 ? 70.762 37.817 -117.766 1.00 76.69 716 ASN A N 1
ATOM 5893 C CA . ASN A 1 716 ? 69.965 37.625 -118.978 1.00 76.69 716 ASN A CA 1
ATOM 5894 C C . ASN A 1 716 ? 69.740 38.944 -119.720 1.00 76.69 716 ASN A C 1
ATOM 5896 O O . ASN A 1 716 ? 69.915 38.987 -120.935 1.00 76.69 716 ASN A O 1
ATOM 5900 N N . ALA A 1 717 ? 69.418 40.033 -119.011 1.00 77.06 717 ALA A N 1
ATOM 5901 C CA . ALA A 1 717 ? 69.290 41.352 -119.628 1.00 77.06 717 ALA A CA 1
ATOM 5902 C C . ALA A 1 717 ? 70.586 41.783 -120.342 1.00 77.06 717 ALA A C 1
ATOM 5904 O O . ALA A 1 717 ? 70.526 42.285 -121.464 1.00 77.06 717 ALA A O 1
ATOM 5905 N N . GLN A 1 718 ? 71.757 41.524 -119.745 1.00 75.25 718 GLN A N 1
ATOM 5906 C CA . GLN A 1 718 ? 73.054 41.790 -120.380 1.00 75.25 718 GLN A CA 1
ATOM 5907 C C . GLN A 1 718 ? 73.292 40.926 -121.625 1.00 75.25 718 GLN A C 1
ATOM 5909 O O . GLN A 1 718 ? 73.766 41.448 -122.633 1.00 75.25 718 GLN A O 1
ATOM 5914 N N . ILE A 1 719 ? 72.952 39.632 -121.583 1.00 73.38 719 ILE A N 1
ATOM 5915 C CA . ILE A 1 719 ? 73.052 38.728 -122.741 1.00 73.38 719 ILE A CA 1
ATOM 5916 C C . ILE A 1 719 ? 72.184 39.240 -123.892 1.00 73.38 719 ILE A C 1
ATOM 5918 O O . ILE A 1 719 ? 72.672 39.318 -125.017 1.00 73.38 719 ILE A O 1
ATOM 5922 N N . TYR A 1 720 ? 70.942 39.656 -123.621 1.00 73.12 720 TYR A N 1
ATOM 5923 C CA . TYR A 1 720 ? 70.079 40.264 -124.639 1.00 73.12 720 TYR A CA 1
ATOM 5924 C C . TYR A 1 720 ? 70.743 41.486 -125.289 1.00 73.12 720 TYR A C 1
ATOM 5926 O O . TYR A 1 720 ? 70.762 41.583 -126.514 1.00 73.12 720 TYR A O 1
ATOM 5934 N N . THR A 1 721 ? 71.375 42.365 -124.501 1.00 73.00 721 THR A N 1
ATOM 5935 C CA . THR A 1 721 ? 72.113 43.523 -125.042 1.00 73.00 721 THR A CA 1
ATOM 5936 C C . THR A 1 721 ? 73.321 43.107 -125.896 1.00 73.00 721 THR A C 1
ATOM 5938 O O . THR A 1 721 ? 73.633 43.756 -126.893 1.00 73.00 721 THR A O 1
ATOM 5941 N N . GLN A 1 722 ? 74.037 42.041 -125.522 1.00 70.44 722 GLN A N 1
ATOM 5942 C CA . GLN A 1 722 ? 75.180 41.548 -126.302 1.00 70.44 722 GLN A CA 1
ATOM 5943 C C . GLN A 1 722 ? 74.741 40.869 -127.600 1.00 70.44 722 GLN A C 1
ATOM 5945 O O . GLN A 1 722 ? 75.347 41.112 -128.639 1.00 70.44 722 GLN A O 1
ATOM 5950 N N . LEU A 1 723 ? 73.667 40.077 -127.571 1.00 66.94 723 LEU A N 1
ATOM 5951 C CA . LEU A 1 723 ? 73.059 39.500 -128.771 1.00 66.94 723 LEU A CA 1
ATOM 5952 C C . LEU A 1 723 ? 72.611 40.594 -129.742 1.00 66.94 723 LEU A C 1
ATOM 5954 O O . LEU A 1 723 ? 72.857 40.476 -130.938 1.00 66.94 723 LEU A O 1
ATOM 5958 N N . GLU A 1 724 ? 72.036 41.687 -129.240 1.00 68.75 724 GLU A N 1
ATOM 5959 C CA . GLU A 1 724 ? 71.664 42.849 -130.053 1.00 68.75 724 GLU A CA 1
ATOM 5960 C C . GLU A 1 724 ? 72.886 43.490 -130.743 1.00 68.75 724 GLU A C 1
ATOM 5962 O O . GLU A 1 724 ? 72.852 43.770 -131.945 1.00 68.75 724 GLU A O 1
ATOM 5967 N N . LYS A 1 725 ? 74.016 43.631 -130.029 1.00 67.38 725 LYS A N 1
ATOM 5968 C CA . LYS A 1 725 ? 75.301 44.071 -130.614 1.00 67.38 725 LYS A CA 1
ATOM 5969 C C . LYS A 1 725 ? 75.870 43.077 -131.627 1.00 67.38 725 LYS A C 1
ATOM 5971 O O . LYS A 1 725 ? 76.437 43.477 -132.637 1.00 67.38 725 LYS A O 1
ATOM 5976 N N . MET A 1 726 ? 75.740 41.781 -131.370 1.00 62.28 726 MET A N 1
ATOM 5977 C CA . MET A 1 726 ? 76.237 40.738 -132.265 1.00 62.28 726 MET A CA 1
ATOM 5978 C C . MET A 1 726 ? 75.426 40.698 -133.565 1.00 62.28 726 MET A C 1
ATOM 5980 O O . MET A 1 726 ? 75.992 40.549 -134.646 1.00 62.28 726 MET A O 1
ATOM 5984 N N . ASN A 1 727 ? 74.114 40.919 -133.470 1.00 66.06 727 ASN A N 1
ATOM 5985 C CA . ASN A 1 727 ? 73.222 41.006 -134.620 1.00 66.06 727 ASN A CA 1
ATOM 5986 C C . ASN A 1 727 ? 73.557 42.227 -135.500 1.00 66.06 727 ASN A C 1
ATOM 5988 O O . ASN A 1 727 ? 73.544 42.128 -136.726 1.00 66.06 727 ASN A O 1
ATOM 5992 N N . SER A 1 728 ? 73.942 43.363 -134.898 1.00 61.41 728 SER A N 1
ATOM 5993 C CA . SER A 1 728 ? 74.393 44.542 -135.656 1.00 61.41 728 SER A CA 1
ATOM 5994 C C . SER A 1 728 ? 75.771 44.353 -136.310 1.00 61.41 728 SER A C 1
ATOM 5996 O O . SER A 1 728 ? 75.969 44.784 -137.447 1.00 61.41 728 SER A O 1
ATOM 5998 N N . LEU A 1 729 ? 76.695 43.637 -135.661 1.00 58.03 729 LEU A N 1
ATOM 5999 C CA . LEU A 1 729 ? 77.973 43.208 -136.251 1.00 58.03 729 LEU A CA 1
ATOM 6000 C C . LEU A 1 729 ? 77.776 42.234 -137.427 1.00 58.03 729 LEU A C 1
ATOM 6002 O O . LEU A 1 729 ? 78.395 42.407 -138.478 1.00 58.03 729 LEU A O 1
ATOM 6006 N N . TYR A 1 730 ? 76.879 41.253 -137.287 1.00 57.44 730 TYR A N 1
ATOM 6007 C CA . TYR A 1 730 ? 76.526 40.307 -138.352 1.00 57.44 730 TYR A CA 1
ATOM 6008 C C . TYR A 1 730 ? 75.888 41.012 -139.562 1.00 57.44 730 TYR A C 1
ATOM 6010 O O . TYR A 1 730 ? 76.247 40.727 -140.706 1.00 57.44 730 TYR A O 1
ATOM 6018 N N . ALA A 1 731 ? 75.024 42.006 -139.326 1.00 58.72 731 ALA A N 1
ATOM 6019 C CA . ALA A 1 731 ? 74.460 42.843 -140.387 1.00 58.72 731 ALA A CA 1
ATOM 6020 C C . ALA A 1 731 ? 75.528 43.656 -141.157 1.00 58.72 731 ALA A C 1
ATOM 6022 O O . ALA A 1 731 ? 75.339 43.965 -142.334 1.00 58.72 731 ALA A O 1
ATOM 6023 N N . GLY A 1 732 ? 76.663 43.984 -140.526 1.00 58.44 732 GLY A N 1
ATOM 6024 C CA . GLY A 1 732 ? 77.816 44.613 -141.181 1.00 58.44 732 GLY A CA 1
ATOM 6025 C C . GLY A 1 732 ? 78.657 43.650 -142.034 1.00 58.44 732 GLY A C 1
ATOM 6026 O O . GLY A 1 732 ? 79.157 44.048 -143.086 1.00 58.44 732 GLY A O 1
ATOM 6027 N N . TYR A 1 733 ? 78.777 42.382 -141.621 1.00 54.34 733 TYR A N 1
ATOM 6028 C CA . TYR A 1 733 ? 79.562 41.340 -142.304 1.00 54.34 733 TYR A CA 1
ATOM 6029 C C . TYR A 1 733 ? 79.012 40.959 -143.691 1.00 54.34 733 TYR A C 1
ATOM 6031 O O . TYR A 1 733 ? 79.791 40.694 -144.603 1.00 54.34 733 TYR A O 1
ATOM 6039 N N . GLN A 1 734 ? 77.690 40.989 -143.895 1.00 56.38 734 GLN A N 1
ATOM 6040 C CA . GLN A 1 734 ? 77.060 40.601 -145.170 1.00 56.38 734 GLN A CA 1
ATOM 6041 C C . GLN A 1 734 ? 77.357 41.543 -146.365 1.00 56.38 734 GLN A C 1
ATOM 6043 O O . GLN A 1 734 ? 76.899 41.273 -147.471 1.00 56.38 734 GLN A O 1
ATOM 6048 N N . LYS A 1 735 ? 78.106 42.642 -146.185 1.00 55.47 735 LYS A N 1
ATOM 6049 C CA . LYS A 1 735 ? 78.296 43.693 -147.207 1.00 55.47 735 LYS A CA 1
ATOM 6050 C C . LYS A 1 735 ? 79.571 43.611 -148.073 1.00 55.47 735 LYS A C 1
ATOM 6052 O O . LYS A 1 735 ? 79.762 44.517 -148.879 1.00 55.47 735 LYS A O 1
ATOM 6057 N N . TYR A 1 736 ? 80.429 42.589 -147.962 1.00 44.19 736 TYR A N 1
ATOM 6058 C CA . TYR A 1 736 ? 81.704 42.530 -148.713 1.00 44.19 736 TYR A CA 1
ATOM 6059 C C . TYR A 1 736 ? 81.878 41.273 -149.586 1.00 44.19 736 TYR A C 1
ATOM 6061 O O . TYR A 1 736 ? 81.585 40.163 -149.148 1.00 44.19 736 TYR A O 1
ATOM 6069 N N . ASP A 1 737 ? 82.404 41.472 -150.804 1.00 42.88 737 ASP A N 1
ATOM 6070 C CA . ASP A 1 737 ? 82.560 40.473 -151.873 1.00 42.88 737 ASP A CA 1
ATOM 6071 C C . ASP A 1 737 ? 84.044 40.274 -152.272 1.00 42.88 737 ASP A C 1
ATOM 6073 O O . ASP A 1 737 ? 84.809 41.237 -152.361 1.00 42.88 737 ASP A O 1
ATOM 6077 N N . SER A 1 738 ? 84.411 39.023 -152.575 1.00 40.41 738 SER A N 1
ATOM 6078 C CA . SER A 1 738 ? 85.684 38.501 -153.130 1.00 40.41 738 SER A CA 1
ATOM 6079 C C . SER A 1 738 ? 86.955 38.369 -152.245 1.00 40.41 738 SER A C 1
ATOM 6081 O O . SER A 1 738 ? 87.100 38.934 -151.169 1.00 40.41 738 SER A O 1
ATOM 6083 N N . SER A 1 739 ? 87.839 37.463 -152.684 1.00 43.88 739 SER A N 1
ATOM 6084 C CA . SER A 1 739 ? 88.647 36.489 -151.926 1.00 43.88 739 SER A CA 1
ATOM 6085 C C . SER A 1 739 ? 90.129 36.831 -151.681 1.00 43.88 739 SER A C 1
ATOM 6087 O O . SER A 1 739 ? 90.820 37.205 -152.623 1.00 43.88 739 SER A O 1
ATOM 6089 N N . SER A 1 740 ? 90.652 36.527 -150.484 1.00 46.41 740 SER A N 1
ATOM 6090 C CA . SER A 1 740 ? 92.041 36.082 -150.209 1.00 46.41 740 SER A CA 1
ATOM 6091 C C . SER A 1 740 ? 92.161 35.629 -148.736 1.00 46.41 740 SER A C 1
ATOM 6093 O O . SER A 1 740 ? 91.185 35.730 -147.989 1.00 46.41 740 SER A O 1
ATOM 6095 N N . ASP A 1 741 ? 93.316 35.092 -148.329 1.00 50.47 741 ASP A N 1
ATOM 6096 C CA . ASP A 1 741 ? 93.664 34.358 -147.086 1.00 50.47 741 ASP A CA 1
ATOM 6097 C C . ASP A 1 741 ? 93.165 34.905 -145.722 1.00 50.47 741 ASP A C 1
ATOM 6099 O O . ASP A 1 741 ? 93.261 34.234 -144.690 1.00 50.47 741 ASP A O 1
ATOM 6103 N N . LEU A 1 742 ? 92.526 36.074 -145.695 1.00 50.12 742 LEU A N 1
ATOM 6104 C CA . LEU A 1 742 ? 91.829 36.643 -144.543 1.00 50.12 742 LEU A CA 1
ATOM 6105 C C . LEU A 1 742 ? 90.588 35.827 -144.113 1.00 50.12 742 LEU A C 1
ATOM 6107 O O . LEU A 1 742 ? 90.259 35.796 -142.927 1.00 50.12 742 LEU A O 1
ATOM 6111 N N . LYS A 1 743 ? 89.920 35.113 -145.036 1.00 51.81 743 LYS A N 1
ATOM 6112 C CA . LYS A 1 743 ? 88.723 34.295 -144.726 1.00 51.81 743 LYS A CA 1
ATOM 6113 C C . LYS A 1 743 ? 89.049 33.062 -143.860 1.00 51.81 743 LYS A C 1
ATOM 6115 O O . LYS A 1 743 ? 88.189 32.614 -143.109 1.00 51.81 743 LYS A O 1
ATOM 6120 N N . CYS A 1 744 ? 90.294 32.570 -143.891 1.00 52.12 744 CYS A N 1
ATOM 6121 C CA . CYS A 1 744 ? 90.754 31.463 -143.040 1.00 52.12 744 CYS A CA 1
ATOM 6122 C C . CYS A 1 744 ? 91.186 31.959 -141.641 1.00 52.12 744 CYS A C 1
ATOM 6124 O O . CYS A 1 744 ? 90.783 31.392 -140.626 1.00 52.12 744 CYS A O 1
ATOM 6126 N N . SER A 1 745 ? 91.897 33.094 -141.562 1.00 50.47 745 SER A N 1
ATOM 6127 C CA . SER A 1 745 ? 92.272 33.712 -140.275 1.00 50.47 745 SER A CA 1
ATOM 6128 C C . SER A 1 745 ? 91.074 34.261 -139.490 1.00 50.47 745 SER A C 1
ATOM 6130 O O . SER A 1 745 ? 91.003 34.096 -138.270 1.00 50.47 745 SER A O 1
ATOM 6132 N N . ILE A 1 746 ? 90.090 34.862 -140.171 1.00 52.31 746 ILE A N 1
ATOM 6133 C CA . ILE A 1 746 ? 88.853 35.334 -139.530 1.00 52.31 746 ILE A CA 1
ATOM 6134 C C . ILE A 1 746 ? 87.919 34.160 -139.211 1.00 52.31 746 ILE A C 1
ATOM 6136 O O . ILE A 1 746 ? 87.278 34.192 -138.168 1.00 52.31 746 ILE A O 1
ATOM 6140 N N . GLY A 1 747 ? 87.902 33.089 -140.013 1.00 51.53 747 GLY A N 1
ATOM 6141 C CA . GLY A 1 747 ? 87.201 31.844 -139.671 1.00 51.53 747 GLY A CA 1
ATOM 6142 C C . GLY A 1 747 ? 87.692 31.240 -138.351 1.00 51.53 747 GLY A C 1
ATOM 6143 O O . GLY A 1 747 ? 86.878 30.878 -137.506 1.00 51.53 747 GLY A O 1
ATOM 6144 N N . ASN A 1 748 ? 89.008 31.257 -138.113 1.00 51.94 748 ASN A N 1
ATOM 6145 C CA . ASN A 1 748 ? 89.591 30.822 -136.840 1.00 51.94 748 ASN A CA 1
ATOM 6146 C C . ASN A 1 748 ? 89.340 31.817 -135.695 1.00 51.94 748 ASN A C 1
ATOM 6148 O O . ASN A 1 748 ? 89.136 31.402 -134.562 1.00 51.94 748 ASN A O 1
ATOM 6152 N N . THR A 1 749 ? 89.287 33.127 -135.960 1.00 51.78 749 THR A N 1
ATOM 6153 C CA . THR A 1 749 ? 88.974 34.126 -134.915 1.00 51.78 749 THR A CA 1
ATOM 6154 C C . THR A 1 749 ? 87.492 34.117 -134.527 1.00 51.78 749 THR A C 1
ATOM 6156 O O . THR A 1 749 ? 87.171 34.234 -133.350 1.00 51.78 749 THR A O 1
ATOM 6159 N N . VAL A 1 750 ? 86.582 33.921 -135.483 1.00 50.59 750 VAL A N 1
ATOM 6160 C CA . VAL A 1 750 ? 85.137 33.783 -135.241 1.00 50.59 750 VAL A CA 1
ATOM 6161 C C . VAL A 1 750 ? 84.814 32.416 -134.629 1.00 50.59 750 VAL A C 1
ATOM 6163 O O . VAL A 1 750 ? 83.985 32.356 -133.728 1.00 50.59 750 VAL A O 1
ATOM 6166 N N . GLY A 1 751 ? 85.516 31.347 -135.025 1.00 50.38 751 GLY A N 1
ATOM 6167 C CA . GLY A 1 751 ? 85.462 30.038 -134.363 1.00 50.38 751 GLY A CA 1
ATOM 6168 C C . GLY A 1 751 ? 85.938 30.098 -132.909 1.00 50.38 751 GLY A C 1
ATOM 6169 O O . GLY A 1 751 ? 85.222 29.650 -132.019 1.00 50.38 751 GLY A O 1
ATOM 6170 N N . ASN A 1 752 ? 87.063 30.771 -132.645 1.00 51.44 752 ASN A N 1
ATOM 6171 C CA . ASN A 1 752 ? 87.567 30.977 -131.284 1.00 51.44 752 ASN A CA 1
ATOM 6172 C C . ASN A 1 752 ? 86.670 31.916 -130.458 1.00 51.44 752 ASN A C 1
ATOM 6174 O O . ASN A 1 752 ? 86.558 31.730 -129.252 1.00 51.44 752 ASN A O 1
ATOM 6178 N N . LEU A 1 753 ? 85.999 32.902 -131.069 1.00 47.66 753 LEU A N 1
ATOM 6179 C CA . LEU A 1 753 ? 85.008 33.753 -130.391 1.00 47.66 753 LEU A CA 1
ATOM 6180 C C . LEU A 1 753 ? 83.679 33.026 -130.128 1.00 47.66 753 LEU A C 1
ATOM 6182 O O . LEU A 1 753 ? 83.019 33.335 -129.140 1.00 47.66 753 LEU A O 1
ATOM 6186 N N . LEU A 1 754 ? 83.297 32.051 -130.958 1.00 46.31 754 LEU A N 1
ATOM 6187 C CA . LEU A 1 754 ? 82.152 31.166 -130.716 1.00 46.31 754 LEU A CA 1
ATOM 6188 C C . LEU A 1 754 ? 82.468 30.119 -129.635 1.00 46.31 754 LEU A C 1
ATOM 6190 O O . LEU A 1 754 ? 81.622 29.888 -128.775 1.00 46.31 754 LEU A O 1
ATOM 6194 N N . GLU A 1 755 ? 83.685 29.563 -129.589 1.00 44.16 755 GLU A N 1
ATOM 6195 C CA . GLU A 1 755 ? 84.137 28.718 -128.469 1.00 44.16 755 GLU A CA 1
ATOM 6196 C C . GLU A 1 755 ? 84.265 29.518 -127.165 1.00 44.16 755 GLU A C 1
ATOM 6198 O O . GLU A 1 755 ? 83.755 29.076 -126.137 1.00 44.16 755 GLU A O 1
ATOM 6203 N N . LEU A 1 756 ? 84.838 30.730 -127.204 1.00 45.56 756 LEU A N 1
ATOM 6204 C CA . LEU A 1 756 ? 84.922 31.620 -126.039 1.00 45.56 756 LEU A CA 1
ATOM 6205 C C . LEU A 1 756 ? 83.549 32.146 -125.595 1.00 45.56 756 LEU A C 1
ATOM 6207 O O . LEU A 1 756 ? 83.333 32.355 -124.401 1.00 45.56 756 LEU A O 1
ATOM 6211 N N . GLY A 1 757 ? 82.613 32.350 -126.527 1.00 44.19 757 GLY A N 1
ATOM 6212 C CA . GLY A 1 757 ? 81.242 32.802 -126.268 1.00 44.19 757 GLY A CA 1
ATOM 6213 C C . GLY A 1 757 ? 80.334 31.713 -125.690 1.00 44.19 757 GLY A C 1
ATOM 6214 O O . GLY A 1 757 ? 79.483 32.006 -124.854 1.00 44.19 757 GLY A O 1
ATOM 6215 N N . VAL A 1 758 ? 80.549 30.445 -126.059 1.00 45.50 758 VAL A N 1
ATOM 6216 C CA . VAL A 1 758 ? 79.870 29.291 -125.442 1.00 45.50 758 VAL A CA 1
ATOM 6217 C C . VAL A 1 758 ? 80.529 28.915 -124.106 1.00 45.50 758 VAL A C 1
ATOM 6219 O O . VAL A 1 758 ? 79.828 28.530 -123.171 1.00 45.50 758 VAL A O 1
ATOM 6222 N N . SER A 1 759 ? 81.846 29.113 -123.948 1.00 38.88 759 SER A N 1
ATOM 6223 C CA . SER A 1 759 ? 82.557 28.866 -122.682 1.00 38.88 759 SER A CA 1
ATOM 6224 C C . SER A 1 759 ? 82.375 29.963 -121.626 1.00 38.88 759 SER A C 1
ATOM 6226 O O . SER A 1 759 ? 82.804 29.786 -120.488 1.00 38.88 759 SER A O 1
ATOM 6228 N N . SER A 1 760 ? 81.766 31.101 -121.977 1.00 39.41 760 SER A N 1
ATOM 6229 C CA . SER A 1 760 ? 81.461 32.198 -121.046 1.00 39.41 760 SER A CA 1
ATOM 6230 C C . SER A 1 760 ? 79.990 32.256 -120.618 1.00 39.41 760 SER A C 1
ATOM 6232 O O . SER A 1 760 ? 79.590 33.222 -119.971 1.00 39.41 760 SER A O 1
ATOM 6234 N N . ILE A 1 761 ? 79.208 31.196 -120.873 1.00 37.94 761 ILE A N 1
ATOM 6235 C CA . ILE A 1 761 ? 77.936 30.946 -120.179 1.00 37.94 761 ILE A CA 1
ATOM 6236 C C . ILE A 1 761 ? 78.271 30.565 -118.727 1.00 37.94 761 ILE A C 1
ATOM 6238 O O . ILE A 1 761 ? 78.764 29.458 -118.485 1.00 37.94 761 ILE A O 1
ATOM 6242 N N . PRO A 1 762 ? 78.022 31.429 -117.727 1.00 39.81 762 PRO A N 1
ATOM 6243 C CA . PRO A 1 762 ? 78.280 31.082 -116.343 1.00 39.81 762 PRO A CA 1
ATOM 6244 C C . PRO A 1 762 ? 77.196 30.093 -115.911 1.00 39.81 762 PRO A C 1
ATOM 6246 O O . PRO A 1 762 ? 76.037 30.461 -115.724 1.00 39.81 762 PRO A O 1
ATOM 6249 N N . VAL A 1 763 ? 77.554 28.820 -115.739 1.00 41.31 763 VAL A N 1
ATOM 6250 C CA . VAL A 1 763 ? 76.701 27.860 -115.028 1.00 41.31 763 VAL A CA 1
ATOM 6251 C C . VAL A 1 763 ? 76.754 28.226 -113.544 1.00 41.31 763 VAL A C 1
ATOM 6253 O O . VAL A 1 763 ? 77.588 27.729 -112.792 1.00 41.31 763 VAL A O 1
ATOM 6256 N N . ALA A 1 764 ? 75.890 29.148 -113.125 1.00 35.34 764 ALA A N 1
ATOM 6257 C CA . ALA A 1 764 ? 75.758 29.569 -111.736 1.00 35.34 764 ALA A CA 1
ATOM 6258 C C . ALA A 1 764 ? 74.398 29.119 -111.177 1.00 35.34 764 ALA A C 1
ATOM 6260 O O . ALA A 1 764 ? 73.367 29.715 -111.475 1.00 35.34 764 ALA A O 1
ATOM 6261 N N . GLY A 1 765 ? 74.396 28.062 -110.354 1.00 37.53 765 GLY A N 1
ATOM 6262 C CA . GLY A 1 765 ? 73.229 27.680 -109.547 1.00 37.53 765 GLY A CA 1
ATOM 6263 C C . GLY A 1 765 ? 73.164 26.192 -109.154 1.00 37.53 765 GLY A C 1
ATOM 6264 O O . GLY A 1 765 ? 73.006 25.349 -110.038 1.00 37.53 765 GLY A O 1
ATOM 6265 N N . PRO A 1 766 ? 73.181 25.827 -107.851 1.00 41.59 766 PRO A N 1
ATOM 6266 C CA . PRO A 1 766 ? 73.145 24.432 -107.376 1.00 41.59 766 PRO A CA 1
ATOM 6267 C C . PRO A 1 766 ? 71.859 23.645 -107.696 1.00 41.59 766 PRO A C 1
ATOM 6269 O O . PRO A 1 766 ? 71.792 22.452 -107.412 1.00 41.59 766 PRO A O 1
ATOM 6272 N N . ILE A 1 767 ? 70.833 24.280 -108.271 1.00 40.25 767 ILE A N 1
ATOM 6273 C CA . ILE A 1 767 ? 69.516 23.662 -108.507 1.00 40.25 767 ILE A CA 1
ATOM 6274 C C . ILE A 1 767 ? 69.443 22.916 -109.855 1.00 40.25 767 ILE A C 1
ATOM 6276 O O . ILE A 1 767 ? 68.588 22.051 -110.030 1.00 40.25 767 ILE A O 1
ATOM 6280 N N . LEU A 1 768 ? 70.386 23.124 -110.781 1.00 37.12 768 LEU A N 1
ATOM 6281 C CA . LEU A 1 768 ? 70.399 22.397 -112.061 1.00 37.12 768 LEU A CA 1
ATOM 6282 C C . LEU A 1 768 ? 71.164 21.060 -112.031 1.00 37.12 768 LEU A C 1
ATOM 6284 O O . LEU A 1 768 ? 70.924 20.216 -112.890 1.00 37.12 768 LEU A O 1
ATOM 6288 N N . SER A 1 769 ? 72.013 20.776 -111.036 1.00 40.34 769 SER A N 1
ATOM 6289 C CA . SER A 1 769 ? 72.865 19.568 -111.058 1.00 40.34 769 SER A CA 1
ATOM 6290 C C . SER A 1 769 ? 72.119 18.238 -110.854 1.00 40.34 769 SER A C 1
ATOM 6292 O O . SER A 1 769 ? 72.641 17.193 -111.232 1.00 40.34 769 SER A O 1
ATOM 6294 N N . LYS A 1 770 ? 70.886 18.248 -110.322 1.00 46.06 770 LYS A N 1
ATOM 6295 C CA . LYS A 1 770 ? 70.081 17.024 -110.110 1.00 46.06 770 LYS A CA 1
ATOM 6296 C C . LYS A 1 770 ? 68.978 16.777 -111.145 1.00 46.06 770 LYS A C 1
ATOM 6298 O O . LYS A 1 770 ? 68.403 15.695 -111.146 1.00 46.06 770 LYS A O 1
ATOM 6303 N N . VAL A 1 771 ? 68.713 17.726 -112.047 1.00 43.56 771 VAL A N 1
ATOM 6304 C CA . VAL A 1 771 ? 67.705 17.579 -113.122 1.00 43.56 771 VAL A CA 1
ATOM 6305 C C . VAL A 1 771 ? 68.322 17.744 -114.520 1.00 43.56 771 VAL A C 1
ATOM 6307 O O . VAL A 1 771 ? 67.804 17.189 -115.485 1.00 43.56 771 VAL A O 1
ATOM 6310 N N . ALA A 1 772 ? 69.471 18.415 -114.657 1.00 42.06 772 ALA A N 1
ATOM 6311 C CA . ALA A 1 772 ? 70.065 18.690 -115.964 1.00 42.06 772 ALA A CA 1
ATOM 6312 C C . ALA A 1 772 ? 70.945 17.558 -116.527 1.00 42.06 772 ALA A C 1
ATOM 6314 O O . ALA A 1 772 ? 71.092 17.484 -117.740 1.00 42.06 772 ALA A O 1
ATOM 6315 N N . ALA A 1 773 ? 71.490 16.638 -115.723 1.00 39.94 773 ALA A N 1
ATOM 6316 C CA . ALA A 1 773 ? 72.360 15.574 -116.252 1.00 39.94 773 ALA A CA 1
ATOM 6317 C C . ALA A 1 773 ? 71.634 14.564 -117.183 1.00 39.94 773 ALA A C 1
ATOM 6319 O O . ALA A 1 773 ? 72.197 14.221 -118.222 1.00 39.94 773 ALA A O 1
ATOM 6320 N N . PRO A 1 774 ? 70.375 14.148 -116.922 1.00 44.22 774 PRO A N 1
ATOM 6321 C CA . PRO A 1 774 ? 69.611 13.329 -117.872 1.00 44.22 774 PRO A CA 1
ATOM 6322 C C . PRO A 1 774 ? 68.998 14.149 -119.023 1.00 44.22 774 PRO A C 1
ATOM 6324 O O . PRO A 1 774 ? 68.849 13.645 -120.133 1.00 44.22 774 PRO A O 1
ATOM 6327 N N . VAL A 1 775 ? 68.666 15.425 -118.788 1.00 42.81 775 VAL A N 1
ATOM 6328 C CA . VAL A 1 775 ? 67.976 16.296 -119.761 1.00 42.81 775 VAL A CA 1
ATOM 6329 C C . VAL A 1 775 ? 68.945 16.936 -120.768 1.00 42.81 775 VAL A C 1
ATOM 6331 O O . VAL A 1 775 ? 68.590 17.082 -121.933 1.00 42.81 775 VAL A O 1
ATOM 6334 N N . LEU A 1 776 ? 70.194 17.224 -120.385 1.00 40.41 776 LEU A N 1
ATOM 6335 C CA . LEU A 1 776 ? 71.248 17.697 -121.297 1.00 40.41 776 LEU A CA 1
ATOM 6336 C C . LEU A 1 776 ? 71.826 16.564 -122.164 1.00 40.41 776 LEU A C 1
ATOM 6338 O O . LEU A 1 776 ? 72.164 16.810 -123.318 1.00 40.41 776 LEU A O 1
ATOM 6342 N N . GLY A 1 777 ? 71.845 15.316 -121.675 1.00 43.81 777 GLY A N 1
ATOM 6343 C CA . GLY A 1 777 ? 72.139 14.134 -122.501 1.00 43.81 777 GLY A CA 1
ATOM 6344 C C . GLY A 1 777 ? 71.020 13.791 -123.499 1.00 43.81 777 GLY A C 1
ATOM 6345 O O . GLY A 1 777 ? 71.287 13.292 -124.590 1.00 43.81 777 GLY A O 1
ATOM 6346 N N . TRP A 1 778 ? 69.767 14.111 -123.159 1.00 44.03 778 TRP A N 1
ATOM 6347 C CA . TRP A 1 778 ? 68.600 13.921 -124.029 1.00 44.03 778 TRP A CA 1
ATOM 6348 C C . TRP A 1 778 ? 68.426 15.052 -125.066 1.00 44.03 778 TRP A C 1
ATOM 6350 O O . TRP A 1 778 ? 68.087 14.777 -126.216 1.00 44.03 778 TRP A O 1
ATOM 6360 N N . LEU A 1 779 ? 68.726 16.309 -124.710 1.00 37.72 779 LEU A N 1
ATOM 6361 C CA . LEU A 1 779 ? 68.698 17.459 -125.631 1.00 37.72 779 LEU A CA 1
ATOM 6362 C C . LEU A 1 779 ? 69.934 17.527 -126.547 1.00 37.72 779 LEU A C 1
ATOM 6364 O O . LEU A 1 779 ? 69.792 17.841 -127.729 1.00 37.72 779 LEU A O 1
ATOM 6368 N N . GLY A 1 780 ? 71.126 17.173 -126.053 1.00 39.41 780 GLY A N 1
ATOM 6369 C CA . GLY A 1 780 ? 72.377 17.224 -126.823 1.00 39.41 780 GLY A CA 1
ATOM 6370 C C . GLY A 1 780 ? 72.436 16.260 -128.014 1.00 39.41 780 GLY A C 1
ATOM 6371 O O . GLY A 1 780 ? 73.042 16.596 -129.026 1.00 39.41 780 GLY A O 1
ATOM 6372 N N . ASN A 1 781 ? 71.740 15.119 -127.936 1.00 42.34 781 ASN A N 1
ATOM 6373 C CA . ASN A 1 781 ? 71.662 14.130 -129.022 1.00 42.34 781 ASN A CA 1
ATOM 6374 C C . ASN A 1 781 ? 70.479 14.349 -129.986 1.00 42.34 781 ASN A C 1
ATOM 6376 O O . ASN A 1 781 ? 70.424 13.725 -131.037 1.00 42.34 781 ASN A O 1
ATOM 6380 N N . LYS A 1 782 ? 69.508 15.216 -129.659 1.00 44.94 782 LYS A N 1
ATOM 6381 C CA . LYS A 1 782 ? 68.351 15.515 -130.532 1.00 44.94 782 LYS A CA 1
ATOM 6382 C C . LYS A 1 782 ? 68.474 16.851 -131.270 1.00 44.94 782 LYS A C 1
ATOM 6384 O O . LYS A 1 782 ? 67.890 16.999 -132.342 1.00 44.94 782 LYS A O 1
ATOM 6389 N N . VAL A 1 783 ? 69.229 17.809 -130.730 1.00 43.00 783 VAL A N 1
ATOM 6390 C CA . VAL A 1 783 ? 69.403 19.147 -131.328 1.00 43.00 783 VAL A CA 1
ATOM 6391 C C . VAL A 1 783 ? 70.509 19.170 -132.395 1.00 43.00 783 VAL A C 1
ATOM 6393 O O . VAL A 1 783 ? 70.388 19.901 -133.373 1.00 43.00 783 VAL A O 1
ATOM 6396 N N . THR A 1 784 ? 71.525 18.315 -132.292 1.00 43.56 784 THR A N 1
ATOM 6397 C CA . THR A 1 784 ? 72.613 18.168 -133.283 1.00 43.56 784 THR A CA 1
ATOM 6398 C C . THR A 1 784 ? 72.163 17.466 -134.572 1.00 43.56 784 THR A C 1
ATOM 6400 O O . THR A 1 784 ? 72.502 17.922 -135.667 1.00 43.56 784 THR A O 1
ATOM 6403 N N . ASP A 1 785 ? 71.300 16.453 -134.468 1.00 43.72 785 ASP A N 1
ATOM 6404 C CA . ASP A 1 785 ? 70.736 15.750 -135.633 1.00 43.72 785 ASP A CA 1
ATOM 6405 C C . ASP A 1 785 ? 69.585 16.530 -136.299 1.00 43.72 785 ASP A C 1
ATOM 6407 O O . ASP A 1 785 ? 69.432 16.518 -137.522 1.00 43.72 785 ASP A O 1
ATOM 6411 N N . GLY A 1 786 ? 68.792 17.269 -135.513 1.00 43.72 786 GLY A N 1
ATOM 6412 C CA . GLY A 1 786 ? 67.695 18.101 -136.017 1.00 43.72 786 GLY A CA 1
ATOM 6413 C C . GLY A 1 786 ? 68.165 19.384 -136.710 1.00 43.72 786 GLY A C 1
ATOM 6414 O O . GLY A 1 786 ? 67.611 19.758 -137.743 1.00 43.72 786 GLY A O 1
ATOM 6415 N N . ALA A 1 787 ? 69.212 20.034 -136.192 1.00 39.06 787 ALA A N 1
ATOM 6416 C CA . ALA A 1 787 ? 69.770 21.243 -136.797 1.00 39.06 787 ALA A CA 1
ATOM 6417 C C . ALA A 1 787 ? 70.529 20.941 -138.100 1.00 39.06 787 ALA A C 1
ATOM 6419 O O . ALA A 1 787 ? 70.394 21.702 -139.055 1.00 39.06 787 ALA A O 1
ATOM 6420 N N . SER A 1 788 ? 71.228 19.802 -138.188 1.00 40.03 788 SER A N 1
ATOM 6421 C CA . SER A 1 788 ? 71.930 19.364 -139.409 1.00 40.03 788 SER A CA 1
ATOM 6422 C C . SER A 1 788 ? 70.966 18.951 -140.537 1.00 40.03 788 SER A C 1
ATOM 6424 O O . SER A 1 788 ? 71.253 19.162 -141.715 1.00 40.03 788 SER A O 1
ATOM 6426 N N . ALA A 1 789 ? 69.785 18.419 -140.199 1.00 43.16 789 ALA A N 1
ATOM 6427 C CA . ALA A 1 789 ? 68.746 18.051 -141.167 1.00 43.16 789 ALA A CA 1
ATOM 6428 C C . ALA A 1 789 ? 67.860 19.231 -141.619 1.00 43.16 789 ALA A C 1
ATOM 6430 O O . ALA A 1 789 ? 67.287 19.179 -142.709 1.00 43.16 789 ALA A O 1
ATOM 6431 N N . LEU A 1 790 ? 67.743 20.288 -140.804 1.00 40.16 790 LEU A N 1
ATOM 6432 C CA . LEU A 1 790 ? 67.050 21.529 -141.168 1.00 40.16 790 LEU A CA 1
ATOM 6433 C C . LEU A 1 790 ? 67.959 22.460 -141.991 1.00 40.16 790 LEU A C 1
ATOM 6435 O O . LEU A 1 790 ? 67.484 23.094 -142.928 1.00 40.16 790 LEU A O 1
ATOM 6439 N N . TRP A 1 791 ? 69.267 22.484 -141.698 1.00 42.19 791 TRP A N 1
ATOM 6440 C CA . TRP A 1 791 ? 70.254 23.257 -142.461 1.00 42.19 791 TRP A CA 1
ATOM 6441 C C . TRP A 1 791 ? 70.497 22.710 -143.872 1.00 42.19 791 TRP A C 1
ATOM 6443 O O . TRP A 1 791 ? 70.551 23.512 -144.790 1.00 42.19 791 TRP A O 1
ATOM 6453 N N . ASN A 1 792 ? 70.507 21.385 -144.075 1.00 41.12 792 ASN A N 1
ATOM 6454 C CA . ASN A 1 792 ? 70.595 20.761 -145.412 1.00 41.12 792 ASN A CA 1
ATOM 6455 C C . ASN A 1 792 ? 69.282 20.811 -146.234 1.00 41.12 792 ASN A C 1
ATOM 6457 O O . ASN A 1 792 ? 69.223 20.277 -147.340 1.00 41.12 792 ASN A O 1
ATOM 6461 N N . LYS A 1 793 ? 68.188 21.348 -145.673 1.00 39.22 793 LYS A N 1
ATOM 6462 C CA . LYS A 1 793 ? 66.887 21.501 -146.358 1.00 39.22 793 LYS A CA 1
ATOM 6463 C C . LYS A 1 793 ? 66.487 22.957 -146.599 1.00 39.22 793 LYS A C 1
ATOM 6465 O O . LYS A 1 793 ? 65.504 23.190 -147.298 1.00 39.22 793 LYS A O 1
ATOM 6470 N N . ILE A 1 794 ? 67.202 23.913 -146.008 1.00 38.19 794 ILE A N 1
ATOM 6471 C CA . ILE A 1 794 ? 66.936 25.354 -146.136 1.00 38.19 794 ILE A CA 1
ATOM 6472 C C . ILE A 1 794 ? 68.069 26.065 -146.903 1.00 38.19 794 ILE A C 1
ATOM 6474 O O . ILE A 1 794 ? 67.819 27.109 -147.500 1.00 38.19 794 ILE A O 1
ATOM 6478 N N . PHE A 1 795 ? 69.260 25.466 -146.970 1.00 38.84 795 PHE A N 1
ATOM 6479 C CA . PHE A 1 795 ? 70.389 25.843 -147.825 1.00 38.84 795 PHE A CA 1
ATOM 6480 C C . PHE A 1 795 ? 71.012 24.579 -148.426 1.00 38.84 795 PHE A C 1
ATOM 6482 O O . PHE A 1 795 ? 71.762 24.732 -149.417 1.00 38.84 795 PHE A O 1
#

Secondary structure (DSSP, 8-state):
--TTSTTTTTSS---------EEEE--SS-HHHH-TTTEEEEESS--EEETTEEE-----TT-EEEEEEEEEE-SEEEEEEEEEES-TTTSEEEEEETTEEEEEE-S-EEEEEEEEEEE-SEEEEEEEEEE--SS---S--EEEEEEEEEEB----------S-----SSSEEEEEE-----------SSS------PPPEEEEEEEES--S--EEEE---TTEEEEEEEEEEEETTTTEEEEEEEEEE-TT---SEEEEEEEEEETTEEEEEEEEEEE-----HHHHHHHH--SSSS----TT-HHHHHHHHHH-TT-TTHHHHHHHHHHHHHHHHHHHHHT--SSHHHHHHHHHHHHHHHHHHHHHSTT-HHHHHHHHHHHHHHHHH--HHHHHHHHHH-TTSHHHHHHHHHHHHHHHHHHHHH--HHHHHHHHHH--S--HHHHHHHHHHHHHHHHHHHHHHHHHHHHHHHTT--S-SHHHHTTS---TTHHHHHHHHHHHHHHHTTS-HHHHHHHTT--THHHHHHHHHHHH--SSHHHHHHHHHHHHHHHHHHHHHHHHHHHHHHHHHHHHHHHHHHHHHHHHHHHHHHHHHHHHHHHHHHHHHHHHHHHHHHHHHHHHHHHHHHHHHHHHHHHHHHHHHHHHHHHHHHHHHHHHHHHHHHHHHHHHHHHHHHHHHHHHHHHHHHHHHHHHHHHHHHHHHHHHHHHHHHHHHHHHHHHHHHHHHHHHHTT----STHHHHHHHHHHHHHHHHHTT-----TTSTTTHHHHHHHHHHHHHHHHHHHHHHH-

Foldseek 3Di:
DDPPVVVVVVPPPDDDDPCQPKDKFQCQDPCCVPPVVFKDKDWPDGWDDDRRKIKFDPDDAQTKIKMKGKDFFAFFKKKWKKFDWWCFPFKWKFKDKQPATDDIGGHHDPDTDMDMDTDHGGIIMIMIMIGGHHDDIGTPSMMMIRMIIGGHPPPPPPDDDPPDDDPDDAFKDKDKDDDDPPDDDDDPDDPDPCPPPFGKTKIKMKGAQAPDDKDKDWPDDPQKAWPADKDKDADNVRNMIMIMTMIGGHPPDDDQKDKTKMFIDDPPDGPDIDIDIGGDDNDFVVVCVLVVPPPDDDDRQDLLDLVSLLVSCVVCVPGPCNVVSLVSLVVNLVVLQVVLVVVQDPDLVSNLVSLVVSLVSLVVSCVSDPPDPVNLVSLVVSLVSLVVNLDLVSLVVNCVVCVPDPVNVVSVVSNLVVLLVVLVVVQELVSLVVSCVVPVDDDPSNVVSVVSSVVRVVVVVVVVVVVVVVVVVVVPDPDDPVVVVVVPDDDPPVVVVVVVVVVVVVVVVPDDPVVVVVVVVDCPPVVVVVVVVVVPDPDDPVVVVVVVVVVVVVVVVVVVVVVVVVVVVVVVVVVVVVVVVVVVVVVVVVVVVVVVVVVVVVVVVVVSVVVVVVVVVVVVVVVVVVVVVVVVVVVVVVVVVVVVVVVVVVVVVVVVVVVVVVVVVVVVVVVVVVVVVVVVVVVVVVVVVVVVVVVVVVVVVVVVVVVVVVVVVVVVVVVVVVVVVVVVVVVVVVPDDDDDPVCVVVVVVVVVVVVVVVVPPPPDDPPCPVPPPVVVVVCVVVVVVVVVVVVVVVD

pLDDT: mean 71.42, std 20.75, range [22.94, 97.44]

Solvent-accessible surface area (backbone atoms only — not comparable to full-atom values): 45644 Å² total; per-residue (Å²): 140,75,95,73,54,76,73,62,66,72,75,73,82,74,78,92,70,83,78,69,62,56,52,73,45,55,43,83,54,57,51,65,77,76,40,53,90,41,26,47,60,35,68,81,30,51,51,44,72,55,96,31,31,38,32,52,26,86,63,59,72,66,34,42,23,27,37,36,41,53,49,68,28,15,70,38,57,36,35,36,34,34,35,33,26,19,36,69,87,52,30,34,42,38,32,22,51,74,87,37,81,78,45,76,49,52,18,71,44,96,58,84,42,77,50,75,45,81,41,68,61,42,80,45,39,40,33,45,37,40,36,38,40,88,73,90,86,49,74,78,61,39,43,36,44,45,34,40,33,34,24,46,54,79,81,77,80,81,68,80,85,65,101,77,82,84,82,86,73,72,61,57,49,78,45,78,59,81,79,78,88,68,77,82,88,78,89,77,90,76,95,64,94,69,77,78,84,58,70,67,47,40,45,34,36,38,36,58,76,50,89,68,84,69,46,78,46,74,56,68,53,98,55,47,44,75,72,44,73,80,45,76,49,77,41,80,90,78,16,32,36,39,37,36,36,27,33,32,62,40,92,88,63,86,54,65,48,52,73,39,45,33,34,35,22,42,93,88,45,75,77,48,76,45,77,46,74,44,82,34,81,81,75,60,63,61,59,49,57,77,68,55,71,71,84,79,83,95,69,74,91,46,81,84,38,70,68,57,45,50,51,47,44,70,75,36,69,86,39,92,56,31,70,58,49,54,50,40,53,52,47,48,46,50,51,53,35,52,58,46,66,75,65,60,53,90,52,66,71,62,29,45,59,53,51,50,53,41,45,48,53,38,50,51,52,39,67,75,44,68,92,42,76,68,35,56,53,44,51,54,62,37,47,56,53,50,60,74,62,65,44,60,71,52,38,52,53,49,31,72,76,38,67,89,42,74,64,32,59,55,34,51,52,53,39,52,54,52,52,52,52,50,31,64,70,69,66,42,48,71,46,30,52,52,51,38,66,77,45,75,65,95,41,76,68,42,60,50,34,52,54,51,28,53,52,46,49,52,54,51,52,51,51,50,52,51,50,52,53,51,56,52,62,72,65,76,64,86,73,68,78,56,70,74,45,61,79,72,65,87,62,86,61,59,67,59,51,56,58,56,53,54,56,53,55,58,60,62,73,73,62,61,75,80,60,60,64,65,55,75,78,64,74,67,54,68,61,53,54,52,54,56,54,70,75,72,58,94,69,79,63,54,59,58,50,49,54,50,50,52,52,49,49,52,50,51,50,52,51,53,52,51,51,51,48,51,49,52,49,49,52,53,50,52,50,52,51,50,53,50,52,50,50,52,53,52,51,50,52,52,51,52,50,55,50,51,53,50,51,52,51,50,51,52,52,51,51,53,49,51,53,48,52,52,52,51,53,54,53,52,50,53,52,49,56,52,50,50,55,50,51,54,50,50,52,53,52,52,52,53,49,51,55,51,48,54,53,50,51,55,52,50,54,52,49,51,51,52,51,53,53,49,51,52,52,51,49,52,51,49,53,53,49,52,50,52,52,50,52,51,51,52,50,50,51,52,51,52,49,52,51,51,54,49,49,55,51,49,52,52,50,52,55,48,50,53,52,51,48,54,50,48,54,51,50,51,54,50,50,54,55,49,51,54,53,50,52,54,53,53,66,58,61,79,76,74,84,90,89,64,80,59,63,59,58,48,48,52,50,52,48,51,48,50,52,51,56,62,70,63,61,78,90,79,63,90,79,47,73,84,62,39,67,69,49,51,60,54,47,60,68,50,52,59,59,50,50,56,59,49,49,70,71,76,106